Protein 3UQZ (pdb70)

Nearest PDB structures (foldseek):
  3uqz-assembly1_A  TM=9.989E-01  e=1.304E-50  Streptococcus pneumoniae
  3maj-assembly1_A-2  TM=8.306E-01  e=6.998E-19  Rhodopseudomonas palustris
  4ljk-assembly1_H  TM=8.818E-01  e=5.820E-15  Helicobacter pylori 26695
  3fa4-assembly2_H  TM=3.512E-01  e=3.409E+00  Aspergillus niger
  3fa4-assembly2_F  TM=3.415E-01  e=4.042E+00  Aspergillus niger

Organism: Streptococcus pneumoniae serotype 4 (strain ATCC BAA-334 / TIGR4) (NCBI:txid170187)

Secondary structure (DSSP, 8-state):
---HHHHHHHHHTT--HHHHHHHHHHHGGGTT---HHHHHHHTT-S-TTT--HHHH--HHHHHHHHHSS-EEETTSTTS-HHHHTSTT--SEEEEEE-GGGGGS-EEEEEE-TT--HHHHHHHHHHHHTTTT-SEEEE---TTHHHHH--HHHHT--EEEE-SS-TT--SSGGGHHHHHHHHHHSEEEESS-TT----TTHHHHHHHHHHHH-SEEEEES----HHHHHHHH---S-EEEEPP--SSSSTTHHHHHHHHTTPEE-SSHHHHHHH----/---HHHHHHHHHTT--HHHHHHHHHHHGGGTT---HHHHHHHTT-S-TTT--HHHH--HHHHHHHHHSS-EEETTSTTS-HHHHTSTT--SEEEEEE-GGGGGS-EEEEEE-TT--HHHHHHHHHHHHHTTT-SEEEE---TTHHHHH--TTTTT--EEEE-SS-TTS-SSGGGHHHHHHHHHHSEEEESS-TT----TTHHHHHHHHHHHH-SEEEEES----HHHHHHHH---S-EEEEPP--SSSSTTHHHHHHHHTTPEE-SSHHHHHHH-/---HHHHHHHHHTT--HHHHHHHHHHHGGGTT---HHHHHHHTT-S-TTT--HHHHS-HHHHHHHHHSS-EEETTSTTS-HHHHTSTT--SEEEEEE-GGGGGS-EEEEEE-TT--HHHHHHHHHHHHHTTT-SEEEE---TTHHHHH--TTTTT--EEEE-SS-TTS-SSGGGHHHHHHHHTTSEEEESS-TT----TTHHHHHHHHHHHH-SEEEEES----HHHHHHHH---S-EEEEPP--SSSSTTHHHHHHHHHTPEE-SSHHHHHHH---

Radius of gyration: 29.89 Å; Cα contacts (8 Å, |Δi|>4): 1658; chains: 3; bounding box: 74×77×74 Å

InterPro domains:
  IPR003488 DNA recombination-mediator protein A [PTHR43022] (54-285)
  IPR041104 DNA processing protein A, sterile alpha motif domain [PF18255] (7-68)
  IPR057666 Smf/DprA, SLOG domain [PF02481] (80-284)
  IPR057666 Smf/DprA, SLOG domain [TIGR00732] (81-283)

Sequence (830 aa):
KITNYEIYKLKKSGLTNQQILKVLEYGENVDQELLLGDIADISGCRNPAVFERYFQIDDAHLSKEFQKFPSFSILDDCYPWDLSEIYDAPVLLFYKGNLDLLKFPKVAVVGSRACSKQGAKSVEKVIQGLENELVIVSGLAKGIDTAAHAALQNGGKTIAVIGTGLDVFYPKANKRLQDYIGNDHLVLSEYGPGEQPLKFHFPARNRIIAGLCRGVIVAEAKRSGSLITCERAEEGRDVFAIPGSILDGLSDGCHHLIQEGAKLVTSGQDVLAEFEFHKITNYEIYKLKKSGLTNQQILKVLEYGENVDQELLLGDIADISGCRNPAVFERYFQIDDAHLSKEFQKFPSFSILDDCYPWDLSEIYDAPVLLFYKGNLDLLKFPKVAVVGSRACSKQGAKSVEKVIQGLENELVIVSGLAKGIDTAAHAALQNGGKTIAVIGTGLDVFYPKANKRLQDYIGNDHLVLSEYGPGEQPLKFHFPARNRIIAGLCRGVIVAEAKRSGSLITCERAEEGRDVFAIPGSILDGLSDGCHHLIQEGAKLVTSGQDVLAEFKITNYEIYKLKKSGLTNQQILKVLEYGENVDQELLLGDIADISGCRNPAVFERYFQIDDAHLSKEFQKFPSFSILDDCYPWDLSEIYDAPVLLFYKGNLDLLKFPKVAVVGSRACSKQGAKSVEKVIQGLENELVIVSGLAKGIDTAAHAALQNGGKTIAVIGTGLDVFYPKANKRLQDYIGNDHLVLSEYGPGEQPLKFHFPARNRIIAGLCRGVIVAEAKRSGSLITCERAEEGRDVFAIPGSILDGLSDGCHHLIQEGAKLVTSGQDVLAEFEF

Foldseek 3Di:
DCDLLNLVLLVQLPQALLLVVQLVVVCPVVVVDDDLLVSLVSSPDPDSVSSCSSVVDDSVVSVVQQPPFDKDAPVDPLPAPLLVLADSRQGMKTKFEDSCLLVAAAEEEDFDLPDDPVLLVQLLQQLLQLQQRHEYEAALRHDRRVSNLVCVVSVHAYEHQYLFALVDDPPPVCPVVSVVCSYHHMYMYSYTPPGDNDPVSVLVSLSSSLSSHLEYEYTQHQVHSRLVSVVSVCSNHAYEAEDDDPPPSRRPSSVVVVVVPHHYDRHNVSCVVPGDGD/DCDLLNLVLLVQLPQALQLVVQLVVVCPVVVVDDDLLVSLVSSPDPDSVSSVSSVVDDCVVSVCQQVPFDKDAPVDPLPDPLQNLADSRQGMKTKFEDSVLLVAAAEEEDFDLDEDPVQLVQLLQQLLQLLQNHAYEAAQHHYNSVSNLVCVVSVHAYEHEYLFALVDDPPPVCPVVSVVCSYHNMYMYSDTPPGDNDPVSVLVSLSNSLSSHQEYEYTQHAVHSRLVSQVSVCSNHAYEAEDDDPPPRRRNSSVVVVVVPHHYDRHNVSVVVVD/DCDLLNLVLLVQLPQDLQLSVQLVVVCPVVVVDDDLLVSLVSSPDPDSVSSCSSVVDPCVVSVCQQPPFDKDAPPDPLPQPLLVLFDSRQGMKTKFEDSCLLVAAAEEEDFDLPDDPVLLVQLLQQLLQLLQNHEYEAALGHDRRVSNLVCVVSVHAYEHEYLFALVDDPPPVCPVVSVVCRYHHMYMYSDTPPGDNDPVSVLVSLSSSLSSHLEYEYTQHAVHSRLVSRVSVCSNHAYEAEADDPPPRRRVSSVVSVVVPHHYDRHNVSVVVPGPD

Structure (mmCIF, N/CA/C/O backbone):
data_3UQZ
#
_entry.id   3UQZ
#
_cell.length_a   300.240
_cell.length_b   300.240
_cell.length_c   78.340
_cell.angle_alpha   90.00
_cell.angle_beta   90.00
_cell.angle_gamma   90.00
#
_symmetry.space_group_name_H-M   'I 41 2 2'
#
loop_
_entity.id
_entity.type
_entity.pdbx_description
1 polymer 'DNA processing protein DprA'
2 non-polymer 'SULFATE ION'
3 water water
#
loop_
_atom_site.group_PDB
_atom_site.id
_atom_site.type_symbol
_atom_site.label_atom_id
_atom_site.label_alt_id
_atom_site.label_comp_id
_atom_site.label_asym_id
_atom_site.label_entity_id
_atom_site.label_seq_id
_atom_site.pdbx_PDB_ins_code
_atom_site.Cartn_x
_atom_site.Cartn_y
_atom_site.Cartn_z
_atom_site.occupancy
_atom_site.B_iso_or_equiv
_atom_site.auth_seq_id
_atom_site.auth_comp_id
_atom_site.auth_asym_id
_atom_site.auth_atom_id
_atom_site.pdbx_PDB_model_num
ATOM 9 N N . LYS A 1 2 ? 22.288 -8.335 -40.050 1.00 46.63 2 LYS A N 1
ATOM 10 C CA . LYS A 1 2 ? 23.068 -7.283 -40.703 1.00 45.92 2 LYS A CA 1
ATOM 11 C C . LYS A 1 2 ? 23.738 -6.453 -39.610 1.00 48.19 2 LYS A C 1
ATOM 12 O O . LYS A 1 2 ? 23.043 -5.907 -38.749 1.00 47.63 2 LYS A O 1
ATOM 18 N N . ILE A 1 3 ? 25.085 -6.388 -39.620 1.00 42.84 3 ILE A N 1
ATOM 19 C CA . ILE A 1 3 ? 25.828 -5.597 -38.633 1.00 41.35 3 ILE A CA 1
ATOM 20 C C . ILE A 1 3 ? 25.838 -4.130 -39.068 1.00 42.63 3 ILE A C 1
ATOM 21 O O . ILE A 1 3 ? 26.557 -3.757 -39.999 1.00 42.37 3 ILE A O 1
ATOM 26 N N . THR A 1 4 ? 24.998 -3.318 -38.410 1.00 36.87 4 THR A N 1
ATOM 27 C CA . THR A 1 4 ? 24.871 -1.869 -38.633 1.00 35.56 4 THR A CA 1
ATOM 28 C C . THR A 1 4 ? 25.707 -1.155 -37.556 1.00 37.73 4 THR A C 1
ATOM 29 O O . THR A 1 4 ? 26.288 -1.840 -36.702 1.00 36.83 4 THR A O 1
ATOM 33 N N . ASN A 1 5 ? 25.757 0.204 -37.567 1.00 33.11 5 ASN A N 1
ATOM 34 C CA . ASN A 1 5 ? 26.497 0.953 -36.541 1.00 32.68 5 ASN A CA 1
ATOM 35 C C . ASN A 1 5 ? 25.903 0.715 -35.154 1.00 37.74 5 ASN A C 1
ATOM 36 O O . ASN A 1 5 ? 26.660 0.579 -34.185 1.00 38.71 5 ASN A O 1
ATOM 41 N N . TYR A 1 6 ? 24.553 0.604 -35.068 1.00 33.25 6 TYR A N 1
ATOM 42 C CA . TYR A 1 6 ? 23.856 0.297 -33.809 1.00 32.44 6 TYR A CA 1
ATOM 43 C C . TYR A 1 6 ? 24.274 -1.085 -33.288 1.00 34.84 6 TYR A C 1
ATOM 44 O O . TYR A 1 6 ? 24.440 -1.258 -32.076 1.00 33.90 6 TYR A O 1
ATOM 53 N N . GLU A 1 7 ? 24.427 -2.063 -34.205 1.00 30.95 7 GLU A N 1
ATOM 54 C CA . GLU A 1 7 ? 24.822 -3.421 -33.843 1.00 30.60 7 GLU A CA 1
ATOM 55 C C . GLU A 1 7 ? 26.248 -3.463 -33.342 1.00 35.81 7 GLU A C 1
ATOM 56 O O . GLU A 1 7 ? 26.512 -4.161 -32.358 1.00 37.04 7 GLU A O 1
ATOM 62 N N . ILE A 1 8 ? 27.146 -2.649 -33.951 1.00 31.57 8 ILE A N 1
ATOM 63 C CA . ILE A 1 8 ? 28.540 -2.510 -33.515 1.00 31.42 8 ILE A CA 1
ATOM 64 C C . ILE A 1 8 ? 28.542 -2.059 -32.039 1.00 35.00 8 ILE A C 1
ATOM 65 O O . ILE A 1 8 ? 29.186 -2.703 -31.207 1.00 34.52 8 ILE A O 1
ATOM 70 N N . TYR A 1 9 ? 27.750 -1.014 -31.714 1.00 31.52 9 TYR A N 1
ATOM 71 C CA . TYR A 1 9 ? 27.581 -0.511 -30.348 1.00 31.89 9 TYR A CA 1
ATOM 72 C C . TYR A 1 9 ? 27.017 -1.599 -29.440 1.00 37.53 9 TYR A C 1
ATOM 73 O O . TYR A 1 9 ? 27.542 -1.794 -28.339 1.00 37.11 9 TYR A O 1
ATOM 82 N N . LYS A 1 10 ? 25.976 -2.336 -29.920 1.00 35.22 10 LYS A N 1
ATOM 83 C CA . LYS A 1 10 ? 25.352 -3.443 -29.187 1.00 35.57 10 LYS A CA 1
ATOM 84 C C . LYS A 1 10 ? 26.362 -4.574 -28.877 1.00 39.99 10 LYS A C 1
ATOM 85 O O . LYS A 1 10 ? 26.289 -5.158 -27.793 1.00 39.20 10 LYS A O 1
ATOM 91 N N . LEU A 1 11 ? 27.327 -4.840 -29.796 1.00 36.95 11 LEU A N 1
ATOM 92 C CA . LEU A 1 11 ? 28.388 -5.846 -29.598 1.00 36.40 11 LEU A CA 1
ATOM 93 C C . LEU A 1 11 ? 29.376 -5.408 -28.510 1.00 40.21 11 LEU A C 1
ATOM 94 O O . LEU A 1 11 ? 29.808 -6.233 -27.711 1.00 40.11 11 LEU A O 1
ATOM 99 N N . LYS A 1 12 ? 29.708 -4.103 -28.463 1.00 37.16 12 LYS A N 1
ATOM 100 C CA . LYS A 1 12 ? 30.577 -3.506 -27.441 1.00 36.84 12 LYS A CA 1
ATOM 101 C C . LYS A 1 12 ? 29.890 -3.637 -26.071 1.00 42.69 12 LYS A C 1
ATOM 102 O O . LYS A 1 12 ? 30.535 -4.014 -25.095 1.00 42.90 12 LYS A O 1
ATOM 108 N N . LYS A 1 13 ? 28.565 -3.393 -26.025 1.00 39.76 13 LYS A N 1
ATOM 109 C CA . LYS A 1 13 ? 27.727 -3.505 -24.828 1.00 39.68 13 LYS A CA 1
ATOM 110 C C . LYS A 1 13 ? 27.518 -4.953 -24.359 1.00 44.24 13 LYS A C 1
ATOM 111 O O . LYS A 1 13 ? 27.170 -5.171 -23.198 1.00 44.53 13 LYS A O 1
ATOM 117 N N . SER A 1 14 ? 27.732 -5.934 -25.253 1.00 40.37 14 SER A N 1
ATOM 118 C CA . SER A 1 14 ? 27.579 -7.354 -24.946 1.00 39.87 14 SER A CA 1
ATOM 119 C C . SER A 1 14 ? 28.883 -7.940 -24.407 1.00 45.27 14 SER A C 1
ATOM 120 O O . SER A 1 14 ? 28.904 -9.094 -23.978 1.00 45.49 14 SER A O 1
ATOM 123 N N . GLY A 1 15 ? 29.955 -7.144 -24.438 1.00 41.77 15 GLY A N 1
ATOM 124 C CA . GLY A 1 15 ? 31.257 -7.522 -23.907 1.00 41.35 15 GLY A CA 1
ATOM 125 C C . GLY A 1 15 ? 32.372 -7.737 -24.907 1.00 46.93 15 GLY A C 1
ATOM 126 O O . GLY A 1 15 ? 33.458 -8.172 -24.516 1.00 48.74 15 GLY A O 1
ATOM 127 N N . LEU A 1 16 ? 32.137 -7.434 -26.192 1.00 42.15 16 LEU A N 1
ATOM 128 C CA . LEU A 1 16 ? 33.164 -7.610 -27.218 1.00 41.29 16 LEU A CA 1
ATOM 129 C C . LEU A 1 16 ? 34.123 -6.422 -27.238 1.00 45.63 16 LEU A C 1
ATOM 130 O O . LEU A 1 16 ? 33.680 -5.269 -27.179 1.00 45.20 16 LEU A O 1
ATOM 135 N N . THR A 1 17 ? 35.441 -6.704 -27.282 1.00 41.75 17 THR A N 1
ATOM 136 C CA . THR A 1 17 ? 36.475 -5.664 -27.342 1.00 40.55 17 THR A CA 1
ATOM 137 C C . THR A 1 17 ? 36.549 -5.130 -28.766 1.00 44.76 17 THR A C 1
ATOM 138 O O . THR A 1 17 ? 36.107 -5.800 -29.703 1.00 44.35 17 THR A O 1
ATOM 142 N N . ASN A 1 18 ? 37.143 -3.940 -28.928 1.00 41.40 18 ASN A N 1
ATOM 143 C CA . ASN A 1 18 ? 37.346 -3.305 -30.227 1.00 40.61 18 ASN A CA 1
ATOM 144 C C . ASN A 1 18 ? 38.093 -4.231 -31.189 1.00 44.21 18 ASN A C 1
ATOM 145 O O . ASN A 1 18 ? 37.693 -4.340 -32.348 1.00 43.77 18 ASN A O 1
ATOM 150 N N . GLN A 1 19 ? 39.167 -4.906 -30.708 1.00 41.38 19 GLN A N 1
ATOM 151 C CA . GLN A 1 19 ? 39.915 -5.858 -31.535 1.00 41.33 19 GLN A CA 1
ATOM 152 C C . GLN A 1 19 ? 39.018 -7.021 -31.965 1.00 45.73 19 GLN A C 1
ATOM 153 O O . GLN A 1 19 ? 39.075 -7.423 -33.130 1.00 46.17 19 GLN A O 1
ATOM 159 N N . GLN A 1 20 ? 38.167 -7.534 -31.037 1.00 40.99 20 GLN A N 1
ATOM 160 C CA . GLN A 1 20 ? 37.240 -8.629 -31.335 1.00 40.28 20 GLN A CA 1
ATOM 161 C C . GLN A 1 20 ? 36.230 -8.241 -32.421 1.00 42.17 20 GLN A C 1
ATOM 162 O O . GLN A 1 20 ? 36.005 -9.040 -33.335 1.00 41.90 20 GLN A O 1
ATOM 168 N N . ILE A 1 21 ? 35.670 -7.001 -32.360 1.00 36.68 21 ILE A N 1
ATOM 169 C CA . ILE A 1 21 ? 34.722 -6.489 -33.368 1.00 35.93 21 ILE A CA 1
ATOM 170 C C . ILE A 1 21 ? 35.431 -6.280 -34.718 1.00 42.96 21 ILE A C 1
ATOM 171 O O . ILE A 1 21 ? 34.851 -6.568 -35.767 1.00 43.31 21 ILE A O 1
ATOM 176 N N . LEU A 1 22 ? 36.705 -5.837 -34.680 1.00 41.02 22 LEU A N 1
ATOM 177 C CA . LEU A 1 22 ? 37.536 -5.672 -35.867 1.00 41.32 22 LEU A CA 1
ATOM 178 C C . LEU A 1 22 ? 37.691 -6.991 -36.628 1.00 45.84 22 LEU A C 1
ATOM 179 O O . LEU A 1 22 ? 37.547 -6.977 -37.845 1.00 46.42 22 LEU A O 1
ATOM 184 N N . LYS A 1 23 ? 37.927 -8.129 -35.918 1.00 42.65 23 LYS A N 1
ATOM 185 C CA . LYS A 1 23 ? 38.019 -9.474 -36.519 1.00 42.69 23 LYS A CA 1
ATOM 186 C C . LYS A 1 23 ? 36.695 -9.837 -37.200 1.00 46.20 23 LYS A C 1
ATOM 187 O O . LYS A 1 23 ? 36.713 -10.311 -38.337 1.00 45.74 23 LYS A O 1
ATOM 193 N N . VAL A 1 24 ? 35.549 -9.579 -36.507 1.00 41.69 24 VAL A N 1
ATOM 194 C CA . VAL A 1 24 ? 34.202 -9.866 -37.003 1.00 41.01 24 VAL A CA 1
ATOM 195 C C . VAL A 1 24 ? 33.949 -9.095 -38.295 1.00 45.70 24 VAL A C 1
ATOM 196 O O . VAL A 1 24 ? 33.532 -9.695 -39.287 1.00 45.15 24 VAL A O 1
ATOM 200 N N . LEU A 1 25 ? 34.235 -7.777 -38.294 1.00 43.49 25 LEU A N 1
ATOM 201 C CA . LEU A 1 25 ? 34.016 -6.919 -39.463 1.00 43.74 25 LEU A CA 1
ATOM 202 C C . LEU A 1 25 ? 34.891 -7.257 -40.655 1.00 50.03 25 LEU A C 1
ATOM 203 O O . LEU A 1 25 ? 34.449 -7.102 -41.795 1.00 48.92 25 LEU A O 1
ATOM 208 N N . GLU A 1 26 ? 36.114 -7.742 -40.390 1.00 49.49 26 GLU A N 1
ATOM 209 C CA . GLU A 1 26 ? 37.066 -8.160 -41.419 1.00 50.67 26 GLU A CA 1
ATOM 210 C C . GLU A 1 26 ? 36.529 -9.381 -42.176 1.00 55.73 26 GLU A C 1
ATOM 211 O O . GLU A 1 26 ? 36.572 -9.401 -43.406 1.00 55.71 26 GLU A O 1
ATOM 217 N N . TYR A 1 27 ? 35.987 -10.370 -41.439 1.00 53.27 27 TYR A N 1
ATOM 218 C CA . TYR A 1 27 ? 35.384 -11.580 -41.990 1.00 54.30 27 TYR A CA 1
ATOM 219 C C . TYR A 1 27 ? 34.061 -11.237 -42.696 1.00 57.10 27 TYR A C 1
ATOM 220 O O . TYR A 1 27 ? 33.798 -11.751 -43.784 1.00 57.89 27 TYR A O 1
ATOM 229 N N . GLY A 1 28 ? 33.255 -10.379 -42.067 1.00 51.25 28 GLY A N 1
ATOM 230 C CA . GLY A 1 28 ? 31.959 -9.953 -42.579 1.00 50.29 28 GLY A CA 1
ATOM 231 C C . GLY A 1 28 ? 31.965 -9.207 -43.896 1.00 53.72 28 GLY A C 1
ATOM 232 O O . GLY A 1 28 ? 30.916 -9.081 -44.523 1.00 52.66 28 GLY A O 1
ATOM 233 N N . GLU A 1 29 ? 33.137 -8.713 -44.326 1.00 52.02 29 GLU A N 1
ATOM 234 C CA . GLU A 1 29 ? 33.320 -7.929 -45.549 1.00 53.03 29 GLU A CA 1
ATOM 235 C C . GLU A 1 29 ? 32.849 -8.624 -46.848 1.00 60.20 29 GLU A C 1
ATOM 236 O O . GLU A 1 29 ? 32.006 -8.066 -47.563 1.00 59.69 29 GLU A O 1
ATOM 242 N N . ASN A 1 30 ? 33.375 -9.836 -47.143 1.00 58.42 30 ASN A N 1
ATOM 243 C CA . ASN A 1 30 ? 33.003 -10.581 -48.353 1.00 58.61 30 ASN A CA 1
ATOM 244 C C . ASN A 1 30 ? 31.608 -11.238 -48.297 1.00 61.51 30 ASN A C 1
ATOM 245 O O . ASN A 1 30 ? 31.256 -12.001 -49.194 1.00 61.58 30 ASN A O 1
ATOM 250 N N . VAL A 1 31 ? 30.799 -10.888 -47.277 1.00 56.66 31 VAL A N 1
ATOM 251 C CA . VAL A 1 31 ? 29.444 -11.400 -47.064 1.00 55.35 31 VAL A CA 1
ATOM 252 C C . VAL A 1 31 ? 28.443 -10.245 -46.777 1.00 57.65 31 VAL A C 1
ATOM 253 O O . VAL A 1 31 ? 27.290 -10.479 -46.390 1.00 56.61 31 VAL A O 1
ATOM 257 N N . ASP A 1 32 ? 28.910 -8.993 -47.013 1.00 53.25 32 ASP A N 1
ATOM 258 C CA . ASP A 1 32 ? 28.183 -7.730 -46.852 1.00 52.29 32 ASP A CA 1
ATOM 259 C C . ASP A 1 32 ? 27.643 -7.474 -45.445 1.00 52.83 32 ASP A C 1
ATOM 260 O O . ASP A 1 32 ? 26.560 -6.905 -45.264 1.00 52.23 32 ASP A O 1
ATOM 265 N N . GLN A 1 33 ? 28.442 -7.877 -44.441 1.00 47.43 33 GLN A N 1
ATOM 266 C CA . GLN A 1 33 ? 28.177 -7.744 -43.000 1.00 46.68 33 GLN A CA 1
ATOM 267 C C . GLN A 1 33 ? 26.905 -8.469 -42.526 1.00 51.68 33 GLN A C 1
ATOM 268 O O . GLN A 1 33 ? 26.286 -8.083 -41.536 1.00 51.03 33 GLN A O 1
ATOM 274 N N . GLU A 1 34 ? 26.548 -9.547 -43.237 1.00 49.94 34 GLU A N 1
ATOM 275 C CA . GLU A 1 34 ? 25.390 -10.404 -42.988 1.00 49.95 34 GLU A CA 1
ATOM 276 C C . GLU A 1 34 ? 25.934 -11.697 -42.387 1.00 54.72 34 GLU A C 1
ATOM 277 O O . GLU A 1 34 ? 26.432 -12.561 -43.113 1.00 54.81 34 GLU A O 1
ATOM 283 N N . LEU A 1 35 ? 25.928 -11.776 -41.048 1.00 51.54 35 LEU A N 1
ATOM 284 C CA . LEU A 1 35 ? 26.465 -12.900 -40.267 1.00 51.42 35 LEU A CA 1
ATOM 285 C C . LEU A 1 35 ? 25.480 -13.308 -39.191 1.00 55.75 35 LEU A C 1
ATOM 286 O O . LEU A 1 35 ? 24.790 -12.442 -38.665 1.00 55.96 35 LEU A O 1
ATOM 291 N N . LEU A 1 36 ? 25.383 -14.600 -38.854 1.00 52.53 36 LEU A N 1
ATOM 292 C CA . LEU A 1 36 ? 24.506 -14.914 -37.735 1.00 52.69 36 LEU A CA 1
ATOM 293 C C . LEU A 1 36 ? 25.250 -14.912 -36.406 1.00 55.27 36 LEU A C 1
ATOM 294 O O . LEU A 1 36 ? 26.458 -15.132 -36.386 1.00 55.31 36 LEU A O 1
ATOM 299 N N . LEU A 1 37 ? 24.542 -14.605 -35.315 1.00 50.33 37 LEU A N 1
ATOM 300 C CA . LEU A 1 37 ? 25.087 -14.424 -33.969 1.00 49.81 37 LEU A CA 1
ATOM 301 C C . LEU A 1 37 ? 26.073 -15.466 -33.476 1.00 55.21 37 LEU A C 1
ATOM 302 O O . LEU A 1 37 ? 27.059 -15.101 -32.832 1.00 55.07 37 LEU A O 1
ATOM 307 N N . GLY A 1 38 ? 25.823 -16.733 -33.808 1.00 52.41 38 GLY A N 1
ATOM 308 C CA . GLY A 1 38 ? 26.697 -17.847 -33.463 1.00 52.04 38 GLY A CA 1
ATOM 309 C C . GLY A 1 38 ? 28.043 -17.742 -34.145 1.00 56.71 38 GLY A C 1
ATOM 310 O O . GLY A 1 38 ? 29.061 -18.114 -33.559 1.00 57.04 38 GLY A O 1
ATOM 311 N N . ASP A 1 39 ? 28.058 -17.208 -35.379 1.00 54.00 39 ASP A N 1
ATOM 312 C CA . ASP A 1 39 ? 29.282 -16.982 -36.148 1.00 54.17 39 ASP A CA 1
ATOM 313 C C . ASP A 1 39 ? 30.039 -15.774 -35.598 1.00 55.75 39 ASP A C 1
ATOM 314 O O . ASP A 1 39 ? 31.253 -15.857 -35.425 1.00 55.27 39 ASP A O 1
ATOM 319 N N . ILE A 1 40 ? 29.319 -14.676 -35.267 1.00 50.46 40 ILE A N 1
ATOM 320 C CA . ILE A 1 40 ? 29.911 -13.477 -34.666 1.00 49.48 40 ILE A CA 1
ATOM 321 C C . ILE A 1 40 ? 30.663 -13.886 -33.392 1.00 55.11 40 ILE A C 1
ATOM 322 O O . ILE A 1 40 ? 31.832 -13.527 -33.246 1.00 55.55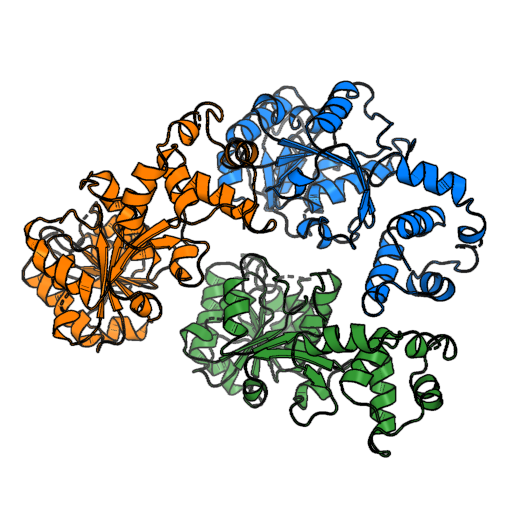 40 ILE A O 1
ATOM 327 N N . ALA A 1 41 ? 30.022 -14.707 -32.527 1.00 51.92 41 ALA A N 1
ATOM 328 C CA . ALA A 1 41 ? 30.595 -15.216 -31.273 1.00 51.63 41 ALA A CA 1
ATOM 329 C C . ALA A 1 41 ? 31.867 -16.021 -31.517 1.00 56.76 41 ALA A C 1
ATOM 330 O O . ALA A 1 41 ? 32.827 -15.923 -30.747 1.00 56.61 41 ALA A O 1
ATOM 332 N N . ASP A 1 42 ? 31.865 -16.804 -32.603 1.00 54.08 42 ASP A N 1
ATOM 333 C CA . ASP A 1 42 ? 32.957 -17.675 -33.013 1.00 54.32 42 ASP A CA 1
ATOM 334 C C . ASP A 1 42 ? 34.146 -16.859 -33.558 1.00 57.79 42 ASP A C 1
ATOM 335 O O . ASP A 1 42 ? 35.224 -16.894 -32.957 1.00 57.14 42 ASP A O 1
ATOM 340 N N . ILE A 1 43 ? 33.923 -16.086 -34.655 1.00 54.13 43 ILE A N 1
ATOM 341 C CA . ILE A 1 43 ? 34.909 -15.232 -35.348 1.00 53.72 43 ILE A CA 1
ATOM 342 C C . ILE A 1 43 ? 35.646 -14.267 -34.391 1.00 57.67 43 ILE A C 1
ATOM 343 O O . ILE A 1 43 ? 36.871 -14.128 -34.485 1.00 57.22 43 ILE A O 1
ATOM 348 N N . SER A 1 44 ? 34.901 -13.646 -33.451 1.00 54.25 44 SER A N 1
ATOM 349 C CA . SER A 1 44 ? 35.431 -12.714 -32.451 1.00 54.39 44 SER A CA 1
ATOM 350 C C . SER A 1 44 ? 36.601 -13.276 -31.637 1.00 60.49 44 SER A C 1
ATOM 351 O O . SER A 1 44 ? 37.494 -12.519 -31.255 1.00 60.70 44 SER A O 1
ATOM 354 N N . GLY A 1 45 ? 36.568 -14.580 -31.367 1.00 57.53 45 GLY A N 1
ATOM 355 C CA . GLY A 1 45 ? 37.589 -15.263 -30.585 1.00 57.45 45 GLY A CA 1
ATOM 356 C C . GLY A 1 45 ? 37.504 -14.971 -29.100 1.00 62.15 45 GLY A C 1
ATOM 357 O O . GLY A 1 45 ? 38.517 -15.060 -28.398 1.00 61.62 45 GLY A O 1
ATOM 358 N N . CYS A 1 46 ? 36.296 -14.621 -28.606 1.00 59.51 46 CYS A N 1
ATOM 359 C CA . CYS A 1 46 ? 36.086 -14.343 -27.187 1.00 60.15 46 CYS A CA 1
ATOM 360 C C . CYS A 1 46 ? 36.140 -15.641 -26.382 1.00 66.56 46 CYS A C 1
ATOM 361 O O . CYS A 1 46 ? 35.798 -16.707 -26.910 1.00 65.82 46 CYS A O 1
ATOM 364 N N . ARG A 1 47 ? 36.596 -15.543 -25.117 1.00 65.30 47 ARG A N 1
ATOM 365 C CA . ARG A 1 47 ? 36.755 -16.674 -24.200 1.00 66.14 47 ARG A CA 1
ATOM 366 C C . ARG A 1 47 ? 35.458 -17.475 -24.012 1.00 70.24 47 ARG A C 1
ATOM 367 O O . ARG A 1 47 ? 35.462 -18.689 -24.225 1.00 69.91 47 ARG A O 1
ATOM 375 N N . ASN A 1 48 ? 34.347 -16.790 -23.671 1.00 66.39 48 ASN A N 1
ATOM 376 C CA . ASN A 1 48 ? 33.056 -17.436 -23.439 1.00 65.97 48 ASN A CA 1
ATOM 377 C C . ASN A 1 48 ? 31.974 -16.972 -24.434 1.00 66.57 48 ASN A C 1
ATOM 378 O O . ASN A 1 48 ? 31.269 -15.986 -24.167 1.00 65.84 48 ASN A O 1
ATOM 383 N N . PRO A 1 49 ? 31.816 -17.694 -25.578 1.00 61.34 49 PRO A N 1
ATOM 384 C CA . PRO A 1 49 ? 30.794 -17.305 -26.568 1.00 60.29 49 PRO A CA 1
ATOM 385 C C . PRO A 1 49 ? 29.364 -17.334 -26.037 1.00 61.78 49 PRO A C 1
ATOM 386 O O . PRO A 1 49 ? 28.570 -16.474 -26.415 1.00 61.35 49 PRO A O 1
ATOM 390 N N . ALA A 1 50 ? 29.047 -18.301 -25.146 1.00 56.66 50 ALA A N 1
ATOM 391 C CA . ALA A 1 50 ? 27.731 -18.458 -24.524 1.00 55.78 50 ALA A CA 1
ATOM 392 C C . ALA A 1 50 ? 27.386 -17.254 -23.651 1.00 59.55 50 ALA A C 1
ATOM 393 O O . ALA A 1 50 ? 26.222 -16.839 -23.628 1.00 59.01 50 ALA A O 1
ATOM 395 N N . VAL A 1 51 ? 28.405 -16.679 -22.952 1.00 55.55 51 VAL A N 1
ATOM 396 C CA . VAL A 1 51 ? 28.217 -15.513 -22.085 1.00 55.08 51 VAL A CA 1
ATOM 397 C C . VAL A 1 51 ? 27.992 -14.246 -22.897 1.00 55.30 51 VAL A C 1
ATOM 398 O O . VAL A 1 51 ? 27.188 -13.396 -22.493 1.00 55.22 51 VAL A O 1
ATOM 402 N N . PHE A 1 52 ? 28.672 -14.140 -24.061 1.00 47.84 52 PHE A N 1
ATOM 403 C CA . PHE A 1 52 ? 28.488 -13.004 -24.960 1.00 46.01 52 PHE A CA 1
ATOM 404 C C . PHE A 1 52 ? 27.052 -13.007 -25.518 1.00 48.63 52 PHE A C 1
ATOM 405 O O . PHE A 1 52 ? 26.363 -11.982 -25.453 1.00 47.39 52 PHE A O 1
ATOM 421 N N . GLU A 1 54 ? 24.377 -14.585 -24.381 1.00 47.03 54 GLU A N 1
ATOM 422 C CA . GLU A 1 54 ? 23.460 -14.379 -23.258 1.00 47.42 54 GLU A CA 1
ATOM 423 C C . GLU A 1 54 ? 23.279 -12.885 -23.076 1.00 51.79 54 GLU A C 1
ATOM 424 O O . GLU A 1 54 ? 22.162 -12.402 -23.229 1.00 52.62 54 GLU A O 1
ATOM 430 N N . ARG A 1 55 ? 24.390 -12.152 -22.841 1.00 48.13 55 ARG A N 1
ATOM 431 C CA . ARG A 1 55 ? 24.433 -10.692 -22.659 1.00 47.26 55 ARG A CA 1
ATOM 432 C C . ARG A 1 55 ? 23.776 -9.935 -23.810 1.00 50.12 55 ARG A C 1
ATOM 433 O O . ARG A 1 55 ? 23.011 -9.002 -23.553 1.00 50.01 55 ARG A O 1
ATOM 441 N N . TYR A 1 56 ? 24.020 -10.376 -25.066 1.00 45.99 56 TYR A N 1
ATOM 442 C CA . TYR A 1 56 ? 23.417 -9.779 -26.260 1.00 46.07 56 TYR A CA 1
ATOM 443 C C . TYR A 1 56 ? 21.878 -9.854 -26.190 1.00 53.17 56 TYR A C 1
ATOM 444 O O . TYR A 1 56 ? 21.198 -8.853 -26.429 1.00 53.63 56 TYR A O 1
ATOM 453 N N . PHE A 1 57 ? 21.342 -11.041 -25.846 1.00 51.22 57 PHE A N 1
ATOM 454 C CA . PHE A 1 57 ? 19.902 -11.279 -25.726 1.00 51.29 57 PHE A CA 1
ATOM 455 C C . PHE A 1 57 ? 19.237 -10.517 -24.588 1.00 56.64 57 PHE A C 1
ATOM 456 O O . PHE A 1 57 ? 18.072 -10.131 -24.733 1.00 56.89 57 PHE A O 1
ATOM 464 N N . GLN A 1 58 ? 19.975 -10.268 -23.481 1.00 52.88 58 GLN A N 1
ATOM 465 C CA . GLN A 1 58 ? 19.454 -9.534 -22.323 1.00 52.82 58 GLN A CA 1
ATOM 466 C C . GLN A 1 58 ? 19.324 -8.027 -22.561 1.00 56.89 58 GLN A C 1
ATOM 467 O O . GLN A 1 58 ? 18.646 -7.345 -21.789 1.00 56.96 58 GLN A O 1
ATOM 473 N N . ILE A 1 59 ? 19.950 -7.510 -23.635 1.00 53.29 59 ILE A N 1
ATOM 474 C CA . ILE A 1 59 ? 19.922 -6.085 -23.977 1.00 52.56 59 ILE A CA 1
ATOM 475 C C . ILE A 1 59 ? 18.529 -5.601 -24.378 1.00 56.01 59 ILE A C 1
ATOM 476 O O . ILE A 1 59 ? 17.916 -6.164 -25.286 1.00 55.09 59 ILE A O 1
ATOM 481 N N . ASP A 1 60 ? 18.044 -4.554 -23.691 1.00 53.69 60 ASP A N 1
ATOM 482 C CA . ASP A 1 60 ? 16.773 -3.900 -23.991 1.00 54.12 60 ASP A CA 1
ATOM 483 C C . ASP A 1 60 ? 17.049 -2.936 -25.154 1.00 58.61 60 ASP A C 1
ATOM 484 O O . ASP A 1 60 ? 17.579 -1.841 -24.944 1.00 58.58 60 ASP A O 1
ATOM 489 N N . ASP A 1 61 ? 16.725 -3.373 -26.382 1.00 55.34 61 ASP A N 1
ATOM 490 C CA . ASP A 1 61 ? 16.922 -2.625 -27.626 1.00 55.58 61 ASP A CA 1
ATOM 491 C C . ASP A 1 61 ? 16.324 -1.219 -27.631 1.00 61.07 61 ASP A C 1
ATOM 492 O O . ASP A 1 61 ? 16.914 -0.319 -28.225 1.00 61.40 61 ASP A O 1
ATOM 497 N N . ALA A 1 62 ? 15.175 -1.029 -26.974 1.00 58.33 62 ALA A N 1
ATOM 498 C CA . ALA A 1 62 ? 14.501 0.264 -26.892 1.00 58.72 62 ALA A CA 1
ATOM 499 C C . ALA A 1 62 ? 15.324 1.271 -26.071 1.00 63.43 62 ALA A C 1
ATOM 500 O O . ALA A 1 62 ? 15.500 2.412 -26.509 1.00 63.00 62 ALA A O 1
ATOM 502 N N . HIS A 1 63 ? 15.843 0.836 -24.900 1.00 60.62 63 HIS A N 1
ATOM 503 C CA . HIS A 1 63 ? 16.675 1.645 -24.009 1.00 60.78 63 HIS A CA 1
ATOM 504 C C . HIS A 1 63 ? 18.032 1.972 -24.659 1.00 61.29 63 HIS A C 1
ATOM 505 O O . HIS A 1 63 ? 18.484 3.117 -24.570 1.00 60.45 63 HIS A O 1
ATOM 512 N N . LEU A 1 64 ? 18.669 0.964 -25.311 1.00 55.38 64 LEU A N 1
ATOM 513 C CA . LEU A 1 64 ? 19.963 1.102 -25.976 1.00 53.71 64 LEU A CA 1
ATOM 514 C C . LEU A 1 64 ? 19.896 1.972 -27.221 1.00 56.10 64 LEU A C 1
ATOM 515 O O . LEU A 1 64 ? 20.850 2.706 -27.486 1.00 55.90 64 LEU A O 1
ATOM 520 N N . SER A 1 65 ? 18.787 1.901 -27.982 1.00 51.25 65 SER A N 1
ATOM 521 C CA . SER A 1 65 ? 18.615 2.712 -29.189 1.00 50.50 65 SER A CA 1
ATOM 522 C C . SER A 1 65 ? 18.523 4.203 -28.851 1.00 53.46 65 SER A C 1
ATOM 523 O O . SER A 1 65 ? 19.013 5.038 -29.612 1.00 53.75 65 SER A O 1
ATOM 526 N N . LYS A 1 66 ? 17.936 4.530 -27.690 1.00 49.05 66 LYS A N 1
ATOM 527 C CA . LYS A 1 66 ? 17.817 5.901 -27.201 1.00 48.55 66 LYS A CA 1
ATOM 528 C C . LYS A 1 66 ? 19.226 6.427 -26.843 1.00 50.87 66 LYS A C 1
ATOM 529 O O . LYS A 1 66 ? 19.577 7.541 -27.229 1.00 50.93 66 LYS A O 1
ATOM 535 N N . GLU A 1 67 ? 20.021 5.598 -26.131 1.00 45.30 67 GLU A N 1
ATOM 536 C CA . GLU A 1 67 ? 21.393 5.852 -25.690 1.00 44.29 67 GLU A CA 1
ATOM 537 C C . GLU A 1 67 ? 22.328 6.077 -26.908 1.00 47.87 67 GLU A C 1
ATOM 538 O O . GLU A 1 67 ? 23.020 7.103 -26.973 1.00 47.93 67 GLU A O 1
ATOM 544 N N . PHE A 1 68 ? 22.311 5.128 -27.884 1.00 41.39 68 PHE A N 1
ATOM 545 C CA . PHE A 1 68 ? 23.098 5.174 -29.115 1.00 39.05 68 PHE A CA 1
ATOM 546 C C . PHE A 1 68 ? 22.812 6.424 -29.966 1.00 42.77 68 PHE A C 1
ATOM 547 O O . PHE A 1 68 ? 23.731 6.957 -30.598 1.00 42.99 68 PHE A O 1
ATOM 555 N N . GLN A 1 69 ? 21.545 6.868 -30.001 1.00 37.89 69 GLN A N 1
ATOM 556 C CA . GLN A 1 69 ? 21.122 8.006 -30.818 1.00 37.08 69 GLN A CA 1
ATOM 557 C C . GLN A 1 69 ? 21.305 9.398 -30.194 1.00 39.22 69 GLN A C 1
ATOM 558 O O . GLN A 1 69 ? 21.202 10.394 -30.919 1.00 38.78 69 GLN A O 1
ATOM 564 N N . LYS A 1 70 ? 21.637 9.468 -28.876 1.00 33.85 70 LYS A N 1
ATOM 565 C CA . LYS A 1 70 ? 21.864 10.731 -28.150 1.00 33.04 70 LYS A CA 1
ATOM 566 C C . LYS A 1 70 ? 22.891 11.630 -28.852 1.00 37.35 70 LYS A C 1
ATOM 567 O O . LYS A 1 70 ? 22.666 12.828 -28.962 1.00 38.24 70 LYS A O 1
ATOM 573 N N . PHE A 1 71 ? 23.995 11.046 -29.343 1.00 33.15 71 PHE A N 1
ATOM 574 C CA . PHE A 1 71 ? 25.029 11.752 -30.101 1.00 32.73 71 PHE A CA 1
ATOM 575 C C . PHE A 1 71 ? 25.248 11.006 -31.418 1.00 35.79 71 PHE A C 1
ATOM 576 O O . PHE A 1 71 ? 25.232 9.763 -31.406 1.00 35.17 71 PHE A O 1
ATOM 584 N N . PRO A 1 72 ? 25.478 11.726 -32.554 1.00 30.99 72 PRO A N 1
ATOM 585 C CA . PRO A 1 72 ? 25.718 11.026 -33.831 1.00 30.81 72 PRO A CA 1
ATOM 586 C C . PRO A 1 72 ? 27.008 10.203 -33.811 1.00 35.44 72 PRO A C 1
ATOM 587 O O . PRO A 1 72 ? 27.810 10.330 -32.881 1.00 35.43 72 PRO A O 1
ATOM 591 N N . SER A 1 73 ? 27.197 9.345 -34.828 1.00 30.93 73 SER A N 1
ATOM 592 C CA . SER A 1 73 ? 28.361 8.472 -34.901 1.00 29.89 73 SER A CA 1
ATOM 593 C C . SER A 1 73 ? 28.700 8.077 -36.327 1.00 34.59 73 SER A C 1
ATOM 594 O O . SER A 1 73 ? 27.959 8.391 -37.260 1.00 35.76 73 SER A O 1
ATOM 597 N N . PHE A 1 74 ? 29.852 7.415 -36.487 1.00 30.42 74 PHE A N 1
ATOM 598 C CA . PHE A 1 74 ? 30.366 6.835 -37.725 1.00 29.94 74 PHE A CA 1
ATOM 599 C C . PHE A 1 74 ? 31.280 5.675 -37.353 1.00 33.64 74 PHE A C 1
ATOM 600 O O . PHE A 1 74 ? 31.875 5.686 -36.270 1.00 32.24 74 PHE A O 1
ATOM 608 N N . SER A 1 75 ? 31.346 4.649 -38.215 1.00 31.20 75 SER A N 1
ATOM 609 C CA . SER A 1 75 ? 32.148 3.451 -37.962 1.00 31.23 75 SER A CA 1
ATOM 610 C C . SER A 1 75 ? 33.194 3.242 -39.045 1.00 35.41 75 SER A C 1
ATOM 611 O O . SER A 1 75 ? 33.161 3.919 -40.073 1.00 35.15 75 SER A O 1
ATOM 614 N N . ILE A 1 76 ? 34.073 2.247 -38.841 1.00 32.03 76 ILE A N 1
ATOM 615 C CA . ILE A 1 76 ? 35.104 1.834 -39.790 1.00 32.21 76 ILE A CA 1
ATOM 616 C C . ILE A 1 76 ? 34.485 1.334 -41.131 1.00 39.87 76 ILE A C 1
ATOM 617 O O . ILE A 1 76 ? 35.204 1.200 -42.116 1.00 41.35 76 ILE A O 1
ATOM 622 N N . LEU A 1 77 ? 33.154 1.091 -41.165 1.00 37.23 77 LEU A N 1
ATOM 623 C CA . LEU A 1 77 ? 32.406 0.650 -42.354 1.00 37.20 77 LEU A CA 1
ATOM 624 C C . LEU A 1 77 ? 31.979 1.835 -43.231 1.00 42.64 77 LEU A C 1
ATOM 625 O O . LEU A 1 77 ? 31.776 1.664 -44.434 1.00 42.55 77 LEU A O 1
ATOM 630 N N . ASP A 1 78 ? 31.861 3.032 -42.629 1.00 40.26 78 ASP A N 1
ATOM 631 C CA . ASP A 1 78 ? 31.467 4.272 -43.294 1.00 40.61 78 ASP A CA 1
ATOM 632 C C . ASP A 1 78 ? 32.575 4.919 -44.113 1.00 47.41 78 ASP A C 1
ATOM 633 O O . ASP A 1 78 ? 33.751 4.806 -43.775 1.00 47.93 78 ASP A O 1
ATOM 638 N N . ASP A 1 79 ? 32.174 5.600 -45.198 1.00 45.74 79 ASP A N 1
ATOM 639 C CA . ASP A 1 79 ? 33.030 6.293 -46.169 1.00 46.48 79 ASP A CA 1
ATOM 640 C C . ASP A 1 79 ? 33.835 7.432 -45.547 1.00 48.90 79 ASP A C 1
ATOM 641 O O . ASP A 1 79 ? 34.955 7.698 -45.985 1.00 49.74 79 ASP A O 1
ATOM 646 N N . CYS A 1 80 ? 33.250 8.122 -44.558 1.00 43.53 80 CYS A N 1
ATOM 647 C CA . CYS A 1 80 ? 33.863 9.268 -43.900 1.00 43.03 80 CYS A CA 1
ATOM 648 C C . CYS A 1 80 ? 35.011 8.903 -42.955 1.00 45.35 80 CYS A C 1
ATOM 649 O O . CYS A 1 80 ? 35.790 9.787 -42.572 1.00 46.74 80 CYS A O 1
ATOM 652 N N . TYR A 1 81 ? 35.109 7.626 -42.561 1.00 38.15 81 TYR A N 1
ATOM 653 C CA . TYR A 1 81 ? 36.170 7.180 -41.671 1.00 37.07 81 TYR A CA 1
ATOM 654 C C . TYR A 1 81 ? 37.544 7.471 -42.328 1.00 42.16 81 TYR A C 1
ATOM 655 O O . TYR A 1 81 ? 37.779 7.014 -43.457 1.00 41.08 81 TYR A O 1
ATOM 664 N N . PRO A 1 82 ? 38.415 8.294 -41.662 1.00 39.08 82 PRO A N 1
ATOM 665 C CA . PRO A 1 82 ? 39.714 8.639 -42.278 1.00 38.86 82 PRO A CA 1
ATOM 666 C C . PRO A 1 82 ? 40.680 7.467 -42.431 1.00 43.78 82 PRO A C 1
ATOM 667 O O . PRO A 1 82 ? 40.884 6.688 -41.498 1.00 43.24 82 PRO A O 1
ATOM 671 N N . TRP A 1 83 ? 41.261 7.355 -43.635 1.00 40.74 83 TRP A N 1
ATOM 672 C CA . TRP A 1 83 ? 42.158 6.282 -44.043 1.00 40.59 83 TRP A CA 1
ATOM 673 C C . TRP A 1 83 ? 43.413 6.134 -43.214 1.00 43.20 83 TRP A C 1
ATOM 674 O O . TRP A 1 83 ? 43.867 5.010 -43.042 1.00 43.55 83 TRP A O 1
ATOM 685 N N . ASP A 1 84 ? 43.980 7.237 -42.698 1.00 38.27 84 ASP A N 1
ATOM 686 C CA . ASP A 1 84 ? 45.176 7.165 -41.859 1.00 37.79 84 ASP A CA 1
ATOM 687 C C . ASP A 1 84 ? 44.877 6.454 -40.542 1.00 41.11 84 ASP A C 1
ATOM 688 O O . ASP A 1 84 ? 45.695 5.652 -40.094 1.00 42.11 84 ASP A O 1
ATOM 693 N N . LEU A 1 85 ? 43.707 6.733 -39.933 1.00 35.80 85 LEU A N 1
ATOM 694 C CA . LEU A 1 85 ? 43.272 6.101 -38.690 1.00 35.28 85 LEU A CA 1
ATOM 695 C C . LEU A 1 85 ? 43.003 4.592 -38.868 1.00 40.87 85 LEU A C 1
ATOM 696 O O . LEU A 1 85 ? 43.265 3.824 -37.952 1.00 40.95 85 LEU A O 1
ATOM 701 N N . SER A 1 86 ? 42.522 4.167 -40.046 1.00 38.66 86 SER A N 1
ATOM 702 C CA . SER A 1 86 ? 42.236 2.762 -40.349 1.00 38.82 86 SER A CA 1
ATOM 703 C C . SER A 1 86 ? 43.498 1.897 -40.375 1.00 46.33 86 SER A C 1
ATOM 704 O O . SER A 1 86 ? 43.399 0.688 -40.169 1.00 48.33 86 SER A O 1
ATOM 707 N N . GLU A 1 87 ? 44.674 2.508 -40.640 1.00 43.00 87 GLU A N 1
ATOM 708 C CA . GLU A 1 87 ? 45.968 1.830 -40.752 1.00 42.59 87 GLU A CA 1
ATOM 709 C C . GLU A 1 87 ? 46.617 1.444 -39.425 1.00 46.71 87 GLU A C 1
ATOM 710 O O . GLU A 1 87 ? 47.578 0.672 -39.428 1.00 48.05 87 GLU A O 1
ATOM 716 N N . ILE A 1 88 ? 46.142 1.991 -38.303 1.00 41.74 88 ILE A N 1
ATOM 717 C CA . ILE A 1 88 ? 46.734 1.691 -36.999 1.00 40.89 88 ILE A CA 1
ATOM 718 C C . ILE A 1 88 ? 46.291 0.346 -36.463 1.00 47.89 88 ILE A C 1
ATOM 719 O O . ILE A 1 88 ? 45.254 -0.187 -36.868 1.00 47.98 88 ILE A O 1
ATOM 724 N N . TYR A 1 89 ? 47.074 -0.202 -35.538 1.00 46.88 89 TYR A N 1
ATOM 725 C CA . TYR A 1 89 ? 46.705 -1.437 -34.872 1.00 47.80 89 TYR A CA 1
ATOM 726 C C . TYR A 1 89 ? 45.586 -1.057 -33.880 1.00 52.41 89 TYR A C 1
ATOM 727 O O . TYR A 1 89 ? 45.703 -0.040 -33.180 1.00 53.42 89 TYR A O 1
ATOM 736 N N . ASP A 1 90 ? 44.499 -1.847 -33.852 1.00 46.94 90 ASP A N 1
ATOM 737 C CA . ASP A 1 90 ? 43.337 -1.627 -32.977 1.00 45.61 90 ASP A CA 1
ATOM 738 C C . ASP A 1 90 ? 42.612 -0.302 -33.285 1.00 46.02 90 ASP A C 1
ATOM 739 O O . ASP A 1 90 ? 42.220 0.428 -32.376 1.00 44.83 90 ASP A O 1
ATOM 744 N N . ALA A 1 91 ? 42.425 -0.004 -34.585 1.00 41.33 91 ALA A N 1
ATOM 745 C CA . ALA A 1 91 ? 41.729 1.196 -35.045 1.00 40.30 91 ALA A CA 1
ATOM 746 C C . ALA A 1 91 ? 40.318 1.268 -34.421 1.00 43.30 91 ALA A C 1
ATOM 747 O O . ALA A 1 91 ? 39.652 0.235 -34.345 1.00 42.52 91 ALA A O 1
ATOM 749 N N . PRO A 1 92 ? 39.867 2.435 -33.895 1.00 38.71 92 PRO A N 1
ATOM 750 C CA . PRO A 1 92 ? 38.515 2.499 -33.297 1.00 37.39 92 PRO A CA 1
ATOM 751 C C . PRO A 1 92 ? 37.463 2.027 -34.280 1.00 40.00 92 PRO A C 1
ATOM 752 O O . PRO A 1 92 ? 37.440 2.435 -35.437 1.00 39.23 92 PRO A O 1
ATOM 756 N N . VAL A 1 93 ? 36.659 1.081 -33.838 1.00 36.22 93 VAL A N 1
ATOM 757 C CA . VAL A 1 93 ? 35.622 0.469 -34.658 1.00 34.67 93 VAL A CA 1
ATOM 758 C C . VAL A 1 93 ? 34.371 1.370 -34.817 1.00 36.95 93 VAL A C 1
ATOM 759 O O . VAL A 1 93 ? 33.739 1.365 -35.875 1.00 36.76 93 VAL A O 1
ATOM 763 N N . LEU A 1 94 ? 34.070 2.187 -33.790 1.00 31.22 94 LEU A N 1
ATOM 764 C CA . LEU A 1 94 ? 32.941 3.114 -33.764 1.00 30.05 94 LEU A CA 1
ATOM 765 C C . LEU A 1 94 ? 33.339 4.370 -32.974 1.00 33.46 94 LEU A C 1
ATOM 766 O O . LEU A 1 94 ? 33.919 4.252 -31.896 1.00 32.88 94 LEU A O 1
ATOM 771 N N . LEU A 1 95 ? 33.036 5.559 -33.525 1.00 29.57 95 LEU A N 1
ATOM 772 C CA . LEU A 1 95 ? 33.317 6.860 -32.904 1.00 29.08 95 LEU A CA 1
ATOM 773 C C . LEU A 1 95 ? 32.087 7.747 -32.884 1.00 33.75 95 LEU A C 1
ATOM 774 O O . LEU A 1 95 ? 31.467 7.974 -33.925 1.00 32.86 95 LEU A O 1
ATOM 779 N N . PHE A 1 96 ? 31.751 8.263 -31.696 1.00 31.67 96 PHE A N 1
ATOM 780 C CA . PHE A 1 96 ? 30.670 9.216 -31.490 1.00 32.13 96 PHE A CA 1
ATOM 781 C C . PHE A 1 96 ? 31.288 10.590 -31.617 1.00 35.77 96 PHE A C 1
ATOM 782 O O . PHE A 1 96 ? 32.457 10.762 -31.267 1.00 36.52 96 PHE A O 1
ATOM 790 N N . TYR A 1 97 ? 30.529 11.559 -32.140 1.00 31.22 97 TYR A N 1
ATOM 791 C CA . TYR A 1 97 ? 31.038 12.903 -32.357 1.00 29.91 97 TYR A CA 1
ATOM 792 C C . TYR A 1 97 ? 30.034 13.995 -32.039 1.00 34.02 97 TYR A C 1
ATOM 793 O O . TYR A 1 97 ? 28.827 13.763 -31.959 1.00 34.00 97 TYR A O 1
ATOM 802 N N . LYS A 1 98 ? 30.573 15.195 -31.885 1.00 30.36 98 LYS A N 1
ATOM 803 C CA . LYS A 1 98 ? 29.880 16.435 -31.620 1.00 29.63 98 LYS A CA 1
ATOM 804 C C . LYS A 1 98 ? 30.624 17.488 -32.442 1.00 32.82 98 LYS A C 1
ATOM 805 O O . LYS A 1 98 ? 31.783 17.773 -32.173 1.00 32.87 98 LYS A O 1
ATOM 811 N N . GLY A 1 99 ? 29.980 17.979 -33.485 1.00 29.52 99 GLY A N 1
ATOM 812 C CA . GLY A 1 99 ? 30.553 18.995 -34.348 1.00 29.53 99 GLY A CA 1
ATOM 813 C C . GLY A 1 99 ? 30.557 18.673 -35.829 1.00 35.51 99 GLY A C 1
ATOM 814 O O . GLY A 1 99 ? 29.728 17.903 -36.326 1.00 34.31 99 GLY A O 1
ATOM 815 N N . ASN A 1 100 ? 31.511 19.293 -36.537 1.00 33.85 100 ASN A N 1
ATOM 816 C CA . ASN A 1 100 ? 31.673 19.220 -37.976 1.00 33.67 100 ASN A CA 1
ATOM 817 C C . ASN A 1 100 ? 32.662 18.147 -38.409 1.00 38.01 100 ASN A C 1
ATOM 818 O O . ASN A 1 100 ? 33.870 18.281 -38.174 1.00 37.31 100 ASN A O 1
ATOM 823 N N . LEU A 1 101 ? 32.146 17.106 -39.105 1.00 34.28 101 LEU A N 1
ATOM 824 C CA . LEU A 1 101 ? 32.949 16.003 -39.634 1.00 33.31 101 LEU A CA 1
ATOM 825 C C . LEU A 1 101 ? 33.863 16.428 -40.776 1.00 37.71 101 LEU A C 1
ATOM 826 O O . LEU A 1 101 ? 34.748 15.655 -41.135 1.00 38.06 101 LEU A O 1
ATOM 831 N N . ASP A 1 102 ? 33.652 17.627 -41.361 1.00 34.58 102 ASP A N 1
ATOM 832 C CA . ASP A 1 102 ? 34.469 18.116 -42.477 1.00 35.62 102 ASP A CA 1
ATOM 833 C C . ASP A 1 102 ? 35.937 18.312 -42.103 1.00 38.60 102 ASP A C 1
ATOM 834 O O . ASP A 1 102 ? 36.809 18.190 -42.965 1.00 38.34 102 ASP A O 1
ATOM 839 N N . LEU A 1 103 ? 36.207 18.552 -40.806 1.00 33.28 103 LEU A N 1
ATOM 840 C CA . LEU A 1 103 ? 37.547 18.728 -40.259 1.00 31.95 103 LEU A CA 1
ATOM 841 C C . LEU A 1 103 ? 38.414 17.484 -40.464 1.00 35.03 103 LEU A C 1
ATOM 842 O O . LEU A 1 103 ? 39.638 17.611 -40.541 1.00 34.43 103 LEU A O 1
ATOM 847 N N . LEU A 1 104 ? 37.782 16.299 -40.635 1.00 31.15 104 LEU A N 1
ATOM 848 C CA . LEU A 1 104 ? 38.487 15.036 -40.890 1.00 30.61 104 LEU A CA 1
ATOM 849 C C . LEU A 1 104 ? 39.027 14.972 -42.322 1.00 36.45 104 LEU A C 1
ATOM 850 O O . LEU A 1 104 ? 39.801 14.071 -42.632 1.00 35.98 104 LEU A O 1
ATOM 855 N N . LYS A 1 105 ? 38.598 15.905 -43.206 1.00 34.84 105 LYS A N 1
ATOM 856 C CA . LYS A 1 105 ? 39.016 15.938 -44.620 1.00 34.62 105 LYS A CA 1
ATOM 857 C C . LYS A 1 105 ? 40.308 16.744 -44.828 1.00 39.07 105 LYS A C 1
ATOM 858 O O . LYS A 1 105 ? 40.916 16.675 -45.896 1.00 38.51 105 LYS A O 1
ATOM 864 N N . PHE A 1 106 ? 40.726 17.490 -43.800 1.00 35.74 106 PHE A N 1
ATOM 865 C CA . PHE A 1 106 ? 41.892 18.359 -43.848 1.00 35.09 106 PHE A CA 1
ATOM 866 C C . PHE A 1 106 ? 43.186 17.730 -43.323 1.00 37.55 106 PHE A C 1
ATOM 867 O O . PHE A 1 106 ? 43.114 16.793 -42.510 1.00 35.48 106 PHE A O 1
ATOM 875 N N . PRO A 1 107 ? 44.386 18.276 -43.702 1.00 34.16 107 PRO A N 1
ATOM 876 C CA . PRO A 1 107 ? 45.635 17.750 -43.123 1.00 33.46 107 PRO A CA 1
ATOM 877 C C . PRO A 1 107 ? 45.677 18.059 -41.625 1.00 35.29 107 PRO A C 1
ATOM 878 O O . PRO A 1 107 ? 45.312 19.163 -41.213 1.00 33.38 107 PRO A O 1
ATOM 882 N N . LYS A 1 108 ? 46.050 17.047 -40.814 1.00 31.82 108 LYS A N 1
ATOM 883 C CA . LYS A 1 108 ? 46.053 17.114 -39.352 1.00 31.07 108 LYS A CA 1
ATOM 884 C C . LYS A 1 108 ? 47.425 16.859 -38.722 1.00 35.94 108 LYS A C 1
ATOM 885 O O . LYS A 1 108 ? 48.206 16.051 -39.231 1.00 36.61 108 LYS A O 1
ATOM 891 N N . VAL A 1 109 ? 47.693 17.534 -37.589 1.00 31.15 109 VAL A N 1
ATOM 892 C CA . VAL A 1 109 ? 48.906 17.368 -36.794 1.00 30.00 109 VAL A CA 1
ATOM 893 C C . VAL A 1 109 ? 48.507 17.201 -35.330 1.00 32.84 109 VAL A C 1
ATOM 894 O O . VAL A 1 109 ? 47.638 17.923 -34.833 1.00 31.94 109 VAL A O 1
ATOM 898 N N . ALA A 1 110 ? 49.095 16.202 -34.664 1.00 29.44 110 ALA A N 1
ATOM 899 C CA . ALA A 1 110 ? 48.840 15.962 -33.252 1.00 29.14 110 ALA A CA 1
ATOM 900 C C . ALA A 1 110 ? 49.785 16.835 -32.389 1.00 32.80 110 ALA A C 1
ATOM 901 O O . ALA A 1 110 ? 50.874 17.194 -32.832 1.00 30.20 110 ALA A O 1
ATOM 903 N N . VAL A 1 111 ? 49.323 17.234 -31.197 1.00 31.16 111 VAL A N 1
ATOM 904 C CA . VAL A 1 111 ? 50.088 18.032 -30.235 1.00 31.90 111 VAL A CA 1
ATOM 905 C C . VAL A 1 111 ? 49.885 17.397 -28.861 1.00 37.12 111 VAL A C 1
ATOM 906 O O . VAL A 1 111 ? 48.753 17.301 -28.377 1.00 36.21 111 VAL A O 1
ATOM 910 N N . VAL A 1 112 ? 50.977 16.895 -28.273 1.00 35.08 112 VAL A N 1
ATOM 911 C CA . VAL A 1 112 ? 50.942 16.208 -26.972 1.00 35.04 112 VAL A CA 1
ATOM 912 C C . VAL A 1 112 ? 51.967 16.801 -26.009 1.00 39.85 112 VAL A C 1
ATOM 913 O O . VAL A 1 112 ? 52.945 17.407 -26.448 1.00 38.62 112 VAL A O 1
ATOM 917 N N . GLY A 1 113 ? 51.734 16.613 -24.717 1.00 38.16 113 GLY A N 1
ATOM 918 C CA . GLY A 1 113 ? 52.637 17.097 -23.683 1.00 38.35 113 GLY A CA 1
ATOM 919 C C . GLY A 1 113 ? 52.097 17.087 -22.273 1.00 43.11 113 GLY A C 1
ATOM 920 O O . GLY A 1 113 ? 50.958 16.693 -22.028 1.00 42.93 113 GLY A O 1
ATOM 921 N N . SER A 1 114 ? 52.928 17.559 -21.344 1.00 41.05 114 SER A N 1
ATOM 922 C CA . SER A 1 114 ? 52.700 17.617 -19.898 1.00 41.20 114 SER A CA 1
ATOM 923 C C . SER A 1 114 ? 51.357 18.189 -19.488 1.00 42.64 114 SER A C 1
ATOM 924 O O . SER A 1 114 ? 50.960 19.246 -19.979 1.00 42.35 114 SER A O 1
ATOM 927 N N . ARG A 1 115 ? 50.673 17.485 -18.571 1.00 38.05 115 ARG A N 1
ATOM 928 C CA . ARG A 1 115 ? 49.396 17.883 -17.967 1.00 37.95 115 ARG A CA 1
ATOM 929 C C . ARG A 1 115 ? 49.693 19.080 -17.033 1.00 44.74 115 ARG A C 1
ATOM 930 O O . ARG A 1 115 ? 48.904 20.016 -16.960 1.00 45.00 115 ARG A O 1
ATOM 938 N N . ALA A 1 116 ? 50.866 19.061 -16.367 1.00 43.21 116 ALA A N 1
ATOM 939 C CA . ALA A 1 116 ? 51.360 20.102 -15.462 1.00 44.00 116 ALA A CA 1
ATOM 940 C C . ALA A 1 116 ? 52.588 20.770 -16.099 1.00 51.06 116 ALA A C 1
ATOM 941 O O . ALA A 1 116 ? 53.714 20.660 -15.604 1.00 52.21 116 ALA A O 1
ATOM 943 N N . CYS A 1 117 ? 52.374 21.427 -17.231 1.00 47.90 117 CYS A N 1
ATOM 944 C CA . CYS A 1 117 ? 53.453 22.088 -17.947 1.00 47.88 117 CYS A CA 1
ATOM 945 C C . CYS A 1 117 ? 53.793 23.441 -17.307 1.00 52.84 117 CYS A C 1
ATOM 946 O O . CYS A 1 117 ? 53.063 23.928 -16.442 1.00 53.38 117 CYS A O 1
ATOM 949 N N . SER A 1 118 ? 54.879 24.060 -17.781 1.00 48.67 118 SER A N 1
ATOM 950 C CA . SER A 1 118 ? 55.348 25.378 -17.365 1.00 47.84 118 SER A CA 1
ATOM 951 C C . SER A 1 118 ? 54.783 26.441 -18.315 1.00 51.54 118 SER A C 1
ATOM 952 O O . SER A 1 118 ? 54.328 26.108 -19.417 1.00 51.47 118 SER A O 1
ATOM 955 N N . LYS A 1 119 ? 54.854 27.720 -17.913 1.00 47.67 119 LYS A N 1
ATOM 956 C CA . LYS A 1 119 ? 54.380 28.828 -18.741 1.00 47.56 119 LYS A CA 1
ATOM 957 C C . LYS A 1 119 ? 55.196 28.938 -20.028 1.00 51.67 119 LYS A C 1
ATOM 958 O O . LYS A 1 119 ? 54.639 29.282 -21.075 1.00 51.57 119 LYS A O 1
ATOM 964 N N . GLN A 1 120 ? 56.497 28.563 -19.956 1.00 47.49 120 GLN A N 1
ATOM 965 C CA . GLN A 1 120 ? 57.435 28.545 -21.085 1.00 46.68 120 GLN A CA 1
ATOM 966 C C . GLN A 1 120 ? 57.056 27.456 -22.075 1.00 47.08 120 GLN A C 1
ATOM 967 O O . GLN A 1 120 ? 57.081 27.700 -23.280 1.00 45.37 120 GLN A O 1
ATOM 973 N N . GLY A 1 121 ? 56.659 26.293 -21.555 1.00 42.91 121 GLY A N 1
ATOM 974 C CA . GLY A 1 121 ? 56.175 25.170 -22.351 1.00 42.89 121 GLY A CA 1
ATOM 975 C C . GLY A 1 121 ? 54.962 25.536 -23.188 1.00 47.86 121 GLY A C 1
ATOM 976 O O . GLY A 1 121 ? 54.944 25.276 -24.397 1.00 48.69 121 GLY A O 1
ATOM 977 N N . ALA A 1 122 ? 53.968 26.206 -22.562 1.00 42.79 122 ALA A N 1
ATOM 978 C CA . ALA A 1 122 ? 52.756 26.675 -23.241 1.00 41.74 122 ALA A CA 1
ATOM 979 C C . ALA A 1 122 ? 53.066 27.724 -24.312 1.00 45.51 122 ALA A C 1
ATOM 980 O O . ALA A 1 122 ? 52.448 27.697 -25.375 1.00 45.64 122 ALA A O 1
ATOM 982 N N . LYS A 1 123 ? 54.033 28.633 -24.048 1.00 41.97 123 LYS A N 1
ATOM 983 C CA . LYS A 1 123 ? 54.415 29.680 -25.010 1.00 41.64 123 LYS A CA 1
ATOM 984 C C . LYS A 1 123 ? 55.162 29.079 -26.216 1.00 44.62 123 LYS A C 1
ATOM 985 O O . LYS A 1 123 ? 55.043 29.599 -27.329 1.00 43.71 123 LYS A O 1
ATOM 991 N N . SER A 1 124 ? 55.901 27.966 -25.989 1.00 40.93 124 SER A N 1
ATOM 992 C CA . SER A 1 124 ? 56.646 27.235 -27.021 1.00 40.58 124 SER A CA 1
ATOM 993 C C . SER A 1 124 ? 55.670 26.631 -28.025 1.00 42.55 124 SER A C 1
ATOM 994 O O . SER A 1 124 ? 55.873 26.768 -29.229 1.00 42.30 124 SER A O 1
ATOM 997 N N . VAL A 1 125 ? 54.600 25.987 -27.520 1.00 37.71 125 VAL A N 1
ATOM 998 C CA . VAL A 1 125 ? 53.540 25.354 -28.316 1.00 36.87 125 VAL A CA 1
ATOM 999 C C . VAL A 1 125 ? 52.817 26.420 -29.138 1.00 40.64 125 VAL A C 1
ATOM 1000 O O . VAL A 1 125 ? 52.637 26.243 -30.345 1.00 40.75 125 VAL A O 1
ATOM 1004 N N . GLU A 1 126 ? 52.455 27.545 -28.488 1.00 37.13 126 GLU A N 1
ATOM 1005 C CA . GLU A 1 126 ? 51.785 28.688 -29.112 1.00 36.38 126 GLU A CA 1
ATOM 1006 C C . GLU A 1 126 ? 52.606 29.259 -30.275 1.00 40.27 126 GLU A C 1
ATOM 1007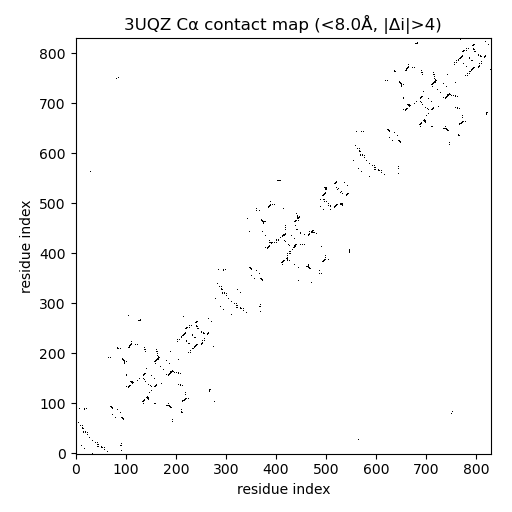 O O . GLU A 1 126 ? 52.040 29.529 -31.334 1.00 40.26 126 GLU A O 1
ATOM 1013 N N . LYS A 1 127 ? 53.934 29.404 -30.083 1.00 36.72 127 LYS A N 1
ATOM 1014 C CA . LYS A 1 127 ? 54.868 29.925 -31.081 1.00 36.80 127 LYS A CA 1
ATOM 1015 C C . LYS A 1 127 ? 54.944 28.983 -32.295 1.00 40.34 127 LYS A C 1
ATOM 1016 O O . LYS A 1 127 ? 54.811 29.456 -33.427 1.00 41.28 127 LYS A O 1
ATOM 1022 N N . VAL A 1 128 ? 55.137 27.664 -32.058 1.00 34.07 128 VAL A N 1
ATOM 1023 C CA . VAL A 1 128 ? 55.185 26.642 -33.110 1.00 33.71 128 VAL A CA 1
ATOM 1024 C C . VAL A 1 128 ? 53.855 26.609 -33.907 1.00 39.36 128 VAL A C 1
ATOM 1025 O O . VAL A 1 128 ? 53.896 26.611 -35.137 1.00 39.30 128 VAL A O 1
ATOM 1029 N N . ILE A 1 129 ? 52.695 26.634 -33.215 1.00 36.13 129 ILE A N 1
ATOM 1030 C CA . ILE A 1 129 ? 51.381 26.623 -33.867 1.00 36.04 129 ILE A CA 1
ATOM 1031 C C . ILE A 1 129 ? 51.159 27.868 -34.727 1.00 42.86 129 ILE A C 1
ATOM 1032 O O . ILE A 1 129 ? 50.690 27.740 -35.858 1.00 43.94 129 ILE A O 1
ATOM 1037 N N . GLN A 1 130 ? 51.532 29.061 -34.215 1.00 40.41 130 GLN A N 1
ATOM 1038 C CA . GLN A 1 130 ? 51.407 30.322 -34.950 1.00 40.01 130 GLN A CA 1
ATOM 1039 C C . GLN A 1 130 ? 52.172 30.253 -36.277 1.00 43.16 130 GLN A C 1
ATOM 1040 O O . GLN A 1 130 ? 51.623 30.628 -37.306 1.00 43.54 130 GLN A O 1
ATOM 1046 N N . GLY A 1 131 ? 53.378 29.682 -36.244 1.00 39.24 131 GLY A N 1
ATOM 1047 C CA . GLY A 1 131 ? 54.241 29.478 -37.405 1.00 38.79 131 GLY A CA 1
ATOM 1048 C C . GLY A 1 131 ? 53.720 28.487 -38.430 1.00 44.09 131 GLY A C 1
ATOM 1049 O O . GLY A 1 131 ? 54.225 28.456 -39.554 1.00 44.92 131 GLY A O 1
ATOM 1050 N N . LEU A 1 132 ? 52.712 27.658 -38.059 1.00 40.30 132 LEU A N 1
ATOM 1051 C CA . LEU A 1 132 ? 52.076 26.684 -38.951 1.0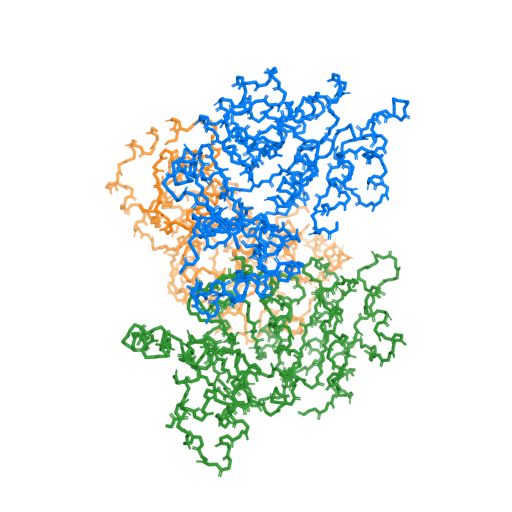0 39.32 132 LEU A CA 1
ATOM 1052 C C . LEU A 1 132 ? 51.152 27.382 -39.962 1.00 46.41 132 LEU A C 1
ATOM 1053 O O . LEU A 1 132 ? 50.847 26.807 -41.004 1.00 46.84 132 LEU A O 1
ATOM 1058 N N . GLU A 1 133 ? 50.754 28.642 -39.666 1.00 44.43 133 GLU A N 1
ATOM 1059 C CA . GLU A 1 133 ? 49.938 29.537 -40.504 1.00 45.00 133 GLU A CA 1
ATOM 1060 C C . GLU A 1 133 ? 48.620 28.905 -40.942 1.00 47.67 133 GLU A C 1
ATOM 1061 O O . GLU A 1 133 ? 48.256 28.982 -42.117 1.00 48.40 133 GLU A O 1
ATOM 1067 N N . ASN A 1 134 ? 47.922 28.249 -39.995 1.00 42.28 134 ASN A N 1
ATOM 1068 C CA . ASN A 1 134 ? 46.637 27.566 -40.199 1.00 40.29 134 ASN A CA 1
ATOM 1069 C C . ASN A 1 134 ? 46.603 26.534 -41.338 1.00 42.32 134 ASN A C 1
ATOM 1070 O O . ASN A 1 134 ? 45.532 26.225 -41.851 1.00 42.31 134 ASN A O 1
ATOM 1075 N N . GLU A 1 135 ? 47.764 25.990 -41.712 1.00 37.87 135 GLU A N 1
ATOM 1076 C CA . GLU A 1 135 ? 47.881 24.976 -42.763 1.00 37.67 135 GLU A CA 1
ATOM 1077 C C . GLU A 1 135 ? 47.414 23.591 -42.278 1.00 40.64 135 GLU A C 1
ATOM 1078 O O . GLU A 1 135 ? 47.080 22.736 -43.099 1.00 41.09 135 GLU A O 1
ATOM 1084 N N . LEU A 1 136 ? 47.438 23.354 -40.950 1.00 35.66 136 LEU A N 1
ATOM 1085 C CA . LEU A 1 136 ? 47.088 22.061 -40.353 1.00 34.04 136 LEU A CA 1
ATOM 1086 C C . LEU A 1 136 ? 46.037 22.170 -39.274 1.00 37.62 136 LEU A C 1
ATOM 1087 O O . LEU A 1 136 ? 46.011 23.143 -38.526 1.00 38.45 136 LEU A O 1
ATOM 1092 N N . VAL A 1 137 ? 45.204 21.137 -39.159 1.00 33.96 137 VAL A N 1
ATOM 1093 C CA . VAL A 1 137 ? 44.189 21.015 -38.109 1.00 33.88 137 VAL A CA 1
ATOM 1094 C C . VAL A 1 137 ? 44.937 20.494 -36.870 1.00 36.37 137 VAL A C 1
ATOM 1095 O O . VAL A 1 137 ? 45.677 19.499 -36.958 1.00 35.47 137 VAL A O 1
ATOM 1099 N N . ILE A 1 138 ? 44.764 21.186 -35.737 1.00 31.36 138 ILE A N 1
ATOM 1100 C CA . ILE A 1 138 ? 45.424 20.816 -34.486 1.00 30.59 138 ILE A CA 1
ATOM 1101 C C . ILE A 1 138 ? 44.605 19.750 -33.765 1.00 32.77 138 ILE A C 1
ATOM 1102 O O . ILE A 1 138 ? 43.485 20.026 -33.294 1.00 32.71 138 ILE A O 1
ATOM 1107 N N . VAL A 1 139 ? 45.159 18.524 -33.698 1.00 26.51 139 VAL A N 1
ATOM 1108 C CA . VAL A 1 139 ? 44.494 17.417 -33.020 1.00 25.72 139 VAL A CA 1
ATOM 1109 C C . VAL A 1 139 ? 45.116 17.224 -31.641 1.00 30.78 139 VAL A C 1
ATOM 1110 O O . VAL A 1 139 ? 46.331 17.051 -31.542 1.00 31.96 139 VAL A O 1
ATOM 1114 N N . SER A 1 140 ? 44.296 17.293 -30.581 1.00 26.37 140 SER A N 1
ATOM 1115 C CA . SER A 1 140 ? 44.747 17.100 -29.203 1.00 26.67 140 SER A CA 1
ATOM 1116 C C . SER A 1 140 ? 43.629 16.522 -28.329 1.00 30.59 140 SER A C 1
ATOM 1117 O O . SER A 1 140 ? 42.524 16.333 -28.820 1.00 29.25 140 SER A O 1
ATOM 1120 N N . GLY A 1 141 ? 43.923 16.226 -27.064 1.00 29.05 141 GLY A N 1
ATOM 1121 C CA . GLY A 1 141 ? 42.988 15.556 -26.167 1.00 28.95 141 GLY A CA 1
ATOM 1122 C C . GLY A 1 141 ? 42.293 16.315 -25.065 1.00 33.07 141 GLY A C 1
ATOM 1123 O O . GLY A 1 141 ? 41.749 15.697 -24.145 1.00 32.36 141 GLY A O 1
ATOM 1124 N N . LEU A 1 142 ? 42.284 17.644 -25.139 1.00 31.01 142 LEU A N 1
ATOM 1125 C CA . LEU A 1 142 ? 41.580 18.510 -24.173 1.00 30.58 142 LEU A CA 1
ATOM 1126 C C . LEU A 1 142 ? 42.066 18.435 -22.708 1.00 35.71 142 LEU A C 1
ATOM 1127 O O . LEU A 1 142 ? 41.407 18.976 -21.821 1.00 36.46 142 LEU A O 1
ATOM 1132 N N . ALA A 1 143 ? 43.223 17.796 -22.458 1.00 31.89 143 ALA A N 1
ATOM 1133 C CA . ALA A 1 143 ? 43.824 17.690 -21.126 1.00 31.13 143 ALA A CA 1
ATOM 1134 C C . ALA A 1 143 ? 44.354 19.061 -20.698 1.00 36.15 143 ALA A C 1
ATOM 1135 O O . ALA A 1 143 ? 44.594 19.934 -21.549 1.00 34.56 143 ALA A O 1
ATOM 1137 N N . LYS A 1 144 ? 44.555 19.251 -19.383 1.00 34.28 144 LYS A N 1
ATOM 1138 C CA . LYS A 1 144 ? 45.119 20.509 -18.916 1.00 35.03 144 LYS A CA 1
ATOM 1139 C C . LYS A 1 144 ? 46.595 20.574 -19.309 1.00 37.45 144 LYS A C 1
ATOM 1140 O O . LYS A 1 144 ? 47.208 19.537 -19.561 1.00 36.16 144 LYS A O 1
ATOM 1146 N N . GLY A 1 145 ? 47.115 21.779 -19.463 1.00 34.02 145 GLY A N 1
ATOM 1147 C CA . GLY A 1 145 ? 48.510 21.959 -19.829 1.00 34.18 145 GLY A CA 1
ATOM 1148 C C . GLY A 1 145 ? 48.724 22.162 -21.306 1.00 39.09 145 GLY A C 1
ATOM 1149 O O . GLY A 1 145 ? 48.086 23.031 -21.901 1.00 38.17 145 GLY A O 1
ATOM 1150 N N . ILE A 1 146 ? 49.634 21.360 -21.899 1.00 37.31 146 ILE A N 1
ATOM 1151 C CA . ILE A 1 146 ? 50.009 21.421 -23.321 1.00 38.11 146 ILE A CA 1
ATOM 1152 C C . ILE A 1 146 ? 48.817 21.274 -24.274 1.00 43.53 146 ILE A C 1
ATOM 1153 O O . ILE A 1 146 ? 48.706 22.060 -25.218 1.00 44.53 146 ILE A O 1
ATOM 1158 N N . ASP A 1 147 ? 47.930 20.293 -24.016 1.00 38.87 147 ASP A N 1
ATOM 1159 C CA . ASP A 1 147 ? 46.748 20.043 -24.833 1.00 38.70 147 ASP A CA 1
ATOM 1160 C C . ASP A 1 147 ? 45.865 21.291 -24.908 1.00 41.91 147 ASP A C 1
ATOM 1161 O O . ASP A 1 147 ? 45.522 21.716 -26.012 1.00 42.90 147 ASP A O 1
ATOM 1166 N N . THR A 1 148 ? 45.568 21.918 -23.755 1.00 36.35 148 THR A N 1
ATOM 1167 C CA . THR A 1 148 ? 44.751 23.140 -23.689 1.00 35.56 148 THR A CA 1
ATOM 1168 C C . THR A 1 148 ? 45.397 24.300 -24.454 1.00 38.73 148 THR A C 1
ATOM 1169 O O . THR A 1 148 ? 44.705 25.010 -25.191 1.00 39.78 148 THR A O 1
ATOM 1173 N N . ALA A 1 149 ? 46.717 24.465 -24.302 1.00 32.98 149 ALA A N 1
ATOM 1174 C CA . ALA A 1 149 ? 47.483 25.513 -24.973 1.00 32.01 149 ALA A CA 1
ATOM 1175 C C . ALA A 1 149 ? 47.499 25.298 -26.484 1.00 36.76 149 ALA A C 1
ATOM 1176 O O . ALA A 1 149 ? 47.495 26.267 -27.238 1.00 36.71 149 ALA A O 1
ATOM 1178 N N . ALA A 1 150 ? 47.482 24.021 -26.919 1.00 33.38 150 ALA A N 1
ATOM 1179 C CA . ALA A 1 150 ? 47.440 23.631 -28.326 1.00 32.55 150 ALA A CA 1
ATOM 1180 C C . ALA A 1 150 ? 46.105 24.056 -28.974 1.00 35.50 150 ALA A C 1
ATOM 1181 O O . ALA A 1 150 ? 46.108 24.678 -30.040 1.00 35.31 150 ALA A O 1
ATOM 1183 N N . HIS A 1 151 ? 44.977 23.754 -28.295 1.00 30.76 151 HIS A N 1
ATOM 1184 C CA . HIS A 1 151 ? 43.622 24.068 -28.733 1.00 30.35 151 HIS A CA 1
ATOM 1185 C C . HIS A 1 151 ? 43.408 25.575 -28.794 1.00 37.78 151 HIS A C 1
ATOM 1186 O O . HIS A 1 151 ? 42.983 26.078 -29.824 1.00 38.01 151 HIS A O 1
ATOM 1201 N N . ALA A 1 153 ? 45.652 28.013 -29.003 1.00 35.75 153 ALA A N 1
ATOM 1202 C CA . ALA A 1 153 ? 46.522 28.603 -30.016 1.00 36.16 153 ALA A CA 1
ATOM 1203 C C . ALA A 1 153 ? 45.931 28.461 -31.429 1.00 40.87 153 ALA A C 1
ATOM 1204 O O . ALA A 1 153 ? 46.052 29.384 -32.238 1.00 41.90 153 ALA A O 1
ATOM 1206 N N . ALA A 1 154 ? 45.275 27.322 -31.709 1.00 36.41 154 ALA A N 1
ATOM 1207 C CA . ALA A 1 154 ? 44.604 27.051 -32.978 1.00 35.52 154 ALA A CA 1
ATOM 1208 C C . ALA A 1 154 ? 43.442 28.026 -33.129 1.00 39.02 154 ALA A C 1
ATOM 1209 O O . ALA A 1 154 ? 43.329 28.687 -34.161 1.00 39.80 154 ALA A O 1
ATOM 1211 N N . LEU A 1 155 ? 42.640 28.175 -32.067 1.00 35.09 155 LEU A N 1
ATOM 1212 C CA . LEU A 1 155 ? 41.460 29.045 -32.010 1.00 35.14 155 LEU A CA 1
ATOM 1213 C C . LEU A 1 155 ? 41.796 30.515 -32.201 1.00 41.03 155 LEU A C 1
ATOM 1214 O O . LEU A 1 155 ? 41.174 31.179 -33.033 1.00 40.00 155 LEU A O 1
ATOM 1219 N N . GLN A 1 156 ? 42.821 30.994 -31.486 1.00 40.28 156 GLN A N 1
ATOM 1220 C CA . GLN A 1 156 ? 43.285 32.365 -31.588 1.00 41.46 156 GLN A CA 1
ATOM 1221 C C . GLN A 1 156 ? 43.815 32.736 -32.966 1.00 47.57 156 GLN A C 1
ATOM 1222 O O . GLN A 1 156 ? 43.572 33.853 -33.424 1.00 48.78 156 GLN A O 1
ATOM 1228 N N . ASN A 1 157 ? 44.501 31.814 -33.635 1.00 44.29 157 ASN A N 1
ATOM 1229 C CA . ASN A 1 157 ? 45.051 32.087 -34.956 1.00 44.78 157 ASN A CA 1
ATOM 1230 C C . ASN A 1 157 ? 43.979 32.141 -36.055 1.00 47.98 157 ASN A C 1
ATOM 1231 O O . ASN A 1 157 ? 44.240 32.644 -37.148 1.00 48.00 157 ASN A O 1
ATOM 1236 N N . GLY A 1 158 ? 42.786 31.658 -35.737 1.00 43.66 158 GLY A N 1
ATOM 1237 C CA . GLY A 1 158 ? 41.672 31.564 -36.671 1.00 42.85 158 GLY A CA 1
ATOM 1238 C C . GLY A 1 158 ? 41.695 30.236 -37.410 1.00 46.43 158 GLY A C 1
ATOM 1239 O O . GLY A 1 158 ? 41.188 30.129 -38.534 1.00 46.93 158 GLY A O 1
ATOM 1240 N N . GLY A 1 159 ? 42.298 29.228 -36.774 1.00 41.03 159 GLY A N 1
ATOM 1241 C CA . GLY A 1 159 ? 42.441 27.882 -37.315 1.00 39.42 159 GLY A CA 1
ATOM 1242 C C . GLY A 1 159 ? 41.435 26.884 -36.782 1.00 40.34 159 GLY A C 1
ATOM 1243 O O . GLY A 1 159 ? 40.504 27.242 -36.057 1.00 38.66 159 GLY A O 1
ATOM 1244 N N . LYS A 1 160 ? 41.624 25.613 -37.138 1.00 36.51 160 LYS A N 1
ATOM 1245 C CA . LYS A 1 160 ? 40.704 24.546 -36.750 1.00 35.77 160 LYS A CA 1
ATOM 1246 C C . LYS A 1 160 ? 41.320 23.556 -35.786 1.00 37.80 160 LYS A C 1
ATOM 1247 O O . LYS A 1 160 ? 42.514 23.289 -35.877 1.00 38.61 160 LYS A O 1
ATOM 1253 N N . THR A 1 161 ? 40.505 23.007 -34.866 1.00 32.82 161 THR A N 1
ATOM 1254 C CA . THR A 1 161 ? 40.942 22.007 -33.887 1.00 31.87 161 THR A CA 1
ATOM 1255 C C . THR A 1 161 ? 40.005 20.785 -33.733 1.00 34.07 161 THR A C 1
ATOM 1256 O O . THR A 1 161 ? 38.781 20.924 -33.811 1.00 33.16 161 THR A O 1
ATOM 1260 N N . ILE A 1 162 ? 40.597 19.595 -33.489 1.00 28.80 162 ILE A N 1
ATOM 1261 C CA . ILE A 1 162 ? 39.860 18.359 -33.192 1.00 27.09 162 ILE A CA 1
ATOM 1262 C C . ILE A 1 162 ? 40.272 17.910 -31.793 1.00 32.03 162 ILE A C 1
ATOM 1263 O O . ILE A 1 162 ? 41.467 17.813 -31.516 1.00 33.19 162 ILE A O 1
ATOM 1268 N N . ALA A 1 163 ? 39.292 17.633 -30.916 1.00 27.92 163 ALA A N 1
ATOM 1269 C CA . ALA A 1 163 ? 39.530 17.097 -29.571 1.00 27.16 163 ALA A CA 1
ATOM 1270 C C . ALA A 1 163 ? 39.095 15.627 -29.506 1.00 33.50 163 ALA A C 1
ATOM 1271 O O . ALA A 1 163 ? 38.014 15.277 -29.992 1.00 35.22 163 ALA A O 1
ATOM 1273 N N . VAL A 1 164 ? 39.952 14.764 -28.943 1.00 28.34 164 VAL A N 1
ATOM 1274 C CA . VAL A 1 164 ? 39.663 13.332 -28.746 1.00 26.98 164 VAL A CA 1
ATOM 1275 C C . VAL A 1 164 ? 39.582 13.155 -27.214 1.00 31.89 164 VAL A C 1
ATOM 1276 O O . VAL A 1 164 ? 40.570 13.378 -26.518 1.00 32.30 164 VAL A O 1
ATOM 1280 N N . ILE A 1 165 ? 38.388 12.888 -26.687 1.00 27.51 165 ILE A N 1
ATOM 1281 C CA . ILE A 1 165 ? 38.192 12.788 -25.237 1.00 26.64 165 ILE A CA 1
ATOM 1282 C C . ILE A 1 165 ? 38.222 11.360 -24.674 1.00 30.29 165 ILE A C 1
ATOM 1283 O O . ILE A 1 165 ? 38.162 10.382 -25.430 1.00 29.03 165 ILE A O 1
ATOM 1288 N N . GLY A 1 166 ? 38.354 11.267 -23.350 1.00 27.56 166 GLY A N 1
ATOM 1289 C CA . GLY A 1 166 ? 38.363 10.007 -22.607 1.00 27.63 166 GLY A CA 1
ATOM 1290 C C . GLY A 1 166 ? 37.128 9.790 -21.750 1.00 33.42 166 GLY A C 1
ATOM 1291 O O . GLY A 1 166 ? 37.163 9.041 -20.774 1.00 33.71 166 GLY A O 1
ATOM 1292 N N . THR A 1 167 ? 36.025 10.480 -22.091 1.00 31.15 167 THR A N 1
ATOM 1293 C CA . THR A 1 167 ? 34.725 10.420 -21.406 1.00 30.01 167 THR A CA 1
ATOM 1294 C C . THR A 1 167 ? 33.601 10.438 -22.468 1.00 34.12 167 THR A C 1
ATOM 1295 O O . THR A 1 167 ? 33.892 10.506 -23.675 1.00 33.12 167 THR A O 1
ATOM 1299 N N . GLY A 1 168 ? 32.338 10.429 -22.004 1.00 29.79 168 GLY A N 1
ATOM 1300 C CA . GLY A 1 168 ? 31.172 10.564 -22.864 1.00 28.78 168 GLY A CA 1
ATOM 1301 C C . GLY A 1 168 ? 31.090 12.015 -23.303 1.00 34.78 168 GLY A C 1
ATOM 1302 O O . GLY A 1 168 ? 31.666 12.895 -22.633 1.00 34.90 168 GLY A O 1
ATOM 1303 N N . LEU A 1 169 ? 30.387 12.289 -24.427 1.00 30.46 169 LEU A N 1
ATOM 1304 C CA . LEU A 1 169 ? 30.254 13.643 -24.983 1.00 29.91 169 LEU A CA 1
ATOM 1305 C C . LEU A 1 169 ? 29.446 14.637 -24.108 1.00 36.82 169 LEU A C 1
ATOM 1306 O O . LEU A 1 169 ? 29.425 15.836 -24.402 1.00 37.20 169 LEU A O 1
ATOM 1311 N N . ASP A 1 170 ? 28.823 14.137 -23.020 1.00 33.80 170 ASP A N 1
ATOM 1312 C CA . ASP A 1 170 ? 28.030 14.907 -22.048 1.00 33.58 170 ASP A CA 1
ATOM 1313 C C . ASP A 1 170 ? 28.759 14.990 -20.698 1.00 38.13 170 ASP A C 1
ATOM 1314 O O . ASP A 1 170 ? 28.185 15.448 -19.696 1.00 38.85 170 ASP A O 1
ATOM 1319 N N . VAL A 1 171 ? 30.026 14.519 -20.683 1.00 32.89 171 VAL A N 1
ATOM 1320 C CA . VAL A 1 171 ? 30.917 14.491 -19.520 1.00 31.54 171 VAL A CA 1
ATOM 1321 C C . VAL A 1 171 ? 32.140 15.377 -19.821 1.00 35.62 171 VAL A C 1
ATOM 1322 O O . VAL A 1 171 ? 32.621 15.415 -20.956 1.00 35.11 171 VAL A O 1
ATOM 1326 N N . PHE A 1 172 ? 32.627 16.104 -18.809 1.00 32.39 172 PHE A N 1
ATOM 1327 C CA . PHE A 1 172 ? 33.715 17.037 -19.016 1.00 31.92 172 PHE A CA 1
ATOM 1328 C C . PHE A 1 172 ? 34.934 16.747 -18.160 1.00 37.22 172 PHE A C 1
ATOM 1329 O O . PHE A 1 172 ? 34.837 16.783 -16.935 1.00 37.79 172 PHE A O 1
ATOM 1337 N N . TYR A 1 173 ? 36.075 16.412 -18.795 1.00 33.62 173 TYR A N 1
ATOM 1338 C CA . TYR A 1 173 ? 37.320 16.166 -18.067 1.00 34.11 173 TYR A CA 1
ATOM 1339 C C . TYR A 1 173 ? 38.535 16.801 -18.749 1.00 38.70 173 TYR A C 1
ATOM 1340 O O . TYR A 1 173 ? 38.823 16.463 -19.894 1.00 39.46 173 TYR A O 1
ATOM 1349 N N . PRO A 1 174 ? 39.304 17.678 -18.065 1.00 34.88 174 PRO A N 1
ATOM 1350 C CA . PRO A 1 174 ? 39.090 18.195 -16.697 1.00 34.67 174 PRO A CA 1
ATOM 1351 C C . PRO A 1 174 ? 37.850 19.094 -16.594 1.00 40.61 174 PRO A C 1
ATOM 1352 O O . PRO A 1 174 ? 37.408 19.641 -17.612 1.00 40.68 174 PRO A O 1
ATOM 1356 N N . LYS A 1 175 ? 37.272 19.228 -15.377 1.00 37.81 175 LYS A N 1
ATOM 1357 C CA . LYS A 1 175 ? 36.074 20.053 -15.144 1.00 37.49 175 LYS A CA 1
ATOM 1358 C C . LYS A 1 175 ? 36.242 21.506 -15.575 1.00 41.74 175 LYS A C 1
ATOM 1359 O O . LYS A 1 175 ? 35.297 22.080 -16.109 1.00 42.96 175 LYS A O 1
ATOM 1365 N N . ALA A 1 176 ? 37.450 22.073 -15.418 1.00 37.30 176 ALA A N 1
ATOM 1366 C CA . ALA A 1 176 ? 37.768 23.463 -15.778 1.00 36.45 176 ALA A CA 1
ATOM 1367 C C . ALA A 1 176 ? 37.677 23.747 -17.275 1.00 42.03 176 ALA A C 1
ATOM 1368 O O . ALA A 1 176 ? 37.495 24.906 -17.664 1.00 43.23 176 ALA A O 1
ATOM 1370 N N . ASN A 1 177 ? 37.790 22.696 -18.112 1.00 37.20 177 ASN A N 1
ATOM 1371 C CA . ASN A 1 177 ? 37.745 22.825 -19.569 1.00 35.61 177 ASN A CA 1
ATOM 1372 C C . ASN A 1 177 ? 36.358 22.686 -20.184 1.00 36.13 177 ASN A C 1
ATOM 1373 O O . ASN A 1 177 ? 36.266 22.619 -21.410 1.00 35.16 177 ASN A O 1
ATOM 1378 N N . LYS A 1 178 ? 35.281 22.674 -19.357 1.00 30.99 178 LYS A N 1
ATOM 1379 C CA . LYS A 1 178 ? 33.910 22.529 -19.854 1.00 30.27 178 LYS A CA 1
ATOM 1380 C C . LYS A 1 178 ? 33.585 23.478 -21.002 1.00 35.78 178 LYS A C 1
ATOM 1381 O O . LYS A 1 178 ? 33.200 23.004 -22.068 1.00 36.95 178 LYS A O 1
ATOM 1387 N N . ARG A 1 179 ? 33.786 24.794 -20.802 1.00 32.21 179 ARG A N 1
ATOM 1388 C CA . ARG A 1 179 ? 33.507 25.833 -21.802 1.00 32.18 179 ARG A CA 1
ATOM 1389 C C . ARG A 1 179 ? 34.240 25.618 -23.108 1.00 35.33 179 ARG A C 1
ATOM 1390 O O . ARG A 1 179 ? 33.642 25.820 -24.171 1.00 35.56 179 ARG A O 1
ATOM 1398 N N . LEU A 1 180 ? 35.521 25.196 -23.034 1.00 31.25 180 LEU A N 1
ATOM 1399 C CA . LEU A 1 180 ? 36.361 24.897 -24.201 1.00 30.73 180 LEU A CA 1
ATOM 1400 C C . LEU A 1 180 ? 35.852 23.647 -24.933 1.00 35.25 180 LEU A C 1
ATOM 1401 O O . LEU A 1 180 ? 35.799 23.666 -26.159 1.00 35.59 180 LEU A O 1
ATOM 1406 N N . GLN A 1 181 ? 35.434 22.594 -24.192 1.00 31.74 181 GLN A N 1
ATOM 1407 C CA . GLN A 1 181 ? 34.888 21.365 -24.785 1.00 31.75 181 GLN A CA 1
ATOM 1408 C C . GLN A 1 181 ? 33.559 21.669 -25.486 1.00 35.52 181 GLN A C 1
ATOM 1409 O O . GLN A 1 181 ? 33.333 21.198 -26.608 1.00 35.28 181 GLN A O 1
ATOM 1415 N N . ASP A 1 182 ? 32.695 22.460 -24.820 1.00 31.29 182 ASP A N 1
ATOM 1416 C CA . ASP A 1 182 ? 31.396 22.876 -25.346 1.00 31.59 182 ASP A CA 1
ATOM 1417 C C . ASP A 1 182 ? 31.561 23.676 -26.628 1.00 37.29 182 ASP A C 1
ATOM 1418 O O . ASP A 1 182 ? 30.837 23.409 -27.591 1.00 39.14 182 ASP A O 1
ATOM 1423 N N . TYR A 1 183 ? 32.530 24.620 -26.652 1.00 32.25 183 TYR A N 1
ATOM 1424 C CA . TYR A 1 183 ? 32.805 25.456 -27.818 1.00 31.67 183 TYR A CA 1
ATOM 1425 C C . TYR A 1 183 ? 33.366 24.650 -28.977 1.00 34.22 183 TYR A C 1
ATOM 1426 O O . TYR A 1 183 ? 32.924 24.849 -30.110 1.00 33.88 183 TYR A O 1
ATOM 1435 N N . ILE A 1 184 ? 34.353 23.763 -28.700 1.00 30.05 184 ILE A N 1
ATOM 1436 C CA . ILE A 1 184 ? 34.951 22.895 -29.711 1.00 29.36 184 ILE A CA 1
ATOM 1437 C C . ILE A 1 184 ? 33.848 22.010 -30.306 1.00 34.84 184 ILE A C 1
ATOM 1438 O O . ILE A 1 184 ? 33.815 21.830 -31.515 1.00 36.59 184 ILE A O 1
ATOM 1443 N N . GLY A 1 185 ? 32.899 21.581 -29.482 1.00 30.55 185 GLY A N 1
ATOM 1444 C CA . GLY A 1 185 ? 31.748 20.807 -29.936 1.00 30.81 185 GLY A CA 1
ATOM 1445 C C . GLY A 1 185 ? 30.794 21.598 -30.806 1.00 36.51 185 GLY A C 1
ATOM 1446 O O . GLY A 1 185 ? 30.142 21.026 -31.674 1.00 37.15 185 GLY A O 1
ATOM 1447 N N . ASN A 1 186 ? 30.720 22.922 -30.596 1.00 34.53 186 ASN A N 1
ATOM 1448 C CA . ASN A 1 186 ? 29.868 23.831 -31.369 1.00 34.83 186 ASN A CA 1
ATOM 1449 C C . ASN A 1 186 ? 30.447 24.146 -32.755 1.00 40.16 186 ASN A C 1
ATOM 1450 O O . ASN A 1 186 ? 29.830 23.816 -33.772 1.00 40.96 186 ASN A O 1
ATOM 1455 N N . ASP A 1 187 ? 31.599 24.827 -32.783 1.00 35.83 187 ASP A N 1
ATOM 1456 C CA . ASP A 1 187 ? 32.235 25.309 -34.000 1.00 36.30 187 ASP A CA 1
ATOM 1457 C C . ASP A 1 187 ? 33.230 24.392 -34.693 1.00 39.10 187 ASP A C 1
ATOM 1458 O O . ASP A 1 187 ? 33.482 24.594 -35.883 1.00 39.07 187 ASP A O 1
ATOM 1463 N N . HIS A 1 188 ? 33.809 23.410 -33.960 1.00 34.43 188 HIS A N 1
ATOM 1464 C CA . HIS A 1 188 ? 34.846 22.487 -34.441 1.00 32.59 188 HIS A CA 1
ATOM 1465 C C . HIS A 1 188 ? 34.363 21.028 -34.380 1.00 33.64 188 HIS A C 1
ATOM 1466 O O . HIS A 1 188 ? 33.225 20.778 -34.755 1.00 34.26 188 HIS A O 1
ATOM 1473 N N . LEU A 1 189 ? 35.198 20.071 -33.907 1.00 27.04 189 LEU A N 1
ATOM 1474 C CA . LEU A 1 189 ? 34.851 18.650 -33.804 1.00 24.55 189 LEU A CA 1
ATOM 1475 C C . LEU A 1 189 ? 35.425 17.978 -32.536 1.00 28.70 189 LEU A C 1
ATOM 1476 O O . LEU A 1 189 ? 36.617 18.108 -32.244 1.00 28.44 189 LEU A O 1
ATOM 1481 N N . VAL A 1 190 ? 34.566 17.259 -31.793 1.00 24.67 190 VAL A N 1
ATOM 1482 C CA . VAL A 1 190 ? 34.947 16.493 -30.602 1.00 24.40 190 VAL A CA 1
ATOM 1483 C C . VAL A 1 190 ? 34.641 15.039 -30.927 1.00 29.07 190 VAL A C 1
ATOM 1484 O O . VAL A 1 190 ? 33.521 14.732 -31.346 1.00 28.22 190 VAL A O 1
ATOM 1488 N N . LEU A 1 191 ? 35.630 14.156 -30.758 1.00 26.19 191 LEU A N 1
ATOM 1489 C CA . LEU A 1 191 ? 35.470 12.721 -31.005 1.00 25.79 191 LEU A CA 1
ATOM 1490 C C . LEU A 1 191 ? 35.587 11.925 -29.696 1.00 31.27 191 LEU A C 1
ATOM 1491 O O . LEU A 1 191 ? 36.330 12.319 -28.779 1.00 31.05 191 LEU A O 1
ATOM 1496 N N . SER A 1 192 ? 34.862 10.791 -29.622 1.00 27.62 192 SER A N 1
ATOM 1497 C CA . SER A 1 192 ? 34.872 9.890 -28.459 1.00 27.35 192 SER A CA 1
ATOM 1498 C C . SER A 1 192 ? 34.460 8.465 -28.825 1.00 31.68 192 SER A C 1
ATOM 1499 O O . SER A 1 192 ? 33.594 8.269 -29.673 1.00 32.64 192 SER A O 1
ATOM 1502 N N . GLU A 1 193 ? 35.067 7.476 -28.171 1.00 27.45 193 GLU A N 1
ATOM 1503 C CA . GLU A 1 193 ? 34.741 6.058 -28.351 1.00 26.54 193 GLU A CA 1
ATOM 1504 C C . GLU A 1 193 ? 33.705 5.660 -27.297 1.00 33.14 193 GLU A C 1
ATOM 1505 O O . GLU A 1 193 ? 33.116 4.595 -27.399 1.00 34.56 193 GLU A O 1
ATOM 1511 N N . TYR A 1 194 ? 33.516 6.515 -26.276 1.00 29.68 194 TYR A N 1
ATOM 1512 C CA . TYR A 1 194 ? 32.661 6.308 -25.118 1.00 30.20 194 TYR A CA 1
ATOM 1513 C C . TYR A 1 194 ? 31.263 6.883 -25.261 1.00 36.75 194 TYR A C 1
ATOM 1514 O O . TYR A 1 194 ? 31.074 7.979 -25.778 1.00 35.98 194 TYR A O 1
ATOM 1523 N N . GLY A 1 195 ? 30.289 6.105 -24.819 1.00 35.36 195 GLY A N 1
ATOM 1524 C CA . GLY A 1 195 ? 28.879 6.454 -24.896 1.00 35.34 195 GLY A CA 1
ATOM 1525 C C . GLY A 1 195 ? 28.431 7.424 -23.824 1.00 39.47 195 GLY A C 1
ATOM 1526 O O . GLY A 1 195 ? 29.229 7.799 -22.962 1.00 39.62 195 GLY A O 1
ATOM 1527 N N . PRO A 1 196 ? 27.142 7.834 -23.843 1.00 35.52 196 PRO A N 1
ATOM 1528 C CA . PRO A 1 196 ? 26.657 8.816 -22.855 1.00 35.21 196 PRO A CA 1
ATOM 1529 C C . PRO A 1 196 ? 26.910 8.495 -21.383 1.00 41.12 196 PRO A C 1
ATOM 1530 O O . PRO A 1 196 ? 26.735 7.355 -20.948 1.00 43.72 196 PRO A O 1
ATOM 1534 N N . GLY A 1 197 ? 27.355 9.496 -20.637 1.00 35.78 197 GLY A N 1
ATOM 1535 C CA . GLY A 1 197 ? 27.595 9.377 -19.205 1.00 35.30 197 GLY A CA 1
ATOM 1536 C C . GLY A 1 197 ? 28.840 8.647 -18.745 1.00 41.08 197 GLY A C 1
ATOM 1537 O O . GLY A 1 197 ? 29.037 8.509 -17.536 1.00 42.14 197 GLY A O 1
ATOM 1538 N N . GLU A 1 198 ? 29.704 8.182 -19.680 1.00 37.67 198 GLU A N 1
ATOM 1539 C CA . GLU A 1 198 ? 30.942 7.471 -19.340 1.00 37.05 198 GLU A CA 1
ATOM 1540 C C . GLU A 1 198 ? 31.961 8.396 -18.677 1.00 41.14 198 GLU A C 1
ATOM 1541 O O . GLU A 1 198 ? 32.213 9.503 -19.159 1.00 41.31 198 GLU A O 1
ATOM 1547 N N . GLN A 1 199 ? 32.523 7.930 -17.558 1.00 37.11 199 GLN A N 1
ATOM 1548 C CA . GLN A 1 199 ? 33.436 8.656 -16.678 1.00 36.41 199 GLN A CA 1
ATOM 1549 C C . GLN A 1 199 ? 34.925 8.638 -17.067 1.00 41.31 199 GLN A C 1
ATOM 1550 O O . GLN A 1 199 ? 35.371 7.689 -17.720 1.00 40.79 199 GLN A O 1
ATOM 1556 N N . PRO A 1 200 ? 35.726 9.644 -16.613 1.00 38.63 200 PRO A N 1
ATOM 1557 C CA . PRO A 1 200 ? 37.169 9.646 -16.929 1.00 38.42 200 PRO A CA 1
ATOM 1558 C C . PRO A 1 200 ? 38.002 8.557 -16.213 1.00 43.11 200 PRO A C 1
ATOM 1559 O O . PRO A 1 200 ? 38.854 8.852 -15.360 1.00 43.91 200 PRO A O 1
ATOM 1563 N N . LEU A 1 201 ? 37.770 7.293 -16.590 1.00 38.45 201 LEU A N 1
ATOM 1564 C CA . LEU A 1 201 ? 38.481 6.118 -16.079 1.00 37.85 201 LEU A CA 1
ATOM 1565 C C . LEU A 1 201 ? 39.915 6.158 -16.597 1.00 42.21 201 LEU A C 1
ATOM 1566 O O . LEU A 1 201 ? 40.141 6.532 -17.753 1.00 41.70 201 LEU A O 1
ATOM 1571 N N . LYS A 1 202 ? 40.889 5.814 -15.739 1.00 39.52 202 LYS A N 1
ATOM 1572 C CA . LYS A 1 202 ? 42.322 5.865 -16.070 1.00 38.98 202 LYS A CA 1
ATOM 1573 C C . LYS A 1 202 ? 42.703 5.323 -17.437 1.00 42.31 202 LYS A C 1
ATOM 1574 O O . LYS A 1 202 ? 43.352 6.038 -18.195 1.00 42.44 202 LYS A O 1
ATOM 1580 N N . PHE A 1 203 ? 42.252 4.094 -17.770 1.00 37.39 203 PHE A N 1
ATOM 1581 C CA . PHE A 1 203 ? 42.564 3.405 -19.028 1.00 35.97 203 PHE A CA 1
ATOM 1582 C C . PHE A 1 203 ? 42.030 4.069 -20.305 1.00 38.00 203 PHE A C 1
ATOM 1583 O O . PHE A 1 203 ? 42.504 3.747 -21.398 1.00 37.42 203 PHE A O 1
ATOM 1591 N N . HIS A 1 204 ? 41.045 4.983 -20.170 1.00 33.12 204 HIS A N 1
ATOM 1592 C CA . HIS A 1 204 ? 40.440 5.723 -21.287 1.00 31.75 204 HIS A CA 1
ATOM 1593 C C . HIS A 1 204 ? 41.426 6.662 -21.969 1.00 35.36 204 HIS A C 1
ATOM 1594 O O . HIS A 1 204 ? 41.296 6.906 -23.158 1.00 35.33 204 HIS A O 1
ATOM 1601 N N . PHE A 1 205 ? 42.394 7.193 -21.214 1.00 32.01 205 PHE A N 1
ATOM 1602 C CA . PHE A 1 205 ? 43.390 8.150 -21.685 1.00 31.87 205 PHE A CA 1
ATOM 1603 C C . PHE A 1 205 ? 44.487 7.586 -22.580 1.00 36.53 205 PHE A C 1
ATOM 1604 O O . PHE A 1 205 ? 44.583 8.075 -23.709 1.00 37.37 205 PHE A O 1
ATOM 1612 N N . PRO A 1 206 ? 45.233 6.507 -22.201 1.00 31.98 206 PRO A N 1
ATOM 1613 C CA . PRO A 1 206 ? 46.182 5.901 -23.158 1.00 31.18 206 PRO A CA 1
ATOM 1614 C C . PRO A 1 206 ? 45.474 5.409 -24.424 1.00 36.46 206 PRO A C 1
ATOM 1615 O O . PRO A 1 206 ? 46.045 5.508 -25.509 1.00 38.42 206 PRO A O 1
ATOM 1619 N N . ALA A 1 207 ? 44.221 4.916 -24.284 1.00 32.50 207 ALA A N 1
ATOM 1620 C CA . ALA A 1 207 ? 43.380 4.421 -25.382 1.00 32.70 207 ALA A CA 1
ATOM 1621 C C . ALA A 1 207 ? 43.035 5.546 -26.389 1.00 35.99 207 ALA A C 1
ATOM 1622 O O . ALA A 1 207 ? 43.180 5.371 -27.595 1.00 35.07 207 ALA A O 1
ATOM 1624 N N . ARG A 1 208 ? 42.598 6.687 -25.865 1.00 33.46 208 ARG A N 1
ATOM 1625 C CA . ARG A 1 208 ? 42.248 7.938 -26.545 1.00 33.63 208 ARG A CA 1
ATOM 1626 C C . ARG A 1 208 ? 43.487 8.451 -27.324 1.00 38.89 208 ARG A C 1
ATOM 1627 O O . ARG A 1 208 ? 43.342 8.912 -28.459 1.00 39.59 208 ARG A O 1
ATOM 1635 N N . ASN A 1 209 ? 44.698 8.340 -26.721 1.00 33.97 209 ASN A N 1
ATOM 1636 C CA . ASN A 1 209 ? 45.964 8.782 -27.319 1.00 33.04 209 ASN A CA 1
ATOM 1637 C C . ASN A 1 209 ? 46.316 8.092 -28.633 1.00 35.77 209 ASN A C 1
ATOM 1638 O O . ASN A 1 209 ? 46.911 8.721 -29.516 1.00 36.75 209 ASN A O 1
ATOM 1643 N N . ARG A 1 210 ? 45.951 6.808 -28.754 1.00 29.54 210 ARG A N 1
ATOM 1644 C CA . ARG A 1 210 ? 46.139 5.970 -29.942 1.00 27.87 210 ARG A CA 1
ATOM 1645 C C . ARG A 1 210 ? 45.408 6.607 -31.152 1.00 32.05 210 ARG A C 1
ATOM 1646 O O . ARG A 1 210 ? 45.964 6.631 -32.253 1.00 31.62 210 ARG A O 1
ATOM 1654 N N . ILE A 1 211 ? 44.192 7.178 -30.915 1.00 28.33 211 ILE A N 1
ATOM 1655 C CA . ILE A 1 211 ? 43.355 7.862 -31.914 1.00 27.32 211 ILE A CA 1
ATOM 1656 C C . ILE A 1 211 ? 43.986 9.211 -32.296 1.00 33.78 211 ILE A C 1
ATOM 1657 O O . ILE A 1 211 ? 44.066 9.509 -33.488 1.00 34.46 211 ILE A O 1
ATOM 1662 N N . ILE A 1 212 ? 44.434 10.021 -31.290 1.00 30.33 212 ILE A N 1
ATOM 1663 C CA . ILE A 1 212 ? 45.104 11.312 -31.511 1.00 29.73 212 ILE A CA 1
ATOM 1664 C C . ILE A 1 212 ? 46.270 11.118 -32.490 1.00 34.85 212 ILE A C 1
ATOM 1665 O O . ILE A 1 212 ? 46.328 11.811 -33.507 1.00 35.01 212 ILE A O 1
ATOM 1670 N N . ALA A 1 213 ? 47.162 10.152 -32.200 1.00 31.47 213 ALA A N 1
ATOM 1671 C CA . ALA A 1 213 ? 48.314 9.838 -33.040 1.00 31.30 213 ALA A CA 1
ATOM 1672 C C . ALA A 1 213 ? 47.885 9.263 -34.392 1.00 35.57 213 ALA A C 1
ATOM 1673 O O . ALA A 1 213 ? 48.337 9.760 -35.418 1.00 36.35 213 ALA A O 1
ATOM 1675 N N . GLY A 1 214 ? 46.983 8.276 -34.376 1.00 31.24 214 GLY A N 1
ATOM 1676 C CA . GLY A 1 214 ? 46.467 7.589 -35.561 1.00 30.41 214 GLY A CA 1
ATOM 1677 C C . GLY A 1 214 ? 45.818 8.464 -36.616 1.00 34.05 214 GLY A C 1
ATOM 1678 O O . GLY A 1 214 ? 45.946 8.200 -37.814 1.00 34.01 214 GLY A O 1
ATOM 1679 N N . LEU A 1 215 ? 45.121 9.516 -36.174 1.00 29.81 215 LEU A N 1
ATOM 1680 C CA . LEU A 1 215 ? 44.446 10.495 -37.021 1.00 29.44 215 LEU A CA 1
ATOM 1681 C C . LEU A 1 215 ? 45.432 11.323 -37.870 1.00 35.90 215 LEU A C 1
ATOM 1682 O O . LEU A 1 215 ? 45.062 11.784 -38.943 1.00 35.75 215 LEU A O 1
ATOM 1687 N N . CYS A 1 216 ? 46.670 11.527 -37.381 1.00 35.01 216 CYS A N 1
ATOM 1688 C CA . CYS A 1 216 ? 47.669 12.420 -37.982 1.00 35.51 216 CYS A CA 1
ATOM 1689 C C . CYS A 1 216 ? 48.919 11.784 -38.588 1.00 40.83 216 CYS A C 1
ATOM 1690 O O . CYS A 1 216 ? 49.318 10.684 -38.208 1.00 39.75 216 CYS A O 1
ATOM 1693 N N . ARG A 1 217 ? 49.566 12.529 -39.507 1.00 39.50 217 ARG A N 1
ATOM 1694 C CA . ARG A 1 217 ? 50.808 12.127 -40.186 1.00 39.80 217 ARG A CA 1
ATOM 1695 C C . ARG A 1 217 ? 52.058 12.524 -39.369 1.00 42.96 217 ARG A C 1
ATOM 1696 O O . ARG A 1 217 ? 53.155 12.029 -39.646 1.00 42.43 217 ARG A O 1
ATOM 1704 N N . GLY A 1 218 ? 51.860 13.394 -38.373 1.00 38.62 218 GLY A N 1
ATOM 1705 C CA . GLY A 1 218 ? 52.902 13.860 -37.467 1.00 37.73 218 GLY A CA 1
ATOM 1706 C C . GLY A 1 218 ? 52.391 14.217 -36.087 1.00 39.93 218 GLY A C 1
ATOM 1707 O O . GLY A 1 218 ? 51.230 14.611 -35.929 1.00 38.09 218 GLY A O 1
ATOM 1708 N N . VAL A 1 219 ? 53.270 14.091 -35.075 1.00 37.15 219 VAL A N 1
ATOM 1709 C CA . VAL A 1 219 ? 52.972 14.415 -33.672 1.00 36.50 219 VAL A CA 1
ATOM 1710 C C . VAL A 1 219 ? 53.985 15.444 -33.170 1.00 40.24 219 VAL A C 1
ATOM 1711 O O . VAL A 1 219 ? 55.181 15.226 -33.291 1.00 40.86 219 VAL A O 1
ATOM 1715 N N . ILE A 1 220 ? 53.503 16.551 -32.588 1.00 36.38 220 ILE A N 1
ATOM 1716 C CA . ILE A 1 220 ? 54.323 17.602 -31.989 1.00 35.11 220 ILE A CA 1
ATOM 1717 C C . ILE A 1 220 ? 54.354 17.380 -30.474 1.00 38.21 220 ILE A C 1
ATOM 1718 O O . ILE A 1 220 ? 53.296 17.321 -29.842 1.00 35.95 220 ILE A O 1
ATOM 1723 N N . VAL A 1 221 ? 55.575 17.229 -29.904 1.00 37.03 221 VAL A N 1
ATOM 1724 C CA . VAL A 1 221 ? 55.803 17.057 -28.460 1.00 36.64 221 VAL A CA 1
ATOM 1725 C C . VAL A 1 221 ? 56.392 18.307 -27.852 1.00 38.48 221 VAL A C 1
ATOM 1726 O O . VAL A 1 221 ? 57.253 18.949 -28.451 1.00 37.31 221 VAL A O 1
ATOM 1730 N N . ALA A 1 222 ? 55.976 18.597 -26.626 1.00 35.08 222 ALA A N 1
ATOM 1731 C CA . ALA A 1 222 ? 56.458 19.710 -25.833 1.00 35.46 222 ALA A CA 1
ATOM 1732 C C . ALA A 1 222 ? 56.305 19.345 -24.384 1.00 41.39 222 ALA A C 1
ATOM 1733 O O . ALA A 1 222 ? 55.229 18.923 -23.952 1.00 40.21 222 ALA A O 1
ATOM 1735 N N . GLU A 1 223 ? 57.398 19.485 -23.637 1.00 39.87 223 GLU A N 1
ATOM 1736 C CA . GLU A 1 223 ? 57.468 19.199 -22.211 1.00 39.63 223 GLU A CA 1
ATOM 1737 C C . GLU A 1 223 ? 57.003 17.793 -21.855 1.00 42.39 223 GLU A C 1
ATOM 1738 O O . GLU A 1 223 ? 56.126 17.622 -21.019 1.00 42.65 223 GLU A O 1
ATOM 1744 N N . ALA A 1 224 ? 57.602 16.789 -22.489 1.00 38.04 224 ALA A N 1
ATOM 1745 C CA . ALA A 1 224 ? 57.321 15.394 -22.189 1.00 37.73 224 ALA A CA 1
ATOM 1746 C C . ALA A 1 224 ? 58.385 14.943 -21.193 1.00 43.15 224 ALA A C 1
ATOM 1747 O O . ALA A 1 224 ? 59.577 15.153 -21.422 1.00 43.36 224 ALA A O 1
ATOM 1749 N N . LYS A 1 225 ? 57.943 14.460 -20.030 1.00 40.41 225 LYS A N 1
ATOM 1750 C CA . LYS A 1 225 ? 58.826 13.971 -18.974 1.00 40.51 225 LYS A CA 1
ATOM 1751 C C . LYS A 1 225 ? 59.209 12.539 -19.305 1.00 48.75 225 LYS A C 1
ATOM 1752 O O . LYS A 1 225 ? 58.621 11.939 -20.206 1.00 49.71 225 LYS A O 1
ATOM 1766 N N . ARG A 1 227 ? 59.149 8.595 -18.806 1.00 51.23 227 ARG A N 1
ATOM 1767 C CA . ARG A 1 227 ? 58.083 7.665 -18.414 1.00 52.01 227 ARG A CA 1
ATOM 1768 C C . ARG A 1 227 ? 56.680 8.317 -18.285 1.00 56.15 227 ARG A C 1
ATOM 1769 O O . ARG A 1 227 ? 55.864 7.899 -17.466 1.00 56.91 227 ARG A O 1
ATOM 1777 N N . SER A 1 228 ? 56.417 9.341 -19.126 1.00 51.27 228 SER A N 1
ATOM 1778 C CA . SER A 1 228 ? 55.167 10.102 -19.184 1.00 49.84 228 SER A CA 1
ATOM 1779 C C . SER A 1 228 ? 54.232 9.530 -20.245 1.00 53.56 228 SER A C 1
ATOM 1780 O O . SER A 1 228 ? 54.660 8.710 -21.071 1.00 54.04 228 SER A O 1
ATOM 1783 N N . GLY A 1 229 ? 52.977 9.989 -20.225 1.00 48.10 229 GLY A N 1
ATOM 1784 C CA . GLY A 1 229 ? 51.960 9.593 -21.191 1.00 46.61 229 GLY A CA 1
ATOM 1785 C C . GLY A 1 229 ? 52.263 10.083 -22.595 1.00 48.96 229 GLY A C 1
ATOM 1786 O O . GLY A 1 229 ? 52.062 9.343 -23.560 1.00 48.78 229 GLY A O 1
ATOM 1787 N N . SER A 1 230 ? 52.780 11.330 -22.711 1.00 44.79 230 SER A N 1
ATOM 1788 C CA . SER A 1 230 ? 53.141 11.988 -23.973 1.00 44.48 230 SER A CA 1
ATOM 1789 C C . SER A 1 230 ? 54.252 11.221 -24.697 1.00 49.13 230 SER A C 1
ATOM 1790 O O . SER A 1 230 ? 54.193 11.065 -25.919 1.00 48.38 230 SER A O 1
ATOM 1793 N N . LEU A 1 231 ? 55.244 10.719 -23.933 1.00 46.22 231 LEU A N 1
ATOM 1794 C CA . LEU A 1 231 ? 56.370 9.939 -24.445 1.00 45.84 231 LEU A CA 1
ATOM 1795 C C . LEU A 1 231 ? 55.883 8.622 -25.027 1.00 49.10 231 LEU A C 1
ATOM 1796 O O . LEU A 1 231 ? 56.305 8.253 -26.124 1.00 48.63 231 LEU A O 1
ATOM 1801 N N . ILE A 1 232 ? 54.966 7.935 -24.303 1.00 45.93 232 ILE A N 1
ATOM 1802 C CA . ILE A 1 232 ? 54.348 6.662 -24.706 1.00 45.24 232 ILE A CA 1
ATOM 1803 C C . ILE A 1 232 ? 53.603 6.826 -26.046 1.00 47.68 232 ILE A C 1
ATOM 1804 O O . ILE A 1 232 ? 53.776 5.992 -26.937 1.00 48.16 232 ILE A O 1
ATOM 1809 N N . THR A 1 233 ? 52.847 7.936 -26.204 1.00 41.94 233 THR A N 1
ATOM 1810 C CA . THR A 1 233 ? 52.105 8.303 -27.419 1.00 40.60 233 THR A CA 1
ATOM 1811 C C . THR A 1 233 ? 53.082 8.447 -28.604 1.00 44.27 233 THR A C 1
ATOM 1812 O O . THR A 1 233 ? 52.801 7.935 -29.685 1.00 43.73 233 THR A O 1
ATOM 1816 N N . CYS A 1 234 ? 54.232 9.117 -28.388 1.00 40.91 234 CYS A N 1
ATOM 1817 C CA . CYS A 1 234 ? 55.264 9.366 -29.403 1.00 40.26 234 CYS A CA 1
ATOM 1818 C C . CYS A 1 234 ? 56.031 8.116 -29.785 1.00 47.73 234 CYS A C 1
ATOM 1819 O O . CYS A 1 234 ? 56.313 7.898 -30.968 1.00 48.03 234 CYS A O 1
ATOM 1822 N N . GLU A 1 235 ? 56.370 7.292 -28.792 1.00 46.39 235 GLU A N 1
ATOM 1823 C CA . GLU A 1 235 ? 57.057 6.031 -29.035 1.00 47.72 235 GLU A CA 1
ATOM 1824 C C . GLU A 1 235 ? 56.161 5.105 -29.873 1.00 53.06 235 GLU A C 1
ATOM 1825 O O . GLU A 1 235 ? 56.644 4.521 -30.841 1.00 52.03 235 GLU A O 1
ATOM 1831 N N . ARG A 1 236 ? 54.847 5.050 -29.565 1.00 51.80 236 ARG A N 1
ATOM 1832 C CA . ARG A 1 236 ? 53.892 4.257 -30.343 1.00 52.82 236 ARG A CA 1
ATOM 1833 C C . ARG A 1 236 ? 53.626 4.898 -31.733 1.00 57.38 236 ARG A C 1
ATOM 1834 O O . ARG A 1 236 ? 53.436 4.167 -32.706 1.00 56.83 236 ARG A O 1
ATOM 1842 N N . ALA A 1 237 ? 53.661 6.254 -31.831 1.00 53.96 237 ALA A N 1
ATOM 1843 C CA . ALA A 1 237 ? 53.490 6.965 -33.111 1.00 52.87 237 ALA A CA 1
ATOM 1844 C C . ALA A 1 237 ? 54.668 6.658 -34.047 1.00 57.02 237 ALA A C 1
ATOM 1845 O O . ALA A 1 237 ? 54.464 6.514 -35.256 1.00 56.78 237 ALA A O 1
ATOM 1855 N N . GLU A 1 239 ? 56.404 3.854 -33.944 1.00 57.46 239 GLU A N 1
ATOM 1856 C CA . GLU A 1 239 ? 56.165 2.451 -34.306 1.00 57.49 239 GLU A CA 1
ATOM 1857 C C . GLU A 1 239 ? 55.136 2.351 -35.447 1.00 60.61 239 GLU A C 1
ATOM 1858 O O . GLU A 1 239 ? 55.200 1.413 -36.238 1.00 61.76 239 GLU A O 1
ATOM 1864 N N . GLU A 1 240 ? 54.202 3.320 -35.538 1.00 54.91 240 GLU A N 1
ATOM 1865 C CA . GLU A 1 240 ? 53.180 3.385 -36.589 1.00 53.44 240 GLU A CA 1
ATOM 1866 C C . GLU A 1 240 ? 53.706 4.092 -37.865 1.00 55.83 240 GLU A C 1
ATOM 1867 O O . GLU A 1 240 ? 52.951 4.273 -38.826 1.00 56.04 240 GLU A O 1
ATOM 1873 N N . GLY A 1 241 ? 54.989 4.467 -37.856 1.00 50.14 241 GLY A N 1
ATOM 1874 C CA . GLY A 1 241 ? 55.658 5.142 -38.966 1.00 48.51 241 GLY A CA 1
ATOM 1875 C C . GLY A 1 241 ? 55.344 6.619 -39.107 1.00 49.22 241 GLY A C 1
ATOM 1876 O O . GLY A 1 241 ? 55.572 7.196 -40.175 1.00 48.63 241 GLY A O 1
ATOM 1877 N N . ARG A 1 242 ? 54.842 7.252 -38.025 1.00 43.32 242 ARG A N 1
ATOM 1878 C CA . ARG A 1 242 ? 54.496 8.677 -38.013 1.00 41.95 242 ARG A CA 1
ATOM 1879 C C . ARG A 1 242 ? 55.684 9.530 -37.553 1.00 43.32 242 ARG A C 1
ATOM 1880 O O . ARG A 1 242 ? 56.495 9.082 -36.737 1.00 41.82 242 ARG A O 1
ATOM 1888 N N . ASP A 1 243 ? 55.792 10.758 -38.097 1.00 39.07 243 ASP A N 1
ATOM 1889 C CA . ASP A 1 243 ? 56.854 11.695 -37.756 1.00 38.07 243 ASP A CA 1
ATOM 1890 C C . ASP A 1 243 ? 56.590 12.299 -36.397 1.00 41.28 243 ASP A C 1
ATOM 1891 O O . ASP A 1 243 ? 55.443 12.639 -36.079 1.00 40.34 243 ASP A O 1
ATOM 1896 N N . VAL A 1 244 ? 57.655 12.440 -35.590 1.00 36.93 244 VAL A N 1
ATOM 1897 C CA . VAL A 1 244 ? 57.573 13.092 -34.293 1.00 35.02 244 VAL A CA 1
ATOM 1898 C C . VAL A 1 244 ? 58.464 14.322 -34.269 1.00 38.50 244 VAL A C 1
ATOM 1899 O O . VAL A 1 244 ? 59.637 14.244 -34.636 1.00 39.25 244 VAL A O 1
ATOM 1903 N N . PHE A 1 245 ? 57.854 15.479 -33.974 1.00 34.18 245 PHE A N 1
ATOM 1904 C CA . PHE A 1 245 ? 58.497 16.784 -33.945 1.00 33.73 245 PHE A CA 1
ATOM 1905 C C . PHE A 1 245 ? 58.609 17.222 -32.505 1.00 38.81 245 PHE A C 1
ATOM 1906 O O . PHE A 1 245 ? 57.597 17.558 -31.888 1.00 39.07 245 PHE A O 1
ATOM 1914 N N . ALA A 1 246 ? 59.829 17.177 -31.945 1.00 35.50 246 ALA A N 1
ATOM 1915 C CA . ALA A 1 246 ? 60.037 17.525 -30.545 1.00 34.70 246 ALA A CA 1
ATOM 1916 C C . ALA A 1 246 ? 60.572 18.931 -30.332 1.00 40.67 246 ALA A C 1
ATOM 1917 O O . ALA A 1 246 ? 61.518 19.346 -31.005 1.00 41.85 246 ALA A O 1
ATOM 1919 N N . ILE A 1 247 ? 59.937 19.675 -29.407 1.00 37.36 247 ILE A N 1
ATOM 1920 C CA . ILE A 1 247 ? 60.341 21.027 -29.022 1.00 37.44 247 ILE A CA 1
ATOM 1921 C C . ILE A 1 247 ? 61.339 20.891 -27.857 1.00 44.34 247 ILE A C 1
ATOM 1922 O O . ILE A 1 247 ? 60.977 20.305 -26.827 1.00 44.53 247 ILE A O 1
ATOM 1927 N N . PRO A 1 248 ? 62.593 21.394 -27.999 1.00 42.31 248 PRO A N 1
ATOM 1928 C CA . PRO A 1 248 ? 63.559 21.262 -26.893 1.00 42.78 248 PRO A CA 1
ATOM 1929 C C . PRO A 1 248 ? 63.319 22.261 -25.764 1.00 47.91 248 PRO A C 1
ATOM 1930 O O . PRO A 1 248 ? 62.534 23.199 -25.903 1.00 45.70 248 PRO A O 1
ATOM 1934 N N . GLY A 1 249 ? 63.999 22.027 -24.653 1.00 48.04 249 GLY A N 1
ATOM 1935 C CA . GLY A 1 249 ? 63.939 22.881 -23.476 1.00 49.35 249 GLY A CA 1
ATOM 1936 C C . GLY A 1 249 ? 65.198 22.789 -22.643 1.00 55.75 249 GLY A C 1
ATOM 1937 O O . GLY A 1 249 ? 66.208 22.242 -23.098 1.00 55.77 249 GLY A O 1
ATOM 1938 N N . SER A 1 250 ? 65.129 23.308 -21.404 1.00 53.02 250 SER A N 1
ATOM 1939 C CA . SER A 1 250 ? 66.211 23.287 -20.425 1.00 52.92 250 SER A CA 1
ATOM 1940 C C . SER A 1 250 ? 66.534 21.849 -20.057 1.00 56.88 250 SER A C 1
ATOM 1941 O O . SER A 1 250 ? 65.628 21.023 -20.011 1.00 55.93 250 SER A O 1
ATOM 1944 N N . ILE A 1 251 ? 67.808 21.551 -19.776 1.00 54.49 251 ILE A N 1
ATOM 1945 C CA . ILE A 1 251 ? 68.219 20.201 -19.357 1.00 54.50 251 ILE A CA 1
ATOM 1946 C C . ILE A 1 251 ? 68.171 20.075 -17.828 1.00 58.76 251 ILE A C 1
ATOM 1947 O O . ILE A 1 251 ? 68.406 18.989 -17.279 1.00 57.24 251 ILE A O 1
ATOM 1952 N N . LEU A 1 252 ? 67.847 21.205 -17.157 1.00 56.58 252 LEU A N 1
ATOM 1953 C CA . LEU A 1 252 ? 67.787 21.340 -15.701 1.00 56.89 252 LEU A CA 1
ATOM 1954 C C . LEU A 1 252 ? 66.461 20.900 -15.085 1.00 61.15 252 LEU A C 1
ATOM 1955 O O . LEU A 1 252 ? 66.502 20.129 -14.130 1.00 60.99 252 LEU A O 1
ATOM 1960 N N . ASP A 1 253 ? 65.299 21.375 -15.632 1.00 57.91 253 ASP A N 1
ATOM 1961 C CA . ASP A 1 253 ? 63.911 21.116 -15.168 1.00 57.20 253 ASP A CA 1
ATOM 1962 C C . ASP A 1 253 ? 63.460 19.681 -15.037 1.00 59.25 253 ASP A C 1
ATOM 1963 O O . ASP A 1 253 ? 62.624 19.399 -14.176 1.00 59.08 253 ASP A O 1
ATOM 1968 N N . GLY A 1 254 ? 63.831 18.837 -15.994 1.00 54.01 254 GLY A N 1
ATOM 1969 C CA . GLY A 1 254 ? 63.335 17.465 -16.051 1.00 53.11 254 GLY A CA 1
ATOM 1970 C C . GLY A 1 254 ? 62.078 17.375 -16.906 1.00 55.13 254 GLY A C 1
ATOM 1971 O O . GLY A 1 254 ? 61.666 16.283 -17.318 1.00 54.79 254 GLY A O 1
ATOM 1972 N N . LEU A 1 255 ? 61.477 18.546 -17.196 1.00 49.48 255 LEU A N 1
ATOM 1973 C CA . LEU A 1 255 ? 60.275 18.722 -17.997 1.00 48.56 255 LEU A CA 1
ATOM 1974 C C . LEU A 1 255 ? 60.414 18.297 -19.453 1.00 52.04 255 LEU A C 1
ATOM 1975 O O . LEU A 1 255 ? 59.461 17.745 -19.990 1.00 52.08 255 LEU A O 1
ATOM 1980 N N . SER A 1 256 ? 61.562 18.572 -20.106 1.00 47.41 256 SER A N 1
ATOM 1981 C CA . SER A 1 256 ? 61.752 18.232 -21.522 1.00 45.76 256 SER A CA 1
ATOM 1982 C C . SER A 1 256 ? 62.632 17.003 -21.779 1.00 48.07 256 SER A C 1
ATOM 1983 O O . SER A 1 256 ? 63.079 16.804 -22.909 1.00 47.56 256 SER A O 1
ATOM 1986 N N . ASP A 1 257 ? 62.840 16.161 -20.748 1.00 43.56 257 ASP A N 1
ATOM 1987 C CA . ASP A 1 257 ? 63.681 14.965 -20.817 1.00 43.28 257 ASP A CA 1
ATOM 1988 C C . ASP A 1 257 ? 63.225 13.963 -21.862 1.00 47.02 257 ASP A C 1
ATOM 1989 O O . ASP A 1 257 ? 64.060 13.353 -22.525 1.00 48.39 257 ASP A O 1
ATOM 1994 N N . GLY A 1 258 ? 61.913 13.799 -21.990 1.00 41.76 258 GLY A N 1
ATOM 1995 C CA . GLY A 1 258 ? 61.296 12.884 -22.944 1.00 40.80 258 GLY A CA 1
ATOM 1996 C C . GLY A 1 258 ? 61.467 13.344 -24.375 1.00 44.39 258 GLY A C 1
ATOM 1997 O O . GLY A 1 258 ? 61.726 12.524 -25.255 1.00 42.18 258 GLY A O 1
ATOM 1998 N N . CYS A 1 259 ? 61.344 14.674 -24.606 1.00 43.75 259 CYS A N 1
ATOM 1999 C CA . CYS A 1 259 ? 61.547 15.338 -25.898 1.00 45.34 259 CYS A CA 1
ATOM 2000 C C . CYS A 1 259 ? 62.978 15.116 -26.343 1.00 48.93 259 CYS A C 1
ATOM 2001 O O . CYS A 1 259 ? 63.216 14.787 -27.502 1.00 50.16 259 CYS A O 1
ATOM 2004 N N . HIS A 1 260 ? 63.930 15.316 -25.412 1.00 43.19 260 HIS A N 1
ATOM 2005 C CA . HIS A 1 260 ? 65.364 15.172 -25.633 1.00 41.39 260 HIS A CA 1
ATOM 2006 C C . HIS A 1 260 ? 65.725 13.739 -25.965 1.00 45.32 260 HIS A C 1
ATOM 2007 O O . HIS A 1 260 ? 66.497 13.518 -26.897 1.00 45.51 260 HIS A O 1
ATOM 2014 N N . HIS A 1 261 ? 65.127 12.768 -25.247 1.00 41.40 261 HIS A N 1
ATOM 2015 C CA . HIS A 1 261 ? 65.326 11.336 -25.477 1.00 41.34 261 HIS A CA 1
ATOM 2016 C C . HIS A 1 261 ? 64.826 10.970 -26.886 1.00 44.08 261 HIS A C 1
ATOM 2017 O O . HIS A 1 261 ? 65.522 10.250 -27.602 1.00 43.91 261 HIS A O 1
ATOM 2024 N N . LEU A 1 262 ? 63.644 11.505 -27.287 1.00 38.93 262 LEU A N 1
ATOM 2025 C CA . LEU A 1 262 ? 63.035 11.269 -28.597 1.00 38.11 262 LEU A CA 1
ATOM 2026 C C . LEU A 1 262 ? 63.922 11.775 -29.736 1.00 43.47 262 LEU A C 1
ATOM 2027 O O . LEU A 1 262 ? 64.098 11.058 -30.724 1.00 43.35 262 LEU A O 1
ATOM 2032 N N . ILE A 1 263 ? 64.492 13.000 -29.591 1.00 40.48 263 ILE A N 1
ATOM 2033 C CA . ILE A 1 263 ? 65.400 13.616 -30.572 1.00 39.91 263 ILE A CA 1
ATOM 2034 C C . ILE A 1 263 ? 66.645 12.732 -30.743 1.00 46.35 263 ILE A C 1
ATOM 2035 O O . ILE A 1 263 ? 67.058 12.474 -31.875 1.00 47.12 263 ILE A O 1
ATOM 2040 N N . GLN A 1 264 ? 67.198 12.231 -29.622 1.00 43.90 264 GLN A N 1
ATOM 2041 C CA . GLN A 1 264 ? 68.365 11.344 -29.616 1.00 44.18 264 GLN A CA 1
ATOM 2042 C C . GLN A 1 264 ? 68.049 10.062 -30.380 1.00 49.93 264 GLN A C 1
ATOM 2043 O O . GLN A 1 264 ? 68.890 9.584 -31.138 1.00 50.32 264 GLN A O 1
ATOM 2049 N N . GLU A 1 265 ? 66.814 9.547 -30.212 1.00 46.85 265 GLU A N 1
ATOM 2050 C CA . GLU A 1 265 ? 66.308 8.329 -30.846 1.00 46.57 265 GLU A CA 1
ATOM 2051 C C . GLU A 1 265 ? 65.881 8.487 -32.321 1.00 51.04 265 GLU A C 1
ATOM 2052 O O . GLU A 1 265 ? 65.485 7.502 -32.948 1.00 53.07 265 GLU A O 1
ATOM 2058 N N . GLY A 1 266 ? 65.986 9.696 -32.870 1.00 44.23 266 GLY A N 1
ATOM 2059 C CA . GLY A 1 266 ? 65.679 9.931 -34.272 1.00 42.50 266 GLY A CA 1
ATOM 2060 C C . GLY A 1 266 ? 64.613 10.954 -34.597 1.00 44.55 266 GLY A C 1
ATOM 2061 O O . GLY A 1 266 ? 64.427 11.262 -35.778 1.00 44.77 266 GLY A O 1
ATOM 2062 N N . ALA A 1 267 ? 63.894 11.490 -33.584 1.00 38.70 267 ALA A N 1
ATOM 2063 C CA . ALA A 1 267 ? 62.842 12.488 -33.829 1.00 37.18 267 ALA A CA 1
ATOM 2064 C C . ALA A 1 267 ? 63.427 13.813 -34.284 1.00 41.44 267 ALA A C 1
ATOM 2065 O O . ALA A 1 267 ? 64.605 14.100 -34.032 1.00 40.89 267 ALA A O 1
ATOM 2067 N N . LYS A 1 268 ? 62.605 14.611 -34.972 1.00 38.02 268 LYS A N 1
ATOM 2068 C CA . LYS A 1 268 ? 63.026 15.897 -35.506 1.00 37.80 268 LYS A CA 1
ATOM 2069 C C . LYS A 1 268 ? 62.906 16.981 -34.454 1.00 40.60 268 LYS A C 1
ATOM 2070 O O . LYS A 1 268 ? 61.843 17.129 -33.864 1.00 40.52 268 LYS A O 1
ATOM 2076 N N . LEU A 1 269 ? 64.009 17.718 -34.197 1.00 36.04 269 LEU A N 1
ATOM 2077 C CA . LEU A 1 269 ? 64.028 18.842 -33.264 1.00 35.22 269 LEU A CA 1
ATOM 2078 C C . LEU A 1 269 ? 63.386 20.007 -34.004 1.00 38.32 269 LEU A C 1
ATOM 2079 O O . LEU A 1 269 ? 63.799 20.308 -35.128 1.00 38.27 269 LEU A O 1
ATOM 2084 N N . VAL A 1 270 ? 62.383 20.655 -33.391 1.00 34.10 270 VAL A N 1
ATOM 2085 C CA . VAL A 1 270 ? 61.687 21.788 -34.020 1.00 33.87 270 VAL A CA 1
ATOM 2086 C C . VAL A 1 270 ? 61.751 23.055 -33.163 1.00 40.87 270 VAL A C 1
ATOM 2087 O O . VAL A 1 270 ? 61.649 22.977 -31.941 1.00 41.28 270 VAL A O 1
ATOM 2091 N N . THR A 1 271 ? 61.942 24.217 -33.806 1.00 39.31 271 THR A N 1
ATOM 2092 C CA . THR A 1 271 ? 62.047 25.531 -33.142 1.00 39.52 271 THR A CA 1
ATOM 2093 C C . THR A 1 271 ? 60.938 26.484 -33.595 1.00 44.67 271 THR A C 1
ATOM 2094 O O . THR A 1 271 ? 60.699 27.505 -32.947 1.00 45.13 271 THR A O 1
ATOM 2098 N N . SER A 1 272 ? 60.282 26.164 -34.722 1.00 41.31 272 SER A N 1
ATOM 2099 C CA . SER A 1 272 ? 59.193 26.965 -35.288 1.00 40.87 272 SER A CA 1
ATOM 2100 C C . SER A 1 272 ? 58.199 26.075 -36.054 1.00 45.63 272 SER A C 1
ATOM 2101 O O . SER A 1 272 ? 58.467 24.885 -36.259 1.00 44.44 272 SER A O 1
ATOM 2104 N N . GLY A 1 273 ? 57.090 26.677 -36.498 1.00 42.89 273 GLY A N 1
ATOM 2105 C CA . GLY A 1 273 ? 56.085 26.026 -37.328 1.00 42.61 273 GLY A CA 1
ATOM 2106 C C . GLY A 1 273 ? 56.652 25.717 -38.696 1.00 47.11 273 GLY A C 1
ATOM 2107 O O . GLY A 1 273 ? 56.293 24.707 -39.306 1.00 48.20 273 GLY A O 1
ATOM 2108 N N . GLN A 1 274 ? 57.584 26.570 -39.161 1.00 42.82 274 GLN A N 1
ATOM 2109 C CA . GLN A 1 274 ? 58.297 26.418 -40.427 1.00 42.39 274 GLN A CA 1
ATOM 2110 C C . GLN A 1 274 ? 59.143 25.149 -40.428 1.00 44.30 274 GLN A C 1
ATOM 2111 O O . GLN A 1 274 ? 59.238 24.489 -41.461 1.00 44.33 274 GLN A O 1
ATOM 2117 N N . ASP A 1 275 ? 59.727 24.790 -39.266 1.00 39.66 275 ASP A N 1
ATOM 2118 C CA . ASP A 1 275 ? 60.516 23.569 -39.088 1.00 38.97 275 ASP A CA 1
ATOM 2119 C C . ASP A 1 275 ? 59.627 22.341 -39.263 1.00 42.54 275 ASP A C 1
ATOM 2120 O O . ASP A 1 275 ? 60.074 21.355 -39.828 1.00 42.33 275 ASP A O 1
ATOM 2125 N N . VAL A 1 276 ? 58.366 22.413 -38.784 1.00 39.99 276 VAL A N 1
ATOM 2126 C CA . VAL A 1 276 ? 57.358 21.346 -38.887 1.00 40.16 276 VAL A CA 1
ATOM 2127 C C . VAL A 1 276 ? 56.925 21.214 -40.348 1.00 44.46 276 VAL A C 1
ATOM 2128 O O . VAL A 1 276 ? 57.001 20.123 -40.913 1.00 44.99 276 VAL A O 1
ATOM 2132 N N . LEU A 1 277 ? 56.511 22.334 -40.957 1.00 40.32 277 LEU A N 1
ATOM 2133 C CA . LEU A 1 277 ? 56.057 22.401 -42.344 1.00 39.84 277 LEU A CA 1
ATOM 2134 C C . LEU A 1 277 ? 57.103 21.900 -43.322 1.00 48.22 277 LEU A C 1
ATOM 2135 O O . LEU A 1 277 ? 56.749 21.220 -44.289 1.00 49.56 277 LEU A O 1
ATOM 2140 N N . ALA A 1 278 ? 58.389 22.167 -43.040 1.00 46.36 278 ALA A N 1
ATOM 2141 C CA . ALA A 1 278 ? 59.504 21.732 -43.878 1.00 47.12 278 ALA A CA 1
ATOM 2142 C C . ALA A 1 278 ? 59.596 20.209 -44.022 1.00 54.22 278 ALA A C 1
ATOM 2143 O O . ALA A 1 278 ? 60.009 19.743 -45.083 1.00 54.49 278 ALA A O 1
ATOM 2145 N N . GLU A 1 279 ? 59.230 19.438 -42.960 1.00 52.41 279 GLU A N 1
ATOM 2146 C CA . GLU A 1 279 ? 59.339 17.970 -42.939 1.00 52.78 279 GLU A CA 1
ATOM 2147 C C . GLU A 1 279 ? 58.020 17.194 -42.926 1.00 57.12 279 GLU A C 1
ATOM 2148 O O . GLU A 1 279 ? 58.056 15.957 -42.994 1.00 57.62 279 GLU A O 1
ATOM 2154 N N . PHE A 1 280 ? 56.871 17.899 -42.835 1.00 52.77 280 PHE A N 1
ATOM 2155 C CA . PHE A 1 280 ? 55.531 17.302 -42.762 1.00 51.84 280 PHE A CA 1
ATOM 2156 C C . PHE A 1 280 ? 55.093 16.540 -44.028 1.00 57.32 280 PHE A C 1
ATOM 2157 O O . PHE A 1 280 ? 55.252 17.045 -45.140 1.00 56.37 280 PHE A O 1
ATOM 2165 N N . GLU A 1 281 ? 54.523 15.323 -43.840 1.00 55.60 281 GLU A N 1
ATOM 2166 C CA . GLU A 1 281 ? 54.001 14.476 -44.921 1.00 55.86 281 GLU A CA 1
ATOM 2167 C C . GLU A 1 281 ? 52.539 14.872 -45.224 1.00 58.70 281 GLU A C 1
ATOM 2168 O O . GLU A 1 281 ? 51.633 14.596 -44.432 1.00 58.10 281 GLU A O 1
ATOM 2174 N N . PHE A 1 282 ? 52.327 15.539 -46.365 1.00 54.68 282 PHE A N 1
ATOM 2175 C CA . PHE A 1 282 ? 51.013 16.027 -46.777 1.00 54.10 282 PHE A CA 1
ATOM 2176 C C . PHE A 1 282 ? 50.195 15.034 -47.640 1.00 61.34 282 PHE A C 1
ATOM 2177 O O . PHE A 1 282 ? 49.408 14.282 -47.066 1.00 61.75 282 PHE A O 1
ATOM 2185 N N . HIS A 1 283 ? 50.369 15.056 -49.002 1.00 58.84 283 HIS A N 1
ATOM 2186 C CA . HIS A 1 283 ? 49.746 14.245 -50.083 1.00 69.06 283 HIS A CA 1
ATOM 2187 C C . HIS A 1 283 ? 49.451 15.156 -51.282 1.00 102.19 283 HIS A C 1
ATOM 2188 O O . HIS A 1 283 ? 49.268 14.680 -52.402 1.00 69.48 283 HIS A O 1
ATOM 2203 N N . LYS B 1 2 ? 29.679 24.191 -58.723 1.00 40.87 2 LYS B N 1
ATOM 2204 C CA . LYS B 1 2 ? 30.573 23.267 -59.409 1.00 40.50 2 LYS B CA 1
ATOM 2205 C C . LYS B 1 2 ? 31.760 24.082 -59.933 1.00 44.29 2 LYS B C 1
ATOM 2206 O O . LYS B 1 2 ? 31.563 25.041 -60.685 1.00 43.20 2 LYS B O 1
ATOM 2212 N N . ILE B 1 3 ? 32.982 23.733 -59.491 1.00 41.58 3 ILE B N 1
ATOM 2213 C CA . ILE B 1 3 ? 34.192 24.428 -59.933 1.00 41.66 3 ILE B CA 1
ATOM 2214 C C . ILE B 1 3 ? 34.608 23.869 -61.298 1.00 46.52 3 ILE B C 1
ATOM 2215 O O . ILE B 1 3 ? 35.144 22.755 -61.391 1.00 46.83 3 ILE B O 1
ATOM 2220 N N . THR B 1 4 ? 34.311 24.646 -62.354 1.00 41.65 4 THR B N 1
ATOM 2221 C CA . THR B 1 4 ? 34.650 24.344 -63.743 1.00 40.44 4 THR B CA 1
ATOM 2222 C C . THR B 1 4 ? 35.959 25.087 -64.072 1.00 44.38 4 THR B C 1
ATOM 2223 O O . THR B 1 4 ? 36.466 25.824 -63.212 1.00 44.60 4 THR B O 1
ATOM 2227 N N . ASN B 1 5 ? 36.498 24.919 -65.309 1.00 39.59 5 ASN B N 1
ATOM 2228 C CA . ASN B 1 5 ? 37.723 25.621 -65.709 1.00 38.67 5 ASN B CA 1
ATOM 2229 C C . ASN B 1 5 ? 37.499 27.133 -65.713 1.00 41.71 5 ASN B C 1
ATOM 2230 O O . ASN B 1 5 ? 38.404 27.876 -65.309 1.00 42.45 5 ASN B O 1
ATOM 2235 N N . TYR B 1 6 ? 36.276 27.585 -66.102 1.00 36.10 6 TYR B N 1
ATOM 2236 C CA . TYR B 1 6 ? 35.895 29.007 -66.082 1.00 34.85 6 TYR B CA 1
ATOM 2237 C C . TYR B 1 6 ? 35.923 29.543 -64.643 1.00 38.19 6 TYR B C 1
ATOM 2238 O O . TYR B 1 6 ? 36.348 30.679 -64.413 1.00 37.77 6 TYR B O 1
ATOM 2247 N N . GLU B 1 7 ? 35.455 28.725 -63.687 1.00 33.99 7 GLU B N 1
ATOM 2248 C CA . GLU B 1 7 ? 35.421 29.105 -62.278 1.00 33.30 7 GLU B CA 1
ATOM 2249 C C . GLU B 1 7 ? 36.813 29.220 -61.707 1.00 36.79 7 GLU B C 1
ATOM 2250 O O . GLU B 1 7 ? 37.078 30.177 -60.970 1.00 36.33 7 GLU B O 1
ATOM 2256 N N . ILE B 1 8 ? 37.729 28.300 -62.108 1.00 33.32 8 ILE B N 1
ATOM 2257 C CA . ILE B 1 8 ? 39.151 28.347 -61.725 1.00 33.09 8 ILE B CA 1
ATOM 2258 C C . ILE B 1 8 ? 39.729 29.723 -62.156 1.00 39.98 8 ILE B C 1
ATOM 2259 O O . ILE B 1 8 ? 40.306 30.429 -61.324 1.00 39.59 8 ILE B O 1
ATOM 2264 N N . TYR B 1 9 ? 39.491 30.128 -63.428 1.00 38.61 9 TYR B N 1
ATOM 2265 C CA . TYR B 1 9 ? 39.907 31.428 -63.956 1.00 39.77 9 TYR B CA 1
ATOM 2266 C C . TYR B 1 9 ? 39.276 32.558 -63.158 1.00 43.05 9 TYR B C 1
ATOM 2267 O O . TYR B 1 9 ? 39.986 33.483 -62.769 1.00 42.89 9 TYR B O 1
ATOM 2276 N N . LYS B 1 10 ? 37.952 32.460 -62.869 1.00 39.98 10 LYS B N 1
ATOM 2277 C CA . LYS B 1 10 ? 37.206 33.448 -62.078 1.00 39.33 10 LYS B CA 1
ATOM 2278 C C . LYS B 1 10 ? 37.780 33.597 -60.655 1.00 41.86 10 LYS B C 1
ATOM 2279 O O . LYS B 1 10 ? 37.808 34.715 -60.137 1.00 40.48 10 LYS B O 1
ATOM 2285 N N . LEU B 1 11 ? 38.280 32.483 -60.048 1.00 39.22 11 LEU B N 1
ATOM 2286 C CA . LEU B 1 11 ? 38.919 32.500 -58.713 1.00 38.97 11 LEU B CA 1
ATOM 2287 C C . LEU B 1 11 ? 40.264 33.234 -58.747 1.00 42.66 11 LEU B C 1
ATOM 2288 O O . LEU B 1 11 ? 40.575 33.973 -57.814 1.00 42.32 11 LEU B O 1
ATOM 2293 N N . LYS B 1 12 ? 41.042 33.057 -59.843 1.00 39.44 12 LYS B N 1
ATOM 2294 C CA . LYS B 1 12 ? 42.319 33.739 -60.069 1.00 39.05 12 LYS B CA 1
ATOM 2295 C C . LYS B 1 12 ? 42.054 35.242 -60.190 1.00 44.98 12 LYS B C 1
ATOM 2296 O O . LYS B 1 12 ? 42.760 36.045 -59.581 1.00 45.75 12 LYS B O 1
ATOM 2302 N N . LYS B 1 13 ? 40.980 35.609 -60.917 1.00 42.16 13 LYS B N 1
ATOM 2303 C CA . LYS B 1 13 ? 40.540 36.991 -61.132 1.00 41.66 13 LYS B CA 1
ATOM 2304 C C . LYS B 1 13 ? 39.966 37.654 -59.878 1.00 45.49 13 LYS B C 1
ATOM 2305 O O . LYS B 1 13 ? 39.936 38.888 -59.803 1.00 46.37 13 LYS B O 1
ATOM 2311 N N . SER B 1 14 ? 39.531 36.847 -58.892 1.00 40.79 14 SER B N 1
ATOM 2312 C CA . SER B 1 14 ? 38.978 37.341 -57.628 1.00 40.32 14 SER B CA 1
ATOM 2313 C C . SER B 1 14 ? 40.076 37.581 -56.588 1.00 43.52 14 SER B C 1
ATOM 2314 O O . SER B 1 14 ? 39.809 38.135 -55.516 1.00 42.73 14 SER B O 1
ATOM 2317 N N . GLY B 1 15 ? 41.298 37.168 -56.917 1.00 40.20 15 GLY B N 1
ATOM 2318 C CA . GLY B 1 15 ? 42.463 37.378 -56.064 1.00 40.31 15 GLY B CA 1
ATOM 2319 C C . GLY B 1 15 ? 43.094 36.150 -55.440 1.00 44.25 15 GLY B C 1
ATOM 2320 O O . GLY B 1 15 ? 43.990 36.291 -54.603 1.00 44.31 15 GLY B O 1
ATOM 2321 N N . LEU B 1 16 ? 42.645 34.947 -55.828 1.00 39.09 16 LEU B N 1
ATOM 2322 C CA . LEU B 1 16 ? 43.188 33.716 -55.276 1.00 37.87 16 LEU B CA 1
ATOM 2323 C C . LEU B 1 16 ? 44.467 33.317 -56.008 1.00 41.95 16 LEU B C 1
ATOM 2324 O O . LEU B 1 16 ? 44.511 33.355 -57.243 1.00 43.00 16 LEU B O 1
ATOM 2329 N N . THR B 1 17 ? 45.520 32.963 -55.243 1.00 36.19 17 THR B N 1
ATOM 2330 C CA . THR B 1 17 ? 46.813 32.536 -55.796 1.00 34.43 17 THR B CA 1
ATOM 2331 C C . THR B 1 17 ? 46.697 31.097 -56.268 1.00 39.18 17 THR B C 1
ATOM 2332 O O . THR B 1 17 ? 45.794 30.379 -55.827 1.00 39.68 17 THR B O 1
ATOM 2336 N N . ASN B 1 18 ? 47.629 30.664 -57.141 1.00 35.46 18 ASN B N 1
ATOM 2337 C CA . ASN B 1 18 ? 47.687 29.301 -57.673 1.00 35.02 18 ASN B CA 1
ATOM 2338 C C . ASN B 1 18 ? 47.739 28.275 -56.519 1.00 40.65 18 ASN B C 1
ATOM 2339 O O . ASN B 1 18 ? 47.020 27.280 -56.578 1.00 40.51 18 ASN B O 1
ATOM 2344 N N . GLN B 1 19 ? 48.524 28.562 -55.442 1.00 38.15 19 GLN B N 1
ATOM 2345 C CA . GLN B 1 19 ? 48.646 27.715 -54.242 1.00 37.83 19 GLN B CA 1
ATOM 2346 C C . GLN B 1 19 ? 47.319 27.644 -53.482 1.00 41.08 19 GLN B C 1
ATOM 2347 O O . GLN B 1 19 ? 46.958 26.569 -52.983 1.00 41.61 19 GLN B O 1
ATOM 2353 N N . GLN B 1 20 ? 46.580 28.777 -53.417 1.00 35.58 20 GLN B N 1
ATOM 2354 C CA . GLN B 1 20 ? 45.266 28.838 -52.770 1.00 35.12 20 GLN B CA 1
ATOM 2355 C C . GLN B 1 20 ? 44.213 28.020 -53.530 1.00 40.58 20 GLN B C 1
ATOM 2356 O O . GLN B 1 20 ? 43.434 27.307 -52.893 1.00 42.04 20 GLN B O 1
ATOM 2362 N N . ILE B 1 21 ? 44.214 28.080 -54.884 1.00 36.29 21 ILE B N 1
ATOM 2363 C CA . ILE B 1 21 ? 43.291 27.304 -55.731 1.00 35.56 21 ILE B CA 1
ATOM 2364 C C . ILE B 1 21 ? 43.625 25.804 -55.645 1.00 40.07 21 ILE B C 1
ATOM 2365 O O . ILE B 1 21 ? 42.714 24.975 -55.625 1.00 39.48 21 ILE B O 1
ATOM 2370 N N . LEU B 1 22 ? 44.926 25.465 -55.500 1.00 38.13 22 LEU B N 1
ATOM 2371 C CA . LEU B 1 22 ? 45.398 24.079 -55.336 1.00 37.78 22 LEU B CA 1
ATOM 2372 C C . LEU B 1 22 ? 44.821 23.453 -54.064 1.00 39.61 22 LEU B C 1
ATOM 2373 O O . LEU B 1 22 ? 44.331 22.333 -54.122 1.00 37.88 22 LEU B O 1
ATOM 2378 N N . LYS B 1 23 ? 44.800 24.212 -52.943 1.00 37.15 23 LYS B N 1
ATOM 2379 C CA . LYS B 1 23 ? 44.191 23.776 -51.673 1.00 36.93 23 LYS B CA 1
ATOM 2380 C C . LYS B 1 23 ? 42.689 23.492 -51.874 1.00 42.57 23 LYS B C 1
ATOM 2381 O O . LYS B 1 23 ? 42.204 22.439 -51.445 1.00 43.30 23 LYS B O 1
ATOM 2387 N N . VAL B 1 24 ? 41.969 24.418 -52.553 1.00 37.84 24 VAL B N 1
ATOM 2388 C CA . VAL B 1 24 ? 40.537 24.310 -52.836 1.00 36.76 24 VAL B CA 1
ATOM 2389 C C . VAL B 1 24 ? 40.265 23.053 -53.657 1.00 41.84 24 VAL B C 1
ATOM 2390 O O . VAL B 1 24 ? 39.410 22.256 -53.278 1.00 41.64 24 VAL B O 1
ATOM 2394 N N . LEU B 1 25 ? 41.010 22.859 -54.759 1.00 40.16 25 LEU B N 1
ATOM 2395 C CA . LEU B 1 25 ? 40.830 21.698 -55.639 1.00 41.01 25 LEU B CA 1
ATOM 2396 C C . LEU B 1 25 ? 41.196 20.358 -54.994 1.00 45.41 25 LEU B C 1
ATOM 2397 O O . LEU B 1 25 ? 40.583 19.348 -55.323 1.00 43.84 25 LEU B O 1
ATOM 2402 N N . GLU B 1 26 ? 42.156 20.370 -54.043 1.00 44.65 26 GLU B N 1
ATOM 2403 C CA . GLU B 1 26 ? 42.620 19.220 -53.249 1.00 45.90 26 GLU B CA 1
ATOM 2404 C C . GLU B 1 26 ? 41.482 18.702 -52.356 1.00 51.58 26 GLU B C 1
ATOM 2405 O O . GLU B 1 26 ? 41.253 17.491 -52.270 1.00 51.49 26 GLU B O 1
ATOM 2411 N N . TYR B 1 27 ? 40.771 19.639 -51.708 1.00 48.38 27 TYR B N 1
ATOM 2412 C CA . TYR B 1 27 ? 39.640 19.361 -50.835 1.00 48.24 27 TYR B CA 1
ATOM 2413 C C . TYR B 1 27 ? 38.435 18.965 -51.682 1.00 54.44 27 TYR B C 1
ATOM 2414 O O . TYR B 1 27 ? 37.734 18.020 -51.331 1.00 54.51 27 TYR B O 1
ATOM 2423 N N . GLY B 1 28 ? 38.207 19.692 -52.774 1.00 52.37 28 GLY B N 1
ATOM 2424 C CA . GLY B 1 28 ? 37.078 19.478 -53.668 1.00 53.28 28 GLY B CA 1
ATOM 2425 C C . GLY B 1 28 ? 37.014 18.137 -54.371 1.00 61.02 28 GLY B C 1
ATOM 2426 O O . GLY B 1 28 ? 35.953 17.775 -54.889 1.00 60.66 28 GLY B O 1
ATOM 2427 N N . GLU B 1 29 ? 38.136 17.386 -54.395 1.00 61.05 29 GLU B N 1
ATOM 2428 C CA . GLU B 1 29 ? 38.258 16.089 -55.069 1.00 62.36 29 GLU B CA 1
ATOM 2429 C C . GLU B 1 29 ? 37.261 15.011 -54.611 1.00 68.08 29 GLU B C 1
ATOM 2430 O O . GLU B 1 29 ? 36.509 14.481 -55.443 1.00 67.67 29 GLU B O 1
ATOM 2436 N N . ASN B 1 30 ? 37.227 14.712 -53.298 1.00 65.90 30 ASN B N 1
ATOM 2437 C CA . ASN B 1 30 ? 36.304 13.708 -52.748 1.00 66.74 30 ASN B CA 1
ATOM 2438 C C . ASN B 1 30 ? 34.840 14.177 -52.614 1.00 69.82 30 ASN B C 1
ATOM 2439 O O . ASN B 1 30 ? 34.031 13.484 -52.002 1.00 70.64 30 ASN B O 1
ATOM 2444 N N . VAL B 1 31 ? 34.493 15.316 -53.241 1.00 64.46 31 VAL B N 1
ATOM 2445 C CA . VAL B 1 31 ? 33.152 15.912 -53.251 1.00 63.16 31 VAL B CA 1
ATOM 2446 C C . VAL B 1 31 ? 32.732 16.322 -54.694 1.00 64.29 31 VAL B C 1
ATOM 2447 O O . VAL B 1 31 ? 31.717 17.004 -54.900 1.00 63.57 31 VAL B O 1
ATOM 2451 N N . ASP B 1 32 ? 33.522 15.848 -55.691 1.00 58.70 32 ASP B N 1
ATOM 2452 C CA . ASP B 1 32 ? 33.320 16.060 -57.130 1.00 57.58 32 ASP B CA 1
ATOM 2453 C C . ASP B 1 32 ? 33.335 17.561 -57.559 1.00 56.49 32 ASP B C 1
ATOM 2454 O O . ASP B 1 32 ? 32.629 17.962 -58.492 1.00 55.52 32 ASP B O 1
ATOM 2459 N N . GLN B 1 33 ? 34.182 18.373 -56.881 1.00 49.21 33 GLN B N 1
ATOM 2460 C CA . GLN B 1 33 ? 34.370 19.812 -57.105 1.00 47.85 33 GLN B CA 1
ATOM 2461 C C . GLN B 1 33 ? 33.094 20.655 -56.904 1.00 51.80 33 GLN B C 1
ATOM 2462 O O . GLN B 1 33 ? 32.939 21.736 -57.484 1.00 51.29 33 GLN B O 1
ATOM 2468 N N . GLU B 1 34 ? 32.201 20.153 -56.040 1.00 48.00 34 GLU B N 1
ATOM 2469 C CA . GLU B 1 34 ? 30.938 20.772 -55.666 1.00 47.06 34 GLU B CA 1
ATOM 2470 C C . GLU B 1 34 ? 31.127 21.352 -54.255 1.00 47.72 34 GLU B C 1
ATOM 2471 O O . GLU B 1 34 ? 31.083 20.616 -53.265 1.00 46.33 34 GLU B O 1
ATOM 2477 N N . LEU B 1 35 ? 31.437 22.662 -54.190 1.00 43.40 35 LEU B N 1
ATOM 2478 C CA . LEU B 1 35 ? 31.726 23.415 -52.961 1.00 42.43 35 LEU B CA 1
ATOM 2479 C C . LEU B 1 35 ? 30.990 24.752 -52.941 1.00 43.68 35 LEU B C 1
ATOM 2480 O O . LEU B 1 35 ? 30.788 25.343 -53.992 1.00 42.53 35 LEU B O 1
ATOM 2485 N N . LEU B 1 36 ? 30.643 25.255 -51.748 1.00 38.63 36 LEU B N 1
ATOM 2486 C CA . LEU B 1 36 ? 29.971 26.553 -51.601 1.00 37.34 36 LEU B CA 1
ATOM 2487 C C . LEU B 1 36 ? 31.007 27.669 -51.622 1.00 39.51 36 LEU B C 1
ATOM 2488 O O . LEU B 1 36 ? 32.137 27.419 -51.209 1.00 40.42 36 LEU B O 1
ATOM 2493 N N . LEU B 1 37 ? 30.638 28.897 -52.062 1.00 34.00 37 LEU B N 1
ATOM 2494 C CA . LEU B 1 37 ? 31.562 30.040 -52.105 1.00 33.88 37 LEU B CA 1
ATOM 2495 C C . LEU B 1 37 ? 32.205 30.377 -50.763 1.00 38.79 37 LEU B C 1
ATOM 2496 O O . LEU B 1 37 ? 33.395 30.691 -50.724 1.00 38.98 37 LEU B O 1
ATOM 2501 N N . GLY B 1 38 ? 31.424 30.278 -49.683 1.00 35.35 38 GLY B N 1
ATOM 2502 C CA . GLY B 1 38 ? 31.886 30.510 -48.319 1.00 34.68 38 GLY B CA 1
ATOM 2503 C C . GLY B 1 38 ? 32.922 29.481 -47.901 1.00 39.59 38 GLY B C 1
ATOM 2504 O O . GLY B 1 38 ? 33.852 29.809 -47.164 1.00 39.53 38 GLY B O 1
ATOM 2505 N N . ASP B 1 39 ? 32.788 28.227 -48.396 1.00 36.83 39 ASP B N 1
ATOM 2506 C CA . ASP B 1 39 ? 33.732 27.142 -48.138 1.00 37.45 39 ASP B CA 1
ATOM 2507 C C . ASP B 1 39 ? 34.998 27.335 -48.956 1.00 42.15 39 ASP B C 1
ATOM 2508 O O . ASP B 1 39 ? 36.085 27.191 -48.407 1.00 42.04 39 ASP B O 1
ATOM 2513 N N . ILE B 1 40 ? 34.866 27.730 -50.247 1.00 38.64 40 ILE B N 1
ATOM 2514 C CA . ILE B 1 40 ? 36.008 28.039 -51.120 1.00 37.96 40 ILE B CA 1
ATOM 2515 C C . ILE B 1 40 ? 36.873 29.117 -50.447 1.00 42.45 40 ILE B C 1
ATOM 2516 O O . ILE B 1 40 ? 38.075 28.924 -50.330 1.00 42.72 40 ILE B O 1
ATOM 2521 N N . ALA B 1 41 ? 36.243 30.193 -49.933 1.00 39.74 41 ALA B N 1
ATOM 2522 C CA . ALA B 1 41 ? 36.904 31.300 -49.233 1.00 40.60 41 ALA B CA 1
ATOM 2523 C C . ALA B 1 41 ? 37.660 30.816 -47.998 1.00 46.13 41 ALA B C 1
ATOM 2524 O O . ALA B 1 41 ? 38.753 31.301 -47.703 1.00 46.29 41 ALA B O 1
ATOM 2526 N N . ASP B 1 42 ? 37.072 29.844 -47.294 1.00 43.52 42 ASP B N 1
ATOM 2527 C CA . ASP B 1 42 ? 37.619 29.239 -46.087 1.00 43.49 42 ASP B CA 1
ATOM 2528 C C . ASP B 1 42 ? 38.814 28.321 -46.395 1.00 44.83 42 ASP B C 1
ATOM 2529 O O . ASP B 1 42 ? 39.925 28.616 -45.952 1.00 45.37 42 ASP B O 1
ATOM 2534 N N . ILE B 1 43 ? 38.594 27.252 -47.194 1.00 38.63 43 ILE B N 1
ATOM 2535 C CA . ILE B 1 43 ? 39.579 26.245 -47.618 1.00 37.39 43 ILE B CA 1
ATOM 2536 C C . ILE B 1 43 ? 40.854 26.879 -48.218 1.00 42.65 43 ILE B C 1
ATOM 2537 O O . ILE B 1 43 ? 41.962 26.454 -47.872 1.00 42.89 43 ILE B O 1
ATOM 2542 N N . SER B 1 44 ? 40.694 27.923 -49.061 1.00 39.33 44 SER B N 1
ATOM 2543 C CA . SER B 1 44 ? 41.788 28.661 -49.713 1.00 39.23 44 SER B CA 1
ATOM 2544 C C . SER B 1 44 ? 42.839 29.214 -48.741 1.00 46.31 44 SER B C 1
ATOM 2545 O O . SER B 1 44 ? 44.012 29.294 -49.096 1.00 46.66 44 SER B O 1
ATOM 2548 N N . GLY B 1 45 ? 42.407 29.601 -47.547 1.00 44.14 45 GLY B N 1
ATOM 2549 C CA . GLY B 1 45 ? 43.283 30.167 -46.533 1.00 44.95 45 GLY B CA 1
ATOM 2550 C C . GLY B 1 45 ? 43.709 31.595 -46.820 1.00 53.08 45 GLY B C 1
ATOM 2551 O O . GLY B 1 45 ? 44.757 32.030 -46.340 1.00 54.17 45 GLY B O 1
ATOM 2552 N N . CYS B 1 46 ? 42.907 32.343 -47.600 1.00 51.17 46 CYS B N 1
ATOM 2553 C CA . CYS B 1 46 ? 43.198 33.733 -47.934 1.00 51.50 46 CYS B CA 1
ATOM 2554 C C . CYS B 1 46 ? 42.975 34.626 -46.714 1.00 57.10 46 CYS B C 1
ATOM 2555 O O . CYS B 1 46 ? 42.151 34.302 -45.855 1.00 56.44 46 CYS B O 1
ATOM 2558 N N . ARG B 1 47 ? 43.738 35.738 -46.641 1.00 55.50 47 ARG B N 1
ATOM 2559 C CA . ARG B 1 47 ? 43.737 36.733 -45.561 1.00 55.50 47 ARG B CA 1
ATOM 2560 C C . ARG B 1 47 ? 42.319 37.234 -45.224 1.00 58.85 47 ARG B C 1
ATOM 2561 O O . ARG B 1 47 ? 41.876 37.072 -44.083 1.00 58.19 47 ARG B O 1
ATOM 2569 N N . ASN B 1 48 ? 41.638 37.889 -46.190 1.00 54.75 48 ASN B N 1
ATOM 2570 C CA . ASN B 1 48 ? 40.279 38.343 -45.958 1.00 53.75 48 ASN B CA 1
ATOM 2571 C C . ASN B 1 48 ? 39.291 37.711 -46.913 1.00 54.87 48 ASN B C 1
ATOM 2572 O O . ASN B 1 48 ? 39.179 38.110 -48.081 1.00 54.08 48 ASN B O 1
ATOM 2577 N N . PRO B 1 49 ? 38.578 36.691 -46.374 1.00 49.08 49 PRO B N 1
ATOM 2578 C CA . PRO B 1 49 ? 37.559 35.977 -47.159 1.00 47.74 49 PRO B CA 1
ATOM 2579 C C . PRO B 1 49 ? 36.449 36.879 -47.699 1.00 49.61 49 PRO B C 1
ATOM 2580 O O . PRO B 1 49 ? 35.986 36.663 -48.816 1.00 48.96 49 PRO B O 1
ATOM 2584 N N . ALA B 1 50 ? 36.052 37.905 -46.925 1.00 45.23 50 ALA B N 1
ATOM 2585 C CA . ALA B 1 50 ? 35.024 38.884 -47.295 1.00 43.60 50 ALA B CA 1
ATOM 2586 C C . ALA B 1 50 ? 35.469 39.720 -48.502 1.00 46.56 50 ALA B C 1
ATOM 2587 O O . ALA B 1 50 ? 34.642 40.039 -49.361 1.00 46.93 50 ALA B O 1
ATOM 2589 N N . VAL B 1 51 ? 36.773 40.040 -48.584 1.00 40.63 51 VAL B N 1
ATOM 2590 C CA . VAL B 1 51 ? 37.356 40.788 -49.698 1.00 39.24 51 VAL B CA 1
ATOM 2591 C C . VAL B 1 51 ? 37.337 39.920 -50.968 1.00 42.25 51 VAL B C 1
ATOM 2592 O O . VAL B 1 51 ? 36.910 40.407 -52.021 1.00 43.16 51 VAL B O 1
ATOM 2596 N N . PHE B 1 52 ? 37.743 38.629 -50.862 1.00 35.81 52 PHE B N 1
ATOM 2597 C CA . PHE B 1 52 ? 37.726 37.710 -52.006 1.00 33.95 52 PHE B CA 1
ATOM 2598 C C . PHE B 1 52 ? 36.306 37.581 -52.582 1.00 38.24 52 PHE B C 1
ATOM 2599 O O . PHE B 1 52 ? 36.108 37.716 -53.795 1.00 36.81 52 PHE B O 1
ATOM 2615 N N . GLU B 1 54 ? 33.697 39.595 -52.178 1.00 38.19 54 GLU B N 1
ATOM 2616 C CA . GLU B 1 54 ? 33.260 40.855 -52.791 1.00 39.00 54 GLU B CA 1
ATOM 2617 C C . GLU B 1 54 ? 33.788 40.995 -54.210 1.00 43.05 54 GLU B C 1
ATOM 2618 O O . GLU B 1 54 ? 33.037 41.378 -55.097 1.00 43.22 54 GLU B O 1
ATOM 2624 N N . ARG B 1 55 ? 35.072 40.661 -54.425 1.00 39.98 55 ARG B N 1
ATOM 2625 C CA . ARG B 1 55 ? 35.753 40.696 -55.724 1.00 39.41 55 ARG B CA 1
ATOM 2626 C C . ARG B 1 55 ? 35.108 39.701 -56.692 1.00 43.49 55 ARG B C 1
ATOM 2627 O O . ARG B 1 55 ? 34.983 40.007 -57.873 1.00 44.65 55 ARG B O 1
ATOM 2635 N N . TYR B 1 56 ? 34.711 38.512 -56.193 1.00 39.50 56 TYR B N 1
ATOM 2636 C CA . TYR B 1 56 ? 34.049 37.464 -56.978 1.00 39.02 56 TYR B CA 1
ATOM 2637 C C . TYR B 1 56 ? 32.679 37.961 -57.484 1.00 44.67 56 TYR B C 1
ATOM 2638 O O . TYR B 1 56 ? 32.356 37.797 -58.664 1.00 44.20 56 TYR B O 1
ATOM 2647 N N . PHE B 1 57 ? 31.892 38.580 -56.584 1.00 42.01 57 PHE B N 1
ATOM 2648 C CA . PHE B 1 57 ? 30.573 39.120 -56.895 1.00 41.54 57 PHE B CA 1
ATOM 2649 C C . PHE B 1 57 ? 30.595 40.302 -57.854 1.00 48.94 57 PHE B C 1
ATOM 2650 O O . PHE B 1 57 ? 29.659 40.440 -58.644 1.00 50.36 57 PHE B O 1
ATOM 2658 N N . GLN B 1 58 ? 31.653 41.143 -57.808 1.00 45.78 58 GLN B N 1
ATOM 2659 C CA . GLN B 1 58 ? 31.778 42.304 -58.703 1.00 45.60 58 GLN B CA 1
ATOM 2660 C C . GLN B 1 58 ? 32.109 41.914 -60.151 1.00 51.11 58 GLN B C 1
ATOM 2661 O O . GLN B 1 58 ? 31.926 42.736 -61.042 1.00 52.53 58 GLN B O 1
ATOM 2667 N N . ILE B 1 59 ? 32.575 40.675 -60.387 1.00 48.30 59 ILE B N 1
ATOM 2668 C CA . ILE B 1 59 ? 32.942 40.175 -61.712 1.00 48.86 59 ILE B CA 1
ATOM 2669 C C . ILE B 1 59 ? 31.757 40.107 -62.674 1.00 57.10 59 ILE B C 1
ATOM 2670 O O . ILE B 1 59 ? 30.747 39.464 -62.377 1.00 57.28 59 ILE B O 1
ATOM 2675 N N . ASP B 1 60 ? 31.895 40.782 -63.827 1.00 56.33 60 ASP B N 1
ATOM 2676 C CA . ASP B 1 60 ? 30.911 40.767 -64.903 1.00 57.20 60 ASP B CA 1
ATOM 2677 C C . ASP B 1 60 ? 31.157 39.474 -65.683 1.00 60.76 60 ASP B C 1
ATOM 2678 O O . ASP B 1 60 ? 32.085 39.409 -66.491 1.00 60.13 60 ASP B O 1
ATOM 2683 N N . ASP B 1 61 ? 30.347 38.437 -65.400 1.00 58.20 61 ASP B N 1
ATOM 2684 C CA . ASP B 1 61 ? 30.436 37.108 -66.016 1.00 58.64 61 ASP B CA 1
ATOM 2685 C C . ASP B 1 61 ? 30.410 37.111 -67.532 1.00 63.94 61 ASP B C 1
ATOM 2686 O O . ASP B 1 61 ? 31.085 36.283 -68.136 1.00 63.99 61 ASP B O 1
ATOM 2691 N N . ALA B 1 62 ? 29.644 38.033 -68.146 1.00 61.90 62 ALA B N 1
ATOM 2692 C CA . ALA B 1 62 ? 29.534 38.159 -69.604 1.00 61.87 62 ALA B CA 1
ATOM 2693 C C . ALA B 1 62 ? 30.861 38.597 -70.224 1.00 66.06 62 ALA B C 1
ATOM 2694 O O . ALA B 1 62 ? 31.303 37.987 -71.197 1.00 64.43 62 ALA B O 1
ATOM 2696 N N . HIS B 1 63 ? 31.491 39.583 -69.608 1.00 64.85 63 HIS B N 1
ATOM 2697 C CA . HIS B 1 63 ? 32.772 40.123 -70.020 1.00 66.72 63 HIS B CA 1
ATOM 2698 C C . HIS B 1 63 ? 33.987 39.233 -69.753 1.00 70.03 63 HIS B C 1
ATOM 2699 O O . HIS B 1 63 ? 34.940 39.279 -70.498 1.00 70.12 63 HIS B O 1
ATOM 2706 N N . LEU B 1 64 ? 33.958 38.472 -68.669 1.00 65.02 64 LEU B N 1
ATOM 2707 C CA . LEU B 1 64 ? 34.965 37.476 -68.310 1.00 63.63 64 LEU B CA 1
ATOM 2708 C C . LEU B 1 64 ? 34.850 36.199 -69.134 1.00 63.94 64 LEU B C 1
ATOM 2709 O O . LEU B 1 64 ? 35.880 35.604 -69.450 1.00 63.51 64 LEU B O 1
ATOM 2714 N N . SER B 1 65 ? 33.621 35.777 -69.483 1.00 58.75 65 SER B N 1
ATOM 2715 C CA . SER B 1 65 ? 33.405 34.569 -70.287 1.00 58.30 65 SER B CA 1
ATOM 2716 C C . SER B 1 65 ? 33.948 34.744 -71.700 1.00 63.15 65 SER B C 1
ATOM 2717 O O . SER B 1 65 ? 34.442 33.783 -72.290 1.00 62.75 65 SER B O 1
ATOM 2720 N N . LYS B 1 66 ? 33.891 35.984 -72.221 1.00 60.30 66 LYS B N 1
ATOM 2721 C CA . LYS B 1 66 ? 34.410 36.326 -73.541 1.00 60.19 66 LYS B CA 1
ATOM 2722 C C . LYS B 1 66 ? 35.941 36.240 -73.508 1.00 62.10 66 LYS B C 1
ATOM 2723 O O . LYS B 1 66 ? 36.532 35.635 -74.404 1.00 62.44 66 LYS B O 1
ATOM 2729 N N . GLU B 1 67 ? 36.562 36.811 -72.449 1.00 56.22 67 GLU B N 1
ATOM 2730 C CA . GLU B 1 67 ? 38.003 36.831 -72.166 1.00 54.82 67 GLU B CA 1
ATOM 2731 C C . GLU B 1 67 ? 38.558 35.397 -72.020 1.00 56.42 67 GLU B C 1
ATOM 2732 O O . GLU B 1 67 ? 39.518 35.036 -72.712 1.00 56.95 67 GLU B O 1
ATOM 2738 N N . PHE B 1 68 ? 37.922 34.578 -71.152 1.00 49.86 68 PHE B N 1
ATOM 2739 C CA . PHE B 1 68 ? 38.281 33.178 -70.900 1.00 48.39 68 PHE B CA 1
ATOM 2740 C C . PHE B 1 68 ? 38.216 32.297 -72.155 1.00 54.17 68 PHE B C 1
ATOM 2741 O O . PHE B 1 68 ? 39.050 31.400 -72.313 1.00 54.72 68 PHE B O 1
ATOM 2749 N N . GLN B 1 69 ? 37.231 32.546 -73.030 1.00 51.10 69 GLN B N 1
ATOM 2750 C CA . GLN B 1 69 ? 37.025 31.753 -74.242 1.00 51.08 69 GLN B CA 1
ATOM 2751 C C . GLN B 1 69 ? 37.847 32.161 -75.476 1.00 54.01 69 GLN B C 1
ATOM 2752 O O . GLN B 1 69 ? 37.877 31.385 -76.439 1.00 53.41 69 GLN B O 1
ATOM 2758 N N . LYS B 1 70 ? 38.557 33.330 -75.427 1.00 49.59 70 LYS B N 1
ATOM 2759 C CA . LYS B 1 70 ? 39.406 33.836 -76.519 1.00 49.28 70 LYS B CA 1
ATOM 2760 C C . LYS B 1 70 ? 40.419 32.788 -76.996 1.00 54.62 70 LYS B C 1
ATOM 2761 O O . LYS B 1 70 ? 40.595 32.614 -78.204 1.00 55.13 70 LYS B O 1
ATOM 2767 N N . PHE B 1 71 ? 41.058 32.073 -76.045 1.00 50.75 71 PHE B N 1
ATOM 2768 C CA . PHE B 1 71 ? 41.994 30.978 -76.328 1.00 49.06 71 PHE B CA 1
ATOM 2769 C C . PHE B 1 71 ? 41.542 29.758 -75.531 1.00 51.30 71 PHE B C 1
ATOM 2770 O O . PHE B 1 71 ? 41.119 29.933 -74.378 1.00 51.16 71 PHE B O 1
ATOM 2778 N N . PRO B 1 72 ? 41.617 28.527 -76.099 1.00 45.78 72 PRO B N 1
ATOM 2779 C CA . PRO B 1 72 ? 41.197 27.336 -75.334 1.00 45.50 72 PRO B CA 1
ATOM 2780 C C . PRO B 1 72 ? 42.082 27.092 -74.110 1.00 49.09 72 PRO B C 1
ATOM 2781 O O . PRO B 1 72 ? 43.119 27.748 -73.951 1.00 47.40 72 PRO B O 1
ATOM 2785 N N . SER B 1 73 ? 41.659 26.170 -73.228 1.00 45.95 73 SER B N 1
ATOM 2786 C CA . SER B 1 73 ? 42.392 25.886 -72.002 1.00 45.47 73 SER B CA 1
ATOM 2787 C C . SER B 1 73 ? 42.160 24.479 -71.491 1.00 49.93 73 SER B C 1
ATOM 2788 O O . SER B 1 73 ? 41.331 23.742 -72.029 1.00 49.79 73 SER B O 1
ATOM 2791 N N . PHE B 1 74 ? 42.944 24.096 -70.476 1.00 47.50 74 PHE B N 1
ATOM 2792 C CA . PHE B 1 74 ? 42.852 22.840 -69.735 1.00 48.05 74 PHE B CA 1
ATOM 2793 C C . PHE B 1 74 ? 43.380 23.098 -68.331 1.00 49.73 74 PHE B C 1
ATOM 2794 O O . PHE B 1 74 ? 44.213 23.988 -68.139 1.00 49.76 74 PHE B O 1
ATOM 2802 N N . SER B 1 75 ? 42.881 22.351 -67.357 1.00 44.73 75 SER B N 1
ATOM 2803 C CA . SER B 1 75 ? 43.259 22.529 -65.960 1.00 44.06 75 SER B CA 1
ATOM 2804 C C . SER B 1 75 ? 43.838 21.249 -65.362 1.00 47.77 75 SER B C 1
ATOM 2805 O O . SER B 1 75 ? 43.773 20.184 -65.980 1.00 46.39 75 SER B O 1
ATOM 2808 N N . ILE B 1 76 ? 44.329 21.351 -64.114 1.00 44.88 76 ILE B N 1
ATOM 2809 C CA . ILE B 1 76 ? 44.861 20.227 -63.344 1.00 44.84 76 ILE B CA 1
ATOM 2810 C C . ILE B 1 76 ? 43.775 19.143 -63.075 1.00 49.20 76 ILE B C 1
ATOM 2811 O O . ILE B 1 76 ? 44.112 18.027 -62.684 1.00 48.60 76 ILE B O 1
ATOM 2816 N N . LEU B 1 77 ? 42.483 19.471 -63.334 1.00 46.82 77 LEU B N 1
ATOM 2817 C CA . LEU B 1 77 ? 41.341 18.561 -63.167 1.00 46.86 77 LEU B CA 1
ATOM 2818 C C . LEU B 1 77 ? 41.144 17.679 -64.395 1.00 53.14 77 LEU B C 1
ATOM 2819 O O . LEU B 1 77 ? 40.629 16.569 -64.274 1.00 52.34 77 LEU B O 1
ATOM 2824 N N . ASP B 1 78 ? 41.579 18.169 -65.570 1.00 52.19 78 ASP B N 1
ATOM 2825 C CA . ASP B 1 78 ? 41.462 17.481 -66.855 1.00 52.56 78 ASP B CA 1
ATOM 2826 C C . ASP B 1 78 ? 42.444 16.333 -67.038 1.00 59.45 78 ASP B C 1
ATOM 2827 O O . ASP B 1 78 ? 43.559 16.378 -66.519 1.00 59.76 78 ASP B O 1
ATOM 2832 N N . ASP B 1 79 ? 42.004 15.298 -67.777 1.00 58.08 79 ASP B N 1
ATOM 2833 C CA . ASP B 1 79 ? 42.737 14.062 -68.086 1.00 58.77 79 ASP B CA 1
ATOM 2834 C C . ASP B 1 79 ? 43.995 14.321 -68.918 1.00 62.53 79 ASP B C 1
ATOM 2835 O O . ASP B 1 79 ? 44.986 13.606 -68.768 1.00 62.39 79 ASP B O 1
ATOM 2840 N N . CYS B 1 80 ? 43.946 15.329 -69.802 1.00 58.59 80 CYS B N 1
ATOM 2841 C CA . CYS B 1 80 ? 45.057 15.685 -70.679 1.00 58.32 80 CYS B CA 1
ATOM 2842 C C . CYS B 1 80 ? 46.237 16.345 -69.953 1.00 62.32 80 CYS B C 1
ATOM 2843 O O . CYS B 1 80 ? 47.331 16.408 -70.522 1.00 63.27 80 CYS B O 1
ATOM 2846 N N . TYR B 1 81 ? 46.018 16.864 -68.723 1.00 56.22 81 TYR B N 1
ATOM 2847 C CA . TYR B 1 81 ? 47.072 17.513 -67.948 1.00 54.47 81 TYR B CA 1
ATOM 2848 C C . TYR B 1 81 ? 48.213 16.499 -67.716 1.00 60.97 81 TYR B C 1
ATOM 2849 O O . TYR B 1 81 ? 47.963 15.411 -67.179 1.00 60.92 81 TYR B O 1
ATOM 2858 N N . PRO B 1 82 ? 49.446 16.801 -68.201 1.00 58.51 82 PRO B N 1
ATOM 2859 C CA . PRO B 1 82 ? 50.543 15.822 -68.062 1.00 58.56 82 PRO B CA 1
ATOM 2860 C C . PRO B 1 82 ? 51.017 15.556 -66.647 1.00 64.11 82 PRO B C 1
ATOM 2861 O O . PRO B 1 82 ? 51.188 16.484 -65.855 1.00 64.89 82 PRO B O 1
ATOM 2865 N N . TRP B 1 83 ? 51.269 14.268 -66.373 1.00 61.35 83 TRP B N 1
ATOM 2866 C CA . TRP B 1 83 ? 51.732 13.684 -65.116 1.00 62.37 83 TRP B CA 1
ATOM 2867 C C . TRP B 1 83 ? 52.930 14.378 -64.509 1.00 64.32 83 TRP B C 1
ATOM 2868 O O . TRP B 1 83 ? 52.919 14.652 -63.308 1.00 64.35 83 TRP B O 1
ATOM 2879 N N . ASP B 1 84 ? 54.009 14.560 -65.304 1.00 58.38 84 ASP B N 1
ATOM 2880 C CA . ASP B 1 84 ? 55.250 15.167 -64.816 1.00 56.98 84 ASP B CA 1
ATOM 2881 C C . ASP B 1 84 ? 55.022 16.555 -64.284 1.00 55.37 84 ASP B C 1
ATOM 2882 O O . ASP B 1 84 ? 55.615 16.914 -63.274 1.00 54.59 84 ASP B O 1
ATOM 2887 N N . LEU B 1 85 ? 54.132 17.319 -64.930 1.00 48.73 85 LEU B N 1
ATOM 2888 C CA . LEU B 1 85 ? 53.853 18.684 -64.524 1.00 47.50 85 LEU B CA 1
ATOM 2889 C C . LEU B 1 85 ? 53.055 18.759 -63.213 1.00 52.33 85 LEU B C 1
ATOM 2890 O O . LEU B 1 85 ? 53.300 19.657 -62.414 1.00 51.82 85 LEU B O 1
ATOM 2895 N N . SER B 1 86 ? 52.153 17.795 -62.968 1.00 49.82 86 SER B N 1
ATOM 2896 C CA . SER B 1 86 ? 51.339 17.745 -61.746 1.00 50.02 86 SER B CA 1
ATOM 2897 C C . SER B 1 86 ? 52.167 17.484 -60.484 1.00 55.36 86 SER B C 1
ATOM 2898 O O . SER B 1 86 ? 51.738 17.842 -59.389 1.00 56.81 86 SER B O 1
ATOM 2901 N N . GLU B 1 87 ? 53.334 16.843 -60.638 1.00 51.15 87 GLU B N 1
ATOM 2902 C CA . GLU B 1 87 ? 54.232 16.464 -59.537 1.00 50.53 87 GLU B CA 1
ATOM 2903 C C . GLU B 1 87 ? 55.094 17.606 -58.983 1.00 52.23 87 GLU B C 1
ATOM 2904 O O . GLU B 1 87 ? 55.709 17.437 -57.930 1.00 53.16 87 GLU B O 1
ATOM 2910 N N . ILE B 1 88 ? 55.173 18.739 -59.688 1.00 45.89 88 ILE B N 1
ATOM 2911 C CA . ILE B 1 88 ? 56.003 19.855 -59.241 1.00 44.75 88 ILE B CA 1
ATOM 2912 C C . ILE B 1 88 ? 55.347 20.669 -58.140 1.00 48.89 88 ILE B C 1
ATOM 2913 O O . ILE B 1 88 ? 54.127 20.631 -57.971 1.00 48.57 88 ILE B O 1
ATOM 2918 N N . TYR B 1 89 ? 56.166 21.429 -57.408 1.00 45.88 89 TYR B N 1
ATOM 2919 C CA . TYR B 1 89 ? 55.688 22.347 -56.395 1.00 46.25 89 TYR B CA 1
ATOM 2920 C C . TYR B 1 89 ? 55.054 23.523 -57.163 1.00 51.10 89 TYR B C 1
ATOM 2921 O O . TYR B 1 89 ? 55.654 24.020 -58.127 1.00 51.40 89 TYR B O 1
ATOM 2930 N N . ASP B 1 90 ? 53.844 23.943 -56.743 1.00 46.41 90 ASP B N 1
ATOM 2931 C CA . ASP B 1 90 ? 53.073 25.034 -57.348 1.00 45.17 90 ASP B CA 1
ATOM 2932 C C . ASP B 1 90 ? 52.733 24.768 -58.830 1.00 46.30 90 ASP B C 1
ATOM 2933 O O . ASP B 1 90 ? 52.846 25.663 -59.661 1.00 45.33 90 ASP B O 1
ATOM 2938 N N . ALA B 1 91 ? 52.306 23.530 -59.149 1.00 42.09 91 ALA B N 1
ATOM 2939 C CA . ALA B 1 91 ? 51.923 23.137 -60.502 1.00 42.51 91 ALA B CA 1
ATOM 2940 C C . ALA B 1 91 ? 50.852 24.107 -61.048 1.00 49.71 91 ALA B C 1
ATOM 2941 O O . ALA B 1 91 ? 49.924 24.461 -60.295 1.00 48.58 91 ALA B O 1
ATOM 2943 N N . PRO B 1 92 ? 50.988 24.603 -62.316 1.00 47.79 92 PRO B N 1
ATOM 2944 C CA . PRO B 1 92 ? 49.967 25.534 -62.841 1.00 46.93 92 PRO B CA 1
ATOM 2945 C C . PRO B 1 92 ? 48.577 24.911 -62.752 1.00 48.04 92 PRO B C 1
ATOM 2946 O O . PRO B 1 92 ? 48.370 23.759 -63.147 1.00 47.06 92 PRO B O 1
ATOM 2950 N N . VAL B 1 93 ? 47.657 25.642 -62.138 1.00 43.49 93 VAL B N 1
ATOM 2951 C CA . VAL B 1 93 ? 46.285 25.183 -61.928 1.00 42.97 93 VAL B CA 1
ATOM 2952 C C . VAL B 1 93 ? 45.426 25.242 -63.215 1.00 46.97 93 VAL B C 1
ATOM 2953 O O . VAL B 1 93 ? 44.573 24.379 -63.429 1.00 47.36 93 VAL B O 1
ATOM 2957 N N . LEU B 1 94 ? 45.726 26.210 -64.101 1.00 42.83 94 LEU B N 1
ATOM 2958 C CA . LEU B 1 94 ? 45.046 26.412 -65.378 1.00 42.08 94 LEU B CA 1
ATOM 2959 C C . LEU B 1 94 ? 46.054 26.915 -66.423 1.00 46.10 94 LEU B C 1
ATOM 2960 O O . LEU B 1 94 ? 46.841 27.823 -66.132 1.00 46.06 94 LEU B O 1
ATOM 2965 N N . LEU B 1 95 ? 46.027 26.316 -67.632 1.00 43.26 95 LEU B N 1
ATOM 2966 C CA . LEU B 1 95 ? 46.892 26.692 -68.762 1.00 43.48 95 LEU B CA 1
ATOM 2967 C C . LEU B 1 95 ? 46.090 26.924 -70.031 1.00 49.55 95 LEU B C 1
ATOM 2968 O O . LEU B 1 95 ? 45.302 26.068 -70.442 1.00 48.31 95 LEU B O 1
ATOM 2973 N N . PHE B 1 96 ? 46.318 28.078 -70.660 1.00 49.25 96 PHE B N 1
ATOM 2974 C CA . PHE B 1 96 ? 45.724 28.443 -71.943 1.00 50.24 96 PHE B CA 1
ATOM 2975 C C . PHE B 1 96 ? 46.693 27.971 -73.018 1.00 58.36 96 PHE B C 1
ATOM 2976 O O . PHE B 1 96 ? 47.905 27.999 -72.790 1.00 58.92 96 PHE B O 1
ATOM 2984 N N . TYR B 1 97 ? 46.174 27.516 -74.167 1.00 56.73 97 TYR B N 1
ATOM 2985 C CA . TYR B 1 97 ? 47.005 27.016 -75.260 1.00 57.24 97 TYR B CA 1
ATOM 2986 C C . TYR B 1 97 ? 46.552 27.447 -76.662 1.00 62.88 97 TYR B C 1
ATOM 2987 O O . TYR B 1 97 ? 45.423 27.897 -76.837 1.00 62.49 97 TYR B O 1
ATOM 2996 N N . LYS B 1 98 ? 47.443 27.275 -77.662 1.00 60.04 98 LYS B N 1
ATOM 2997 C CA . LYS B 1 98 ? 47.220 27.557 -79.081 1.00 59.16 98 LYS B CA 1
ATOM 2998 C C . LYS B 1 98 ? 48.033 26.525 -79.840 1.00 62.09 98 LYS B C 1
ATOM 2999 O O . LYS B 1 98 ? 49.251 26.650 -79.900 1.00 62.97 98 LYS B O 1
ATOM 3005 N N . GLY B 1 99 ? 47.368 25.478 -80.329 1.00 56.78 99 GLY B N 1
ATOM 3006 C CA . GLY B 1 99 ? 48.003 24.381 -81.049 1.00 56.09 99 GLY B CA 1
ATOM 3007 C C . GLY B 1 99 ? 47.397 23.021 -80.769 1.00 60.73 99 GLY B C 1
ATOM 3008 O O . GLY B 1 99 ? 46.248 22.917 -80.327 1.00 61.01 99 GLY B O 1
ATOM 3009 N N . ASN B 1 100 ? 48.173 21.967 -81.041 1.00 57.53 100 ASN B N 1
ATOM 30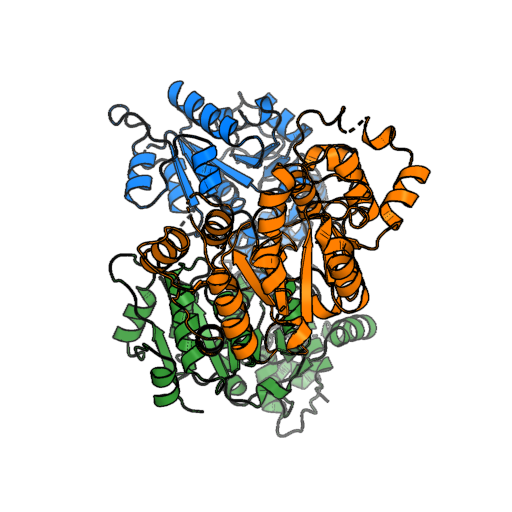10 C CA . ASN B 1 100 ? 47.782 20.570 -80.878 1.00 58.10 100 ASN B CA 1
ATOM 3011 C C . ASN B 1 100 ? 48.197 20.006 -79.508 1.00 66.38 100 ASN B C 1
ATOM 3012 O O . ASN B 1 100 ? 49.389 19.847 -79.237 1.00 66.73 100 ASN B O 1
ATOM 3017 N N . LEU B 1 101 ? 47.209 19.662 -78.667 1.00 65.49 101 LEU B N 1
ATOM 3018 C CA . LEU B 1 101 ? 47.441 19.087 -77.336 1.00 66.51 101 LEU B CA 1
ATOM 3019 C C . LEU B 1 101 ? 48.044 17.679 -77.370 1.00 73.46 101 LEU B C 1
ATOM 3020 O O . LEU B 1 101 ? 48.496 17.195 -76.325 1.00 73.61 101 LEU B O 1
ATOM 3025 N N . ASP B 1 102 ? 48.044 17.022 -78.563 1.00 71.54 102 ASP B N 1
ATOM 3026 C CA . ASP B 1 102 ? 48.590 15.671 -78.775 1.00 71.96 102 ASP B CA 1
ATOM 3027 C C . ASP B 1 102 ? 50.108 15.596 -78.488 1.00 74.48 102 ASP B C 1
ATOM 3028 O O . ASP B 1 102 ? 50.603 14.515 -78.164 1.00 73.92 102 ASP B O 1
ATOM 3033 N N . LEU B 1 103 ? 50.821 16.750 -78.566 1.00 69.99 103 LEU B N 1
ATOM 3034 C CA . LEU B 1 103 ? 52.257 16.896 -78.298 1.00 69.69 103 LEU B CA 1
ATOM 3035 C C . LEU B 1 103 ? 52.602 16.629 -76.825 1.00 73.43 103 LEU B C 1
ATOM 3036 O O . LEU B 1 103 ? 53.731 16.232 -76.525 1.00 73.69 103 LEU B O 1
ATOM 3041 N N . LEU B 1 104 ? 51.618 16.810 -75.918 1.00 68.69 104 LEU B N 1
ATOM 3042 C CA . LEU B 1 104 ? 51.780 16.573 -74.483 1.00 67.87 104 LEU B CA 1
ATOM 3043 C C . LEU B 1 104 ? 51.823 15.074 -74.160 1.00 73.04 104 LEU B C 1
ATOM 3044 O O . LEU B 1 104 ? 52.167 14.709 -73.037 1.00 73.18 104 LEU B O 1
ATOM 3049 N N . LYS B 1 105 ? 51.464 14.209 -75.124 1.00 70.22 105 LYS B N 1
ATOM 3050 C CA . LYS B 1 105 ? 51.450 12.749 -74.948 1.00 70.55 105 LYS B CA 1
ATOM 3051 C C . LYS B 1 105 ? 52.807 12.084 -75.247 1.00 74.60 105 LYS B C 1
ATOM 3052 O O . LYS B 1 105 ? 53.021 10.935 -74.853 1.00 73.11 105 LYS B O 1
ATOM 3058 N N . PHE B 1 106 ? 53.703 12.789 -75.963 1.00 72.88 106 PHE B N 1
ATOM 3059 C CA . PHE B 1 106 ? 55.022 12.278 -76.362 1.00 73.67 106 PHE B CA 1
ATOM 3060 C C . PHE B 1 106 ? 56.157 12.652 -75.377 1.00 75.66 106 PHE B C 1
ATOM 3061 O O . PHE B 1 106 ? 56.007 13.646 -74.659 1.00 75.26 106 PHE B O 1
ATOM 3069 N N . PRO B 1 107 ? 57.299 11.892 -75.338 1.00 70.30 107 PRO B N 1
ATOM 3070 C CA . PRO B 1 107 ? 58.401 12.243 -74.416 1.00 68.86 107 PRO B CA 1
ATOM 3071 C C . PRO B 1 107 ? 58.999 13.604 -74.744 1.00 68.53 107 PRO B C 1
ATOM 3072 O O . PRO B 1 107 ? 59.151 13.933 -75.922 1.00 68.68 107 PRO B O 1
ATOM 3076 N N . LYS B 1 108 ? 59.251 14.422 -73.699 1.00 61.16 108 LYS B N 1
ATOM 3077 C CA . LYS B 1 108 ? 59.717 15.804 -73.829 1.00 59.16 108 LYS B CA 1
ATOM 3078 C C . LYS B 1 108 ? 61.062 16.080 -73.144 1.00 59.50 108 LYS B C 1
ATOM 3079 O O . LYS B 1 108 ? 61.357 15.497 -72.096 1.00 59.24 108 LYS B O 1
ATOM 3085 N N . VAL B 1 109 ? 61.852 17.001 -73.733 1.00 51.78 109 VAL B N 1
ATOM 3086 C CA . VAL B 1 109 ? 63.128 17.462 -73.200 1.00 50.14 109 VAL B CA 1
ATOM 3087 C C . VAL B 1 109 ? 63.164 18.981 -73.234 1.00 51.32 109 VAL B C 1
ATOM 3088 O O . VAL B 1 109 ? 62.758 19.580 -74.227 1.00 51.16 109 VAL B O 1
ATOM 3092 N N . ALA B 1 110 ? 63.584 19.600 -72.129 1.00 46.41 110 ALA B N 1
ATOM 3093 C CA . ALA B 1 110 ? 63.688 21.051 -72.032 1.00 46.35 110 ALA B CA 1
ATOM 3094 C C . ALA B 1 110 ? 65.064 21.508 -72.543 1.00 49.52 110 ALA B C 1
ATOM 3095 O O . ALA B 1 110 ? 66.027 20.740 -72.494 1.00 49.57 110 ALA B O 1
ATOM 3097 N N . VAL B 1 111 ? 65.137 22.726 -73.088 1.00 45.43 111 VAL B N 1
ATOM 3098 C CA . VAL B 1 111 ? 66.371 23.325 -73.600 1.00 45.33 111 VAL B CA 1
ATOM 3099 C C . VAL B 1 111 ? 66.408 24.773 -73.109 1.00 51.70 111 VAL B C 1
ATOM 3100 O O . VAL B 1 111 ? 65.505 25.551 -73.413 1.00 51.16 111 VAL B O 1
ATOM 3104 N N . VAL B 1 112 ? 67.417 25.108 -72.293 1.00 50.73 112 VAL B N 1
ATOM 3105 C CA . VAL B 1 112 ? 67.581 26.447 -71.709 1.00 51.77 112 VAL B CA 1
ATOM 3106 C C . VAL B 1 112 ? 68.997 26.994 -71.933 1.00 58.18 112 VAL B C 1
ATOM 3107 O O . VAL B 1 112 ? 69.927 26.221 -72.181 1.00 57.48 112 VAL B O 1
ATOM 3111 N N . GLY B 1 113 ? 69.142 28.312 -71.828 1.00 56.98 113 GLY B N 1
ATOM 3112 C CA . GLY B 1 113 ? 70.429 28.974 -71.970 1.00 58.19 113 GLY B CA 1
ATOM 3113 C C . GLY B 1 113 ? 70.373 30.470 -72.186 1.00 66.89 113 GLY B C 1
ATOM 3114 O O . GLY B 1 113 ? 69.288 31.061 -72.233 1.00 67.66 113 GLY B O 1
ATOM 3115 N N . SER B 1 114 ? 71.571 31.079 -72.337 1.00 66.05 114 SER B N 1
ATOM 3116 C CA . SER B 1 114 ? 71.823 32.509 -72.551 1.00 66.81 114 SER B CA 1
ATOM 3117 C C . SER B 1 114 ? 70.867 33.200 -73.525 1.00 72.23 114 SER B C 1
ATOM 3118 O O . SER B 1 114 ? 70.617 32.703 -74.633 1.00 70.48 114 SER B O 1
ATOM 3121 N N . ARG B 1 115 ? 70.335 34.354 -73.079 1.00 71.58 115 ARG B N 1
ATOM 3122 C CA . ARG B 1 115 ? 69.456 35.234 -73.850 1.00 72.54 115 ARG B CA 1
ATOM 3123 C C . ARG B 1 115 ? 70.307 35.879 -74.970 1.00 77.93 115 ARG B C 1
ATOM 3124 O O . ARG B 1 115 ? 69.834 36.024 -76.100 1.00 77.61 115 ARG B O 1
ATOM 3132 N N . ALA B 1 116 ? 71.586 36.190 -74.661 1.00 75.02 116 ALA B N 1
ATOM 3133 C CA . ALA B 1 116 ? 72.566 36.748 -75.601 1.00 74.98 116 ALA B CA 1
ATOM 3134 C C . ALA B 1 116 ? 73.656 35.691 -75.926 1.00 78.99 116 ALA B C 1
ATOM 3135 O O . ALA B 1 116 ? 74.809 35.832 -75.506 1.00 78.66 116 ALA B O 1
ATOM 3137 N N . CYS B 1 117 ? 73.276 34.648 -76.702 1.00 75.29 117 CYS B N 1
ATOM 3138 C CA . CYS B 1 117 ? 74.133 33.513 -77.049 1.00 75.38 117 CYS B CA 1
ATOM 3139 C C . CYS B 1 117 ? 75.112 33.707 -78.206 1.00 81.64 117 CYS B C 1
ATOM 3140 O O . CYS B 1 117 ? 74.828 34.467 -79.139 1.00 82.26 117 CYS B O 1
ATOM 3143 N N . SER B 1 118 ? 76.266 32.997 -78.147 1.00 77.93 118 SER B N 1
ATOM 3144 C CA . SER B 1 118 ? 77.289 33.061 -79.190 1.00 77.61 118 SER B CA 1
ATOM 3145 C C . SER B 1 118 ? 76.891 32.145 -80.343 1.00 80.95 118 SER B C 1
ATOM 3146 O O . SER B 1 118 ? 76.059 31.254 -80.149 1.00 81.41 118 SER B O 1
ATOM 3149 N N . LYS B 1 119 ? 77.495 32.345 -81.532 1.00 75.83 119 LYS B N 1
ATOM 3150 C CA . LYS B 1 119 ? 77.240 31.533 -82.727 1.00 75.34 119 LYS B CA 1
ATOM 3151 C C . LYS B 1 119 ? 77.671 30.072 -82.461 1.00 78.39 119 LYS B C 1
ATOM 3152 O O . LYS B 1 119 ? 77.121 29.127 -83.041 1.00 77.52 119 LYS B O 1
ATOM 3158 N N . GLN B 1 120 ? 78.649 29.912 -81.548 1.00 74.57 120 GLN B N 1
ATOM 3159 C CA . GLN B 1 120 ? 79.211 28.635 -81.111 1.00 73.76 120 GLN B CA 1
ATOM 3160 C C . GLN B 1 120 ? 78.113 27.890 -80.348 1.00 73.61 120 GLN B C 1
ATOM 3161 O O . GLN B 1 120 ? 77.748 26.767 -80.714 1.00 72.74 120 GLN B O 1
ATOM 3167 N N . GLY B 1 121 ? 77.568 28.576 -79.337 1.00 67.48 121 GLY B N 1
ATOM 3168 C CA . GLY B 1 121 ? 76.499 28.109 -78.465 1.00 66.05 121 GLY B CA 1
ATOM 3169 C C . GLY B 1 121 ? 75.301 27.582 -79.222 1.00 66.81 121 GLY B C 1
ATOM 3170 O O . GLY B 1 121 ? 74.847 26.466 -78.945 1.00 66.73 121 GLY B O 1
ATOM 3171 N N . ALA B 1 122 ? 74.821 28.360 -80.227 1.00 59.97 122 ALA B N 1
ATOM 3172 C CA . ALA B 1 122 ? 73.691 27.976 -81.075 1.00 58.75 122 ALA B CA 1
ATOM 3173 C C . ALA B 1 122 ? 73.968 26.728 -81.910 1.00 60.97 122 ALA B C 1
ATOM 3174 O O . ALA B 1 122 ? 73.073 25.888 -82.068 1.00 60.05 122 ALA B O 1
ATOM 3176 N N . LYS B 1 123 ? 75.198 26.581 -82.417 1.00 56.64 123 LYS B N 1
ATOM 3177 C CA . LYS B 1 123 ? 75.559 25.393 -83.190 1.00 56.05 123 LYS B CA 1
ATOM 3178 C C . LYS B 1 123 ? 75.591 24.148 -82.305 1.00 59.42 123 LYS B C 1
ATOM 3179 O O . LYS B 1 123 ? 75.186 23.060 -82.728 1.00 58.27 123 LYS B O 1
ATOM 3185 N N . SER B 1 124 ? 76.074 24.316 -81.071 1.00 56.19 124 SER B N 1
ATOM 3186 C CA . SER B 1 124 ? 76.174 23.231 -80.096 1.00 56.15 124 SER B CA 1
ATOM 3187 C C . SER B 1 124 ? 74.789 22.634 -79.834 1.00 58.16 124 SER B C 1
ATOM 3188 O O . SER B 1 124 ? 74.635 21.410 -79.869 1.00 57.16 124 SER B O 1
ATOM 3191 N N . VAL B 1 125 ? 73.780 23.508 -79.613 1.00 54.12 125 VAL B N 1
ATOM 3192 C CA . VAL B 1 125 ? 72.381 23.135 -79.372 1.00 53.80 125 VAL B CA 1
ATOM 3193 C C . VAL B 1 125 ? 71.822 22.402 -80.593 1.00 57.19 125 VAL B C 1
ATOM 3194 O O . VAL B 1 125 ? 71.234 21.321 -80.448 1.00 56.12 125 VAL B O 1
ATOM 3198 N N . GLU B 1 126 ? 72.044 22.955 -81.792 1.00 53.67 126 GLU B N 1
ATOM 3199 C CA . GLU B 1 126 ? 71.597 22.305 -83.022 1.00 53.32 126 GLU B CA 1
ATOM 3200 C C . GLU B 1 126 ? 72.182 20.901 -83.160 1.00 58.07 126 GLU B C 1
ATOM 3201 O O . GLU B 1 126 ? 71.452 19.941 -83.424 1.00 57.94 126 GLU B O 1
ATOM 3207 N N . LYS B 1 127 ? 73.500 20.781 -82.976 1.00 55.33 127 LYS B N 1
ATOM 3208 C CA . LYS B 1 127 ? 74.197 19.500 -83.095 1.00 55.48 127 LYS B CA 1
ATOM 3209 C C . LYS B 1 127 ? 73.585 18.453 -82.164 1.00 60.00 127 LYS B C 1
ATOM 3210 O O . LYS B 1 127 ? 73.269 17.352 -82.619 1.00 59.27 127 LYS B O 1
ATOM 3216 N N . VAL B 1 128 ? 73.387 18.812 -80.873 1.00 57.81 128 VAL B N 1
ATOM 3217 C CA . VAL B 1 128 ? 72.777 17.935 -79.859 1.00 57.78 128 VAL B CA 1
ATOM 3218 C C . VAL B 1 128 ? 71.344 17.549 -80.274 1.00 60.69 128 VAL B C 1
ATOM 3219 O O . VAL B 1 128 ? 71.006 16.369 -80.234 1.00 59.39 128 VAL B O 1
ATOM 3223 N N . ILE B 1 129 ? 70.532 18.527 -80.720 1.00 58.37 129 ILE B N 1
ATOM 3224 C CA . ILE B 1 129 ? 69.149 18.273 -81.152 1.00 59.19 129 ILE B CA 1
ATOM 3225 C C . ILE B 1 129 ? 69.070 17.334 -82.369 1.00 65.10 129 ILE B C 1
ATOM 3226 O O . ILE B 1 129 ? 68.269 16.388 -82.367 1.00 64.61 129 ILE B O 1
ATOM 3231 N N . GLN B 1 130 ? 69.917 17.560 -83.379 1.00 62.57 130 GLN B N 1
ATOM 3232 C CA . GLN B 1 130 ? 69.952 16.674 -84.540 1.00 62.89 130 GLN B CA 1
ATOM 3233 C C . GLN B 1 130 ? 70.199 15.221 -84.115 1.00 68.54 130 GLN B C 1
ATOM 3234 O O . GLN B 1 130 ? 69.510 14.308 -84.575 1.00 69.04 130 GLN B O 1
ATOM 3240 N N . GLY B 1 131 ? 71.173 15.031 -83.232 1.00 65.60 131 GLY B N 1
ATOM 3241 C CA . GLY B 1 131 ? 71.539 13.718 -82.716 1.00 65.90 131 GLY B CA 1
ATOM 3242 C C . GLY B 1 131 ? 70.448 13.013 -81.936 1.00 71.71 131 GLY B C 1
ATOM 3243 O O . GLY B 1 131 ? 70.549 11.804 -81.700 1.00 70.45 131 GLY B O 1
ATOM 3244 N N . LEU B 1 132 ? 69.397 13.766 -81.518 1.00 71.13 132 LEU B N 1
ATOM 3245 C CA . LEU B 1 132 ? 68.249 13.219 -80.775 1.00 71.87 132 LEU B CA 1
ATOM 3246 C C . LEU B 1 132 ? 67.347 12.369 -81.685 1.00 78.61 132 LEU B C 1
ATOM 3247 O O . LEU B 1 132 ? 66.590 11.518 -81.192 1.00 77.82 132 LEU B O 1
ATOM 3252 N N . GLU B 1 133 ? 67.473 12.580 -83.023 1.00 77.06 133 GLU B N 1
ATOM 3253 C CA . GLU B 1 133 ? 66.770 11.857 -84.093 1.00 77.57 133 GLU B CA 1
ATOM 3254 C C . GLU B 1 133 ? 65.242 11.893 -83.918 1.00 81.26 133 GLU B C 1
ATOM 3255 O O . GLU B 1 133 ? 64.568 10.860 -84.059 1.00 80.58 133 GLU B O 1
ATOM 3261 N N . ASN B 1 134 ? 64.711 13.092 -83.578 1.00 76.83 134 ASN B N 1
ATOM 3262 C CA . ASN B 1 134 ? 63.287 13.370 -83.355 1.00 75.70 134 ASN B CA 1
ATOM 3263 C C . ASN B 1 134 ? 62.574 12.439 -82.366 1.00 76.63 134 ASN B C 1
ATOM 3264 O O . ASN B 1 134 ? 61.349 12.297 -82.423 1.00 76.21 134 ASN B O 1
ATOM 3269 N N . GLU B 1 135 ? 63.337 11.835 -81.443 1.00 70.95 135 GLU B N 1
ATOM 3270 C CA . GLU B 1 135 ? 62.802 10.944 -80.415 1.00 70.08 135 GLU B CA 1
ATOM 3271 C C . GLU B 1 135 ? 62.102 11.732 -79.296 1.00 71.98 135 GLU B C 1
ATOM 3272 O O . GLU B 1 135 ? 61.270 11.162 -78.580 1.00 71.88 135 GLU B O 1
ATOM 3278 N N . LEU B 1 136 ? 62.462 13.029 -79.130 1.00 66.00 136 LEU B N 1
ATOM 3279 C CA . LEU B 1 136 ? 61.928 13.886 -78.071 1.00 64.46 136 LEU B CA 1
ATOM 3280 C C . LEU B 1 136 ? 61.345 15.187 -78.580 1.00 66.78 136 LEU B C 1
ATOM 3281 O O . LEU B 1 136 ? 61.870 15.779 -79.529 1.00 66.67 136 LEU B O 1
ATOM 3286 N N . VAL B 1 137 ? 60.290 15.661 -77.897 1.00 61.24 137 VAL B N 1
ATOM 3287 C CA . VAL B 1 137 ? 59.653 16.944 -78.174 1.00 60.03 137 VAL B CA 1
ATOM 3288 C C . VAL B 1 137 ? 60.524 18.002 -77.482 1.00 61.92 137 VAL B C 1
ATOM 3289 O O . VAL B 1 137 ? 60.849 17.855 -76.301 1.00 62.35 137 VAL B O 1
ATOM 3293 N N . ILE B 1 138 ? 60.917 19.040 -78.221 1.00 55.76 138 ILE B N 1
ATOM 3294 C CA . ILE B 1 138 ? 61.766 20.106 -77.699 1.00 54.49 138 ILE B CA 1
ATOM 3295 C C . ILE B 1 138 ? 60.922 21.151 -77.003 1.00 57.31 138 ILE B C 1
ATOM 3296 O O . ILE B 1 138 ? 60.166 21.863 -77.663 1.00 58.41 138 ILE B O 1
ATOM 3301 N N . VAL B 1 139 ? 61.053 21.253 -75.669 1.00 51.07 139 VAL B N 1
ATOM 3302 C CA . VAL B 1 139 ? 60.308 22.237 -74.878 1.00 48.62 139 VAL B CA 1
ATOM 3303 C C . VAL B 1 139 ? 61.220 23.408 -74.521 1.00 50.44 139 VAL B C 1
ATOM 3304 O O . VAL B 1 139 ? 62.286 23.200 -73.959 1.00 51.13 139 VAL B O 1
ATOM 3308 N N . SER B 1 140 ? 60.820 24.628 -74.867 1.00 45.65 140 SER B N 1
ATOM 3309 C CA . SER B 1 140 ? 61.587 25.840 -74.570 1.00 45.39 140 SER B CA 1
ATOM 3310 C C . SER B 1 140 ? 60.656 27.051 -74.421 1.00 50.95 140 SER B C 1
ATOM 3311 O O . SER B 1 140 ? 59.456 26.903 -74.621 1.00 50.81 140 SER B O 1
ATOM 3314 N N . GLY B 1 141 ? 61.205 28.205 -74.039 1.00 49.85 141 GLY B N 1
ATOM 3315 C CA . GLY B 1 141 ? 60.441 29.411 -73.746 1.00 51.84 141 GLY B CA 1
ATOM 3316 C C . GLY B 1 141 ? 60.406 30.562 -74.732 1.00 61.92 141 GLY B C 1
ATOM 3317 O O . GLY B 1 141 ? 60.083 31.689 -74.330 1.00 61.44 141 GLY B O 1
ATOM 3318 N N . LEU B 1 142 ? 60.726 30.304 -76.023 1.00 62.76 142 LEU B N 1
ATOM 3319 C CA . LEU B 1 142 ? 60.660 31.289 -77.114 1.00 64.52 142 LEU B CA 1
ATOM 3320 C C . LEU B 1 142 ? 61.489 32.581 -76.957 1.00 71.71 142 LEU B C 1
ATOM 3321 O O . LEU B 1 142 ? 61.411 33.423 -77.850 1.00 72.39 142 LEU B O 1
ATOM 3326 N N . ALA B 1 143 ? 62.256 32.766 -75.856 1.00 69.70 143 ALA B N 1
ATOM 3327 C CA . ALA B 1 143 ? 63.073 33.980 -75.666 1.00 70.05 143 ALA B CA 1
ATOM 3328 C C . ALA B 1 143 ? 64.278 34.010 -76.631 1.00 75.27 143 ALA B C 1
ATOM 3329 O O . ALA B 1 143 ? 64.611 32.985 -77.235 1.00 74.83 143 ALA B O 1
ATOM 3331 N N . LYS B 1 144 ? 64.908 35.186 -76.804 1.00 72.73 144 LYS B N 1
ATOM 3332 C CA . LYS B 1 144 ? 66.074 35.323 -77.690 1.00 72.91 144 LYS B CA 1
ATOM 3333 C C . LYS B 1 144 ? 67.269 34.527 -77.153 1.00 77.42 144 LYS B C 1
ATOM 3334 O O . LYS B 1 144 ? 67.384 34.339 -75.940 1.00 77.62 144 LYS B O 1
ATOM 3340 N N . GLY B 1 145 ? 68.123 34.051 -78.053 1.00 73.00 145 GLY B N 1
ATOM 3341 C CA . GLY B 1 145 ? 69.305 33.281 -77.690 1.00 71.95 145 GLY B CA 1
ATOM 3342 C C . GLY B 1 145 ? 69.172 31.826 -78.053 1.00 74.25 145 GLY B C 1
ATOM 3343 O O . GLY B 1 145 ? 68.763 31.514 -79.176 1.00 73.78 145 GLY B O 1
ATOM 3344 N N . ILE B 1 146 ? 69.518 30.917 -77.115 1.00 69.82 146 ILE B N 1
ATOM 3345 C CA . ILE B 1 146 ? 69.436 29.480 -77.413 1.00 69.20 146 ILE B CA 1
ATOM 3346 C C . ILE B 1 146 ? 68.032 28.890 -77.442 1.00 71.42 146 ILE B C 1
ATOM 3347 O O . ILE B 1 146 ? 67.837 27.873 -78.123 1.00 70.72 146 ILE B O 1
ATOM 3352 N N . ASP B 1 147 ? 67.040 29.534 -76.760 1.00 67.47 147 ASP B N 1
ATOM 3353 C CA . ASP B 1 147 ? 65.635 29.090 -76.829 1.00 66.82 147 ASP B CA 1
ATOM 3354 C C . ASP B 1 147 ? 65.184 29.074 -78.308 1.00 65.49 147 ASP B C 1
ATOM 3355 O O . ASP B 1 147 ? 64.700 28.039 -78.780 1.00 63.36 147 ASP B O 1
ATOM 3360 N N . THR B 1 148 ? 65.428 30.186 -79.051 1.00 60.61 148 THR B N 1
ATOM 3361 C CA . THR B 1 148 ? 65.108 30.282 -80.485 1.00 60.35 148 THR B CA 1
ATOM 3362 C C . THR B 1 148 ? 65.817 29.181 -81.288 1.00 63.23 148 THR B C 1
ATOM 3363 O O . THR B 1 148 ? 65.154 28.476 -82.055 1.00 62.98 148 THR B O 1
ATOM 3367 N N . ALA B 1 149 ? 67.146 28.995 -81.059 1.00 58.16 149 ALA B N 1
ATOM 3368 C CA . ALA B 1 149 ? 67.969 27.988 -81.742 1.00 57.18 149 ALA B CA 1
ATOM 3369 C C . ALA B 1 149 ? 67.457 26.573 -81.523 1.00 60.49 149 ALA B C 1
ATOM 3370 O O . ALA B 1 149 ? 67.541 25.750 -82.440 1.00 59.77 149 ALA B O 1
ATOM 3372 N N . ALA B 1 150 ? 66.918 26.289 -80.319 1.00 57.12 150 ALA B N 1
ATOM 3373 C CA . ALA B 1 150 ? 66.389 24.967 -79.975 1.00 56.85 150 ALA B CA 1
ATOM 3374 C C . ALA B 1 150 ? 65.057 24.679 -80.680 1.00 59.57 150 ALA B C 1
ATOM 3375 O O . ALA B 1 150 ? 64.823 23.541 -81.107 1.00 58.50 150 ALA B O 1
ATOM 3377 N N . HIS B 1 151 ? 64.192 25.714 -80.804 1.00 55.45 151 HIS B N 1
ATOM 3378 C CA . HIS B 1 151 ? 62.907 25.608 -81.499 1.00 54.89 151 HIS B CA 1
ATOM 3379 C C . HIS B 1 151 ? 63.150 25.343 -82.987 1.00 60.03 151 HIS B C 1
ATOM 3380 O O . HIS B 1 151 ? 62.675 24.323 -83.504 1.00 59.84 151 HIS B O 1
ATOM 3395 N N . ALA B 1 153 ? 65.887 24.288 -84.595 1.00 60.55 153 ALA B N 1
ATOM 3396 C CA . ALA B 1 153 ? 66.550 22.990 -84.788 1.00 61.77 153 ALA B CA 1
ATOM 3397 C C . ALA B 1 153 ? 65.593 21.784 -84.792 1.00 68.12 153 ALA B C 1
ATOM 3398 O O . ALA B 1 153 ? 65.783 20.861 -85.586 1.00 67.54 153 ALA B O 1
ATOM 3400 N N . ALA B 1 154 ? 64.571 21.785 -83.914 1.00 66.83 154 ALA B N 1
ATOM 3401 C CA . ALA B 1 154 ? 63.581 20.696 -83.842 1.00 66.89 154 ALA B CA 1
ATOM 3402 C C . ALA B 1 154 ? 62.650 20.744 -85.051 1.00 69.85 154 ALA B C 1
ATOM 3403 O O . ALA B 1 154 ? 62.202 19.696 -85.529 1.00 68.51 154 ALA B O 1
ATOM 3405 N N . LEU B 1 155 ? 62.343 21.970 -85.523 1.00 66.50 155 LEU B N 1
ATOM 3406 C CA . LEU B 1 155 ? 61.489 22.192 -86.684 1.00 66.58 155 LEU B CA 1
ATOM 3407 C C . LEU B 1 155 ? 62.175 21.700 -87.961 1.00 70.65 155 LEU B C 1
ATOM 3408 O O . LEU B 1 155 ? 61.579 20.936 -88.728 1.00 69.63 155 LEU B O 1
ATOM 3413 N N . GLN B 1 156 ? 63.444 22.117 -88.162 1.00 67.25 156 GLN B N 1
ATOM 3414 C CA . GLN B 1 156 ? 64.263 21.742 -89.309 1.00 66.46 156 GLN B CA 1
ATOM 3415 C C . GLN B 1 156 ? 64.520 20.244 -89.362 1.00 70.86 156 GLN B C 1
ATOM 3416 O O . GLN B 1 156 ? 64.543 19.682 -90.446 1.00 70.81 156 GLN B O 1
ATOM 3422 N N . ASN B 1 157 ? 64.653 19.580 -88.207 1.00 68.28 157 ASN B N 1
ATOM 3423 C CA . ASN B 1 157 ? 64.871 18.126 -88.167 1.00 68.53 157 ASN B CA 1
ATOM 3424 C C . ASN B 1 157 ? 63.599 17.306 -88.465 1.00 73.89 157 ASN B C 1
ATOM 3425 O O . ASN B 1 157 ? 63.681 16.083 -88.569 1.00 72.65 157 ASN B O 1
ATOM 3430 N N . GLY B 1 158 ? 62.460 17.990 -88.652 1.00 72.76 158 GLY B N 1
ATOM 3431 C CA . GLY B 1 158 ? 61.170 17.374 -88.967 1.00 73.03 158 GLY B CA 1
ATOM 3432 C C . GLY B 1 158 ? 60.491 16.701 -87.788 1.00 77.82 158 GLY B C 1
ATOM 3433 O O . GLY B 1 158 ? 59.792 15.695 -87.961 1.00 77.42 158 GLY B O 1
ATOM 3434 N N . GLY B 1 159 ? 60.725 17.243 -86.592 1.00 74.20 159 GLY B N 1
ATOM 3435 C CA . GLY B 1 159 ? 60.145 16.754 -85.347 1.00 73.33 159 GLY B CA 1
ATOM 3436 C C . GLY B 1 159 ? 59.022 17.649 -84.868 1.00 76.07 159 GLY B C 1
ATOM 3437 O O . GLY B 1 159 ? 58.282 18.208 -85.687 1.00 76.45 159 GLY B O 1
ATOM 3438 N N . LYS B 1 160 ? 58.896 17.802 -83.536 1.00 70.65 160 LYS B N 1
ATOM 3439 C CA . LYS B 1 160 ? 57.848 18.626 -82.907 1.00 69.44 160 LYS B CA 1
ATOM 3440 C C . LYS B 1 160 ? 58.343 19.398 -81.672 1.00 70.73 160 LYS B C 1
ATOM 3441 O O . LYS B 1 160 ? 59.134 18.866 -80.897 1.00 70.89 160 LYS B O 1
ATOM 3447 N N . THR B 1 161 ? 57.900 20.661 -81.517 1.00 64.70 161 THR B N 1
ATOM 3448 C CA . THR B 1 161 ? 58.298 21.548 -80.418 1.00 63.30 161 THR B CA 1
ATOM 3449 C C . THR B 1 161 ? 57.124 22.166 -79.584 1.00 65.98 161 THR B C 1
ATOM 3450 O O . THR B 1 161 ? 56.034 22.387 -80.118 1.00 65.86 161 THR B O 1
ATOM 3454 N N . ILE B 1 162 ? 57.374 22.468 -78.282 1.00 59.74 162 ILE B N 1
ATOM 3455 C CA . ILE B 1 162 ? 56.416 23.124 -77.381 1.00 57.34 162 ILE B CA 1
ATOM 3456 C C . ILE B 1 162 ? 57.051 24.404 -76.869 1.00 59.21 162 ILE B C 1
ATOM 3457 O O . ILE B 1 162 ? 58.168 24.386 -76.363 1.00 59.47 162 ILE B O 1
ATOM 3462 N N . ALA B 1 163 ? 56.344 25.507 -77.003 1.00 54.44 163 ALA B N 1
ATOM 3463 C CA . ALA B 1 163 ? 56.786 26.782 -76.477 1.00 53.55 163 ALA B CA 1
ATOM 3464 C C . ALA B 1 163 ? 55.894 27.120 -75.274 1.00 57.02 163 ALA B C 1
ATOM 3465 O O . ALA B 1 163 ? 54.703 26.803 -75.278 1.00 56.93 163 ALA B O 1
ATOM 3467 N N . VAL B 1 164 ? 56.485 27.682 -74.214 1.00 51.81 164 VAL B N 1
ATOM 3468 C CA . VAL B 1 164 ? 55.760 28.111 -73.020 1.00 50.20 164 VAL B CA 1
ATOM 3469 C C . VAL B 1 164 ? 56.172 29.543 -72.790 1.00 53.44 164 VAL B C 1
ATOM 3470 O O . VAL B 1 164 ? 57.363 29.823 -72.819 1.00 52.66 164 VAL B O 1
ATOM 3474 N N . ILE B 1 165 ? 55.199 30.469 -72.718 1.00 50.20 165 ILE B N 1
ATOM 3475 C CA . ILE B 1 165 ? 55.480 31.907 -72.711 1.00 50.42 165 ILE B CA 1
ATOM 3476 C C . ILE B 1 165 ? 55.114 32.730 -71.457 1.00 53.76 165 ILE B C 1
ATOM 3477 O O . ILE B 1 165 ? 54.344 32.264 -70.617 1.00 54.28 165 ILE B O 1
ATOM 3482 N N . GLY B 1 166 ? 55.712 33.916 -71.329 1.00 49.48 166 GLY B N 1
ATOM 3483 C CA . GLY B 1 166 ? 55.529 34.809 -70.190 1.00 49.47 166 GLY B CA 1
ATOM 3484 C C . GLY B 1 166 ? 54.605 35.983 -70.437 1.00 54.01 166 GLY B C 1
ATOM 3485 O O . GLY B 1 166 ? 54.686 36.993 -69.732 1.00 53.00 166 GLY B O 1
ATOM 3486 N N . THR B 1 167 ? 53.727 35.862 -71.453 1.00 51.97 167 THR B N 1
ATOM 3487 C CA . THR B 1 167 ? 52.736 36.872 -71.856 1.00 52.58 167 THR B CA 1
ATOM 3488 C C . THR B 1 167 ? 51.416 36.150 -72.206 1.00 59.04 167 THR B C 1
ATOM 3489 O O . THR B 1 167 ? 51.372 34.911 -72.175 1.00 58.59 167 THR B O 1
ATOM 3493 N N . GLY B 1 168 ? 50.373 36.920 -72.563 1.00 56.59 168 GLY B N 1
ATOM 3494 C CA . GLY B 1 168 ? 49.099 36.369 -73.021 1.00 56.53 168 GLY B CA 1
ATOM 3495 C C . GLY B 1 168 ? 49.290 35.828 -74.423 1.00 61.35 168 GLY B C 1
ATOM 3496 O O . GLY B 1 168 ? 50.095 36.388 -75.158 1.00 61.70 168 GLY B O 1
ATOM 3497 N N . LEU B 1 169 ? 48.602 34.733 -74.809 1.00 59.03 169 LEU B N 1
ATOM 3498 C CA . LEU B 1 169 ? 48.750 34.089 -76.131 1.00 59.91 169 LEU B CA 1
ATOM 3499 C C . LEU B 1 169 ? 48.594 34.992 -77.374 1.00 67.67 169 LEU B C 1
ATOM 3500 O O . LEU B 1 169 ? 48.871 34.551 -78.495 1.00 67.52 169 LEU B O 1
ATOM 3505 N N . ASP B 1 170 ? 48.147 36.243 -77.168 1.00 66.83 170 ASP B N 1
ATOM 3506 C CA . ASP B 1 170 ? 47.956 37.263 -78.201 1.00 67.56 170 ASP B CA 1
ATOM 3507 C C . ASP B 1 170 ? 49.096 38.279 -78.202 1.00 71.96 170 ASP B C 1
ATOM 3508 O O . ASP B 1 170 ? 49.276 38.987 -79.191 1.00 72.49 170 ASP B O 1
ATOM 3513 N N . VAL B 1 171 ? 49.840 38.371 -77.088 1.00 68.36 171 VAL B N 1
ATOM 3514 C CA . VAL B 1 171 ? 51.029 39.215 -76.950 1.00 68.48 171 VAL B CA 1
ATOM 3515 C C . VAL B 1 171 ? 52.234 38.368 -77.448 1.00 73.97 171 VAL B C 1
ATOM 3516 O O . VAL B 1 171 ? 52.239 37.144 -77.287 1.00 72.35 171 VAL B O 1
ATOM 3520 N N . PHE B 1 172 ? 53.201 39.015 -78.120 1.00 73.57 172 PHE B N 1
ATOM 3521 C CA . PHE B 1 172 ? 54.400 38.365 -78.656 1.00 74.51 172 PHE B CA 1
ATOM 3522 C C . PHE B 1 172 ? 55.678 38.895 -78.022 1.00 81.86 172 PHE B C 1
ATOM 3523 O O . PHE B 1 172 ? 55.938 40.104 -78.056 1.00 81.65 172 PHE B O 1
ATOM 3531 N N . TYR B 1 173 ? 56.477 37.970 -77.446 1.00 80.51 173 TYR B N 1
ATOM 3532 C CA . TYR B 1 173 ? 57.746 38.271 -76.785 1.00 81.21 173 TYR B CA 1
ATOM 3533 C C . TYR B 1 173 ? 58.804 37.152 -76.957 1.00 86.85 173 TYR B C 1
ATOM 3534 O O . TYR B 1 173 ? 58.525 35.990 -76.656 1.00 86.35 173 TYR B O 1
ATOM 3543 N N . PRO B 1 174 ? 60.035 37.495 -77.414 1.00 84.45 174 PRO B N 1
ATOM 3544 C CA . PRO B 1 174 ? 60.469 38.827 -77.866 1.00 84.21 174 PRO B CA 1
ATOM 3545 C C . PRO B 1 174 ? 59.830 39.156 -79.221 1.00 87.06 174 PRO B C 1
ATOM 3546 O O . PRO B 1 174 ? 59.569 38.258 -80.037 1.00 85.52 174 PRO B O 1
ATOM 3550 N N . LYS B 1 175 ? 59.517 40.449 -79.414 1.00 83.63 175 LYS B N 1
ATOM 3551 C CA . LYS B 1 175 ? 58.845 41.029 -80.586 1.00 83.09 175 LYS B CA 1
ATOM 3552 C C . LYS B 1 175 ? 59.248 40.415 -81.930 1.00 85.64 175 LYS B C 1
ATOM 3553 O O . LYS B 1 175 ? 58.386 40.213 -82.781 1.00 85.12 175 LYS B O 1
ATOM 3559 N N . ALA B 1 176 ? 60.538 40.053 -82.086 1.00 81.09 176 ALA B N 1
ATOM 3560 C CA . ALA B 1 176 ? 61.076 39.438 -83.295 1.00 80.62 176 ALA B CA 1
ATOM 3561 C C . ALA B 1 176 ? 60.539 38.022 -83.581 1.00 84.03 176 ALA B C 1
ATOM 3562 O O . ALA B 1 176 ? 60.563 37.598 -84.741 1.00 83.11 176 ALA B O 1
ATOM 3564 N N . ASN B 1 177 ? 60.066 37.291 -82.545 1.00 80.31 177 ASN B N 1
ATOM 3565 C CA . ASN B 1 177 ? 59.592 35.904 -82.697 1.00 79.82 177 ASN B CA 1
ATOM 3566 C C . ASN B 1 177 ? 58.128 35.680 -83.072 1.00 81.66 177 ASN B C 1
ATOM 3567 O O . ASN B 1 177 ? 57.691 34.523 -83.123 1.00 80.52 177 ASN B O 1
ATOM 3572 N N . LYS B 1 178 ? 57.393 36.776 -83.381 1.00 77.13 178 LYS B N 1
ATOM 3573 C CA . LYS B 1 178 ? 55.980 36.791 -83.781 1.00 76.13 178 LYS B CA 1
ATOM 3574 C C . LYS B 1 178 ? 55.605 35.663 -84.759 1.00 79.00 178 LYS B C 1
ATOM 3575 O O . LYS B 1 178 ? 54.622 34.955 -84.525 1.00 79.08 178 LYS B O 1
ATOM 3581 N N . ARG B 1 179 ? 56.415 35.473 -85.816 1.00 74.12 179 ARG B N 1
ATOM 3582 C CA . ARG B 1 179 ? 56.222 34.461 -86.860 1.00 73.84 179 ARG B CA 1
ATOM 3583 C C . ARG B 1 179 ? 56.389 33.049 -86.296 1.00 76.00 179 ARG B C 1
ATOM 3584 O O . ARG B 1 179 ? 55.567 32.165 -86.565 1.00 75.15 179 ARG B O 1
ATOM 3592 N N . LEU B 1 180 ? 57.477 32.847 -85.524 1.00 71.37 180 LEU B N 1
ATOM 3593 C CA . LEU B 1 180 ? 57.822 31.577 -84.888 1.00 69.69 180 LEU B CA 1
ATOM 3594 C C . LEU B 1 180 ? 56.770 31.184 -83.845 1.00 72.09 180 LEU B C 1
ATOM 3595 O O . LEU B 1 180 ? 56.398 30.012 -83.786 1.00 71.36 180 LEU B O 1
ATOM 3600 N N . GLN B 1 181 ? 56.270 32.159 -83.052 1.00 68.16 181 GLN B N 1
ATOM 3601 C CA . GLN B 1 181 ? 55.219 31.910 -82.056 1.00 68.15 181 GLN B CA 1
ATOM 3602 C C . GLN B 1 181 ? 53.917 31.488 -82.761 1.00 73.36 181 GLN B C 1
ATOM 3603 O O . GLN B 1 181 ? 53.269 30.519 -82.339 1.00 71.92 181 GLN B O 1
ATOM 3609 N N . ASP B 1 182 ? 53.570 32.205 -83.859 1.00 71.40 182 ASP B N 1
ATOM 3610 C CA . ASP B 1 182 ? 52.396 31.935 -84.679 1.00 71.43 182 ASP B CA 1
ATOM 3611 C C . ASP B 1 182 ? 52.480 30.557 -85.322 1.00 74.90 182 ASP B C 1
ATOM 3612 O O . ASP B 1 182 ? 51.473 29.851 -85.305 1.00 75.14 182 ASP B O 1
ATOM 3617 N N . TYR B 1 183 ? 53.673 30.155 -85.848 1.00 70.72 183 TYR B N 1
ATOM 3618 C CA . TYR B 1 183 ? 53.879 28.852 -86.513 1.00 71.10 183 TYR B CA 1
ATOM 3619 C C . TYR B 1 183 ? 53.673 27.650 -85.582 1.00 77.28 183 TYR B C 1
ATOM 3620 O O . TYR B 1 183 ? 52.917 26.734 -85.935 1.00 76.90 183 TYR B O 1
ATOM 3629 N N . ILE B 1 184 ? 54.384 27.632 -84.420 1.00 75.59 184 ILE B N 1
ATOM 3630 C CA . ILE B 1 184 ? 54.302 26.568 -83.398 1.00 75.73 184 ILE B CA 1
ATOM 3631 C C . ILE B 1 184 ? 52.856 26.542 -82.879 1.00 79.33 184 ILE B C 1
ATOM 3632 O O . ILE B 1 184 ? 52.297 25.466 -82.680 1.00 77.00 184 ILE B O 1
ATOM 3637 N N . GLY B 1 185 ? 52.252 27.734 -82.786 1.00 77.90 185 GLY B N 1
ATOM 3638 C CA . GLY B 1 185 ? 50.859 27.952 -82.407 1.00 78.65 185 GLY B CA 1
ATOM 3639 C C . GLY B 1 185 ? 49.812 27.309 -83.309 1.00 84.15 185 GLY B C 1
ATOM 3640 O O . GLY B 1 185 ? 48.641 27.248 -82.926 1.00 84.26 185 GLY B O 1
ATOM 3641 N N . ASN B 1 186 ? 50.215 26.815 -84.506 1.00 81.01 186 ASN B N 1
ATOM 3642 C CA . ASN B 1 186 ? 49.314 26.161 -85.461 1.00 81.03 186 ASN B CA 1
ATOM 3643 C C . ASN B 1 186 ? 49.569 24.653 -85.538 1.00 85.22 186 ASN B C 1
ATOM 3644 O O . ASN B 1 186 ? 48.688 23.858 -85.209 1.00 84.56 186 ASN B O 1
ATOM 3649 N N . ASP B 1 187 ? 50.778 24.265 -85.969 1.00 82.38 187 ASP B N 1
ATOM 3650 C CA . ASP B 1 187 ? 51.171 22.870 -86.166 1.00 82.28 187 ASP B CA 1
ATOM 3651 C C . ASP B 1 187 ? 51.671 22.151 -84.908 1.00 83.18 187 ASP B C 1
ATOM 3652 O O . ASP B 1 187 ? 51.622 20.915 -84.848 1.00 82.24 187 ASP B O 1
ATOM 3657 N N . HIS B 1 188 ? 52.166 22.913 -83.918 1.00 77.71 188 HIS B N 1
ATOM 3658 C CA . HIS B 1 188 ? 52.720 22.326 -82.701 1.00 76.60 188 HIS B CA 1
ATOM 3659 C C . HIS B 1 188 ? 51.955 22.731 -81.407 1.00 77.64 188 HIS B C 1
ATOM 3660 O O . HIS B 1 188 ? 50.786 22.365 -81.298 1.00 77.54 188 HIS B O 1
ATOM 3667 N N . LEU B 1 189 ? 52.579 23.480 -80.450 1.00 71.11 189 LEU B N 1
ATOM 3668 C CA . LEU B 1 189 ? 51.932 23.906 -79.194 1.00 68.70 189 LEU B CA 1
ATOM 3669 C C . LEU B 1 189 ? 52.590 25.095 -78.517 1.00 67.96 189 LEU B C 1
ATOM 3670 O O . LEU B 1 189 ? 53.781 25.059 -78.246 1.00 67.69 189 LEU B O 1
ATOM 3675 N N . VAL B 1 190 ? 51.795 26.100 -78.154 1.00 61.58 190 VAL B N 1
ATOM 3676 C CA . VAL B 1 190 ? 52.240 27.250 -77.370 1.00 60.11 190 VAL B CA 1
ATOM 3677 C C . VAL B 1 190 ? 51.373 27.259 -76.086 1.00 62.71 190 VAL B C 1
ATOM 3678 O O . VAL B 1 190 ? 50.148 27.259 -76.200 1.00 63.62 190 VAL B O 1
ATOM 3682 N N . LEU B 1 191 ? 52.002 27.211 -74.878 1.00 55.90 191 LEU B N 1
ATOM 3683 C CA . LEU B 1 191 ? 51.321 27.206 -73.566 1.00 53.24 191 LEU B CA 1
ATOM 3684 C C . LEU B 1 191 ? 51.548 28.502 -72.795 1.00 55.48 191 LEU B C 1
ATOM 3685 O O . LEU B 1 191 ? 52.614 29.109 -72.915 1.00 55.20 191 LEU B O 1
ATOM 3690 N N . SER B 1 192 ? 50.541 28.931 -71.998 1.00 51.44 192 SER B N 1
ATOM 3691 C CA . SER B 1 192 ? 50.606 30.141 -71.164 1.00 50.72 192 SER B CA 1
ATOM 3692 C C . SER B 1 192 ? 49.653 30.084 -69.968 1.00 54.33 192 SER B C 1
ATOM 3693 O O . SER B 1 192 ? 48.565 29.530 -70.079 1.00 54.36 192 SER B O 1
ATOM 3696 N N . GLU B 1 193 ? 50.062 30.669 -68.839 1.00 51.08 193 GLU B N 1
ATOM 3697 C CA . GLU B 1 193 ? 49.267 30.760 -67.610 1.00 51.64 193 GLU B CA 1
ATOM 3698 C C . GLU B 1 193 ? 48.519 32.088 -67.606 1.00 58.72 193 GLU B C 1
ATOM 3699 O O . GLU B 1 193 ? 47.609 32.293 -66.804 1.00 58.93 193 GLU B O 1
ATOM 3705 N N . TYR B 1 194 ? 48.941 33.001 -68.488 1.00 57.14 194 TYR B N 1
ATOM 3706 C CA . TYR B 1 194 ? 48.445 34.363 -68.605 1.00 57.54 194 TYR B CA 1
ATOM 3707 C C . TYR B 1 194 ? 47.328 34.523 -69.618 1.00 64.59 194 TYR B C 1
ATOM 3708 O O . TYR B 1 194 ? 47.368 33.944 -70.705 1.00 64.13 194 TYR B O 1
ATOM 3717 N N . GLY B 1 195 ? 46.318 35.282 -69.217 1.00 63.65 195 GLY B N 1
ATOM 3718 C CA . GLY B 1 195 ? 45.144 35.555 -70.028 1.00 64.70 195 GLY B CA 1
ATOM 3719 C C . GLY B 1 195 ? 45.389 36.573 -71.122 1.00 71.02 195 GLY B C 1
ATOM 3720 O O . GLY B 1 195 ? 46.485 37.131 -71.214 1.00 71.51 195 GLY B O 1
ATOM 3721 N N . PRO B 1 196 ? 44.365 36.858 -71.951 1.00 67.85 196 PRO B N 1
ATOM 3722 C CA . PRO B 1 196 ? 44.547 37.821 -73.049 1.00 67.34 196 PRO B CA 1
ATOM 3723 C C . PRO B 1 196 ? 45.076 39.206 -72.665 1.00 70.71 196 PRO B C 1
ATOM 3724 O O . PRO B 1 196 ? 44.658 39.787 -71.658 1.00 69.63 196 PRO B O 1
ATOM 3728 N N . GLY B 1 197 ? 46.031 39.692 -73.460 1.00 67.61 197 GLY B N 1
ATOM 3729 C CA . GLY B 1 197 ? 46.640 41.010 -73.297 1.00 67.69 197 GLY B CA 1
ATOM 3730 C C . GLY B 1 197 ? 47.618 41.211 -72.154 1.00 72.95 197 GLY B C 1
ATOM 3731 O O . GLY B 1 197 ? 48.052 42.347 -71.920 1.00 72.01 197 GLY B O 1
ATOM 3732 N N . GLU B 1 198 ? 47.993 40.123 -71.439 1.00 71.27 198 GLU B N 1
ATOM 3733 C CA . GLU B 1 198 ? 48.961 40.202 -70.334 1.00 71.41 198 GLU B CA 1
ATOM 3734 C C . GLU B 1 198 ? 50.382 40.450 -70.861 1.00 75.16 198 GLU B C 1
ATOM 3735 O O . GLU B 1 198 ? 50.835 39.785 -71.797 1.00 73.64 198 GLU B O 1
ATOM 3741 N N . GLN B 1 199 ? 51.053 41.437 -70.263 1.00 73.08 199 GLN B N 1
ATOM 3742 C CA . GLN B 1 199 ? 52.363 41.947 -70.653 1.00 74.25 199 GLN B CA 1
ATOM 3743 C C . GLN B 1 199 ? 53.603 41.176 -70.132 1.00 81.65 199 GLN B C 1
ATOM 3744 O O . GLN B 1 199 ? 53.517 40.545 -69.075 1.00 81.84 199 GLN B O 1
ATOM 3750 N N . PRO B 1 200 ? 54.779 41.272 -70.824 1.00 79.31 200 PRO B N 1
ATOM 3751 C CA . PRO B 1 200 ? 55.986 40.574 -70.339 1.00 78.69 200 PRO B CA 1
ATOM 3752 C C . PRO B 1 200 ? 56.603 41.161 -69.055 1.00 80.22 200 PRO B C 1
ATOM 3753 O O . PRO B 1 200 ? 57.708 41.712 -69.074 1.00 80.18 200 PRO B O 1
ATOM 3757 N N . LEU B 1 201 ? 55.891 41.017 -67.931 1.00 74.71 201 LEU B N 1
ATOM 3758 C CA . LEU B 1 201 ? 56.326 41.477 -66.610 1.00 73.71 201 LEU B CA 1
ATOM 3759 C C . LEU B 1 201 ? 57.478 40.589 -66.142 1.00 77.32 201 LEU B C 1
ATOM 3760 O O . LEU B 1 201 ? 57.456 39.379 -66.391 1.00 76.77 201 LEU B O 1
ATOM 3765 N N . LYS B 1 202 ? 58.506 41.199 -65.512 1.00 73.40 202 LYS B N 1
ATOM 3766 C CA . LYS B 1 202 ? 59.721 40.509 -65.045 1.00 72.59 202 LYS B CA 1
ATOM 3767 C C . LYS B 1 202 ? 59.490 39.150 -64.379 1.00 73.97 202 LYS B C 1
ATOM 3768 O O . LYS B 1 202 ? 60.072 38.159 -64.818 1.00 73.95 202 LYS B O 1
ATOM 3774 N N . PHE B 1 203 ? 58.609 39.101 -63.363 1.00 68.06 203 PHE B N 1
ATOM 3775 C CA . PHE B 1 203 ? 58.286 37.894 -62.591 1.00 66.62 203 PHE B CA 1
ATOM 3776 C C . PHE B 1 203 ? 57.642 36.735 -63.367 1.00 65.63 203 PHE B C 1
ATOM 3777 O O . PHE B 1 203 ? 57.645 35.605 -62.872 1.00 64.32 203 PHE B O 1
ATOM 3785 N N . HIS B 1 204 ? 57.093 37.010 -64.561 1.00 59.63 204 HIS B N 1
ATOM 3786 C CA . HIS B 1 204 ? 56.442 36.004 -65.399 1.00 58.56 204 HIS B CA 1
ATOM 3787 C C . HIS B 1 204 ? 57.441 34.974 -65.940 1.00 61.03 204 HIS B C 1
ATOM 3788 O O . HIS B 1 204 ? 57.078 33.818 -66.157 1.00 60.74 204 HIS B O 1
ATOM 3795 N N . PHE B 1 205 ? 58.690 35.400 -66.165 1.00 56.22 205 PHE B N 1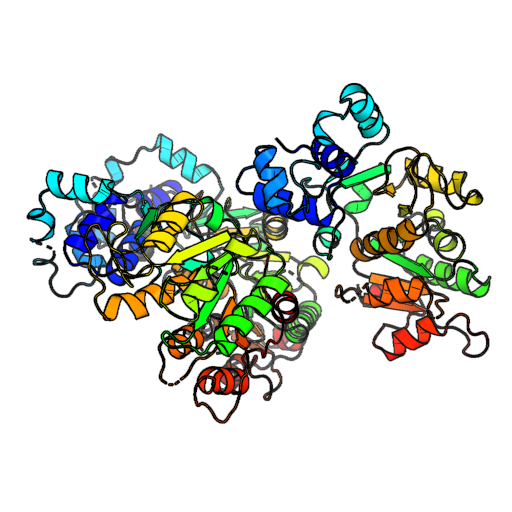
ATOM 3796 C CA . PHE B 1 205 ? 59.753 34.562 -66.725 1.00 55.21 205 PHE B CA 1
ATOM 3797 C C . PHE B 1 205 ? 60.299 33.463 -65.801 1.00 56.13 205 PHE B C 1
ATOM 3798 O O . PHE B 1 205 ? 60.205 32.297 -66.204 1.00 55.72 205 PHE B O 1
ATOM 3806 N N . PRO B 1 206 ? 60.730 33.747 -64.535 1.00 49.69 206 PRO B N 1
ATOM 3807 C CA . PRO B 1 206 ? 61.092 32.645 -63.622 1.00 48.44 206 PRO B CA 1
ATOM 3808 C C . PRO B 1 206 ? 59.915 31.689 -63.378 1.00 51.40 206 PRO B C 1
ATOM 3809 O O . PRO B 1 206 ? 60.130 30.478 -63.261 1.00 51.16 206 PRO B O 1
ATOM 3813 N N . ALA B 1 207 ? 58.667 32.232 -63.348 1.00 46.71 207 ALA B N 1
ATOM 3814 C CA . ALA B 1 207 ? 57.416 31.480 -63.161 1.00 45.88 207 ALA B CA 1
ATOM 3815 C C . ALA B 1 207 ? 57.162 30.499 -64.318 1.00 48.46 207 ALA B C 1
ATOM 3816 O O . ALA B 1 207 ? 56.856 29.332 -64.093 1.00 48.04 207 ALA B O 1
ATOM 3818 N N . ARG B 1 208 ? 57.314 30.992 -65.550 1.00 44.78 208 ARG B N 1
ATOM 3819 C CA . ARG B 1 208 ? 57.196 30.290 -66.827 1.00 44.36 208 ARG B CA 1
ATOM 3820 C C . ARG B 1 208 ? 58.228 29.134 -66.875 1.00 46.59 208 ARG B C 1
ATOM 3821 O O . ARG B 1 208 ? 57.893 28.042 -67.346 1.00 46.87 208 ARG B O 1
ATOM 3829 N N . ASN B 1 209 ? 59.466 29.381 -66.371 1.00 41.01 209 ASN B N 1
ATOM 3830 C CA . ASN B 1 209 ? 60.567 28.401 -66.334 1.00 40.54 209 ASN B CA 1
ATOM 3831 C C . ASN B 1 209 ? 60.260 27.142 -65.543 1.00 40.84 209 ASN B C 1
ATOM 3832 O O . ASN B 1 209 ? 60.727 26.065 -65.917 1.00 39.39 209 ASN B O 1
ATOM 3837 N N . ARG B 1 210 ? 59.467 27.284 -64.464 1.00 36.62 210 ARG B N 1
ATOM 3838 C CA . ARG B 1 210 ? 58.972 26.209 -63.593 1.00 36.10 210 ARG B CA 1
ATOM 3839 C C . ARG B 1 210 ? 58.167 25.190 -64.426 1.00 39.40 210 ARG B C 1
ATOM 3840 O O . ARG B 1 210 ? 58.329 23.983 -64.231 1.00 38.48 210 ARG B O 1
ATOM 3848 N N . ILE B 1 211 ? 57.351 25.691 -65.386 1.00 36.79 211 ILE B N 1
ATOM 3849 C CA . ILE B 1 211 ? 56.525 24.892 -66.311 1.00 37.03 211 ILE B CA 1
ATOM 3850 C C . ILE B 1 211 ? 57.411 24.177 -67.349 1.00 42.49 211 ILE B C 1
ATOM 3851 O O . ILE B 1 211 ? 57.219 22.974 -67.574 1.00 42.68 211 ILE B O 1
ATOM 3856 N N . ILE B 1 212 ? 58.380 24.910 -67.970 1.00 38.82 212 ILE B N 1
ATOM 3857 C CA . ILE B 1 212 ? 59.337 24.349 -68.949 1.00 38.54 212 ILE B CA 1
ATOM 3858 C C . ILE B 1 212 ? 60.019 23.113 -68.338 1.00 43.48 212 ILE B C 1
ATOM 3859 O O . ILE B 1 212 ? 59.993 22.041 -68.940 1.00 43.89 212 ILE B O 1
ATOM 3864 N N . ALA B 1 213 ? 60.594 23.271 -67.131 1.00 39.62 213 ALA B N 1
ATOM 3865 C CA . ALA B 1 213 ? 61.264 22.200 -66.411 1.00 39.30 213 ALA B CA 1
ATOM 3866 C C . ALA B 1 213 ? 60.293 21.098 -65.995 1.00 42.85 213 ALA B C 1
ATOM 3867 O O . ALA B 1 213 ? 60.554 19.927 -66.281 1.00 43.79 213 ALA B O 1
ATOM 3869 N N . GLY B 1 214 ? 59.171 21.487 -65.386 1.00 38.08 214 GLY B N 1
ATOM 3870 C CA . GLY B 1 214 ? 58.134 20.584 -64.898 1.00 37.90 214 GLY B CA 1
ATOM 3871 C C . GLY B 1 214 ? 57.525 19.651 -65.917 1.00 43.06 214 GLY B C 1
ATOM 3872 O O . GLY B 1 214 ? 57.202 18.510 -65.593 1.00 43.01 214 GLY B O 1
ATOM 3873 N N . LEU B 1 215 ? 57.374 20.127 -67.158 1.00 40.90 215 LEU B N 1
ATOM 3874 C CA . LEU B 1 215 ? 56.827 19.374 -68.287 1.00 41.05 215 LEU B CA 1
ATOM 3875 C C . LEU B 1 215 ? 57.727 18.190 -68.699 1.00 48.60 215 LEU B C 1
ATOM 3876 O O . LEU B 1 215 ? 57.221 17.191 -69.206 1.00 48.90 215 LEU B O 1
ATOM 3881 N N . CYS B 1 216 ? 59.056 18.306 -68.482 1.00 47.37 216 CYS B N 1
ATOM 3882 C CA . CYS B 1 216 ? 60.056 17.344 -68.958 1.00 47.88 216 CYS B CA 1
ATOM 3883 C C . CYS B 1 216 ? 60.781 16.512 -67.933 1.00 53.14 216 CYS B C 1
ATOM 3884 O O . CYS B 1 216 ? 60.922 16.921 -66.783 1.00 52.30 216 CYS B O 1
ATOM 3887 N N . ARG B 1 217 ? 61.307 15.366 -68.371 1.00 51.08 217 ARG B N 1
ATOM 3888 C CA . ARG B 1 21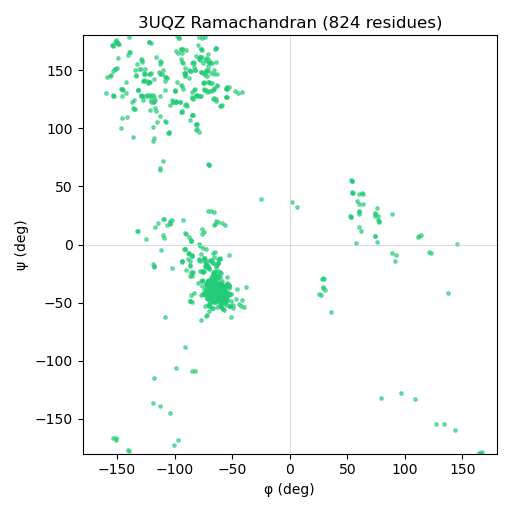7 ? 62.125 14.523 -67.507 1.00 51.99 217 ARG B CA 1
ATOM 3889 C C . ARG B 1 217 ? 63.557 15.068 -67.400 1.00 54.75 217 ARG B C 1
ATOM 3890 O O . ARG B 1 217 ? 64.202 14.924 -66.359 1.00 55.40 217 ARG B O 1
ATOM 3898 N N . GLY B 1 218 ? 64.039 15.681 -68.474 1.00 48.50 218 GLY B N 1
ATOM 3899 C CA . GLY B 1 218 ? 65.381 16.239 -68.513 1.00 47.13 218 GLY B CA 1
ATOM 3900 C C . GLY B 1 218 ? 65.459 17.643 -69.069 1.00 49.38 218 GLY B C 1
ATOM 3901 O O . GLY B 1 218 ? 64.589 18.062 -69.837 1.00 49.66 218 GLY B O 1
ATOM 3902 N N . VAL B 1 219 ? 66.512 18.381 -68.682 1.00 43.98 219 VAL B N 1
ATOM 3903 C CA . VAL B 1 219 ? 66.770 19.743 -69.142 1.00 43.39 219 VAL B CA 1
ATOM 3904 C C . VAL B 1 219 ? 68.169 19.808 -69.768 1.00 48.49 219 VAL B C 1
ATOM 3905 O O . VAL B 1 219 ? 69.140 19.388 -69.137 1.00 47.95 219 VAL B O 1
ATOM 3909 N N . ILE B 1 220 ? 68.266 20.353 -71.003 1.00 45.31 220 ILE B N 1
ATOM 3910 C CA . ILE B 1 220 ? 69.522 20.558 -71.728 1.00 44.18 220 ILE B CA 1
ATOM 3911 C C . ILE B 1 220 ? 69.956 22.018 -71.555 1.00 49.79 220 ILE B C 1
ATOM 3912 O O . ILE B 1 220 ? 69.190 22.924 -71.874 1.00 49.31 220 ILE B O 1
ATOM 3917 N N . VAL B 1 221 ? 71.176 22.237 -71.016 1.00 48.71 221 VAL B N 1
ATOM 3918 C CA . VAL B 1 221 ? 71.772 23.569 -70.805 1.00 49.01 221 VAL B CA 1
ATOM 3919 C C . VAL B 1 221 ? 72.892 23.814 -71.779 1.00 53.65 221 VAL B C 1
ATOM 3920 O O . VAL B 1 221 ? 73.673 22.910 -72.079 1.00 53.00 221 VAL B O 1
ATOM 3924 N N . ALA B 1 222 ? 73.007 25.067 -72.210 1.00 51.25 222 ALA B N 1
ATOM 3925 C CA . ALA B 1 222 ? 74.038 25.538 -73.112 1.00 51.61 222 ALA B CA 1
ATOM 3926 C C . ALA B 1 222 ? 74.242 27.004 -72.841 1.00 56.65 222 ALA B C 1
ATOM 3927 O O . ALA B 1 222 ? 73.281 27.767 -72.801 1.00 56.74 222 ALA B O 1
ATOM 3929 N N . GLU B 1 223 ? 75.495 27.387 -72.615 1.00 53.54 223 GLU B N 1
ATOM 3930 C CA . GLU B 1 223 ? 75.918 28.757 -72.352 1.00 53.39 223 GLU B CA 1
ATOM 3931 C C . GLU B 1 223 ? 75.177 29.416 -71.204 1.00 55.92 223 GLU B C 1
ATOM 3932 O O . GLU B 1 223 ? 74.595 30.483 -71.364 1.00 56.40 223 GLU B O 1
ATOM 3938 N N . ALA B 1 224 ? 75.204 28.766 -70.036 1.00 51.85 224 ALA B N 1
ATOM 3939 C CA . ALA B 1 224 ? 74.620 29.288 -68.801 1.00 51.40 224 ALA B CA 1
ATOM 3940 C C . ALA B 1 224 ? 75.747 29.940 -67.969 1.00 55.62 224 ALA B C 1
ATOM 3941 O O . ALA B 1 224 ? 76.815 29.360 -67.865 1.00 55.26 224 ALA B O 1
ATOM 3943 N N . LYS B 1 225 ? 75.499 31.095 -67.325 1.00 53.27 225 LYS B N 1
ATOM 3944 C CA . LYS B 1 225 ? 76.482 31.801 -66.477 1.00 53.20 225 LYS B CA 1
ATOM 3945 C C . LYS B 1 225 ? 76.286 31.535 -64.968 1.00 58.95 225 LYS B C 1
ATOM 3946 O O . LYS B 1 225 ? 75.317 30.880 -64.594 1.00 59.74 225 LYS B O 1
ATOM 3960 N N . ARG B 1 227 ? 75.184 33.028 -62.248 1.00 65.18 227 ARG B N 1
ATOM 3961 C CA . ARG B 1 227 ? 74.037 33.599 -61.523 1.00 65.99 227 ARG B CA 1
ATOM 3962 C C . ARG B 1 227 ? 72.961 34.035 -62.552 1.00 70.07 227 ARG B C 1
ATOM 3963 O O . ARG B 1 227 ? 72.311 35.075 -62.406 1.00 70.81 227 ARG B O 1
ATOM 3971 N N . SER B 1 228 ? 72.797 33.205 -63.601 1.00 64.85 228 SER B N 1
ATOM 3972 C CA . SER B 1 228 ? 71.886 33.403 -64.724 1.00 63.43 228 SER B CA 1
ATOM 3973 C C . SER B 1 228 ? 70.535 32.731 -64.472 1.00 64.55 228 SER B C 1
ATOM 3974 O O . SER B 1 228 ? 70.404 31.918 -63.545 1.00 64.24 228 SER B O 1
ATOM 3977 N N . GLY B 1 229 ? 69.567 33.052 -65.326 1.00 58.56 229 GLY B N 1
ATOM 3978 C CA . GLY B 1 229 ? 68.226 32.484 -65.284 1.00 57.47 229 GLY B CA 1
ATOM 3979 C C . GLY B 1 229 ? 68.209 31.006 -65.617 1.00 59.29 229 GLY B C 1
ATOM 3980 O O . GLY B 1 229 ? 67.477 30.244 -64.981 1.00 59.29 229 GLY B O 1
ATOM 3981 N N . SER B 1 230 ? 69.037 30.589 -66.605 1.00 54.06 230 SER B N 1
ATOM 3982 C CA . SER B 1 230 ? 69.174 29.201 -67.068 1.00 53.07 230 SER B CA 1
ATOM 3983 C C . SER B 1 230 ? 69.687 28.293 -65.955 1.00 56.04 230 SER B C 1
ATOM 3984 O O . SER B 1 230 ? 69.199 27.173 -65.811 1.00 55.34 230 SER B O 1
ATOM 3987 N N . LEU B 1 231 ? 70.666 28.785 -65.166 1.00 52.48 231 LEU B N 1
ATOM 3988 C CA . LEU B 1 231 ? 71.262 28.075 -64.033 1.00 51.88 231 LEU B CA 1
ATOM 3989 C C . LEU B 1 231 ? 70.205 27.827 -62.954 1.00 55.34 231 LEU B C 1
ATOM 3990 O O . LEU B 1 231 ? 70.102 26.704 -62.453 1.00 54.54 231 LEU B O 1
ATOM 3995 N N . ILE B 1 232 ? 69.395 28.868 -62.638 1.00 51.87 232 ILE B N 1
ATOM 3996 C CA . ILE B 1 232 ? 68.305 28.823 -61.657 1.00 51.43 232 ILE B CA 1
ATOM 3997 C C . ILE B 1 232 ? 67.261 27.755 -62.057 1.00 55.49 232 ILE B C 1
ATOM 3998 O O . ILE B 1 232 ? 66.851 26.963 -61.204 1.00 56.87 232 ILE B O 1
ATOM 4003 N N . THR B 1 233 ? 66.901 27.690 -63.357 1.00 49.84 233 THR B N 1
ATOM 4004 C CA . THR B 1 233 ? 65.974 26.702 -63.931 1.00 48.92 233 THR B CA 1
ATOM 4005 C C . THR B 1 233 ? 66.512 25.267 -63.724 1.00 53.46 233 THR B C 1
ATOM 4006 O O . THR B 1 233 ? 65.748 24.383 -63.345 1.00 53.39 233 THR B O 1
ATOM 4010 N N . CYS B 1 234 ? 67.823 25.059 -63.949 1.00 50.69 234 CYS B N 1
ATOM 4011 C CA . CYS B 1 234 ? 68.507 23.766 -63.802 1.00 50.80 234 CYS B CA 1
ATOM 4012 C C . CYS B 1 234 ? 68.643 23.334 -62.364 1.00 55.65 234 CYS B C 1
ATOM 4013 O O . CYS B 1 234 ? 68.425 22.158 -62.061 1.00 53.71 234 CYS B O 1
ATOM 4016 N N . GLU B 1 235 ? 69.006 24.284 -61.481 1.00 54.36 235 GLU B N 1
ATOM 4017 C CA . GLU B 1 235 ? 69.128 24.027 -60.052 1.00 55.09 235 GLU B CA 1
ATOM 4018 C C . GLU B 1 235 ? 67.752 23.631 -59.490 1.00 61.70 235 GLU B C 1
ATOM 4019 O O . GLU B 1 235 ? 67.676 22.650 -58.752 1.00 61.92 235 GLU B O 1
ATOM 4025 N N . ARG B 1 236 ? 66.663 24.322 -59.925 1.00 59.57 236 ARG B N 1
ATOM 4026 C CA . ARG B 1 236 ? 65.278 24.004 -59.538 1.00 60.07 236 ARG B CA 1
ATOM 4027 C C . ARG B 1 236 ? 64.792 22.678 -60.162 1.00 63.84 236 ARG B C 1
ATOM 4028 O O . ARG B 1 236 ? 63.976 21.988 -59.545 1.00 63.98 236 ARG B O 1
ATOM 4036 N N . ALA B 1 237 ? 65.289 22.322 -61.376 1.00 59.74 237 ALA B N 1
ATOM 4037 C CA . ALA B 1 237 ? 64.952 21.061 -62.056 1.00 59.36 237 ALA B CA 1
ATOM 4038 C C . ALA B 1 237 ? 65.612 19.870 -61.340 1.00 62.90 237 ALA B C 1
ATOM 4039 O O . ALA B 1 237 ? 65.014 18.797 -61.246 1.00 61.42 237 ALA B O 1
ATOM 4049 N N . GLU B 1 239 ? 66.303 19.861 -58.127 1.00 60.59 239 GLU B N 1
ATOM 4050 C CA . GLU B 1 239 ? 65.529 19.782 -56.884 1.00 60.34 239 GLU B CA 1
ATOM 4051 C C . GLU B 1 239 ? 64.227 18.990 -57.101 1.00 63.55 239 GLU B C 1
ATOM 4052 O O . GLU B 1 239 ? 63.747 18.347 -56.174 1.00 64.31 239 GLU B O 1
ATOM 4058 N N . GLU B 1 240 ? 63.676 19.016 -58.329 1.00 58.27 240 GLU B N 1
ATOM 4059 C CA . GLU B 1 240 ? 62.464 18.279 -58.697 1.00 57.15 240 GLU B CA 1
ATOM 4060 C C . GLU B 1 240 ? 62.768 16.828 -59.134 1.00 60.56 240 GLU B C 1
ATOM 4061 O O . GLU B 1 240 ? 61.851 16.095 -59.524 1.00 59.87 240 GLU B O 1
ATOM 4067 N N . GLY B 1 241 ? 64.046 16.434 -59.048 1.00 56.73 241 GLY B N 1
ATOM 4068 C CA . GLY B 1 241 ? 64.528 15.102 -59.409 1.00 55.83 241 GLY B CA 1
ATOM 4069 C C . GLY B 1 241 ? 64.670 14.846 -60.899 1.00 58.03 241 GLY B C 1
ATOM 4070 O O . GLY B 1 241 ? 64.709 13.685 -61.328 1.00 57.12 241 GLY B O 1
ATOM 4071 N N . ARG B 1 242 ? 64.756 15.929 -61.703 1.00 53.72 242 ARG B N 1
ATOM 4072 C CA . ARG B 1 242 ? 64.904 15.848 -63.160 1.00 52.87 242 ARG B CA 1
ATOM 4073 C C . ARG B 1 242 ? 66.382 15.854 -63.556 1.00 55.01 242 ARG B C 1
ATOM 4074 O O . ARG B 1 242 ? 67.207 16.469 -62.869 1.00 54.15 242 ARG B O 1
ATOM 4082 N N . ASP B 1 243 ? 66.721 15.160 -64.659 1.00 50.12 243 ASP B N 1
ATOM 4083 C CA . ASP B 1 243 ? 68.102 15.096 -65.156 1.00 48.59 243 ASP B CA 1
ATOM 4084 C C . ASP B 1 243 ? 68.504 16.407 -65.821 1.00 51.00 243 ASP B C 1
ATOM 4085 O O . ASP B 1 243 ? 67.696 17.009 -66.529 1.00 50.84 243 ASP B O 1
ATOM 4090 N N . VAL B 1 244 ? 69.754 16.844 -65.591 1.00 45.71 244 VAL B N 1
ATOM 4091 C CA . VAL B 1 244 ? 70.327 18.031 -66.221 1.00 44.52 244 VAL B CA 1
ATOM 4092 C C . VAL B 1 244 ? 71.441 17.536 -67.165 1.00 47.75 244 VAL B C 1
ATOM 4093 O O . VAL B 1 244 ? 72.274 16.724 -66.761 1.00 46.58 244 VAL B O 1
ATOM 4097 N N . PHE B 1 245 ? 71.396 17.970 -68.439 1.00 44.75 245 PHE B N 1
ATOM 4098 C CA . PHE B 1 245 ? 72.383 17.632 -69.465 1.00 44.25 245 PHE B CA 1
ATOM 4099 C C . PHE B 1 245 ? 73.079 18.917 -69.868 1.00 50.21 245 PHE B C 1
ATOM 4100 O O . PHE B 1 245 ? 72.477 19.757 -70.538 1.00 50.77 245 PHE B O 1
ATOM 4108 N N . ALA B 1 246 ? 74.330 19.105 -69.414 1.00 46.24 246 ALA B N 1
ATOM 4109 C CA . ALA B 1 246 ? 75.062 20.331 -69.707 1.00 45.43 246 ALA B CA 1
ATOM 4110 C C . ALA B 1 246 ? 76.060 20.190 -70.858 1.00 50.01 246 ALA B C 1
ATOM 4111 O O . ALA B 1 246 ? 76.815 19.215 -70.917 1.00 49.45 246 ALA B O 1
ATOM 4113 N N . ILE B 1 247 ? 76.026 21.162 -71.790 1.00 46.82 247 ILE B N 1
ATOM 4114 C CA . ILE B 1 247 ? 76.928 21.236 -72.933 1.00 46.72 247 ILE B CA 1
ATOM 4115 C C . ILE B 1 247 ? 78.141 22.074 -72.493 1.00 46.30 247 ILE B C 1
ATOM 4116 O O . ILE B 1 247 ? 77.961 23.236 -72.096 1.00 43.82 247 ILE B O 1
ATOM 4121 N N . PRO B 1 248 ? 79.376 21.502 -72.529 1.00 41.21 248 PRO B N 1
ATOM 4122 C CA . PRO B 1 248 ? 80.549 22.279 -72.102 1.00 40.79 248 PRO B CA 1
ATOM 4123 C C . PRO B 1 248 ? 81.003 23.309 -73.130 1.00 47.01 248 PRO B C 1
ATOM 4124 O O . PRO B 1 248 ? 80.566 23.282 -74.286 1.00 46.88 248 PRO B O 1
ATOM 4128 N N . GLY B 1 249 ? 81.878 24.206 -72.686 1.00 44.39 249 GLY B N 1
ATOM 4129 C CA . GLY B 1 249 ? 82.468 25.252 -73.507 1.00 44.76 249 GLY B CA 1
ATOM 4130 C C . GLY B 1 249 ? 83.847 25.642 -73.024 1.00 50.14 249 GLY B C 1
ATOM 4131 O O . GLY B 1 249 ? 84.440 24.941 -72.197 1.00 50.74 249 GLY B O 1
ATOM 4132 N N . SER B 1 250 ? 84.360 26.772 -73.532 1.00 46.17 250 SER B N 1
ATOM 4133 C CA . SER B 1 250 ? 85.673 27.292 -73.168 1.00 45.75 250 SER B CA 1
ATOM 4134 C C . SER B 1 250 ? 85.641 27.757 -71.723 1.00 51.24 250 SER B C 1
ATOM 4135 O O . SER B 1 250 ? 84.598 28.215 -71.260 1.00 52.03 250 SER B O 1
ATOM 4138 N N . ILE B 1 251 ? 86.773 27.628 -71.011 1.00 46.64 251 ILE B N 1
ATOM 4139 C CA . ILE B 1 251 ? 86.885 28.078 -69.626 1.00 45.80 251 ILE B CA 1
ATOM 4140 C C . ILE B 1 251 ? 87.387 29.520 -69.594 1.00 53.42 251 ILE B C 1
ATOM 4141 O O . ILE B 1 251 ? 87.479 30.123 -68.521 1.00 53.93 251 ILE B O 1
ATOM 4146 N N . LEU B 1 252 ? 87.711 30.067 -70.783 1.00 52.30 252 LEU B N 1
ATOM 4147 C CA . LEU B 1 252 ? 88.262 31.412 -70.971 1.00 52.97 252 LEU B CA 1
ATOM 4148 C C . LEU B 1 252 ? 87.200 32.505 -71.092 1.00 60.54 252 LEU B C 1
ATOM 4149 O O . LEU B 1 252 ? 87.329 33.527 -70.423 1.00 59.75 252 LEU B O 1
ATOM 4154 N N . ASP B 1 253 ? 86.172 32.300 -71.957 1.00 60.53 253 ASP B N 1
ATOM 4155 C CA . ASP B 1 253 ? 85.114 33.277 -72.251 1.00 61.82 253 ASP B CA 1
ATOM 4156 C C . ASP B 1 253 ? 84.124 33.660 -71.148 1.00 68.31 253 ASP B C 1
ATOM 4157 O O . ASP B 1 253 ? 83.670 34.805 -71.139 1.00 69.62 253 ASP B O 1
ATOM 4162 N N . GLY B 1 254 ? 83.792 32.734 -70.248 1.00 64.65 254 GLY B N 1
ATOM 4163 C CA . GLY B 1 254 ? 82.848 33.000 -69.162 1.00 64.04 254 GLY B CA 1
ATOM 4164 C C . GLY B 1 254 ? 81.402 32.663 -69.486 1.00 67.03 254 GLY B C 1
ATOM 4165 O O . GLY B 1 254 ? 80.548 32.658 -68.592 1.00 67.20 254 GLY B O 1
ATOM 4166 N N . LEU B 1 255 ? 81.124 32.348 -70.764 1.00 61.92 255 LEU B N 1
ATOM 4167 C CA . LEU B 1 255 ? 79.795 31.983 -71.272 1.00 60.83 255 LEU B CA 1
ATOM 4168 C C . LEU B 1 255 ? 79.240 30.629 -70.770 1.00 62.93 255 LEU B C 1
ATOM 4169 O O . LEU B 1 255 ? 78.023 30.482 -70.734 1.00 63.36 255 LEU B O 1
ATOM 4174 N N . SER B 1 256 ? 80.106 29.647 -70.417 1.00 57.24 256 SER B N 1
ATOM 4175 C CA . SER B 1 256 ? 79.700 28.298 -69.976 1.00 55.70 256 SER B CA 1
ATOM 4176 C C . SER B 1 256 ? 80.032 27.936 -68.497 1.00 57.28 256 SER B C 1
ATOM 4177 O O . SER B 1 256 ? 79.999 26.750 -68.144 1.00 56.80 256 SER B O 1
ATOM 4180 N N . ASP B 1 257 ? 80.301 28.959 -67.636 1.00 51.78 257 ASP B N 1
ATOM 4181 C CA . ASP B 1 257 ? 80.650 28.796 -66.216 1.00 51.46 257 ASP B CA 1
ATOM 4182 C C . ASP B 1 257 ? 79.570 28.114 -65.381 1.00 54.85 257 ASP B C 1
ATOM 4183 O O . ASP B 1 257 ? 79.903 27.423 -64.415 1.00 55.08 257 ASP B O 1
ATOM 4188 N N . GLY B 1 258 ? 78.303 28.334 -65.739 1.00 49.79 258 GLY B N 1
ATOM 4189 C CA . GLY B 1 258 ? 77.154 27.734 -65.070 1.00 48.74 258 GLY B CA 1
ATOM 4190 C C . GLY B 1 258 ? 77.003 26.269 -65.422 1.00 50.92 258 GLY B C 1
ATOM 4191 O O . GLY B 1 258 ? 76.678 25.459 -64.553 1.00 49.59 258 GLY B O 1
ATOM 4192 N N . CYS B 1 259 ? 77.253 25.923 -66.708 1.00 47.98 259 CYS B N 1
ATOM 4193 C CA . CYS B 1 259 ? 77.219 24.552 -67.238 1.00 48.47 259 CYS B CA 1
ATOM 4194 C C . CYS B 1 259 ? 78.288 23.726 -66.537 1.00 47.66 259 CYS B C 1
ATOM 4195 O O . CYS B 1 259 ? 78.028 22.593 -66.134 1.00 46.49 259 CYS B O 1
ATOM 4198 N N . HIS B 1 260 ? 79.497 24.312 -66.396 1.00 41.29 260 HIS B N 1
ATOM 4199 C CA . HIS B 1 260 ? 80.651 23.680 -65.769 1.00 39.90 260 HIS B CA 1
ATOM 4200 C C . HIS B 1 260 ? 80.410 23.444 -64.291 1.00 45.76 260 HIS B C 1
ATOM 4201 O O . HIS B 1 260 ? 80.725 22.359 -63.800 1.00 45.48 260 HIS B O 1
ATOM 4208 N N . HIS B 1 261 ? 79.791 24.429 -63.597 1.00 43.51 261 HIS B N 1
ATOM 4209 C CA . HIS B 1 261 ? 79.416 24.329 -62.184 1.00 44.02 261 HIS B CA 1
ATOM 4210 C C . HIS B 1 261 ? 78.400 23.195 -61.997 1.00 46.94 261 HIS B C 1
ATOM 4211 O O . HIS B 1 261 ? 78.547 22.408 -61.063 1.00 47.12 261 HIS B O 1
ATOM 4218 N N . LEU B 1 262 ? 77.403 23.093 -62.910 1.00 41.84 262 LEU B N 1
ATOM 4219 C CA . LEU B 1 262 ? 76.366 22.058 -62.881 1.00 40.88 262 LEU B CA 1
ATOM 4220 C C . LEU B 1 262 ? 76.951 20.652 -63.025 1.00 42.31 262 LEU B C 1
ATOM 4221 O O . LEU B 1 262 ? 76.547 19.752 -62.279 1.00 40.53 262 LEU B O 1
ATOM 4226 N N . ILE B 1 263 ? 77.917 20.472 -63.967 1.00 38.40 263 ILE B N 1
ATOM 4227 C CA . ILE B 1 263 ? 78.611 19.193 -64.207 1.00 37.54 263 ILE B CA 1
ATOM 4228 C C . ILE B 1 263 ? 79.376 18.769 -62.940 1.00 42.60 263 ILE B C 1
ATOM 4229 O O . ILE B 1 263 ? 79.293 17.609 -62.536 1.00 42.57 263 ILE B O 1
ATOM 4234 N N . GLN B 1 264 ? 80.063 19.725 -62.297 1.00 39.86 264 GLN B N 1
ATOM 4235 C CA . GLN B 1 264 ? 80.796 19.508 -61.046 1.00 40.15 264 GLN B CA 1
ATOM 4236 C C . GLN B 1 264 ? 79.843 19.056 -59.939 1.00 47.10 264 GLN B C 1
ATOM 4237 O O . GLN B 1 264 ? 80.187 18.161 -59.170 1.00 48.48 264 GLN B O 1
ATOM 4243 N N . GLU B 1 265 ? 78.632 19.641 -59.900 1.00 43.98 265 GLU B N 1
ATOM 4244 C CA . GLU B 1 265 ? 77.585 19.346 -58.923 1.00 44.06 265 GLU B CA 1
ATOM 4245 C C . GLU B 1 265 ? 76.784 18.064 -59.197 1.00 47.00 265 GLU B C 1
ATOM 4246 O O . GLU B 1 265 ? 75.873 17.750 -58.432 1.00 47.74 265 GLU B O 1
ATOM 4252 N N . GLY B 1 266 ? 77.106 17.349 -60.271 1.00 41.76 266 GLY B N 1
ATOM 4253 C CA . GLY B 1 266 ? 76.458 16.082 -60.582 1.00 40.99 266 GLY B CA 1
ATOM 4254 C C . GLY B 1 266 ? 75.734 15.962 -61.905 1.00 45.71 266 GLY B C 1
ATOM 4255 O O . GLY B 1 266 ? 75.289 14.861 -62.238 1.00 45.86 266 GLY B O 1
ATOM 4256 N N . ALA B 1 267 ? 75.609 17.065 -62.682 1.00 42.11 267 ALA B N 1
ATOM 4257 C CA . ALA B 1 267 ? 74.925 17.007 -63.980 1.00 41.80 267 ALA B CA 1
ATOM 4258 C C . ALA B 1 267 ? 75.730 16.226 -65.011 1.00 46.33 267 ALA B C 1
ATOM 4259 O O . ALA B 1 267 ? 76.952 16.078 -64.883 1.00 46.70 267 ALA B O 1
ATOM 4261 N N . LYS B 1 268 ? 75.040 15.709 -66.021 1.00 42.39 268 LYS B N 1
ATOM 4262 C CA . LYS B 1 268 ? 75.664 14.923 -67.073 1.00 41.65 268 LYS B CA 1
ATOM 4263 C C . LYS B 1 268 ? 76.230 15.846 -68.149 1.00 43.73 268 LYS B C 1
ATOM 4264 O O . LYS B 1 268 ? 75.520 16.724 -68.650 1.00 43.40 268 LYS B O 1
ATOM 4270 N N . LEU B 1 269 ? 77.526 15.671 -68.472 1.00 38.69 269 LEU B N 1
ATOM 4271 C CA . LEU B 1 269 ? 78.194 16.421 -69.539 1.00 37.58 269 LEU B CA 1
ATOM 4272 C C . LEU B 1 269 ? 77.750 15.751 -70.837 1.00 41.93 269 LEU B C 1
ATOM 4273 O O . LEU B 1 269 ? 77.842 14.521 -70.960 1.00 41.94 269 LEU B O 1
ATOM 4278 N N . VAL B 1 270 ? 77.245 16.538 -71.788 1.00 38.43 270 VAL B N 1
ATOM 4279 C CA . VAL B 1 270 ? 76.780 15.995 -73.074 1.00 38.21 270 VAL B CA 1
ATOM 4280 C C . VAL B 1 270 ? 77.518 16.620 -74.267 1.00 44.11 270 VAL B C 1
ATOM 4281 O O . VAL B 1 270 ? 77.800 17.824 -74.265 1.00 42.35 270 VAL B O 1
ATOM 4285 N N . THR B 1 271 ? 77.856 15.782 -75.262 1.00 44.35 271 THR B N 1
ATOM 4286 C CA . THR B 1 271 ? 78.562 16.196 -76.483 1.00 45.95 271 THR B CA 1
ATOM 4287 C C . THR B 1 271 ? 77.715 15.942 -77.738 1.00 53.01 271 THR B C 1
ATOM 4288 O O . THR B 1 271 ? 77.999 16.520 -78.789 1.00 53.46 271 THR B O 1
ATOM 4292 N N . SER B 1 272 ? 76.699 15.067 -77.627 1.00 50.23 272 SER B N 1
ATOM 4293 C CA . SER B 1 272 ? 75.803 14.703 -78.719 1.00 50.68 272 SER B CA 1
ATOM 4294 C C . SER B 1 272 ? 74.391 14.372 -78.199 1.00 57.53 272 SER B C 1
ATOM 4295 O O . SER B 1 272 ? 74.182 14.280 -76.985 1.00 57.78 272 SER B O 1
ATOM 4298 N N . GLY B 1 273 ? 73.454 14.168 -79.130 1.00 54.55 273 GLY B N 1
ATOM 4299 C CA . GLY B 1 273 ? 72.088 13.761 -78.831 1.00 54.28 273 GLY B CA 1
ATOM 4300 C C . GLY B 1 273 ? 72.071 12.350 -78.292 1.00 60.05 273 GLY B C 1
ATOM 4301 O O . GLY B 1 273 ? 71.229 12.012 -77.456 1.00 59.88 273 GLY B O 1
ATOM 4302 N N . GLN B 1 274 ? 73.038 11.529 -78.743 1.00 58.00 274 GLN B N 1
ATOM 4303 C CA . GLN B 1 274 ? 73.216 10.150 -78.297 1.00 58.91 274 GLN B CA 1
ATOM 4304 C C . GLN B 1 274 ? 73.575 10.105 -76.812 1.00 64.18 274 GLN B C 1
ATOM 4305 O O . GLN B 1 274 ? 73.133 9.191 -76.114 1.00 64.60 274 GLN B O 1
ATOM 4311 N N . ASP B 1 275 ? 74.350 11.107 -76.325 1.00 60.71 275 ASP B N 1
ATOM 4312 C CA . ASP B 1 275 ? 74.729 11.246 -74.912 1.00 60.32 275 ASP B CA 1
ATOM 4313 C C . ASP B 1 275 ? 73.484 11.498 -74.062 1.00 63.22 275 ASP B C 1
ATOM 4314 O O . ASP B 1 275 ? 73.382 10.957 -72.962 1.00 62.41 275 ASP B O 1
ATOM 4319 N N . VAL B 1 276 ? 72.529 12.291 -74.594 1.00 59.88 276 VAL B N 1
ATOM 4320 C CA . VAL B 1 276 ? 71.241 12.610 -73.960 1.00 59.69 276 VAL B CA 1
ATOM 4321 C C . VAL B 1 276 ? 70.345 11.348 -73.946 1.00 65.56 276 VAL B C 1
ATOM 4322 O O . VAL B 1 276 ? 69.864 10.961 -72.878 1.00 65.44 276 VAL B O 1
ATOM 4326 N N . LEU B 1 277 ? 70.172 10.690 -75.128 1.00 63.28 277 LEU B N 1
ATOM 4327 C CA . LEU B 1 277 ? 69.356 9.478 -75.315 1.00 63.96 277 LEU B CA 1
ATOM 4328 C C . LEU B 1 277 ? 69.801 8.297 -74.458 1.00 71.95 277 LEU B C 1
ATOM 4329 O O . LEU B 1 277 ? 68.952 7.513 -74.026 1.00 72.22 277 LEU B O 1
ATOM 4334 N N . ALA B 1 278 ? 71.122 8.156 -74.225 1.00 71.20 278 ALA B N 1
ATOM 4335 C CA . ALA B 1 278 ? 71.710 7.073 -73.421 1.00 72.13 278 ALA B CA 1
ATOM 4336 C C . ALA B 1 278 ? 71.180 7.048 -71.981 1.00 78.58 278 ALA B C 1
ATOM 4337 O O . ALA B 1 278 ? 71.069 5.971 -71.395 1.00 77.93 278 ALA B O 1
ATOM 4339 N N . GLU B 1 279 ? 70.839 8.234 -71.427 1.00 77.49 279 GLU B N 1
ATOM 4340 C CA . GLU B 1 279 ? 70.320 8.402 -70.065 1.00 78.32 279 GLU B CA 1
ATOM 4341 C C . GLU B 1 279 ? 68.798 8.224 -69.977 1.00 83.44 279 GLU B C 1
ATOM 4342 O O . GLU B 1 279 ? 68.320 7.578 -69.042 1.00 83.22 279 GLU B O 1
ATOM 4348 N N . PHE B 1 280 ? 68.049 8.803 -70.946 1.00 80.15 280 PHE B N 1
ATOM 4349 C CA . PHE B 1 280 ? 66.587 8.741 -71.062 1.00 100.08 280 PHE B CA 1
ATOM 4350 C C . PHE B 1 280 ? 66.082 7.295 -71.072 1.00 136.26 280 PHE B C 1
ATOM 4351 O O . PHE B 1 280 ? 66.666 6.437 -71.735 1.00 100.57 280 PHE B O 1
ATOM 4367 N N . LYS C 1 2 ? 26.270 -26.154 -62.618 1.00 69.14 2 LYS C N 1
ATOM 4368 C CA . LYS C 1 2 ? 27.582 -25.881 -63.198 1.00 68.86 2 LYS C CA 1
ATOM 4369 C C . LYS C 1 2 ? 28.172 -24.652 -62.478 1.00 72.12 2 LYS C C 1
ATOM 4370 O O . LYS C 1 2 ? 27.552 -23.573 -62.478 1.00 71.65 2 LYS C O 1
ATOM 4376 N N . ILE C 1 3 ? 29.344 -24.836 -61.829 1.00 67.54 3 ILE C N 1
ATOM 4377 C CA . ILE C 1 3 ? 30.007 -23.750 -61.114 1.00 66.93 3 ILE C CA 1
ATOM 4378 C C . ILE C 1 3 ? 30.772 -22.901 -62.121 1.00 69.40 3 ILE C C 1
ATOM 4379 O O . ILE C 1 3 ? 31.824 -23.324 -62.605 1.00 68.86 3 ILE C O 1
ATOM 4384 N N . THR C 1 4 ? 30.203 -21.725 -62.455 1.00 64.88 4 THR C N 1
ATOM 4385 C CA . THR C 1 4 ? 30.767 -20.722 -63.359 1.00 64.37 4 THR C CA 1
ATOM 4386 C C . THR C 1 4 ? 31.478 -19.663 -62.504 1.00 68.02 4 THR C C 1
ATOM 4387 O O . THR C 1 4 ? 31.437 -19.750 -61.270 1.00 68.17 4 THR C O 1
ATOM 4391 N N . ASN C 1 5 ? 32.114 -18.659 -63.141 1.00 63.42 5 ASN C N 1
ATOM 4392 C CA . ASN C 1 5 ? 32.805 -17.591 -62.408 1.00 62.43 5 ASN C CA 1
ATOM 4393 C C . ASN C 1 5 ? 31.832 -16.773 -61.570 1.00 63.88 5 ASN C C 1
ATOM 4394 O O . ASN C 1 5 ? 32.167 -16.409 -60.439 1.00 63.40 5 ASN C O 1
ATOM 4399 N N . TYR C 1 6 ? 30.609 -16.537 -62.104 1.00 58.52 6 TYR C N 1
ATOM 4400 C CA . TYR C 1 6 ? 29.553 -15.825 -61.383 1.00 57.40 6 TYR C CA 1
ATOM 4401 C C . TYR C 1 6 ? 29.148 -16.617 -60.140 1.00 58.99 6 TYR C C 1
ATOM 4402 O O . TYR C 1 6 ? 28.895 -16.017 -59.092 1.00 58.33 6 TYR C O 1
ATOM 4411 N N . GLU C 1 7 ? 29.089 -17.959 -60.266 1.00 53.99 7 GLU C N 1
ATOM 4412 C CA . GLU C 1 7 ? 28.722 -18.850 -59.165 1.00 53.30 7 GLU C CA 1
ATOM 4413 C C . GLU C 1 7 ? 29.775 -18.837 -58.077 1.00 55.75 7 GLU C C 1
ATOM 4414 O O . GLU C 1 7 ? 29.413 -18.795 -56.901 1.00 55.70 7 GLU C O 1
ATOM 4420 N N . ILE C 1 8 ? 31.071 -18.784 -58.465 1.00 50.51 8 ILE C N 1
ATOM 4421 C CA . ILE C 1 8 ? 32.200 -18.672 -57.531 1.00 49.07 8 ILE C CA 1
ATOM 4422 C C . ILE C 1 8 ? 32.004 -17.400 -56.682 1.00 50.72 8 ILE C C 1
ATOM 4423 O O . ILE C 1 8 ? 32.045 -17.479 -55.452 1.00 50.43 8 ILE C O 1
ATOM 4428 N N . TYR C 1 9 ? 31.716 -16.257 -57.344 1.00 45.63 9 TYR C N 1
ATOM 4429 C CA . TYR C 1 9 ? 31.446 -14.984 -56.671 1.00 45.41 9 TYR C CA 1
ATOM 4430 C C . TYR C 1 9 ? 30.227 -15.113 -55.753 1.00 50.02 9 TYR C C 1
ATOM 4431 O O . TYR C 1 9 ? 30.293 -14.690 -54.594 1.00 49.44 9 TYR C O 1
ATOM 4440 N N . LYS C 1 10 ? 29.142 -15.758 -56.256 1.00 46.45 10 LYS C N 1
ATOM 4441 C CA . LYS C 1 10 ? 27.904 -16.006 -55.508 1.00 45.72 10 LYS C CA 1
ATOM 4442 C C . LYS C 1 10 ? 28.156 -16.871 -54.255 1.00 49.49 10 LYS C C 1
ATOM 4443 O O . LYS C 1 10 ? 27.519 -16.622 -53.229 1.00 48.92 10 LYS C O 1
ATOM 4449 N N . LEU C 1 11 ? 29.108 -17.845 -54.324 1.00 45.42 11 LEU C N 1
ATOM 4450 C CA . LEU C 1 11 ? 29.481 -18.701 -53.185 1.00 44.82 11 LEU C CA 1
ATOM 4451 C C . LEU C 1 11 ? 30.208 -17.893 -52.108 1.00 49.67 11 LEU C C 1
ATOM 4452 O O . LEU C 1 11 ? 29.967 -18.120 -50.920 1.00 48.50 11 LEU C O 1
ATOM 4457 N N . LYS C 1 12 ? 31.075 -16.927 -52.529 1.00 47.46 12 LYS C N 1
ATOM 4458 C CA . LYS C 1 12 ? 31.807 -16.018 -51.635 1.00 47.22 12 LYS C CA 1
ATOM 4459 C C . LYS C 1 12 ? 30.776 -15.149 -50.896 1.00 49.85 12 LYS C C 1
ATOM 4460 O O . LYS C 1 12 ? 30.865 -14.984 -49.683 1.00 49.08 12 LYS C O 1
ATOM 4466 N N . LYS C 1 13 ? 29.759 -14.670 -51.630 1.00 46.33 13 LYS C N 1
ATOM 4467 C CA . LYS C 1 13 ? 28.676 -13.831 -51.116 1.00 45.87 13 LYS C CA 1
ATOM 4468 C C . LYS C 1 13 ? 27.693 -14.587 -50.214 1.00 50.61 13 LYS C C 1
ATOM 4469 O O . LYS C 1 13 ? 26.987 -13.951 -49.427 1.00 50.76 13 LYS C O 1
ATOM 4475 N N . SER C 1 14 ? 27.656 -15.938 -50.310 1.00 46.99 14 SER C N 1
ATOM 4476 C CA . SER C 1 14 ? 26.777 -16.800 -49.497 1.00 46.35 14 SER C CA 1
ATOM 4477 C C . SER C 1 14 ? 27.424 -17.180 -48.180 1.00 50.98 14 SER C C 1
ATOM 4478 O O . SER C 1 14 ? 26.766 -17.770 -47.316 1.00 51.50 14 SER C O 1
ATOM 4481 N N . GLY C 1 15 ? 28.705 -16.842 -48.041 1.00 47.31 15 GLY C N 1
ATOM 4482 C CA . GLY C 1 15 ? 29.462 -17.066 -46.818 1.00 47.01 15 GLY C CA 1
ATOM 4483 C C . GLY C 1 15 ? 30.604 -18.054 -46.887 1.00 51.01 15 GLY C C 1
ATOM 4484 O O . GLY C 1 15 ? 31.179 -18.385 -45.848 1.00 51.23 15 GLY C O 1
ATOM 4485 N N . LEU C 1 16 ? 30.950 -18.531 -48.086 1.00 47.36 16 LEU C N 1
ATOM 4486 C CA . LEU C 1 16 ? 32.046 -19.485 -48.250 1.00 46.69 16 LEU C CA 1
ATOM 4487 C C . LEU C 1 16 ? 33.394 -18.771 -48.362 1.00 50.74 16 LEU C C 1
ATOM 4488 O O . LEU C 1 16 ? 33.514 -17.804 -49.110 1.00 51.59 16 LEU C O 1
ATOM 4493 N N . THR C 1 17 ? 34.392 -19.215 -47.590 1.00 46.94 17 THR C N 1
ATOM 4494 C CA . THR C 1 17 ? 35.747 -18.634 -47.612 1.00 46.47 17 THR C CA 1
ATOM 4495 C C . THR C 1 17 ? 36.502 -19.127 -48.852 1.00 52.25 17 THR C C 1
ATOM 4496 O O . THR C 1 17 ? 36.113 -20.151 -49.425 1.00 52.18 17 THR C O 1
ATOM 4500 N N . ASN C 1 18 ? 37.595 -18.420 -49.245 1.00 49.70 18 ASN C N 1
ATOM 4501 C CA . ASN C 1 18 ? 38.444 -18.774 -50.396 1.00 49.74 18 ASN C CA 1
ATOM 4502 C C . ASN C 1 18 ? 38.935 -20.218 -50.243 1.00 54.42 18 ASN C C 1
ATOM 4503 O O . ASN C 1 18 ? 38.887 -20.986 -51.203 1.00 54.58 18 ASN C O 1
ATOM 4508 N N . GLN C 1 19 ? 39.327 -20.586 -49.007 1.00 50.82 19 GLN C N 1
ATOM 4509 C CA . GLN C 1 19 ? 39.790 -21.913 -48.632 1.00 51.21 19 GLN C CA 1
ATOM 4510 C C . GLN C 1 19 ? 38.696 -22.984 -48.805 1.00 56.30 19 GLN C C 1
ATOM 4511 O O . GLN C 1 19 ? 39.008 -24.087 -49.245 1.00 56.15 19 GLN C O 1
ATOM 4517 N N . GLN C 1 20 ? 37.422 -22.641 -48.496 1.00 53.69 20 GLN C N 1
ATOM 4518 C CA . GLN C 1 20 ? 36.251 -23.518 -48.649 1.00 53.52 20 GLN C CA 1
ATOM 4519 C C . GLN C 1 20 ? 35.883 -23.722 -50.127 1.00 58.01 20 GLN C C 1
ATOM 4520 O O . GLN C 1 20 ? 35.564 -24.847 -50.510 1.00 58.30 20 GLN C O 1
ATOM 4526 N N . ILE C 1 21 ? 35.956 -22.653 -50.954 1.00 54.31 21 ILE C N 1
ATOM 4527 C CA . ILE C 1 21 ? 35.674 -22.719 -52.397 1.00 54.45 21 ILE C CA 1
ATOM 4528 C C . ILE C 1 21 ? 36.749 -23.544 -53.120 1.00 61.47 21 ILE C C 1
ATOM 4529 O O . ILE C 1 21 ? 36.405 -24.306 -54.023 1.00 61.54 21 ILE C O 1
ATOM 4534 N N . LEU C 1 22 ? 38.033 -23.437 -52.696 1.00 59.67 22 LEU C N 1
ATOM 4535 C CA . LEU C 1 22 ? 39.123 -24.244 -53.268 1.00 59.97 22 LEU C CA 1
ATOM 4536 C C . LEU C 1 22 ? 38.810 -25.750 -53.074 1.00 66.04 22 LEU C C 1
ATOM 4537 O O . LEU C 1 22 ? 38.901 -26.520 -54.036 1.00 65.84 22 LEU C O 1
ATOM 4542 N N . LYS C 1 23 ? 38.371 -26.135 -51.846 1.00 63.28 23 LYS C N 1
ATOM 4543 C CA . LYS C 1 23 ? 37.982 -27.500 -51.465 1.00 63.33 23 LYS C CA 1
ATOM 4544 C C . LYS C 1 23 ? 36.854 -28.040 -52.365 1.00 68.51 23 LYS C C 1
ATOM 4545 O O . LYS C 1 23 ? 36.890 -29.207 -52.745 1.00 68.89 23 LYS C O 1
ATOM 4551 N N . VAL C 1 24 ? 35.880 -27.178 -52.717 1.00 65.23 24 VAL C N 1
ATOM 4552 C CA . VAL C 1 24 ? 34.756 -27.486 -53.606 1.00 65.45 24 VAL C CA 1
ATOM 4553 C C . VAL C 1 24 ? 35.274 -27.671 -55.035 1.00 71.39 24 VAL C C 1
ATOM 4554 O O . VAL C 1 24 ? 34.948 -28.674 -55.667 1.00 71.86 24 VAL C O 1
ATOM 4558 N N . LEU C 1 25 ? 36.087 -26.719 -55.534 1.00 68.42 25 LEU C N 1
ATOM 4559 C CA . LEU C 1 25 ? 36.616 -26.766 -56.896 1.00 68.02 25 LEU C CA 1
ATOM 4560 C C . LEU C 1 25 ? 37.592 -27.912 -57.154 1.00 73.55 25 LEU C C 1
ATOM 4561 O O . LEU C 1 25 ? 37.598 -28.435 -58.268 1.00 73.09 25 LEU C O 1
ATOM 4566 N N . GLU C 1 26 ? 38.387 -28.326 -56.137 1.00 71.69 26 GLU C N 1
ATOM 4567 C CA . GLU C 1 26 ? 39.317 -29.452 -56.287 1.00 72.56 26 GLU C CA 1
ATOM 4568 C C . GLU C 1 26 ? 38.583 -30.807 -56.383 1.00 79.60 26 GLU C C 1
ATOM 4569 O O . GLU C 1 26 ? 39.079 -31.717 -57.053 1.00 79.49 26 GLU C O 1
ATOM 4575 N N . TYR C 1 27 ? 37.409 -30.933 -55.708 1.00 78.23 27 TYR C N 1
ATOM 4576 C CA . TYR C 1 27 ? 36.550 -32.116 -55.769 1.00 78.93 27 TYR C CA 1
ATOM 4577 C C . TYR C 1 27 ? 35.781 -32.092 -57.109 1.00 84.59 27 TYR C C 1
ATOM 4578 O O . TYR C 1 27 ? 35.670 -33.121 -57.767 1.00 84.62 27 TYR C O 1
ATOM 4587 N N . GLY C 1 28 ? 35.268 -30.926 -57.492 1.00 82.49 28 GLY C N 1
ATOM 4588 C CA . GLY C 1 28 ? 34.493 -30.737 -58.715 1.00 83.21 28 GLY C CA 1
ATOM 4589 C C . GLY C 1 28 ? 35.226 -30.924 -60.028 1.00 89.32 28 GLY C C 1
ATOM 4590 O O . GLY C 1 28 ? 34.588 -30.971 -61.082 1.00 88.93 28 GLY C O 1
ATOM 4591 N N . GLU C 1 29 ? 36.567 -31.027 -59.977 1.00 87.66 29 GLU C N 1
ATOM 4592 C CA . GLU C 1 29 ? 37.443 -31.200 -61.141 1.00 88.36 29 GLU C CA 1
ATOM 4593 C C . GLU C 1 29 ? 37.151 -32.460 -61.982 1.00 93.15 29 GLU C C 1
ATOM 4594 O O . GLU C 1 29 ? 36.916 -32.333 -63.190 1.00 92.94 29 GLU C O 1
ATOM 4600 N N . ASN C 1 30 ? 37.149 -33.660 -61.356 1.00 89.72 30 ASN C N 1
ATOM 4601 C CA . ASN C 1 30 ? 36.878 -34.917 -62.065 1.00 89.45 30 ASN C CA 1
ATOM 4602 C C . ASN C 1 30 ? 35.385 -35.145 -62.399 1.00 93.40 30 ASN C C 1
ATOM 4603 O O . ASN C 1 30 ? 35.012 -36.228 -62.856 1.00 93.25 30 ASN C O 1
ATOM 4608 N N . VAL C 1 31 ? 34.541 -34.115 -62.181 1.00 89.72 31 VAL C N 1
ATOM 4609 C CA . VAL C 1 31 ? 33.091 -34.134 -62.421 1.00 89.12 31 VAL C CA 1
ATOM 4610 C C . VAL C 1 31 ? 32.687 -32.953 -63.371 1.00 92.76 31 VAL C C 1
ATOM 4611 O O . VAL C 1 31 ? 31.501 -32.782 -63.667 1.00 92.51 31 VAL C O 1
ATOM 4615 N N . ASP C 1 32 ? 33.693 -32.188 -63.886 1.00 89.04 32 ASP C N 1
ATOM 4616 C CA . ASP C 1 32 ? 33.564 -31.029 -64.801 1.00 88.76 32 ASP C CA 1
ATOM 4617 C C . ASP C 1 32 ? 32.797 -29.828 -64.176 1.00 90.57 32 ASP C C 1
ATOM 4618 O O . ASP C 1 32 ? 32.089 -29.086 -64.872 1.00 90.20 32 ASP C O 1
ATOM 4623 N N . GLN C 1 33 ? 32.980 -29.633 -62.850 1.00 84.98 33 GLN C N 1
ATOM 4624 C CA . GLN C 1 33 ? 32.360 -28.574 -62.032 1.00 83.43 33 GLN C CA 1
ATOM 4625 C C . GLN C 1 33 ? 30.831 -28.594 -61.993 1.00 84.66 33 GLN C C 1
ATOM 4626 O O . GLN C 1 33 ? 30.190 -27.562 -61.772 1.00 84.21 33 GLN C O 1
ATOM 4632 N N . GLU C 1 34 ? 30.259 -29.791 -62.196 1.00 79.39 34 GLU C N 1
ATOM 4633 C CA . GLU C 1 34 ? 28.825 -30.054 -62.139 1.00 78.23 34 GLU C CA 1
ATOM 4634 C C . GLU C 1 34 ? 28.570 -30.783 -60.819 1.00 79.12 34 GLU C C 1
ATOM 4635 O O . GLU C 1 34 ? 28.806 -31.992 -60.694 1.00 78.68 34 GLU C O 1
ATOM 4641 N N . LEU C 1 35 ? 28.183 -29.998 -59.805 1.00 72.68 35 LEU C N 1
ATOM 4642 C CA . LEU C 1 35 ? 27.920 -30.455 -58.444 1.00 70.61 35 LEU C CA 1
ATOM 4643 C C . LEU C 1 35 ? 26.584 -29.909 -57.980 1.00 72.95 35 LEU C C 1
ATOM 4644 O O . LEU C 1 35 ? 26.193 -28.813 -58.385 1.00 72.99 35 LEU C O 1
ATOM 4649 N N . LEU C 1 36 ? 25.911 -30.643 -57.090 1.00 67.46 36 LEU C N 1
ATOM 4650 C CA . LEU C 1 36 ? 24.638 -30.210 -56.520 1.00 66.35 36 LEU C CA 1
ATOM 4651 C C . LEU C 1 36 ? 24.913 -29.245 -55.361 1.00 66.43 36 LEU C C 1
ATOM 4652 O O . LEU C 1 36 ? 25.946 -29.386 -54.706 1.00 66.05 36 LEU C O 1
ATOM 4657 N N . LEU C 1 37 ? 24.000 -28.286 -55.094 1.00 60.56 37 LEU C N 1
ATOM 4658 C CA . LEU C 1 37 ? 24.158 -27.328 -53.990 1.00 59.52 37 LEU C CA 1
ATOM 4659 C C . LEU C 1 37 ? 24.338 -27.985 -52.624 1.00 63.38 37 LEU C C 1
ATOM 4660 O O . LEU C 1 37 ? 25.138 -27.491 -51.829 1.00 64.40 37 LEU C O 1
ATOM 4665 N N . GLY C 1 38 ? 23.647 -29.102 -52.387 1.00 58.71 38 GLY C N 1
ATOM 4666 C CA . GLY C 1 38 ? 23.763 -29.879 -51.155 1.00 58.47 38 GLY C CA 1
ATOM 4667 C C . GLY C 1 38 ? 25.143 -30.487 -50.990 1.00 62.81 38 GLY C C 1
ATOM 4668 O O . GLY C 1 38 ? 25.651 -30.592 -49.869 1.00 62.31 38 GLY C O 1
ATOM 4669 N N . ASP C 1 39 ? 25.771 -30.867 -52.123 1.00 59.80 39 ASP C N 1
ATOM 4670 C CA . ASP C 1 39 ? 27.124 -31.420 -52.150 1.00 59.98 39 ASP C CA 1
ATOM 4671 C C . ASP C 1 39 ? 28.152 -30.312 -51.938 1.00 62.26 39 ASP C C 1
ATOM 4672 O O . ASP C 1 39 ? 29.082 -30.503 -51.153 1.00 61.10 39 ASP C O 1
ATOM 4677 N N . ILE C 1 40 ? 27.953 -29.135 -52.590 1.00 58.06 40 ILE C N 1
ATOM 4678 C CA . ILE C 1 40 ? 28.813 -27.958 -52.428 1.00 57.42 40 ILE C CA 1
ATOM 4679 C C . ILE C 1 40 ? 28.870 -27.595 -50.936 1.00 62.51 40 ILE C C 1
ATOM 4680 O O . ILE C 1 40 ? 29.967 -27.430 -50.407 1.00 62.52 40 ILE C O 1
ATOM 4685 N N . ALA C 1 41 ? 27.700 -27.559 -50.254 1.00 59.34 41 ALA C N 1
ATOM 4686 C CA . ALA C 1 41 ? 27.570 -27.267 -48.819 1.00 59.41 41 ALA C CA 1
ATOM 4687 C C . ALA C 1 41 ? 28.353 -28.239 -47.952 1.00 64.53 41 ALA C C 1
ATOM 4688 O O . ALA C 1 41 ? 28.950 -27.809 -46.966 1.00 63.61 41 ALA C O 1
ATOM 4690 N N . ASP C 1 42 ? 28.379 -29.540 -48.326 1.00 63.41 42 ASP C N 1
ATOM 4691 C CA . ASP C 1 42 ? 29.094 -30.569 -47.562 1.00 64.37 42 ASP C CA 1
ATOM 4692 C C . ASP C 1 42 ? 30.591 -30.685 -47.843 1.00 68.74 42 ASP C C 1
ATOM 4693 O O . ASP C 1 42 ? 31.372 -30.825 -46.897 1.00 68.72 42 ASP C O 1
ATOM 4698 N N . ILE C 1 43 ? 30.996 -30.597 -49.123 1.00 64.82 43 ILE C N 1
ATOM 4699 C CA . ILE C 1 43 ? 32.407 -30.615 -49.516 1.00 64.50 43 ILE C CA 1
ATOM 4700 C C . ILE C 1 43 ? 33.166 -29.422 -48.912 1.00 67.18 43 ILE C C 1
ATOM 4701 O O . ILE C 1 43 ? 34.265 -29.619 -48.391 1.00 67.16 43 ILE C O 1
ATOM 4706 N N . SER C 1 44 ? 32.556 -28.212 -48.929 1.00 62.42 44 SER C N 1
ATOM 4707 C CA . SER C 1 44 ? 33.127 -26.969 -48.388 1.00 61.78 44 SER C CA 1
ATOM 4708 C C . SER C 1 44 ? 33.596 -27.080 -46.936 1.00 66.27 44 SER C C 1
ATOM 4709 O O . SER C 1 44 ? 34.591 -26.454 -46.570 1.00 66.86 44 SER C O 1
ATOM 4712 N N . GLY C 1 45 ? 32.872 -27.864 -46.136 1.00 62.01 45 GLY C N 1
ATOM 4713 C CA . GLY C 1 45 ? 33.158 -28.071 -44.722 1.00 61.66 45 GLY C CA 1
ATOM 4714 C C . GLY C 1 45 ? 32.793 -26.878 -43.859 1.00 65.15 45 GLY C C 1
ATOM 4715 O O . GLY C 1 45 ? 33.393 -26.676 -42.797 1.00 64.83 45 GLY C O 1
ATOM 4716 N N . CYS C 1 46 ? 31.802 -26.075 -44.309 1.00 60.93 46 CYS C N 1
ATOM 4717 C CA . CYS C 1 46 ? 31.332 -24.905 -43.572 1.00 60.35 46 CYS C CA 1
ATOM 4718 C C . CYS C 1 46 ? 30.557 -25.323 -42.340 1.00 63.17 46 CYS C C 1
ATOM 4719 O O . CYS C 1 46 ? 29.959 -26.400 -42.329 1.00 62.79 46 CYS C O 1
ATOM 4722 N N . ARG C 1 47 ? 30.602 -24.484 -41.293 1.00 58.90 47 ARG C N 1
ATOM 4723 C CA . ARG C 1 47 ? 29.990 -24.732 -39.994 1.00 58.15 47 ARG C CA 1
ATOM 4724 C C . ARG C 1 47 ? 28.488 -25.000 -40.079 1.00 60.54 47 ARG C C 1
ATOM 4725 O O . ARG C 1 47 ? 28.045 -26.021 -39.559 1.00 60.75 47 ARG C O 1
ATOM 4733 N N . ASN C 1 48 ? 27.721 -24.138 -40.783 1.00 54.74 48 ASN C N 1
ATOM 4734 C CA . ASN C 1 48 ? 26.266 -24.279 -40.906 1.00 53.39 48 ASN C CA 1
ATOM 4735 C C . ASN C 1 48 ? 25.817 -24.461 -42.368 1.00 55.88 48 ASN C C 1
ATOM 4736 O O . ASN C 1 48 ? 25.538 -23.461 -43.033 1.00 55.47 48 ASN C O 1
ATOM 4741 N N . PRO C 1 49 ? 25.740 -25.716 -42.893 1.00 51.30 49 PRO C N 1
ATOM 4742 C CA . PRO C 1 49 ? 25.368 -25.907 -44.314 1.00 50.37 49 PRO C CA 1
ATOM 4743 C C . PRO C 1 49 ? 23.979 -25.400 -44.700 1.00 52.60 49 PRO C C 1
ATOM 4744 O O . PRO C 1 49 ? 23.794 -24.861 -45.796 1.00 51.88 49 PRO C O 1
ATOM 4748 N N . ALA C 1 50 ? 23.012 -25.555 -43.785 1.00 48.66 50 ALA C N 1
ATOM 4749 C CA . ALA C 1 50 ? 21.624 -25.129 -43.975 1.00 48.35 50 ALA C CA 1
ATOM 4750 C C . ALA C 1 50 ? 21.522 -23.620 -44.087 1.00 52.52 50 ALA C C 1
ATOM 4751 O O . ALA C 1 50 ? 20.719 -23.129 -44.883 1.00 53.47 50 ALA C O 1
ATOM 4753 N N . VAL C 1 51 ? 22.360 -22.889 -43.316 1.00 47.96 51 VAL C N 1
ATOM 4754 C CA . VAL C 1 51 ? 22.419 -21.432 -43.349 1.00 47.63 51 VAL C CA 1
ATOM 4755 C C . VAL C 1 51 ? 23.035 -20.966 -44.677 1.00 51.31 51 VAL C C 1
ATOM 4756 O O . VAL C 1 51 ? 22.471 -20.070 -45.300 1.00 51.78 51 VAL C O 1
ATOM 4760 N N . PHE C 1 52 ? 24.137 -21.605 -45.140 1.00 46.88 52 PHE C N 1
ATOM 4761 C CA . PHE C 1 52 ? 24.792 -21.272 -46.412 1.00 46.43 52 PHE C CA 1
ATOM 4762 C C . PHE C 1 52 ? 23.788 -21.374 -47.554 1.00 52.39 52 PHE C C 1
ATOM 4763 O O . PHE C 1 52 ? 23.667 -20.435 -48.342 1.00 52.72 52 PHE C O 1
ATOM 4779 N N . GLU C 1 54 ? 20.409 -21.463 -47.449 1.00 49.98 54 GLU C N 1
ATOM 4780 C CA . GLU C 1 54 ? 19.360 -20.459 -47.296 1.00 50.02 54 GLU C CA 1
ATOM 4781 C C . GLU C 1 54 ? 19.850 -19.090 -47.770 1.00 53.52 54 GLU C C 1
ATOM 4782 O O . GLU C 1 54 ? 19.115 -18.406 -48.480 1.00 52.75 54 GLU C O 1
ATOM 4788 N N . ARG C 1 55 ? 21.106 -18.717 -47.422 1.00 50.08 55 ARG C N 1
ATOM 4789 C CA . ARG C 1 55 ? 21.706 -17.448 -47.836 1.00 50.24 55 ARG C CA 1
ATOM 4790 C C . ARG C 1 55 ? 21.873 -17.401 -49.349 1.00 53.78 55 ARG C C 1
ATOM 4791 O O . ARG C 1 55 ? 21.533 -16.382 -49.955 1.00 52.59 55 ARG C O 1
ATOM 4799 N N . TYR C 1 56 ? 22.350 -18.519 -49.958 1.00 50.61 56 TYR C N 1
ATOM 4800 C CA . TYR C 1 56 ? 22.515 -18.659 -51.407 1.00 50.99 56 TYR C CA 1
ATOM 4801 C C . TYR C 1 56 ? 21.185 -18.353 -52.123 1.00 55.50 56 TYR C C 1
ATOM 4802 O O . TYR C 1 56 ? 21.165 -17.577 -53.083 1.00 55.19 56 TYR C O 1
ATOM 4811 N N . PHE C 1 57 ? 20.084 -18.946 -51.637 1.00 52.52 57 PHE C N 1
ATOM 4812 C CA . PHE C 1 57 ? 18.751 -18.741 -52.200 1.00 52.26 57 PHE C CA 1
ATOM 4813 C C . PHE C 1 57 ? 18.206 -17.324 -51.998 1.00 58.39 57 PHE C C 1
ATOM 4814 O O . PHE C 1 57 ? 17.484 -16.842 -52.862 1.00 58.56 57 PHE C O 1
ATOM 4822 N N . GLN C 1 58 ? 18.585 -16.643 -50.896 1.00 56.67 58 GLN C N 1
ATOM 4823 C CA . GLN C 1 58 ? 18.150 -15.267 -50.603 1.00 57.16 58 GLN C CA 1
ATOM 4824 C C . GLN C 1 58 ? 18.858 -14.206 -51.469 1.00 64.56 58 GLN C C 1
ATOM 4825 O O . GLN C 1 58 ? 18.411 -13.057 -51.504 1.00 64.84 58 GLN C O 1
ATOM 4831 N N . ILE C 1 59 ? 19.942 -14.583 -52.176 1.00 62.74 59 ILE C N 1
ATOM 4832 C CA . ILE C 1 59 ? 20.701 -13.672 -53.037 1.00 62.99 59 ILE C CA 1
ATOM 4833 C C . ILE C 1 59 ? 19.888 -13.187 -54.218 1.00 67.69 59 ILE C C 1
ATOM 4834 O O . ILE C 1 59 ? 19.354 -14.005 -54.973 1.00 67.50 59 ILE C O 1
ATOM 4839 N N . ASP C 1 60 ? 19.810 -11.850 -54.373 1.00 65.22 60 ASP C N 1
ATOM 4840 C CA . ASP C 1 60 ? 19.149 -11.193 -55.494 1.00 65.67 60 ASP C CA 1
ATOM 4841 C C . ASP C 1 60 ? 20.117 -11.256 -56.685 1.00 71.05 60 ASP C C 1
ATOM 4842 O O . ASP C 1 60 ? 21.031 -10.428 -56.784 1.00 70.84 60 ASP C O 1
ATOM 4847 N N . ASP C 1 61 ? 19.922 -12.266 -57.566 1.00 68.08 61 ASP C N 1
ATOM 4848 C CA . ASP C 1 61 ? 20.749 -12.518 -58.748 1.00 68.05 61 ASP C CA 1
ATOM 4849 C C . ASP C 1 61 ? 20.881 -11.320 -59.670 1.00 73.69 61 ASP C C 1
ATOM 4850 O O . ASP C 1 61 ? 21.940 -11.150 -60.263 1.00 74.43 61 ASP C O 1
ATOM 4855 N N . ALA C 1 62 ? 19.824 -10.494 -59.793 1.00 70.05 62 ALA C N 1
ATOM 4856 C CA . ALA C 1 62 ? 19.816 -9.305 -60.646 1.00 69.69 62 ALA C CA 1
ATOM 4857 C C . ALA C 1 62 ? 20.796 -8.250 -60.133 1.00 73.11 62 ALA C C 1
ATOM 4858 O O . ALA C 1 62 ? 21.580 -7.725 -60.926 1.00 72.39 62 ALA C O 1
ATOM 4860 N N . HIS C 1 63 ? 20.769 -7.967 -58.806 1.00 69.19 63 HIS C N 1
ATOM 4861 C CA . HIS C 1 63 ? 21.648 -7.003 -58.142 1.00 68.58 63 HIS C CA 1
ATOM 4862 C C . HIS C 1 63 ? 23.112 -7.474 -58.167 1.00 70.43 63 HIS C C 1
ATOM 4863 O O . HIS C 1 63 ? 24.005 -6.665 -58.444 1.00 69.74 63 HIS C O 1
ATOM 4870 N N . LEU C 1 64 ? 23.348 -8.779 -57.873 1.00 65.33 64 LEU C N 1
ATOM 4871 C CA . LEU C 1 64 ? 24.679 -9.387 -57.840 1.00 64.10 64 LEU C CA 1
ATOM 4872 C C . LEU C 1 64 ? 25.313 -9.506 -59.217 1.00 67.41 64 LEU C C 1
ATOM 4873 O O . LEU C 1 64 ? 26.528 -9.338 -59.330 1.00 66.76 64 LEU C O 1
ATOM 4878 N N . SER C 1 65 ? 24.506 -9.792 -60.259 1.00 63.87 65 SER C N 1
ATOM 4879 C CA . SER C 1 65 ? 25.009 -9.921 -61.626 1.00 63.50 65 SER C CA 1
ATOM 4880 C C . SER C 1 65 ? 25.513 -8.584 -62.147 1.00 66.41 65 SER C C 1
ATOM 4881 O O . SER C 1 65 ? 26.477 -8.558 -62.904 1.00 66.06 65 SER C O 1
ATOM 4884 N N . LYS C 1 66 ? 24.889 -7.477 -61.714 1.00 62.66 66 LYS C N 1
ATOM 4885 C CA . LYS C 1 66 ? 25.291 -6.121 -62.087 1.00 62.53 66 LYS C CA 1
ATOM 4886 C C . LYS C 1 66 ? 26.647 -5.805 -61.441 1.00 66.68 66 LYS C C 1
ATOM 4887 O O . LYS C 1 66 ? 27.546 -5.317 -62.121 1.00 67.07 66 LYS C O 1
ATOM 4893 N N . GLU C 1 67 ? 26.796 -6.142 -60.143 1.00 62.60 67 GLU C N 1
ATOM 4894 C CA . GLU C 1 67 ? 27.995 -5.967 -59.319 1.00 61.77 67 GLU C CA 1
ATOM 4895 C C . GLU C 1 67 ? 29.184 -6.763 -59.901 1.00 63.70 67 GLU C C 1
ATOM 4896 O O . GLU C 1 67 ? 30.247 -6.181 -60.158 1.00 63.62 67 GLU C O 1
ATOM 4902 N N . PHE C 1 68 ? 28.973 -8.082 -60.141 1.00 57.96 68 PHE C N 1
ATOM 4903 C CA . PHE C 1 68 ? 29.950 -9.015 -60.711 1.00 56.61 68 PHE C CA 1
ATOM 4904 C C . PHE C 1 68 ? 30.450 -8.579 -62.102 1.00 61.41 68 PHE C C 1
ATOM 4905 O O . PHE C 1 68 ? 31.629 -8.768 -62.412 1.00 61.38 68 PHE C O 1
ATOM 4913 N N . GLN C 1 69 ? 29.557 -8.019 -62.936 1.00 57.59 69 GLN C N 1
ATOM 4914 C CA . GLN C 1 69 ? 29.883 -7.623 -64.301 1.00 56.87 69 GLN C CA 1
ATOM 4915 C C . GLN C 1 69 ? 30.500 -6.238 -64.481 1.00 59.68 69 GLN C C 1
ATOM 4916 O O . GLN C 1 69 ? 30.990 -5.950 -65.581 1.00 59.50 69 GLN C O 1
ATOM 4922 N N . LYS C 1 70 ? 30.521 -5.399 -63.412 1.00 55.06 70 LYS C N 1
ATOM 4923 C CA . LYS C 1 70 ? 31.093 -4.045 -63.454 1.00 54.74 70 LYS C CA 1
ATOM 4924 C C . LYS C 1 70 ? 32.544 -4.046 -63.986 1.00 59.23 70 LYS C C 1
ATOM 4925 O O . LYS C 1 70 ? 32.892 -3.199 -64.813 1.00 59.72 70 LYS C O 1
ATOM 4931 N N . PHE C 1 71 ? 33.361 -5.013 -63.532 1.00 54.72 71 PHE C N 1
ATOM 4932 C CA . PHE C 1 71 ? 34.732 -5.214 -63.989 1.00 54.82 71 PHE C CA 1
ATOM 4933 C C . PHE C 1 71 ? 34.887 -6.671 -64.427 1.00 59.18 71 PHE C C 1
ATOM 4934 O O . PHE C 1 71 ? 34.335 -7.554 -63.754 1.00 58.87 71 PHE C O 1
ATOM 4942 N N . PRO C 1 72 ? 35.628 -6.959 -65.531 1.00 55.28 72 PRO C N 1
ATOM 4943 C CA . PRO C 1 72 ? 35.797 -8.364 -65.950 1.00 54.99 72 PRO C CA 1
ATOM 4944 C C . PRO C 1 72 ? 36.558 -9.201 -64.922 1.00 58.81 72 PRO C C 1
ATOM 4945 O O . PRO C 1 72 ? 37.114 -8.653 -63.967 1.00 59.07 72 PRO C O 1
ATOM 4949 N N . SER C 1 73 ? 36.565 -10.527 -65.101 1.00 54.72 73 SER C N 1
ATOM 4950 C CA . SER C 1 73 ? 37.227 -11.427 -64.164 1.00 54.19 73 SER C CA 1
ATOM 4951 C C . SER C 1 73 ? 37.678 -12.726 -64.813 1.00 58.32 73 SER C C 1
ATOM 4952 O O . SER C 1 73 ? 37.373 -12.985 -65.978 1.00 58.28 73 SER C O 1
ATOM 4955 N N . PHE C 1 74 ? 38.441 -13.519 -64.052 1.00 54.57 74 PHE C N 1
ATOM 4956 C CA . PHE C 1 74 ? 38.913 -14.859 -64.396 1.00 54.18 74 PHE C CA 1
ATOM 4957 C C . PHE C 1 74 ? 39.091 -15.628 -63.090 1.00 59.23 74 PHE C C 1
ATOM 4958 O O . PHE C 1 74 ? 39.334 -15.015 -62.040 1.00 59.38 74 PHE C O 1
ATOM 4966 N N . SER C 1 75 ? 38.925 -16.955 -63.143 1.00 55.69 75 SER C N 1
ATOM 4967 C CA . SER C 1 75 ? 39.021 -17.795 -61.958 1.00 55.72 75 SER C CA 1
ATOM 4968 C C . SER C 1 75 ? 40.081 -18.854 -62.103 1.00 59.35 75 SER C C 1
ATOM 4969 O O . SER C 1 75 ? 40.608 -19.044 -63.197 1.00 59.03 75 SER C O 1
ATOM 4972 N N . ILE C 1 76 ? 40.328 -19.603 -61.014 1.00 56.30 76 ILE C N 1
ATOM 4973 C CA . ILE C 1 76 ? 41.274 -20.719 -60.968 1.00 56.58 76 ILE C CA 1
ATOM 4974 C C . ILE C 1 76 ? 40.892 -21.857 -61.961 1.00 63.93 76 ILE C C 1
ATOM 4975 O O . ILE C 1 76 ? 41.705 -22.744 -62.236 1.00 64.17 76 ILE C O 1
ATOM 4980 N N . LEU C 1 77 ? 39.672 -21.795 -62.520 1.00 62.60 77 LEU C N 1
ATOM 4981 C CA . LEU C 1 77 ? 39.168 -22.778 -63.484 1.00 63.73 77 LEU C CA 1
ATOM 4982 C C . LEU C 1 77 ? 39.560 -22.436 -64.917 1.00 70.51 77 LEU C C 1
ATOM 4983 O O . LEU C 1 77 ? 39.657 -23.335 -65.761 1.00 70.10 77 LEU C O 1
ATOM 4988 N N . ASP C 1 78 ? 39.771 -21.139 -65.185 1.00 69.08 78 ASP C N 1
ATOM 4989 C CA . ASP C 1 78 ? 40.132 -20.624 -66.498 1.00 69.78 78 ASP C CA 1
ATOM 4990 C C . ASP C 1 78 ? 41.576 -20.925 -66.892 1.00 75.61 78 ASP C C 1
ATOM 4991 O O . ASP C 1 78 ? 42.456 -21.012 -66.030 1.00 74.63 78 ASP C O 1
ATOM 4996 N N . ASP C 1 79 ? 41.797 -21.099 -68.212 1.00 74.01 79 ASP C N 1
ATOM 4997 C CA . ASP C 1 79 ? 43.079 -21.424 -68.851 1.00 74.53 79 ASP C CA 1
ATOM 4998 C C . ASP C 1 79 ? 44.123 -20.335 -68.635 1.00 77.41 79 ASP C C 1
ATOM 4999 O O . ASP C 1 79 ? 45.305 -20.649 -68.511 1.00 76.65 79 ASP C O 1
ATOM 5004 N N . CYS C 1 80 ? 43.683 -19.063 -68.606 1.00 73.70 80 CYS C N 1
ATOM 5005 C CA . CYS C 1 80 ? 44.543 -17.897 -68.441 1.00 73.46 80 CYS C CA 1
ATOM 5006 C C . CYS C 1 80 ? 45.119 -17.748 -67.035 1.00 76.72 80 CYS C C 1
ATOM 5007 O O . CYS C 1 80 ? 46.095 -17.020 -66.869 1.00 76.85 80 CYS C O 1
ATOM 5010 N N . TYR C 1 81 ? 44.522 -18.409 -66.025 1.00 72.46 81 TYR C N 1
ATOM 5011 C CA . TYR C 1 81 ? 45.014 -18.339 -64.644 1.00 71.70 81 TYR C CA 1
ATOM 5012 C C . TYR C 1 81 ? 46.457 -18.875 -64.602 1.00 76.59 81 TYR C C 1
ATOM 5013 O O . TYR C 1 81 ? 46.705 -20.015 -65.017 1.00 76.40 81 TYR C O 1
ATOM 5022 N N . PRO C 1 82 ? 47.426 -18.033 -64.187 1.00 73.70 82 PRO C N 1
ATOM 5023 C CA . PRO C 1 82 ? 48.833 -18.480 -64.182 1.00 73.65 82 PRO C CA 1
ATOM 5024 C C . PRO C 1 82 ? 49.133 -19.635 -63.211 1.00 78.00 82 PRO C C 1
ATOM 5025 O O . PRO C 1 82 ? 48.767 -19.556 -62.040 1.00 77.56 82 PRO C O 1
ATOM 5029 N N . TRP C 1 83 ? 49.717 -20.748 -63.728 1.00 75.12 83 TRP C N 1
ATOM 5030 C CA . TRP C 1 83 ? 50.031 -21.970 -62.963 1.00 75.38 83 TRP C CA 1
ATOM 5031 C C . TRP C 1 83 ? 50.857 -21.752 -61.678 1.00 77.28 83 TRP C C 1
ATOM 5032 O O . TRP C 1 83 ? 50.645 -22.471 -60.693 1.00 76.32 83 TRP C O 1
ATOM 5043 N N . ASP C 1 84 ? 51.804 -20.787 -61.700 1.00 72.63 84 ASP C N 1
ATOM 5044 C CA . ASP C 1 84 ? 52.648 -20.457 -60.549 1.00 71.76 84 ASP C CA 1
ATOM 5045 C C . ASP C 1 84 ? 51.810 -19.945 -59.376 1.00 73.13 84 ASP C C 1
ATOM 5046 O O . ASP C 1 84 ? 52.061 -20.345 -58.242 1.00 71.79 84 ASP C O 1
ATOM 5051 N N . LEU C 1 85 ? 50.787 -19.110 -59.658 1.00 69.27 85 LEU C N 1
ATOM 5052 C CA . LEU C 1 85 ? 49.861 -18.590 -58.647 1.00 68.96 85 LEU C CA 1
ATOM 5053 C C . LEU C 1 85 ? 48.975 -19.715 -58.085 1.00 73.75 85 LEU C C 1
ATOM 5054 O O . LEU C 1 85 ? 48.649 -19.685 -56.903 1.00 73.93 85 LEU C O 1
ATOM 5059 N N . SER C 1 86 ? 48.638 -20.728 -58.912 1.00 70.32 86 SER C N 1
ATOM 5060 C CA . SER C 1 86 ? 47.811 -21.870 -58.507 1.00 69.94 86 SER C CA 1
ATOM 5061 C C . SER C 1 86 ? 48.494 -22.743 -57.441 1.00 74.05 86 SER C C 1
ATOM 5062 O O . SER C 1 86 ? 47.805 -23.417 -56.675 1.00 74.04 86 SER C O 1
ATOM 5065 N N . GLU C 1 87 ? 49.840 -22.747 -57.415 1.00 70.85 87 GLU C N 1
ATOM 5066 C CA . GLU C 1 87 ? 50.661 -23.563 -56.511 1.00 70.84 87 GLU C CA 1
ATOM 5067 C C . GLU C 1 87 ? 50.794 -23.040 -55.078 1.00 73.75 87 GLU C C 1
ATOM 5068 O O . GLU C 1 87 ? 51.280 -23.769 -54.205 1.00 73.04 87 GLU C O 1
ATOM 5074 N N . ILE C 1 88 ? 50.385 -21.792 -54.829 1.00 69.96 88 ILE C N 1
ATOM 5075 C CA . ILE C 1 88 ? 50.492 -21.218 -53.486 1.00 69.56 88 ILE C CA 1
ATOM 5076 C C . ILE C 1 88 ? 49.390 -21.699 -52.562 1.00 73.42 88 ILE C C 1
ATOM 5077 O O . ILE C 1 88 ? 48.335 -22.149 -53.026 1.00 73.54 88 ILE C O 1
ATOM 5082 N N . TYR C 1 89 ? 49.629 -21.587 -51.251 1.00 69.29 89 TYR C N 1
ATOM 5083 C CA . TYR C 1 89 ? 48.618 -21.916 -50.264 1.00 68.68 89 TYR C CA 1
ATOM 5084 C C . TYR C 1 89 ? 47.602 -20.759 -50.296 1.00 70.00 89 TYR C C 1
ATOM 5085 O O . TYR C 1 89 ? 48.001 -19.585 -50.314 1.00 69.88 89 TYR C O 1
ATOM 5094 N N . ASP C 1 90 ? 46.301 -21.100 -50.345 1.00 63.25 90 ASP C N 1
ATOM 5095 C CA . ASP C 1 90 ? 45.186 -20.151 -50.398 1.00 61.47 90 ASP C CA 1
ATOM 5096 C C . ASP C 1 90 ? 45.214 -19.290 -51.667 1.00 60.32 90 ASP C C 1
ATOM 5097 O O . ASP C 1 90 ? 44.981 -18.081 -51.609 1.00 59.43 90 ASP C O 1
ATOM 5102 N N . ALA C 1 91 ? 45.474 -19.932 -52.822 1.00 54.21 91 ALA C N 1
ATOM 5103 C CA . ALA C 1 91 ? 45.511 -19.267 -54.126 1.00 53.16 91 ALA C CA 1
ATOM 5104 C C . ALA C 1 91 ? 44.190 -18.529 -54.370 1.00 55.75 91 ALA C C 1
ATOM 5105 O O . ALA C 1 91 ? 43.141 -19.094 -54.067 1.00 54.18 91 ALA C O 1
ATOM 5107 N N . PRO C 1 92 ? 44.204 -17.257 -54.842 1.00 53.18 92 PRO C N 1
ATOM 5108 C CA . PRO C 1 92 ? 42.929 -16.556 -55.072 1.00 53.23 92 PRO C CA 1
ATOM 5109 C C . PRO C 1 92 ? 42.039 -17.364 -56.010 1.00 58.97 92 PRO C C 1
ATOM 5110 O O . PRO C 1 92 ? 42.486 -17.823 -57.065 1.00 59.09 92 PRO C O 1
ATOM 5114 N N . VAL C 1 93 ? 40.812 -17.621 -55.569 1.00 55.80 93 VAL C N 1
ATOM 5115 C CA . VAL C 1 93 ? 39.857 -18.419 -56.328 1.00 55.23 93 VAL C CA 1
ATOM 5116 C C . VAL C 1 93 ? 39.233 -17.643 -57.519 1.00 58.12 93 VAL C C 1
ATOM 5117 O O . VAL C 1 93 ? 38.962 -18.229 -58.570 1.00 57.81 93 VAL C O 1
ATOM 5121 N N . LEU C 1 94 ? 39.102 -16.315 -57.368 1.00 53.72 94 LEU C N 1
ATOM 5122 C CA . LEU C 1 94 ? 38.553 -15.411 -58.374 1.00 53.03 94 LEU C CA 1
ATOM 5123 C C . LEU C 1 94 ? 39.270 -14.048 -58.289 1.00 56.98 94 LEU C C 1
ATOM 5124 O O . LEU C 1 94 ? 39.465 -13.513 -57.186 1.00 56.56 94 LEU C O 1
ATOM 5129 N N . LEU C 1 95 ? 39.677 -13.510 -59.464 1.00 53.14 95 LEU C N 1
ATOM 5130 C CA . LEU C 1 95 ? 40.357 -12.216 -59.591 1.00 52.52 95 LEU C CA 1
ATOM 5131 C C . LEU C 1 95 ? 39.684 -11.329 -60.622 1.00 56.52 95 LEU C C 1
ATOM 5132 O O . LEU C 1 95 ? 39.474 -11.749 -61.761 1.00 56.01 95 LEU C O 1
ATOM 5137 N N . PHE C 1 96 ? 39.362 -10.096 -60.217 1.00 53.80 96 PHE C N 1
ATOM 5138 C CA . PHE C 1 96 ? 38.798 -9.068 -61.082 1.00 54.15 96 PHE C CA 1
ATOM 5139 C C . PHE C 1 96 ? 39.978 -8.291 -61.654 1.00 60.37 96 PHE C C 1
ATOM 5140 O O . PHE C 1 96 ? 41.001 -8.153 -60.975 1.00 59.99 96 PHE C O 1
ATOM 5148 N N . TYR C 1 97 ? 39.861 -7.820 -62.906 1.00 58.21 97 TYR C N 1
ATOM 5149 C CA . TYR C 1 97 ? 40.943 -7.087 -63.562 1.00 58.70 97 TYR C CA 1
ATOM 5150 C C . TYR C 1 97 ? 40.478 -5.895 -64.397 1.00 62.58 97 TYR C C 1
ATOM 5151 O O . TYR C 1 97 ? 39.298 -5.775 -64.728 1.00 61.62 97 TYR C O 1
ATOM 5160 N N . LYS C 1 98 ? 41.437 -5.037 -64.763 1.00 59.86 98 LYS C N 1
ATOM 5161 C CA . LYS C 1 98 ? 41.268 -3.902 -65.660 1.00 59.78 98 LYS C CA 1
ATOM 5162 C C . LYS C 1 98 ? 42.573 -3.780 -66.443 1.00 66.14 98 LYS C C 1
ATOM 5163 O O . LYS C 1 98 ? 43.621 -3.460 -65.871 1.00 66.17 98 LYS C O 1
ATOM 5169 N N . GLY C 1 99 ? 42.498 -4.117 -67.729 1.00 63.95 99 GLY C N 1
ATOM 5170 C CA . GLY C 1 99 ? 43.624 -4.069 -68.650 1.00 63.99 99 GLY C CA 1
ATOM 5171 C C . GLY C 1 99 ? 43.784 -5.286 -69.534 1.00 68.64 99 GLY C C 1
ATOM 5172 O O . GLY C 1 99 ? 42.815 -5.994 -69.815 1.00 68.25 99 GLY C O 1
ATOM 5173 N N . ASN C 1 100 ? 45.025 -5.525 -69.974 1.00 66.25 100 ASN C N 1
ATOM 5174 C CA . ASN C 1 100 ? 45.401 -6.609 -70.875 1.00 66.61 100 ASN C CA 1
ATOM 5175 C C . ASN C 1 100 ? 45.879 -7.863 -70.139 1.00 70.55 100 ASN C C 1
ATOM 5176 O O . ASN C 1 100 ? 46.941 -7.843 -69.509 1.00 70.48 100 ASN C O 1
ATOM 5181 N N . LEU C 1 101 ? 45.108 -8.967 -70.265 1.00 66.79 101 LEU C N 1
ATOM 5182 C CA . LEU C 1 101 ? 45.434 -10.255 -69.650 1.00 66.76 101 LEU C CA 1
ATOM 5183 C C . LEU C 1 101 ? 46.644 -10.936 -70.261 1.00 71.54 101 LEU C C 1
ATOM 5184 O O . LEU C 1 101 ? 47.147 -11.897 -69.668 1.00 71.17 101 LEU C O 1
ATOM 5189 N N . ASP C 1 102 ? 47.107 -10.466 -71.442 1.00 68.86 102 ASP C N 1
ATOM 5190 C CA . ASP C 1 102 ? 48.266 -11.042 -72.132 1.00 69.17 102 ASP C CA 1
ATOM 5191 C C . ASP C 1 102 ? 49.552 -10.943 -71.322 1.00 72.19 102 ASP C C 1
ATOM 5192 O O . ASP C 1 102 ? 50.422 -11.803 -71.459 1.00 72.23 102 ASP C O 1
ATOM 5197 N N . LEU C 1 103 ? 49.637 -9.932 -70.435 1.00 67.55 103 LEU C N 1
ATOM 5198 C CA . LEU C 1 103 ? 50.773 -9.698 -69.546 1.00 67.17 103 LEU C CA 1
ATOM 5199 C C . LEU C 1 103 ? 51.026 -10.887 -68.605 1.00 72.08 103 LEU C C 1
ATOM 5200 O O . LEU C 1 103 ? 52.158 -11.090 -68.168 1.00 71.70 103 LEU C O 1
ATOM 5205 N N . LEU C 1 104 ? 49.985 -11.699 -68.339 1.00 69.83 104 LEU C N 1
ATOM 5206 C CA . LEU C 1 104 ? 50.084 -12.890 -67.491 1.00 70.00 104 LEU C CA 1
ATOM 5207 C C . LEU C 1 104 ? 50.792 -14.042 -68.205 1.00 75.35 104 LEU C C 1
ATOM 5208 O O . LEU C 1 104 ? 51.137 -15.033 -67.555 1.00 75.96 104 LEU C O 1
ATOM 5213 N N . LYS C 1 105 ? 50.998 -13.926 -69.536 1.00 71.69 105 LYS C N 1
ATOM 5214 C CA . LYS C 1 105 ? 51.660 -14.955 -70.344 1.00 71.66 105 LYS C CA 1
ATOM 5215 C C . LYS C 1 105 ? 53.196 -14.815 -70.355 1.00 76.95 105 LYS C C 1
ATOM 5216 O O . LYS C 1 105 ? 53.894 -15.774 -70.696 1.00 77.34 105 LYS C O 1
ATOM 5222 N N . PHE C 1 106 ? 53.713 -13.629 -69.988 1.00 73.44 106 PHE C N 1
ATOM 5223 C CA . PHE C 1 106 ? 55.147 -13.332 -69.987 1.00 73.45 106 PHE C CA 1
ATOM 5224 C C . PHE C 1 106 ? 55.830 -13.592 -68.622 1.00 76.73 106 PHE C C 1
ATOM 5225 O O . PHE C 1 106 ? 55.138 -13.576 -67.599 1.00 76.18 106 PHE C O 1
ATOM 5233 N N . PRO C 1 107 ? 57.176 -13.830 -68.578 1.00 72.19 107 PRO C N 1
ATOM 5234 C CA . PRO C 1 107 ? 57.851 -14.057 -67.283 1.00 71.26 107 PRO C CA 1
ATOM 5235 C C . PRO C 1 107 ? 57.761 -12.815 -66.397 1.00 72.24 107 PRO C C 1
ATOM 5236 O O . PRO C 1 107 ? 57.863 -11.687 -66.895 1.00 71.88 107 PRO C O 1
ATOM 5240 N N . LYS C 1 108 ? 57.485 -13.028 -65.096 1.00 65.89 108 LYS C N 1
ATOM 5241 C CA . LYS C 1 108 ? 57.244 -11.959 -64.121 1.00 63.90 108 LYS C CA 1
ATOM 5242 C C . LYS C 1 108 ? 58.195 -11.978 -62.931 1.00 65.19 108 LYS C C 1
ATOM 5243 O O . LYS C 1 108 ? 58.603 -13.053 -62.473 1.00 64.74 108 LYS C O 1
ATOM 5249 N N . VAL C 1 109 ? 58.517 -10.778 -62.418 1.00 59.55 109 VAL C N 1
ATOM 5250 C CA . VAL C 1 109 ? 59.352 -10.584 -61.236 1.00 58.61 109 VAL C CA 1
ATOM 5251 C C . VAL C 1 109 ? 58.661 -9.603 -60.292 1.00 62.79 109 VAL C C 1
ATOM 5252 O O . VAL C 1 109 ? 58.134 -8.579 -60.743 1.00 61.81 109 VAL C O 1
ATOM 5256 N N . ALA C 1 110 ? 58.610 -9.950 -59.000 1.00 60.22 110 ALA C N 1
ATOM 5257 C CA . ALA C 1 110 ? 58.005 -9.087 -57.989 1.00 60.38 110 ALA C CA 1
ATOM 5258 C C . ALA C 1 110 ? 59.049 -8.085 -57.471 1.00 63.82 110 ALA C C 1
ATOM 5259 O O . ALA C 1 110 ? 60.248 -8.382 -57.494 1.00 63.60 110 ALA C O 1
ATOM 5261 N N . VAL C 1 111 ? 58.599 -6.880 -57.075 1.00 58.90 111 VAL C N 1
ATOM 5262 C CA . VAL C 1 111 ? 59.451 -5.818 -56.525 1.00 57.89 111 VAL C CA 1
ATOM 5263 C C . VAL C 1 111 ? 58.738 -5.254 -55.296 1.00 59.73 111 VAL C C 1
ATOM 5264 O O . VAL C 1 111 ? 57.622 -4.747 -55.404 1.00 57.90 111 VAL C O 1
ATOM 5268 N N . VAL C 1 112 ? 59.363 -5.405 -54.121 1.00 56.71 112 VAL C N 1
ATOM 5269 C CA . VAL C 1 112 ? 58.814 -4.945 -52.842 1.00 56.30 112 VAL C CA 1
ATOM 5270 C C . VAL C 1 112 ? 59.822 -4.084 -52.079 1.00 61.66 112 VAL C C 1
ATOM 5271 O O . VAL C 1 112 ? 61.023 -4.171 -52.329 1.00 62.49 112 VAL C O 1
ATOM 5275 N N . GLY C 1 113 ? 59.326 -3.274 -51.155 1.00 58.49 113 GLY C N 1
ATOM 5276 C CA . GLY C 1 113 ? 60.166 -2.411 -50.339 1.00 58.43 113 GLY C CA 1
ATOM 5277 C C . GLY C 1 113 ? 59.432 -1.320 -49.593 1.00 64.12 113 GLY C C 1
ATOM 5278 O O . GLY C 1 113 ? 58.207 -1.204 -49.685 1.00 64.04 113 GLY C O 1
ATOM 5279 N N . SER C 1 114 ? 60.207 -0.512 -48.849 1.00 62.48 114 SER C N 1
ATOM 5280 C CA . SER C 1 114 ? 59.767 0.582 -47.991 1.00 63.18 114 SER C CA 1
ATOM 5281 C C . SER C 1 114 ? 58.712 1.496 -48.608 1.00 68.33 114 SER C C 1
ATOM 5282 O O . SER C 1 114 ? 58.872 1.949 -49.746 1.00 68.42 114 SER C O 1
ATOM 5285 N N . ARG C 1 115 ? 57.629 1.750 -47.844 1.00 65.29 115 ARG C N 1
ATOM 5286 C CA . ARG C 1 115 ? 56.543 2.656 -48.220 1.00 65.39 115 ARG C CA 1
ATOM 5287 C C . ARG C 1 115 ? 57.110 4.093 -48.158 1.00 69.47 115 ARG C C 1
ATOM 5288 O O . ARG C 1 115 ? 56.771 4.921 -48.999 1.00 69.75 115 ARG C O 1
ATOM 5296 N N . ALA C 1 116 ? 58.037 4.350 -47.209 1.00 65.62 116 ALA C N 1
ATOM 5297 C CA . ALA C 1 116 ? 58.729 5.629 -47.021 1.00 65.33 116 ALA C CA 1
ATOM 5298 C C . ALA C 1 116 ? 60.229 5.455 -47.365 1.00 68.71 116 ALA C C 1
ATOM 5299 O O . ALA C 1 116 ? 61.095 5.538 -46.489 1.00 68.28 116 ALA C O 1
ATOM 5301 N N . CYS C 1 117 ? 60.517 5.173 -48.649 1.00 64.40 117 CYS C N 1
ATOM 5302 C CA . CYS C 1 117 ? 61.872 4.932 -49.147 1.00 63.66 117 CYS C CA 1
ATOM 5303 C C . CYS C 1 117 ? 62.699 6.212 -49.332 1.00 68.30 117 CYS C C 1
ATOM 5304 O O . CYS C 1 117 ? 62.134 7.302 -49.438 1.00 68.28 117 CYS C O 1
ATOM 5307 N N . SER C 1 118 ? 64.040 6.060 -49.410 1.00 64.61 118 SER C N 1
ATOM 5308 C CA . SER C 1 118 ? 64.991 7.153 -49.624 1.00 64.13 118 SER C CA 1
ATOM 5309 C C . SER C 1 118 ? 65.232 7.354 -51.113 1.00 67.63 118 SER C C 1
ATOM 5310 O O . SER C 1 118 ? 64.903 6.477 -51.919 1.00 67.55 118 SER C O 1
ATOM 5313 N N . LYS C 1 119 ? 65.877 8.488 -51.455 1.00 63.25 119 LYS C N 1
ATOM 5314 C CA . LYS C 1 119 ? 66.244 8.899 -52.812 1.00 62.47 119 LYS C CA 1
ATOM 5315 C C . LYS C 1 119 ? 67.175 7.874 -53.451 1.00 63.95 119 LYS C C 1
ATOM 5316 O O . LYS C 1 119 ? 67.002 7.549 -54.622 1.00 62.83 119 LYS C O 1
ATOM 5322 N N . GLN C 1 120 ? 68.124 7.327 -52.668 1.00 60.65 120 GLN C N 1
ATOM 5323 C CA . GLN C 1 120 ? 69.049 6.294 -53.143 1.00 60.77 120 GLN C CA 1
ATOM 5324 C C . GLN C 1 120 ? 68.348 4.944 -53.349 1.00 64.51 120 GLN C C 1
ATOM 5325 O O . GLN C 1 120 ? 68.619 4.286 -54.356 1.00 63.85 120 GLN C O 1
ATOM 5331 N N . GLY C 1 121 ? 67.420 4.587 -52.444 1.00 61.35 121 GLY C N 1
ATOM 5332 C CA . GLY C 1 121 ? 66.614 3.369 -52.541 1.00 61.13 121 GLY C CA 1
ATOM 5333 C C . GLY C 1 121 ? 65.866 3.259 -53.855 1.00 65.32 121 GLY C C 1
ATOM 5334 O O . GLY C 1 121 ? 65.945 2.226 -54.529 1.00 65.59 121 GLY C O 1
ATOM 5335 N N . ALA C 1 122 ? 65.191 4.354 -54.254 1.00 61.79 122 ALA C N 1
ATOM 5336 C CA . ALA C 1 122 ? 64.455 4.443 -55.517 1.00 62.17 122 ALA C CA 1
ATOM 5337 C C . ALA C 1 122 ? 65.389 4.331 -56.727 1.00 67.51 122 ALA C C 1
ATOM 5338 O O . ALA C 1 122 ? 65.014 3.701 -57.716 1.00 66.78 122 ALA C O 1
ATOM 5340 N N . LYS C 1 123 ? 66.606 4.929 -56.645 1.00 65.36 123 LYS C N 1
ATOM 5341 C CA . LYS C 1 123 ? 67.590 4.883 -57.742 1.00 65.60 123 LYS C CA 1
ATOM 5342 C C . LYS C 1 123 ? 68.177 3.474 -57.888 1.00 68.57 123 LYS C C 1
ATOM 5343 O O . LYS C 1 123 ? 68.498 3.070 -59.007 1.00 67.71 123 LYS C O 1
ATOM 5349 N N . SER C 1 124 ? 68.286 2.724 -56.764 1.00 64.59 124 SER C N 1
ATOM 5350 C CA . SER C 1 124 ? 68.778 1.340 -56.726 1.00 64.28 124 SER C CA 1
ATOM 5351 C C . SER C 1 124 ? 67.826 0.424 -57.498 1.00 68.42 124 SER C C 1
ATOM 5352 O O . SER C 1 124 ? 68.279 -0.372 -58.322 1.00 68.66 124 SER C O 1
ATOM 5355 N N . VAL C 1 125 ? 66.508 0.569 -57.249 1.00 63.92 125 VAL C N 1
ATOM 5356 C CA . VAL C 1 125 ? 65.439 -0.190 -57.899 1.00 63.35 125 VAL C CA 1
ATOM 5357 C C . VAL C 1 125 ? 65.442 0.113 -59.400 1.00 66.07 125 VAL C C 1
ATOM 5358 O O . VAL C 1 125 ? 65.411 -0.820 -60.209 1.00 64.81 125 VAL C O 1
ATOM 5362 N N . GLU C 1 126 ? 65.520 1.416 -59.758 1.00 62.92 126 GLU C N 1
ATOM 5363 C CA . GLU C 1 126 ? 65.558 1.900 -61.141 1.00 63.25 126 GLU C CA 1
ATOM 5364 C C . GLU C 1 126 ? 66.751 1.311 -61.908 1.00 66.65 126 GLU C C 1
ATOM 5365 O O . GLU C 1 126 ? 66.573 0.877 -63.046 1.00 66.05 126 GLU C O 1
ATOM 5371 N N . LYS C 1 127 ? 67.944 1.261 -61.269 1.00 63.21 127 LYS C N 1
ATOM 5372 C CA . LYS C 1 127 ? 69.178 0.704 -61.838 1.00 62.98 127 LYS C CA 1
ATOM 5373 C C . LYS C 1 127 ? 69.023 -0.800 -62.115 1.00 67.41 127 LYS C C 1
ATOM 5374 O O . LYS C 1 127 ? 69.325 -1.236 -63.227 1.00 67.91 127 LYS C O 1
ATOM 5380 N N . VAL C 1 128 ? 68.534 -1.580 -61.119 1.00 62.67 128 VAL C N 1
ATOM 5381 C CA . VAL C 1 128 ? 68.301 -3.024 -61.252 1.00 61.65 128 VAL C CA 1
ATOM 5382 C C . VAL C 1 128 ? 67.272 -3.303 -62.366 1.00 65.98 128 VAL C C 1
ATOM 5383 O O . VAL C 1 128 ? 67.523 -4.165 -63.204 1.00 65.77 128 VAL C O 1
ATOM 5387 N N . ILE C 1 129 ? 66.152 -2.547 -62.408 1.00 63.11 129 ILE C N 1
ATOM 5388 C CA . ILE C 1 129 ? 65.109 -2.703 -63.437 1.00 63.16 129 ILE C CA 1
ATOM 5389 C C . ILE C 1 129 ? 65.641 -2.407 -64.846 1.00 68.47 129 ILE C C 1
ATOM 5390 O O . ILE C 1 129 ? 65.378 -3.185 -65.764 1.00 67.44 129 ILE C O 1
ATOM 5395 N N . GLN C 1 130 ? 66.428 -1.320 -65.001 1.00 66.50 130 GLN C N 1
ATOM 5396 C CA . GLN C 1 130 ? 67.045 -0.949 -66.280 1.00 66.64 130 GLN C CA 1
ATOM 5397 C C . GLN C 1 130 ? 67.914 -2.093 -66.823 1.00 70.75 130 GLN C C 1
ATOM 5398 O O . GLN C 1 130 ? 67.800 -2.432 -67.999 1.00 70.42 130 GLN C O 1
ATOM 5404 N N . GLY C 1 131 ? 68.688 -2.726 -65.936 1.00 67.47 131 GLY C N 1
ATOM 5405 C CA . GLY C 1 131 ? 69.552 -3.860 -66.246 1.00 67.67 131 GLY C CA 1
ATOM 5406 C C . GLY C 1 131 ? 68.826 -5.133 -66.636 1.00 72.93 131 GLY C C 1
ATOM 5407 O O . GLY C 1 131 ? 69.450 -6.047 -67.182 1.00 73.23 131 GLY C O 1
ATOM 5408 N N . LEU C 1 132 ? 67.507 -5.215 -66.347 1.00 69.90 132 LEU C N 1
ATOM 5409 C CA . LEU C 1 132 ? 66.664 -6.366 -66.693 1.00 69.83 132 LEU C CA 1
ATOM 5410 C C . LEU C 1 132 ? 66.362 -6.398 -68.195 1.00 74.52 132 LEU C C 1
ATOM 5411 O O . LEU C 1 132 ? 66.022 -7.457 -68.724 1.00 73.79 132 LEU C O 1
ATOM 5416 N N . GLU C 1 133 ? 66.539 -5.240 -68.882 1.00 72.40 133 GLU C N 1
ATOM 5417 C CA . GLU C 1 133 ? 66.377 -5.027 -70.330 1.00 72.89 133 GLU C CA 1
ATOM 5418 C C . GLU C 1 133 ? 64.999 -5.484 -70.834 1.00 76.85 133 GLU C C 1
ATOM 5419 O O . GLU C 1 133 ? 64.908 -6.163 -71.862 1.00 77.52 133 GLU C O 1
ATOM 5425 N N . ASN C 1 134 ? 63.933 -5.131 -70.083 1.00 71.79 134 ASN C N 1
ATOM 5426 C CA . ASN C 1 134 ? 62.537 -5.460 -70.379 1.00 70.87 134 ASN C CA 1
ATOM 5427 C C . ASN C 1 134 ? 62.240 -6.948 -70.628 1.00 74.60 134 ASN C C 1
ATOM 5428 O O . ASN C 1 134 ? 61.236 -7.278 -71.266 1.00 74.43 134 ASN C O 1
ATOM 5433 N N . GLU C 1 135 ? 63.091 -7.841 -70.095 1.00 71.00 135 GLU C N 1
ATOM 5434 C CA . GLU C 1 135 ? 62.931 -9.292 -70.208 1.00 70.91 135 GLU C CA 1
ATOM 5435 C C . GLU C 1 135 ? 61.830 -9.813 -69.271 1.00 74.03 135 GLU C C 1
ATOM 5436 O O . GLU C 1 135 ? 61.295 -10.902 -69.505 1.00 74.10 135 GLU C O 1
ATOM 5442 N N . LEU C 1 136 ? 61.525 -9.061 -68.191 1.00 68.86 136 LEU C N 1
ATOM 5443 C CA . LEU C 1 136 ? 60.538 -9.452 -67.182 1.00 67.49 136 LEU C CA 1
ATOM 5444 C C . LEU C 1 136 ? 59.473 -8.401 -66.948 1.00 70.26 136 LEU C C 1
ATOM 5445 O O . LEU C 1 136 ? 59.752 -7.197 -66.994 1.00 69.64 136 LEU C O 1
ATOM 5450 N N . VAL C 1 137 ? 58.256 -8.870 -66.645 1.00 65.73 137 VAL C N 1
ATOM 5451 C CA . VAL C 1 137 ? 57.126 -8.016 -66.290 1.00 64.90 137 VAL C CA 1
ATOM 5452 C C . VAL C 1 137 ? 57.308 -7.671 -64.806 1.00 65.52 137 VAL C C 1
ATOM 5453 O O . VAL C 1 137 ? 57.529 -8.567 -63.983 1.00 64.21 137 VAL C O 1
ATOM 5457 N N . ILE C 1 138 ? 57.249 -6.374 -64.481 1.00 60.89 138 ILE C N 1
ATOM 5458 C CA . ILE C 1 138 ? 57.415 -5.894 -63.107 1.00 59.89 138 ILE C CA 1
ATOM 5459 C C . ILE C 1 138 ? 56.086 -5.975 -62.364 1.00 60.78 138 ILE C C 1
ATOM 5460 O O . ILE C 1 138 ? 55.150 -5.242 -62.685 1.00 59.35 138 ILE C O 1
ATOM 5465 N N . VAL C 1 139 ? 56.006 -6.882 -61.382 1.00 56.30 139 VAL C N 1
ATOM 5466 C CA . VAL C 1 139 ? 54.804 -7.054 -60.570 1.00 55.70 139 VAL C CA 1
ATOM 5467 C C . VAL C 1 139 ? 55.002 -6.367 -59.217 1.00 59.85 139 VAL C C 1
ATOM 5468 O O . VAL C 1 139 ? 55.968 -6.664 -58.516 1.00 59.56 139 VAL C O 1
ATOM 5472 N N . SER C 1 140 ? 54.115 -5.419 -58.874 1.00 56.28 140 SER C N 1
ATOM 5473 C CA . SER C 1 140 ? 54.171 -4.687 -57.606 1.00 55.63 140 SER C CA 1
ATOM 5474 C C . SER C 1 140 ? 52.763 -4.275 -57.154 1.00 57.98 140 SER C C 1
ATOM 5475 O O . SER C 1 140 ? 51.798 -4.519 -57.880 1.00 57.14 140 SER C O 1
ATOM 5478 N N . GLY C 1 141 ? 52.658 -3.700 -55.955 1.00 53.26 141 GLY C N 1
ATOM 5479 C CA . GLY C 1 141 ? 51.384 -3.361 -55.335 1.00 52.15 141 GLY C CA 1
ATOM 5480 C C . GLY C 1 141 ? 50.900 -1.931 -55.305 1.00 54.40 141 GLY C C 1
ATOM 5481 O O . GLY C 1 141 ? 50.010 -1.627 -54.510 1.00 53.77 141 GLY C O 1
ATOM 5482 N N . LEU C 1 142 ? 51.446 -1.046 -56.164 1.00 50.40 142 LEU C N 1
ATOM 5483 C CA . LEU C 1 142 ? 51.027 0.362 -56.306 1.00 49.50 142 LEU C CA 1
ATOM 5484 C C . LEU C 1 142 ? 51.161 1.234 -55.045 1.00 52.65 142 LEU C C 1
ATOM 5485 O O . LEU C 1 142 ? 50.631 2.343 -55.004 1.00 51.73 142 LEU C O 1
ATOM 5490 N N . ALA C 1 143 ? 51.914 0.750 -54.046 1.00 50.77 143 ALA C N 1
ATOM 5491 C CA . ALA C 1 143 ? 52.176 1.445 -52.782 1.00 51.54 143 ALA C CA 1
ATOM 5492 C C . ALA C 1 143 ? 53.141 2.616 -52.980 1.00 58.30 143 ALA C C 1
ATOM 5493 O O . ALA C 1 143 ? 53.871 2.650 -53.975 1.00 59.01 143 ALA C O 1
ATOM 5495 N N . LYS C 1 144 ? 53.164 3.566 -52.021 1.00 54.56 144 LYS C N 1
ATOM 5496 C CA . LYS C 1 144 ? 54.104 4.688 -52.036 1.00 53.85 144 LYS C CA 1
ATOM 5497 C C . LYS C 1 144 ? 55.516 4.109 -51.909 1.00 56.76 144 LYS C C 1
ATOM 5498 O O . LYS C 1 144 ? 55.679 2.986 -51.412 1.00 55.96 144 LYS C O 1
ATOM 5504 N N . GLY C 1 145 ? 56.510 4.865 -52.363 1.00 52.74 145 GLY C N 1
ATOM 5505 C CA . GLY C 1 145 ? 57.903 4.453 -52.265 1.00 52.43 145 GLY C CA 1
ATOM 5506 C C . GLY C 1 145 ? 58.352 3.460 -53.313 1.00 57.24 145 GLY C C 1
ATOM 5507 O O . GLY C 1 145 ? 58.093 3.664 -54.505 1.00 57.31 145 GLY C O 1
ATOM 5508 N N . ILE C 1 146 ? 59.042 2.376 -52.866 1.00 54.31 146 ILE C N 1
ATOM 5509 C CA . ILE C 1 146 ? 59.630 1.323 -53.714 1.00 54.53 146 ILE C CA 1
ATOM 5510 C C . ILE C 1 146 ? 58.694 0.801 -54.802 1.00 60.77 146 ILE C C 1
ATOM 5511 O O . ILE C 1 146 ? 59.116 0.716 -55.958 1.00 60.96 146 ILE C O 1
ATOM 5516 N N . ASP C 1 147 ? 57.425 0.492 -54.444 1.00 58.30 147 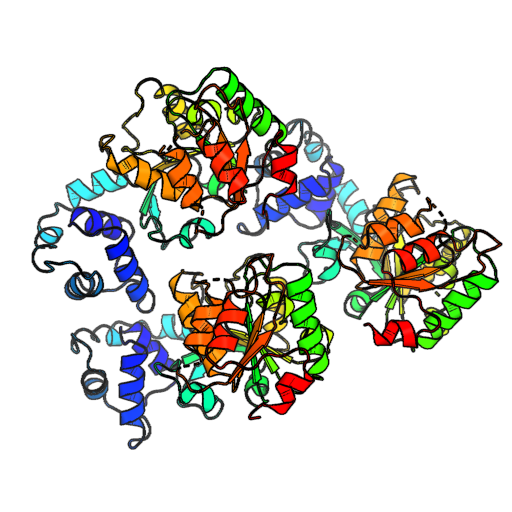ASP C N 1
ATOM 5517 C CA . ASP C 1 147 ? 56.408 -0.012 -55.377 1.00 58.21 147 ASP C CA 1
ATOM 5518 C C . ASP C 1 147 ? 56.196 0.968 -56.526 1.00 61.45 147 ASP C C 1
ATOM 5519 O O . ASP C 1 147 ? 56.281 0.564 -57.685 1.00 60.68 147 ASP C O 1
ATOM 5524 N N . THR C 1 148 ? 56.003 2.264 -56.208 1.00 58.57 148 THR C N 1
ATOM 5525 C CA . THR C 1 148 ? 55.802 3.320 -57.210 1.00 58.67 148 THR C CA 1
ATOM 5526 C C . THR C 1 148 ? 57.027 3.479 -58.119 1.00 62.49 148 THR C C 1
ATOM 5527 O O . THR C 1 148 ? 56.869 3.600 -59.337 1.00 61.44 148 THR C O 1
ATOM 5531 N N . ALA C 1 149 ? 58.238 3.444 -57.525 1.00 59.68 149 ALA C N 1
ATOM 5532 C CA . ALA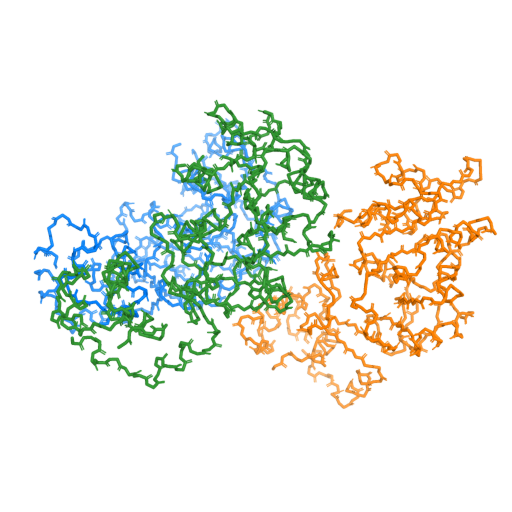 C 1 149 ? 59.510 3.536 -58.244 1.00 59.98 149 ALA C CA 1
ATOM 5533 C C . ALA C 1 149 ? 59.709 2.356 -59.199 1.00 64.88 149 ALA C C 1
ATOM 5534 O O . ALA C 1 149 ? 60.286 2.550 -60.262 1.00 65.00 149 ALA C O 1
ATOM 5536 N N . ALA C 1 150 ? 59.228 1.150 -58.836 1.00 61.56 150 ALA C N 1
ATOM 5537 C CA . ALA C 1 150 ? 59.341 -0.032 -59.691 1.00 61.25 150 ALA C CA 1
ATOM 5538 C C . ALA C 1 150 ? 58.409 0.067 -60.892 1.00 65.74 150 ALA C C 1
ATOM 5539 O O . ALA C 1 150 ? 58.830 -0.244 -62.007 1.00 66.10 150 ALA C O 1
ATOM 5541 N N . HIS C 1 151 ? 57.156 0.525 -60.672 1.00 62.51 151 HIS C N 1
ATOM 5542 C CA . HIS C 1 151 ? 56.160 0.712 -61.732 1.00 62.37 151 HIS C CA 1
ATOM 5543 C C . HIS C 1 151 ? 56.645 1.758 -62.728 1.00 65.54 151 HIS C C 1
ATOM 5544 O O . HIS C 1 151 ? 56.692 1.466 -63.917 1.00 65.03 151 HIS C O 1
ATOM 5559 N N . ALA C 1 153 ? 59.739 2.860 -63.266 1.00 62.89 153 ALA C N 1
ATOM 5560 C CA . ALA C 1 153 ? 60.961 2.384 -63.934 1.00 62.99 153 ALA C CA 1
ATOM 5561 C C . ALA C 1 153 ? 60.625 1.442 -65.088 1.00 68.19 153 ALA C C 1
ATOM 5562 O O . ALA C 1 153 ? 61.286 1.507 -66.122 1.00 68.85 153 ALA C O 1
ATOM 5564 N N . ALA C 1 154 ? 59.582 0.602 -64.925 1.00 64.49 154 ALA C N 1
ATOM 5565 C CA . ALA C 1 154 ? 59.108 -0.333 -65.946 1.00 64.51 154 ALA C CA 1
ATOM 5566 C C . ALA C 1 154 ? 58.472 0.421 -67.113 1.00 70.26 154 ALA C C 1
ATOM 5567 O O . ALA C 1 154 ? 58.639 0.034 -68.266 1.00 70.33 154 ALA C O 1
ATOM 5569 N N . LEU C 1 155 ? 57.751 1.497 -66.808 1.00 68.11 155 LEU C N 1
ATOM 5570 C CA . LEU C 1 155 ? 57.066 2.325 -67.794 1.00 68.93 155 LEU C CA 1
ATOM 5571 C C . LEU C 1 155 ? 58.044 3.152 -68.614 1.00 75.29 155 LEU C C 1
ATOM 5572 O O . LEU C 1 155 ? 57.939 3.182 -69.847 1.00 74.89 155 LEU C O 1
ATOM 5577 N N . GLN C 1 156 ? 59.012 3.798 -67.930 1.00 73.37 156 GLN C N 1
ATOM 5578 C CA . GLN C 1 156 ? 60.044 4.625 -68.555 1.00 73.68 156 GLN C CA 1
ATOM 5579 C C . GLN C 1 156 ? 60.973 3.812 -69.456 1.00 79.75 156 GLN C C 1
ATOM 5580 O O . GLN C 1 156 ? 61.337 4.294 -70.531 1.00 79.96 156 GLN C O 1
ATOM 5586 N N . ASN C 1 157 ? 61.321 2.570 -69.037 1.00 76.70 157 ASN C N 1
ATOM 5587 C CA . ASN C 1 157 ? 62.191 1.643 -69.776 1.00 76.68 157 ASN C CA 1
ATOM 5588 C C . ASN C 1 157 ? 61.498 1.025 -71.015 1.00 80.36 157 ASN C C 1
ATOM 5589 O O . ASN C 1 157 ? 62.139 0.292 -71.768 1.00 80.30 157 ASN C O 1
ATOM 5594 N N . GLY C 1 158 ? 60.216 1.337 -71.212 1.00 76.33 158 GLY C N 1
ATOM 5595 C CA . GLY C 1 158 ? 59.409 0.837 -72.319 1.00 75.89 158 GLY C CA 1
ATOM 5596 C C . GLY C 1 158 ? 58.959 -0.596 -72.123 1.00 79.57 158 GLY C C 1
ATOM 5597 O O . GLY C 1 158 ? 58.686 -1.298 -73.101 1.00 79.40 158 GLY C O 1
ATOM 5598 N N . GLY C 1 159 ? 58.886 -1.020 -70.859 1.00 75.47 159 GLY C N 1
ATOM 5599 C CA . GLY C 1 159 ? 58.471 -2.364 -70.476 1.00 74.75 159 GLY C CA 1
ATOM 5600 C C . GLY C 1 159 ? 57.010 -2.449 -70.090 1.00 76.94 159 GLY C C 1
ATOM 5601 O O . GLY C 1 159 ? 56.243 -1.507 -70.325 1.00 76.35 159 GLY C O 1
ATOM 5602 N N . LYS C 1 160 ? 56.620 -3.588 -69.497 1.00 72.19 160 LYS C N 1
ATOM 5603 C CA . LYS C 1 160 ? 55.244 -3.840 -69.066 1.00 71.17 160 LYS C CA 1
ATOM 5604 C C . LYS C 1 160 ? 55.161 -4.181 -67.580 1.00 72.40 160 LYS C C 1
ATOM 5605 O O . LYS C 1 160 ? 56.039 -4.874 -67.057 1.00 72.00 160 LYS C O 1
ATOM 5611 N N . THR C 1 161 ? 54.113 -3.669 -66.902 1.00 66.77 161 THR C N 1
ATOM 5612 C CA . THR C 1 161 ? 53.912 -3.842 -65.458 1.00 65.26 161 THR C CA 1
ATOM 5613 C C . THR C 1 161 ? 52.518 -4.360 -65.030 1.00 67.33 161 THR C C 1
ATOM 5614 O O . THR C 1 161 ? 51.518 -4.098 -65.710 1.00 66.65 161 THR C O 1
ATOM 5618 N N . ILE C 1 162 ? 52.468 -5.086 -63.886 1.00 61.91 162 ILE C N 1
ATOM 5619 C CA . ILE C 1 162 ? 51.226 -5.600 -63.286 1.00 60.35 162 ILE C CA 1
ATOM 5620 C C . ILE C 1 162 ? 51.110 -5.035 -61.868 1.00 61.22 162 ILE C C 1
ATOM 5621 O O . ILE C 1 162 ? 52.056 -5.139 -61.083 1.00 60.25 162 ILE C O 1
ATOM 5626 N N . ALA C 1 163 ? 49.952 -4.445 -61.545 1.00 55.85 163 ALA C N 1
ATOM 5627 C CA . ALA C 1 163 ? 49.694 -3.902 -60.219 1.00 54.40 163 ALA C CA 1
ATOM 5628 C C . ALA C 1 163 ? 48.536 -4.637 -59.561 1.00 56.26 163 ALA C C 1
ATOM 5629 O O . ALA C 1 163 ? 47.426 -4.660 -60.089 1.00 56.06 163 ALA C O 1
ATOM 5631 N N . VAL C 1 164 ? 48.812 -5.298 -58.443 1.00 51.19 164 VAL C N 1
ATOM 5632 C CA . VAL C 1 164 ? 47.771 -5.987 -57.684 1.00 49.73 164 VAL C CA 1
ATOM 5633 C C . VAL C 1 164 ? 47.442 -5.131 -56.453 1.00 50.37 164 VAL C C 1
ATOM 5634 O O . VAL C 1 164 ? 48.345 -4.752 -55.716 1.00 48.50 164 VAL C O 1
ATOM 5638 N N . ILE C 1 165 ? 46.176 -4.694 -56.350 1.00 46.06 165 ILE C N 1
ATOM 5639 C CA . ILE C 1 165 ? 45.691 -3.748 -55.339 1.00 45.28 165 ILE C CA 1
ATOM 5640 C C . ILE C 1 165 ? 44.980 -4.363 -54.131 1.00 50.39 165 ILE C C 1
ATOM 5641 O O . ILE C 1 165 ? 44.633 -5.552 -54.144 1.00 50.50 165 ILE C O 1
ATOM 5646 N N . GLY C 1 166 ? 44.796 -3.541 -53.096 1.00 46.83 166 GLY C N 1
ATOM 5647 C CA . GLY C 1 166 ? 44.102 -3.903 -51.864 1.00 46.67 166 GLY C CA 1
ATOM 5648 C C . GLY C 1 166 ? 42.751 -3.226 -51.704 1.00 50.19 166 GLY C C 1
ATOM 5649 O O . GLY C 1 166 ? 42.263 -3.083 -50.583 1.00 49.44 166 GLY C O 1
ATOM 5650 N N . THR C 1 167 ? 42.151 -2.781 -52.824 1.00 46.64 167 THR C N 1
ATOM 5651 C CA . THR C 1 167 ? 40.849 -2.110 -52.885 1.00 46.84 167 THR C CA 1
ATOM 5652 C C . THR C 1 167 ? 40.079 -2.620 -54.118 1.00 52.68 167 THR C C 1
ATOM 5653 O O . THR C 1 167 ? 40.594 -3.453 -54.871 1.00 52.93 167 THR C O 1
ATOM 5657 N N . GLY C 1 168 ? 38.894 -2.052 -54.348 1.00 49.34 168 GLY C N 1
ATOM 5658 C CA . GLY C 1 168 ? 38.101 -2.323 -55.535 1.00 49.13 168 GLY C CA 1
ATOM 5659 C C . GLY C 1 168 ? 38.738 -1.577 -56.690 1.00 53.33 168 GLY C C 1
ATOM 5660 O O . GLY C 1 168 ? 39.448 -0.588 -56.461 1.00 53.56 168 GLY C O 1
ATOM 5661 N N . LEU C 1 169 ? 38.500 -2.032 -57.939 1.00 48.66 169 LEU C N 1
ATOM 5662 C CA . LEU C 1 169 ? 39.087 -1.408 -59.139 1.00 47.48 169 LEU C CA 1
ATOM 5663 C C . LEU C 1 169 ? 38.616 0.038 -59.425 1.00 51.99 169 LEU C C 1
ATOM 5664 O O . LEU C 1 169 ? 39.167 0.696 -60.317 1.00 52.25 169 LEU C O 1
ATOM 5669 N N . ASP C 1 170 ? 37.632 0.531 -58.634 1.00 48.05 170 ASP C N 1
ATOM 5670 C CA . ASP C 1 170 ? 37.051 1.875 -58.712 1.00 47.92 170 ASP C CA 1
ATOM 5671 C C . ASP C 1 170 ? 37.460 2.744 -57.517 1.00 51.55 170 ASP C C 1
ATOM 5672 O O . ASP C 1 170 ? 36.962 3.865 -57.369 1.00 51.75 170 ASP C O 1
ATOM 5677 N N . VAL C 1 171 ? 38.348 2.218 -56.660 1.00 47.09 171 VAL C N 1
ATOM 5678 C CA . VAL C 1 171 ? 38.867 2.920 -55.480 1.00 46.80 171 VAL C CA 1
ATOM 5679 C C . VAL C 1 171 ? 40.411 2.990 -55.531 1.00 50.48 171 VAL C C 1
ATOM 5680 O O . VAL C 1 171 ? 41.059 2.043 -55.993 1.00 49.85 171 VAL C O 1
ATOM 5684 N N . PHE C 1 172 ? 40.979 4.147 -55.153 1.00 46.43 172 PHE C N 1
ATOM 5685 C CA . PHE C 1 172 ? 42.399 4.425 -55.334 1.00 45.90 172 PHE C CA 1
ATOM 5686 C C . PHE C 1 172 ? 43.178 4.611 -54.056 1.00 49.62 172 PHE C C 1
ATOM 5687 O O . PHE C 1 172 ? 42.910 5.552 -53.301 1.00 49.66 172 PHE C O 1
ATOM 5695 N N . TYR C 1 173 ? 44.120 3.689 -53.793 1.00 45.81 173 TYR C N 1
ATOM 5696 C CA . TYR C 1 173 ? 44.964 3.757 -52.606 1.00 46.06 173 TYR C CA 1
ATOM 5697 C C . TYR C 1 173 ? 46.449 3.473 -52.910 1.00 52.62 173 TYR C C 1
ATOM 5698 O O . TYR C 1 173 ? 46.761 2.389 -53.411 1.00 53.22 173 TYR C O 1
ATOM 5707 N N . PRO C 1 174 ? 47.389 4.382 -52.556 1.00 50.33 174 PRO C N 1
ATOM 5708 C CA . PRO C 1 174 ? 47.185 5.715 -51.956 1.00 50.84 174 PRO C CA 1
ATOM 5709 C C . PRO C 1 174 ? 46.540 6.684 -52.946 1.00 56.64 174 PRO C C 1
ATOM 5710 O O . PRO C 1 174 ? 46.640 6.472 -54.160 1.00 55.92 174 PRO C O 1
ATOM 5714 N N . LYS C 1 175 ? 45.862 7.727 -52.427 1.00 55.12 175 LYS C N 1
ATOM 5715 C CA . LYS C 1 175 ? 45.171 8.737 -53.237 1.00 55.89 175 LYS C CA 1
ATOM 5716 C C . LYS C 1 175 ? 46.056 9.377 -54.320 1.00 61.67 175 LYS C C 1
ATOM 5717 O O . LYS C 1 175 ? 45.576 9.608 -55.435 1.00 62.24 175 LYS C O 1
ATOM 5723 N N . ALA C 1 176 ? 47.356 9.608 -54.003 1.00 58.18 176 ALA C N 1
ATOM 5724 C CA . ALA C 1 176 ? 48.367 10.190 -54.902 1.00 57.91 176 ALA C CA 1
ATOM 5725 C C . ALA C 1 176 ? 48.607 9.375 -56.166 1.00 62.83 176 ALA C C 1
ATOM 5726 O O . ALA C 1 176 ? 49.012 9.945 -57.183 1.00 64.32 176 ALA C O 1
ATOM 5728 N N . ASN C 1 177 ? 48.391 8.048 -56.096 1.00 57.93 177 ASN C N 1
ATOM 5729 C CA . ASN C 1 177 ? 48.608 7.141 -57.217 1.00 57.08 177 ASN C CA 1
ATOM 5730 C C . ASN C 1 177 ? 47.376 6.882 -58.099 1.00 61.32 177 ASN C C 1
ATOM 5731 O O . ASN C 1 177 ? 47.367 5.897 -58.837 1.00 61.60 177 ASN C O 1
ATOM 5736 N N . LYS C 1 178 ? 46.368 7.778 -58.078 1.00 57.96 178 LYS C N 1
ATOM 5737 C CA . LYS C 1 178 ? 45.177 7.600 -58.917 1.00 58.17 178 LYS C CA 1
ATOM 5738 C C . LYS C 1 178 ? 45.523 7.550 -60.411 1.00 63.22 178 LYS C C 1
ATOM 5739 O O . LYS C 1 178 ? 45.161 6.575 -61.075 1.00 62.89 178 LYS C O 1
ATOM 5745 N N . ARG C 1 179 ? 46.248 8.576 -60.920 1.00 60.21 179 ARG C N 1
ATOM 5746 C CA . ARG C 1 179 ? 46.666 8.692 -62.326 1.00 59.73 179 ARG C CA 1
ATOM 5747 C C . ARG C 1 179 ? 47.466 7.480 -62.804 1.00 62.51 179 ARG C C 1
ATOM 5748 O O . ARG C 1 179 ? 47.228 6.998 -63.913 1.00 62.98 179 ARG C O 1
ATOM 5756 N N . LEU C 1 180 ? 48.379 6.968 -61.951 1.00 57.46 180 LEU C N 1
ATOM 5757 C CA . LEU C 1 180 ? 49.199 5.790 -62.232 1.00 56.60 180 LEU C CA 1
ATOM 5758 C C . LEU C 1 180 ? 48.339 4.526 -62.270 1.00 62.43 180 LEU C C 1
ATOM 5759 O O . LEU C 1 180 ? 48.539 3.703 -63.157 1.00 63.06 180 LEU C O 1
ATOM 5764 N N . GLN C 1 181 ? 47.367 4.385 -61.346 1.00 60.08 181 GLN C N 1
ATOM 5765 C CA . GLN C 1 181 ? 46.455 3.230 -61.312 1.00 60.27 181 GLN C CA 1
ATOM 5766 C C . GLN C 1 181 ? 45.563 3.229 -62.556 1.00 65.95 181 GLN C C 1
ATOM 5767 O O . GLN C 1 181 ? 45.371 2.177 -63.167 1.00 65.43 181 GLN C O 1
ATOM 5773 N N . ASP C 1 182 ? 45.036 4.419 -62.927 1.00 64.14 182 ASP C N 1
ATOM 5774 C CA . ASP C 1 182 ? 44.189 4.616 -64.103 1.00 64.50 182 ASP C CA 1
ATOM 5775 C C . ASP C 1 182 ? 44.936 4.259 -65.380 1.00 68.73 182 ASP C C 1
ATOM 5776 O O . ASP C 1 182 ? 44.369 3.574 -66.230 1.00 68.26 182 ASP C O 1
ATOM 5781 N N . TYR C 1 183 ? 46.214 4.682 -65.493 1.00 65.71 183 TYR C N 1
ATOM 5782 C CA . TYR C 1 183 ? 47.053 4.385 -66.650 1.00 65.94 183 TYR C CA 1
ATOM 5783 C C . TYR C 1 183 ? 47.388 2.900 -66.777 1.00 68.85 183 TYR C C 1
ATOM 5784 O O . TYR C 1 183 ? 47.300 2.371 -67.885 1.00 68.44 183 TYR C O 1
ATOM 5793 N N . ILE C 1 184 ? 47.785 2.229 -65.669 1.00 64.71 184 ILE C N 1
ATOM 5794 C CA . ILE C 1 184 ? 48.092 0.788 -65.681 1.00 64.37 184 ILE C CA 1
ATOM 5795 C C . ILE C 1 184 ? 46.808 -0.010 -66.024 1.00 70.14 184 ILE C C 1
ATOM 5796 O O . ILE C 1 184 ? 46.887 -1.042 -66.681 1.00 69.76 184 ILE C O 1
ATOM 5801 N N . GLY C 1 185 ? 45.648 0.538 -65.656 1.00 68.61 185 GLY C N 1
ATOM 5802 C CA . GLY C 1 185 ? 44.334 -0.046 -65.914 1.00 69.33 185 GLY C CA 1
ATOM 5803 C C . GLY C 1 185 ? 43.932 -0.120 -67.374 1.00 75.00 185 GLY C C 1
ATOM 5804 O O . GLY C 1 185 ? 43.101 -0.949 -67.744 1.00 74.80 185 GLY C O 1
ATOM 5805 N N . ASN C 1 186 ? 44.498 0.758 -68.208 1.00 72.99 186 ASN C N 1
ATOM 5806 C CA . ASN C 1 186 ? 44.223 0.798 -69.642 1.00 73.43 186 ASN C CA 1
ATOM 5807 C C . ASN C 1 186 ? 45.524 0.979 -70.418 1.00 78.45 186 ASN C C 1
ATOM 5808 O O . ASN C 1 186 ? 45.995 2.109 -70.591 1.00 78.67 186 ASN C O 1
ATOM 5813 N N . ASP C 1 187 ? 46.122 -0.170 -70.828 1.00 74.82 187 ASP C N 1
ATOM 5814 C CA . ASP C 1 187 ? 47.383 -0.396 -71.572 1.00 74.51 187 ASP C CA 1
ATOM 5815 C C . ASP C 1 187 ? 48.139 -1.567 -70.965 1.00 75.39 187 ASP C C 1
ATOM 5816 O O . ASP C 1 187 ? 48.677 -2.397 -71.700 1.00 75.14 187 ASP C O 1
ATOM 5821 N N . HIS C 1 188 ? 48.173 -1.628 -69.620 1.00 69.08 188 HIS C N 1
ATOM 5822 C CA . HIS C 1 188 ? 48.845 -2.677 -68.858 1.00 67.43 188 HIS C CA 1
ATOM 5823 C C . HIS C 1 188 ? 47.805 -3.529 -68.126 1.00 68.45 188 HIS C C 1
ATOM 5824 O O . HIS C 1 188 ? 46.772 -3.812 -68.726 1.00 68.03 188 HIS C O 1
ATOM 5831 N N . LEU C 1 189 ? 48.043 -3.931 -66.860 1.00 62.91 189 LEU C N 1
ATOM 5832 C CA . LEU C 1 189 ? 47.104 -4.767 -66.108 1.00 61.70 189 LEU C CA 1
ATOM 5833 C C . LEU C 1 189 ? 47.059 -4.447 -64.608 1.00 64.10 189 LEU C C 1
ATOM 5834 O O . LEU C 1 189 ? 48.104 -4.343 -63.967 1.00 63.79 189 LEU C O 1
ATOM 5839 N N . VAL C 1 190 ? 45.840 -4.320 -64.056 1.00 59.39 190 VAL C N 1
ATOM 5840 C CA . VAL C 1 190 ? 45.596 -4.113 -62.624 1.00 58.49 190 VAL C CA 1
ATOM 5841 C C . VAL C 1 190 ? 44.722 -5.289 -62.144 1.00 60.68 190 VAL C C 1
ATOM 5842 O O . VAL C 1 190 ? 43.656 -5.522 -62.723 1.00 60.00 190 VAL C O 1
ATOM 5846 N N . LEU C 1 191 ? 45.177 -6.030 -61.103 1.00 55.55 191 LEU C N 1
ATOM 5847 C CA . LEU C 1 191 ? 44.445 -7.172 -60.526 1.00 54.08 191 LEU C CA 1
ATOM 5848 C C . LEU C 1 191 ? 43.913 -6.870 -59.125 1.00 55.15 191 LEU C C 1
ATOM 5849 O O . LEU C 1 191 ? 44.527 -6.091 -58.390 1.00 54.02 191 LEU C O 1
ATOM 5854 N N . SER C 1 192 ? 42.775 -7.499 -58.754 1.00 50.57 192 SER C N 1
ATOM 5855 C CA . SER C 1 192 ? 42.134 -7.345 -57.436 1.00 49.57 192 SER C CA 1
ATOM 5856 C C . SER C 1 192 ? 41.206 -8.522 -57.093 1.00 54.09 192 SER C C 1
ATOM 5857 O O . SER C 1 192 ? 40.539 -9.064 -57.973 1.00 53.69 192 SER C O 1
ATOM 5860 N N . GLU C 1 193 ? 41.157 -8.899 -55.808 1.00 51.30 193 GLU C N 1
ATOM 5861 C CA . GLU C 1 193 ? 40.283 -9.960 -55.293 1.00 51.34 193 GLU C CA 1
ATOM 5862 C C . GLU C 1 193 ? 38.982 -9.328 -54.797 1.00 55.34 193 GLU C C 1
ATOM 5863 O O . GLU C 1 193 ? 38.000 -10.037 -54.537 1.00 55.84 193 GLU C O 1
ATOM 5869 N N . TYR C 1 194 ? 39.002 -7.992 -54.648 1.00 50.05 194 TYR C N 1
ATOM 5870 C CA . TYR C 1 194 ? 37.931 -7.174 -54.099 1.00 49.12 194 TYR C CA 1
ATOM 5871 C C . TYR C 1 194 ? 36.976 -6.627 -55.138 1.00 53.66 194 TYR C C 1
ATOM 5872 O O . TYR C 1 194 ? 37.405 -6.159 -56.196 1.00 53.75 194 TYR C O 1
ATOM 5881 N N . GLY C 1 195 ? 35.684 -6.750 -54.833 1.00 50.30 195 GLY C N 1
ATOM 5882 C CA . GLY C 1 195 ? 34.587 -6.300 -55.678 1.00 50.22 195 GLY C CA 1
ATOM 5883 C C . GLY C 1 195 ? 34.430 -4.791 -55.691 1.00 54.22 195 GLY C C 1
ATOM 5884 O O . GLY C 1 195 ? 35.148 -4.070 -54.981 1.00 53.33 195 GLY C O 1
ATOM 5885 N N . PRO C 1 196 ? 33.460 -4.285 -56.480 1.00 51.23 196 PRO C N 1
ATOM 5886 C CA . PRO C 1 196 ? 33.266 -2.827 -56.569 1.00 51.26 196 PRO C CA 1
ATOM 5887 C C . PRO C 1 196 ? 33.069 -2.083 -55.241 1.00 56.33 196 PRO C C 1
ATOM 5888 O O . PRO C 1 196 ? 32.324 -2.550 -54.374 1.00 57.16 196 PRO C O 1
ATOM 5892 N N . GLY C 1 197 ? 33.771 -0.953 -55.102 1.00 52.23 197 GLY C N 1
ATOM 5893 C CA . GLY C 1 197 ? 33.703 -0.053 -53.956 1.00 51.90 197 GLY C CA 1
ATOM 5894 C C . GLY C 1 197 ? 34.363 -0.491 -52.664 1.00 56.74 197 GLY C C 1
ATOM 5895 O O . GLY C 1 197 ? 34.204 0.196 -51.648 1.00 56.85 197 GLY C O 1
ATOM 5896 N N . GLU C 1 198 ? 35.109 -1.622 -52.674 1.00 52.75 198 GLU C N 1
ATOM 5897 C CA . GLU C 1 198 ? 35.789 -2.121 -51.472 1.00 52.15 198 GLU C CA 1
ATOM 5898 C C . GLU C 1 198 ? 36.964 -1.217 -51.064 1.00 55.15 198 GLU C C 1
ATOM 5899 O O . GLU C 1 198 ? 37.775 -0.829 -51.898 1.00 54.45 198 GLU C O 1
ATOM 5905 N N . GLN C 1 199 ? 37.017 -0.865 -49.774 1.00 51.22 199 GLN C N 1
ATOM 5906 C CA . GLN C 1 199 ? 37.952 0.092 -49.174 1.00 50.11 199 GLN C CA 1
ATOM 5907 C C . GLN C 1 199 ? 39.349 -0.440 -48.775 1.00 52.73 199 GLN C C 1
ATOM 5908 O O . GLN C 1 199 ? 39.472 -1.635 -48.505 1.00 52.11 199 GLN C O 1
ATOM 5914 N N . PRO C 1 200 ? 40.396 0.442 -48.669 1.00 47.97 200 PRO C N 1
ATOM 5915 C CA . PRO C 1 200 ? 41.729 -0.034 -48.256 1.00 47.72 200 PRO C CA 1
ATOM 5916 C C . PRO C 1 200 ? 41.843 -0.449 -46.778 1.00 54.14 200 PRO C C 1
ATOM 5917 O O . PRO C 1 200 ? 42.541 0.198 -45.978 1.00 54.98 200 PRO C O 1
ATOM 5921 N N . LEU C 1 201 ? 41.182 -1.562 -46.430 1.00 50.26 201 LEU C N 1
ATOM 5922 C CA . LEU C 1 201 ? 41.183 -2.140 -45.092 1.00 49.81 201 LEU C CA 1
ATOM 5923 C C . LEU C 1 201 ? 42.557 -2.737 -44.818 1.00 53.18 201 LEU C C 1
ATOM 5924 O O . LEU C 1 201 ? 43.152 -3.308 -45.730 1.00 52.56 201 LEU C O 1
ATOM 5929 N N . LYS C 1 202 ? 43.080 -2.561 -43.586 1.00 50.19 202 LYS C N 1
ATOM 5930 C CA . LYS C 1 202 ? 44.399 -3.043 -43.137 1.00 49.95 202 LYS C CA 1
ATOM 5931 C C . LYS C 1 202 ? 44.771 -4.450 -43.655 1.00 54.07 202 LYS C C 1
ATOM 5932 O O . LYS C 1 202 ? 45.821 -4.599 -44.288 1.00 55.82 202 LYS C O 1
ATOM 5938 N N . PHE C 1 203 ? 43.898 -5.452 -43.422 1.00 48.10 203 PHE C N 1
ATOM 5939 C CA . PHE C 1 203 ? 44.108 -6.851 -43.784 1.00 47.62 203 PHE C CA 1
ATOM 5940 C C . PHE C 1 203 ? 44.207 -7.144 -45.283 1.00 50.48 203 PHE C C 1
ATOM 5941 O O . PHE C 1 203 ? 44.694 -8.217 -45.650 1.00 51.08 203 PHE C O 1
ATOM 5949 N N . HIS C 1 204 ? 43.717 -6.224 -46.140 1.00 44.99 204 HIS C N 1
ATOM 5950 C CA . HIS C 1 204 ? 43.763 -6.384 -47.596 1.00 44.15 204 HIS C CA 1
ATOM 5951 C C . HIS C 1 204 ? 45.190 -6.427 -48.131 1.00 47.34 204 HIS C C 1
ATOM 5952 O O . HIS C 1 204 ? 45.451 -7.151 -49.082 1.00 47.17 204 HIS C O 1
ATOM 5959 N N . PHE C 1 205 ? 46.103 -5.665 -47.507 1.00 43.01 205 PHE C N 1
ATOM 5960 C CA . PHE C 1 205 ? 47.502 -5.524 -47.912 1.00 42.62 205 PHE C CA 1
ATOM 5961 C C . PHE C 1 205 ? 48.385 -6.765 -47.724 1.00 46.97 205 PHE C C 1
ATOM 5962 O O . PHE C 1 205 ? 48.906 -7.234 -48.737 1.00 46.33 205 PHE C O 1
ATOM 5970 N N . PRO C 1 206 ? 48.467 -7.414 -46.527 1.00 43.95 206 PRO C N 1
ATOM 5971 C CA . PRO C 1 206 ? 49.203 -8.691 -46.437 1.00 43.67 206 PRO C CA 1
ATOM 5972 C C . PRO C 1 206 ? 48.614 -9.763 -47.366 1.00 50.10 206 PRO C C 1
ATOM 5973 O O . PRO C 1 206 ? 49.369 -10.560 -47.928 1.00 50.55 206 PRO C O 1
ATOM 5977 N N . ALA C 1 207 ? 47.269 -9.761 -47.550 1.00 47.29 207 ALA C N 1
ATOM 5978 C CA . ALA C 1 207 ? 46.525 -10.689 -48.418 1.00 47.08 207 ALA C CA 1
ATOM 5979 C C . ALA C 1 207 ? 46.914 -10.521 -49.898 1.00 50.76 207 ALA C C 1
ATOM 5980 O O . ALA C 1 207 ? 47.181 -11.503 -50.588 1.00 50.00 207 ALA C O 1
ATOM 5982 N N . ARG C 1 208 ? 46.952 -9.265 -50.359 1.00 47.36 208 ARG C N 1
ATOM 5983 C CA . ARG C 1 208 ? 47.345 -8.784 -51.684 1.00 46.62 208 ARG C CA 1
ATOM 5984 C C . ARG C 1 208 ? 48.801 -9.212 -51.966 1.00 50.57 208 ARG C C 1
ATOM 5985 O O . ARG C 1 208 ? 49.091 -9.639 -53.080 1.00 50.15 208 ARG C O 1
ATOM 5993 N N . ASN C 1 209 ? 49.699 -9.122 -50.944 1.00 47.15 209 ASN C N 1
ATOM 5994 C CA . ASN C 1 209 ? 51.123 -9.479 -51.040 1.00 47.02 209 ASN C CA 1
ATOM 5995 C C . ASN C 1 209 ? 51.378 -10.927 -51.414 1.00 52.70 209 ASN C C 1
ATOM 5996 O O . ASN C 1 209 ? 52.360 -11.203 -52.110 1.00 53.80 209 ASN C O 1
ATOM 6001 N N . ARG C 1 210 ? 50.489 -11.846 -50.957 1.00 47.88 210 ARG C N 1
ATOM 6002 C CA . ARG C 1 210 ? 50.494 -13.286 -51.238 1.00 46.47 210 ARG C CA 1
ATOM 6003 C C . ARG C 1 210 ? 50.380 -13.507 -52.763 1.00 49.93 210 ARG C C 1
ATOM 6004 O O . ARG C 1 210 ? 51.084 -14.358 -53.305 1.00 49.64 210 ARG C O 1
ATOM 6012 N N . ILE C 1 211 ? 49.533 -12.696 -53.445 1.00 46.32 211 ILE C N 1
ATOM 6013 C CA . ILE C 1 211 ? 49.305 -12.726 -54.896 1.00 46.32 211 ILE C CA 1
ATOM 6014 C C . ILE C 1 211 ? 50.543 -12.176 -55.642 1.00 52.29 211 ILE C C 1
ATOM 6015 O O . ILE C 1 211 ? 50.981 -12.807 -56.603 1.00 52.11 211 ILE C O 1
ATOM 6020 N N . ILE C 1 212 ? 51.103 -11.014 -55.197 1.00 49.56 212 ILE C N 1
ATOM 6021 C CA . ILE C 1 212 ? 52.307 -10.397 -55.782 1.00 49.28 212 ILE C CA 1
ATOM 6022 C C . ILE C 1 212 ? 53.425 -11.441 -55.839 1.00 55.58 212 ILE C C 1
ATOM 6023 O O . ILE C 1 212 ? 53.987 -11.673 -56.909 1.00 56.18 212 ILE C O 1
ATOM 6028 N N . ALA C 1 213 ? 53.716 -12.086 -54.696 1.00 53.06 213 ALA C N 1
ATOM 6029 C CA . ALA C 1 213 ? 54.742 -13.114 -54.581 1.00 53.66 213 ALA C CA 1
ATOM 6030 C C . ALA C 1 213 ? 54.386 -14.362 -55.400 1.00 60.30 213 ALA C C 1
ATOM 6031 O O . ALA C 1 213 ? 55.206 -14.811 -56.199 1.00 60.83 213 ALA C O 1
ATOM 6033 N N . GLY C 1 214 ? 53.158 -14.858 -55.236 1.00 57.94 214 GLY C N 1
ATOM 6034 C CA . GLY C 1 214 ? 52.642 -16.048 -55.906 1.00 58.05 214 GLY C CA 1
ATOM 6035 C C . GLY C 1 214 ? 52.686 -16.032 -57.421 1.00 63.54 214 GLY C C 1
ATOM 6036 O O . GLY C 1 214 ? 52.917 -17.068 -58.046 1.00 64.08 214 GLY C O 1
ATOM 6037 N N . LEU C 1 215 ? 52.464 -14.858 -58.021 1.00 60.30 215 LEU C N 1
ATOM 6038 C CA . LEU C 1 215 ? 52.469 -14.624 -59.468 1.00 60.05 215 LEU C CA 1
ATOM 6039 C C . LEU C 1 215 ? 53.865 -14.826 -60.095 1.00 66.24 215 LEU C C 1
ATOM 6040 O O . LEU C 1 215 ? 53.961 -15.170 -61.275 1.00 65.54 215 LEU C O 1
ATOM 6045 N N . CYS C 1 216 ? 54.939 -14.596 -59.308 1.00 64.51 216 CYS C N 1
ATOM 6046 C CA . CYS C 1 216 ? 56.320 -14.588 -59.782 1.00 64.61 216 CYS C CA 1
ATOM 6047 C C . CYS C 1 216 ? 57.239 -15.707 -59.295 1.00 68.54 216 CYS C C 1
ATOM 6048 O O . CYS C 1 216 ? 57.041 -16.268 -58.213 1.00 67.83 216 CYS C O 1
ATOM 6051 N N . ARG C 1 217 ? 58.283 -15.981 -60.110 1.00 65.60 217 ARG C N 1
ATOM 6052 C CA . ARG C 1 217 ? 59.350 -16.962 -59.876 1.00 65.52 217 ARG C CA 1
ATOM 6053 C C . ARG C 1 217 ? 60.383 -16.407 -58.871 1.00 67.87 217 ARG C C 1
ATOM 6054 O O . ARG C 1 217 ? 61.097 -17.181 -58.220 1.00 67.01 217 ARG C O 1
ATOM 6062 N N . GLY C 1 218 ? 60.428 -15.077 -58.758 1.00 63.59 218 GLY C N 1
ATOM 6063 C CA . GLY C 1 218 ? 61.312 -14.360 -57.846 1.00 63.24 218 GLY C CA 1
ATOM 6064 C C . GLY C 1 218 ? 60.771 -13.037 -57.334 1.00 66.30 218 GLY C C 1
ATOM 6065 O O . GLY C 1 218 ? 59.856 -12.456 -57.930 1.00 65.92 218 GLY C O 1
ATOM 6066 N N . VAL C 1 219 ? 61.337 -12.556 -56.209 1.00 62.39 219 VAL C N 1
ATOM 6067 C CA . VAL C 1 219 ? 60.975 -11.281 -55.561 1.00 62.32 219 VAL C CA 1
ATOM 6068 C C . VAL C 1 219 ? 62.237 -10.427 -55.358 1.00 66.45 219 VAL C C 1
ATOM 6069 O O . VAL C 1 219 ? 63.211 -10.905 -54.783 1.00 65.86 219 VAL C O 1
ATOM 6073 N N . ILE C 1 220 ? 62.202 -9.164 -55.810 1.00 63.21 220 ILE C N 1
ATOM 6074 C CA . ILE C 1 220 ? 63.290 -8.200 -55.638 1.00 62.83 220 ILE C CA 1
ATOM 6075 C C . ILE C 1 220 ? 62.957 -7.293 -54.439 1.00 66.50 220 ILE C C 1
ATOM 6076 O O . ILE C 1 220 ? 61.895 -6.666 -54.426 1.00 65.05 220 ILE C O 1
ATOM 6081 N N . VAL C 1 221 ? 63.860 -7.245 -53.436 1.00 63.82 221 VAL C N 1
ATOM 6082 C CA . VAL C 1 221 ? 63.735 -6.399 -52.242 1.00 63.61 221 VAL C CA 1
ATOM 6083 C C . VAL C 1 221 ? 64.711 -5.255 -52.285 1.00 68.26 221 VAL C C 1
ATOM 6084 O O . VAL C 1 221 ? 65.856 -5.422 -52.701 1.00 67.51 221 VAL C O 1
ATOM 6088 N N . ALA C 1 222 ? 64.273 -4.110 -51.771 1.00 65.89 222 ALA C N 1
ATOM 6089 C CA . ALA C 1 222 ? 65.062 -2.894 -51.661 1.00 66.12 222 ALA C CA 1
ATOM 6090 C C . ALA C 1 222 ? 64.522 -2.092 -50.515 1.00 70.71 222 ALA C C 1
ATOM 6091 O O . ALA C 1 222 ? 63.315 -1.855 -50.434 1.00 70.54 222 ALA C O 1
ATOM 6093 N N . GLU C 1 223 ? 65.421 -1.687 -49.619 1.00 67.70 223 GLU C N 1
ATOM 6094 C CA . GLU C 1 223 ? 65.118 -0.902 -48.429 1.00 67.87 223 GLU C CA 1
ATOM 6095 C C . GLU C 1 223 ? 64.018 -1.515 -47.562 1.00 72.23 223 GLU C C 1
ATOM 6096 O O . GLU C 1 223 ? 63.006 -0.874 -47.275 1.00 72.34 223 GLU C O 1
ATOM 6102 N N . ALA C 1 224 ? 64.219 -2.770 -47.166 1.00 68.56 224 ALA C N 1
ATOM 6103 C CA . ALA C 1 224 ? 63.303 -3.458 -46.272 1.00 68.25 224 ALA C CA 1
ATOM 6104 C C . ALA C 1 224 ? 63.878 -3.294 -44.870 1.00 73.63 224 ALA C C 1
ATOM 6105 O O . ALA C 1 224 ? 65.065 -3.544 -44.639 1.00 73.05 224 ALA C O 1
ATOM 6107 N N . LYS C 1 225 ? 63.071 -2.725 -43.982 1.00 71.70 225 LYS C N 1
ATOM 6108 C CA . LYS C 1 225 ? 63.450 -2.501 -42.599 1.00 72.09 225 LYS C CA 1
ATOM 6109 C C . LYS C 1 225 ? 63.165 -3.787 -41.827 1.00 76.68 225 LYS C C 1
ATOM 6110 O O . LYS C 1 225 ? 62.529 -4.702 -42.362 1.00 76.10 225 LYS C O 1
ATOM 6124 N N . ARG C 1 227 ? 61.183 -6.046 -39.241 1.00 77.70 227 ARG C N 1
ATOM 6125 C CA . ARG C 1 227 ? 59.749 -6.190 -38.945 1.00 77.71 227 ARG C CA 1
ATOM 6126 C C . ARG C 1 227 ? 58.828 -5.327 -39.828 1.00 79.62 227 ARG C C 1
ATOM 6127 O O . ARG C 1 227 ? 57.797 -4.824 -39.380 1.00 80.19 227 ARG C O 1
ATOM 6135 N N . SER C 1 228 ? 59.214 -5.191 -41.106 1.00 73.23 228 SER C N 1
ATOM 6136 C CA . SER C 1 228 ? 58.483 -4.454 -42.133 1.00 71.77 228 SER C CA 1
ATOM 6137 C C . SER C 1 228 ? 57.577 -5.408 -42.939 1.00 74.34 228 SER C C 1
ATOM 6138 O O . SER C 1 228 ? 57.730 -6.634 -42.851 1.00 73.74 228 SER C O 1
ATOM 6141 N N . GLY C 1 229 ? 56.676 -4.827 -43.737 1.00 69.45 229 GLY C N 1
ATOM 6142 C CA . GLY C 1 229 ? 55.763 -5.560 -44.607 1.00 68.56 229 GLY C CA 1
ATOM 6143 C C . GLY C 1 229 ? 56.479 -6.277 -45.733 1.00 71.96 229 GLY C C 1
ATOM 6144 O O . GLY C 1 229 ? 56.122 -7.412 -46.068 1.00 72.04 229 GLY C O 1
ATOM 6145 N N . SER C 1 230 ? 57.522 -5.622 -46.304 1.00 67.45 230 SER C N 1
ATOM 6146 C CA . SER C 1 230 ? 58.359 -6.143 -47.397 1.00 66.35 230 SER C CA 1
ATOM 6147 C C . SER C 1 230 ? 59.101 -7.403 -46.974 1.00 67.72 230 SER C C 1
ATOM 6148 O O . SER C 1 230 ? 59.177 -8.352 -47.756 1.00 66.75 230 SER C O 1
ATOM 6151 N N . LEU C 1 231 ? 59.631 -7.410 -45.731 1.00 63.22 231 LEU C N 1
ATOM 6152 C CA . LEU C 1 231 ? 60.355 -8.534 -45.141 1.00 62.88 231 LEU C CA 1
ATOM 6153 C C . LEU C 1 231 ? 59.428 -9.744 -45.000 1.00 66.03 231 LEU C C 1
ATOM 6154 O O . LEU C 1 231 ? 59.820 -10.850 -45.381 1.00 65.98 231 LEU C O 1
ATOM 6159 N N . ILE C 1 232 ? 58.190 -9.513 -44.497 1.00 61.13 232 ILE C N 1
ATOM 6160 C CA . ILE C 1 232 ? 57.147 -10.527 -44.312 1.00 60.11 232 ILE C CA 1
ATOM 6161 C C . ILE C 1 232 ? 56.792 -11.186 -45.660 1.00 62.80 232 ILE C C 1
ATOM 6162 O O . ILE C 1 232 ? 56.720 -12.416 -45.723 1.00 62.58 232 ILE C O 1
ATOM 6167 N N . THR C 1 233 ? 56.655 -10.375 -46.737 1.00 58.38 233 THR C N 1
ATOM 6168 C CA . THR C 1 233 ? 56.375 -10.835 -48.107 1.00 58.24 233 THR C CA 1
ATOM 6169 C C . THR C 1 233 ? 57.496 -11.770 -48.610 1.00 64.09 233 THR C C 1
ATOM 6170 O O . THR C 1 233 ? 57.198 -12.810 -49.205 1.00 63.52 233 THR C O 1
ATOM 6174 N N . CYS C 1 234 ? 58.773 -11.401 -48.340 1.00 61.59 234 CYS C N 1
ATOM 6175 C CA . CYS C 1 234 ? 59.963 -12.164 -48.736 1.00 61.82 234 CYS C CA 1
ATOM 6176 C C . CYS C 1 234 ? 60.117 -13.454 -47.960 1.00 68.28 234 CYS C C 1
ATOM 6177 O O . CYS C 1 234 ? 60.445 -14.487 -48.550 1.00 68.00 234 CYS C O 1
ATOM 6180 N N . GLU C 1 235 ? 59.890 -13.392 -46.636 1.00 66.22 235 GLU C N 1
ATOM 6181 C CA . GLU C 1 235 ? 59.953 -14.566 -45.775 1.00 66.68 235 GLU C CA 1
ATOM 6182 C C . GLU C 1 235 ? 58.869 -15.576 -46.217 1.00 73.82 235 GLU C C 1
ATOM 6183 O O . GLU C 1 235 ? 59.170 -16.769 -46.339 1.00 73.54 235 GLU C O 1
ATOM 6189 N N . ARG C 1 236 ? 57.656 -15.070 -46.576 1.00 72.18 236 ARG C N 1
ATOM 6190 C CA . ARG C 1 236 ? 56.543 -15.877 -47.093 1.00 72.80 236 ARG C CA 1
ATOM 6191 C C . ARG C 1 236 ? 56.859 -16.443 -48.485 1.00 77.20 236 ARG C C 1
ATOM 6192 O O . ARG C 1 236 ? 56.476 -17.578 -48.777 1.00 77.08 236 ARG C O 1
ATOM 6200 N N . ALA C 1 237 ? 57.560 -15.659 -49.333 1.00 73.86 237 ALA C N 1
ATOM 6201 C CA . ALA C 1 237 ? 57.956 -16.063 -50.688 1.00 73.76 237 ALA C CA 1
ATOM 6202 C C . ALA C 1 237 ? 59.006 -17.174 -50.643 1.00 77.99 237 ALA C C 1
ATOM 6203 O O . ALA C 1 237 ? 58.985 -18.074 -51.484 1.00 77.20 237 ALA C O 1
ATOM 6213 N N . GLU C 1 239 ? 59.209 -19.352 -48.191 1.00 78.70 239 GLU C N 1
ATOM 6214 C CA . GLU C 1 239 ? 58.420 -20.502 -47.733 1.00 78.85 239 GLU C CA 1
ATOM 6215 C C . GLU C 1 239 ? 57.711 -21.184 -48.919 1.00 82.46 239 GLU C C 1
ATOM 6216 O O . GLU C 1 239 ? 57.502 -22.394 -48.887 1.00 81.74 239 GLU C O 1
ATOM 6222 N N . GLU C 1 240 ? 57.369 -20.411 -49.969 1.00 79.45 240 GLU C N 1
ATOM 6223 C CA . GLU C 1 240 ? 56.730 -20.915 -51.193 1.00 79.47 240 GLU C CA 1
ATOM 6224 C C . GLU C 1 240 ? 57.754 -21.438 -52.224 1.00 83.40 240 GLU C C 1
ATOM 6225 O O . GLU C 1 240 ? 57.366 -21.851 -53.325 1.00 82.97 240 GLU C O 1
ATOM 6231 N N . GLY C 1 241 ? 59.040 -21.422 -51.847 1.00 79.82 241 GLY C N 1
ATOM 6232 C CA . GLY C 1 241 ? 60.154 -21.880 -52.675 1.00 79.33 241 GLY C CA 1
ATOM 6233 C C . GLY C 1 241 ? 60.568 -20.921 -53.775 1.00 82.49 241 GLY C C 1
ATOM 6234 O O . GLY C 1 241 ? 61.196 -21.338 -54.753 1.00 82.07 241 GLY C O 1
ATOM 6235 N N . ARG C 1 242 ? 60.214 -19.628 -53.625 1.00 78.49 242 ARG C N 1
ATOM 6236 C CA . ARG C 1 242 ? 60.541 -18.575 -54.593 1.00 77.56 242 ARG C CA 1
ATOM 6237 C C . ARG C 1 242 ? 61.872 -17.912 -54.245 1.00 80.26 242 ARG C C 1
ATOM 6238 O O . ARG C 1 242 ? 62.226 -17.805 -53.063 1.00 79.35 242 ARG C O 1
ATOM 6246 N N . ASP C 1 243 ? 62.609 -17.480 -55.281 1.00 76.31 243 ASP C N 1
ATOM 6247 C CA . ASP C 1 243 ? 63.894 -16.813 -55.122 1.00 76.00 243 ASP C CA 1
ATOM 6248 C C . ASP C 1 243 ? 63.680 -15.392 -54.637 1.00 78.51 243 ASP C C 1
ATOM 6249 O O . ASP C 1 243 ? 62.767 -14.700 -55.103 1.00 78.06 243 ASP C O 1
ATOM 6254 N N . VAL C 1 244 ? 64.523 -14.955 -53.704 1.00 73.56 244 VAL C N 1
ATOM 6255 C CA . VAL C 1 244 ? 64.502 -13.582 -53.223 1.00 72.82 244 VAL C CA 1
ATOM 6256 C C . VAL C 1 244 ? 65.837 -12.905 -53.520 1.00 75.28 244 VAL C C 1
ATOM 6257 O O . VAL C 1 244 ? 66.897 -13.440 -53.187 1.00 74.71 244 VAL C O 1
ATOM 6261 N N . PHE C 1 245 ? 65.769 -11.793 -54.257 1.00 70.49 245 PHE C N 1
ATOM 6262 C CA . PHE C 1 245 ? 66.913 -11.017 -54.705 1.00 69.47 245 PHE C CA 1
ATOM 6263 C C . PHE C 1 245 ? 66.957 -9.732 -53.900 1.00 70.08 245 PHE C C 1
ATOM 6264 O O . PHE C 1 245 ? 66.124 -8.851 -54.101 1.00 69.18 245 PHE C O 1
ATOM 6272 N N . ALA C 1 246 ? 67.897 -9.642 -52.954 1.00 65.16 246 ALA C N 1
ATOM 6273 C CA . ALA C 1 246 ? 68.000 -8.466 -52.099 1.00 64.46 246 ALA C CA 1
ATOM 6274 C C . ALA C 1 246 ? 69.081 -7.479 -52.539 1.00 67.31 246 ALA C C 1
ATOM 6275 O O . ALA C 1 246 ? 70.212 -7.880 -52.836 1.00 67.58 246 ALA C O 1
ATOM 6277 N N . ILE C 1 247 ? 68.708 -6.187 -52.604 1.00 61.65 247 ILE C N 1
ATOM 6278 C CA . ILE C 1 247 ? 69.599 -5.081 -52.952 1.00 60.30 247 ILE C CA 1
ATOM 6279 C C . ILE C 1 247 ? 70.224 -4.574 -51.639 1.00 62.68 247 ILE C C 1
ATOM 6280 O O . ILE C 1 247 ? 69.479 -4.146 -50.744 1.00 62.72 247 ILE C O 1
ATOM 6285 N N . PRO C 1 248 ? 71.575 -4.629 -51.490 1.00 57.01 248 PRO C N 1
ATOM 6286 C CA . PRO C 1 248 ? 72.186 -4.159 -50.241 1.00 55.54 248 PRO C CA 1
ATOM 6287 C C . PRO C 1 248 ? 72.258 -2.638 -50.159 1.00 56.76 248 PRO C C 1
ATOM 6288 O O . PRO C 1 248 ? 72.029 -1.930 -51.145 1.00 55.45 248 PRO C O 1
ATOM 6292 N N . GLY C 1 249 ? 72.571 -2.160 -48.968 1.00 52.73 249 GLY C N 1
ATOM 6293 C CA . GLY C 1 249 ? 72.721 -0.746 -48.688 1.00 53.03 249 GLY C CA 1
ATOM 6294 C C . GLY C 1 249 ? 73.699 -0.516 -47.562 1.00 59.14 249 GLY C C 1
ATOM 6295 O O . GLY C 1 249 ? 74.414 -1.436 -47.144 1.00 58.38 249 GLY C O 1
ATOM 6296 N N . SER C 1 250 ? 73.722 0.721 -47.063 1.00 57.29 250 SER C N 1
ATOM 6297 C CA . SER C 1 250 ? 74.577 1.131 -45.960 1.00 57.80 250 SER C CA 1
ATOM 6298 C C . SER C 1 250 ? 74.147 0.408 -44.683 1.00 62.62 250 SER C C 1
ATOM 6299 O O . SER C 1 250 ? 72.959 0.125 -44.501 1.00 63.63 250 SER C O 1
ATOM 6302 N N . ILE C 1 251 ? 75.114 0.101 -43.816 1.00 58.44 251 ILE C N 1
ATOM 6303 C CA . ILE C 1 251 ? 74.857 -0.543 -42.529 1.00 57.91 251 ILE C CA 1
ATOM 6304 C C . ILE C 1 251 ? 74.667 0.535 -41.455 1.00 64.29 251 ILE C C 1
ATOM 6305 O O . ILE C 1 251 ? 74.358 0.220 -40.304 1.00 63.77 251 ILE C O 1
ATOM 6310 N N . LEU C 1 252 ? 74.842 1.811 -41.849 1.00 63.28 252 LEU C N 1
ATOM 6311 C CA . LEU C 1 252 ? 74.741 2.982 -40.976 1.00 64.27 252 LEU C CA 1
ATOM 6312 C C . LEU C 1 252 ? 73.309 3.539 -40.837 1.00 71.38 252 LEU C C 1
ATOM 6313 O O . LEU C 1 252 ? 72.888 3.808 -39.712 1.00 71.47 252 LEU C O 1
ATOM 6318 N N . ASP C 1 253 ? 72.584 3.735 -41.967 1.00 69.35 253 ASP C N 1
ATOM 6319 C CA . ASP C 1 253 ? 71.232 4.311 -42.006 1.00 69.86 253 ASP C CA 1
ATOM 6320 C C . ASP C 1 253 ? 70.084 3.476 -41.416 1.00 74.84 253 ASP C C 1
ATOM 6321 O O . ASP C 1 253 ? 69.121 4.048 -40.902 1.00 74.98 253 ASP C O 1
ATOM 6326 N N . GLY C 1 254 ? 70.184 2.152 -41.521 1.00 71.70 254 GLY C N 1
ATOM 6327 C CA . GLY C 1 254 ? 69.184 1.229 -40.989 1.00 71.57 254 GLY C CA 1
ATOM 6328 C C . GLY C 1 254 ? 68.037 0.865 -41.914 1.00 75.21 254 GLY C C 1
ATOM 6329 O O . GLY C 1 254 ? 67.240 -0.021 -41.585 1.00 75.14 254 GLY C O 1
ATOM 6330 N N . LEU C 1 255 ? 67.939 1.519 -43.079 1.00 70.83 255 LEU C N 1
ATOM 6331 C CA . LEU C 1 255 ? 66.854 1.222 -44.016 1.00 70.49 255 LEU C CA 1
ATOM 6332 C C . LEU C 1 255 ? 66.991 -0.053 -44.860 1.00 72.81 255 LEU C C 1
ATOM 6333 O O . LEU C 1 255 ? 66.024 -0.431 -45.516 1.00 73.04 255 LEU C O 1
ATOM 6338 N N . SER C 1 256 ? 68.156 -0.734 -44.818 1.00 67.37 256 SER C N 1
ATOM 6339 C CA . SER C 1 256 ? 68.389 -1.986 -45.557 1.00 66.19 256 SER C CA 1
ATOM 6340 C C . SER C 1 256 ? 68.674 -3.206 -44.647 1.00 68.06 256 SER C C 1
ATOM 6341 O O . SER C 1 256 ? 69.137 -4.234 -45.139 1.00 66.50 256 SER C O 1
ATOM 6344 N N . ASP C 1 257 ? 68.378 -3.105 -43.335 1.00 64.84 257 ASP C N 1
ATOM 6345 C CA . ASP C 1 257 ? 68.605 -4.187 -42.367 1.00 64.82 257 ASP C CA 1
ATOM 6346 C C . ASP C 1 257 ? 67.815 -5.483 -42.615 1.00 68.89 257 ASP C C 1
ATOM 6347 O O . ASP C 1 257 ? 68.294 -6.559 -42.244 1.00 68.87 257 ASP C O 1
ATOM 6352 N N . GLY C 1 258 ? 66.636 -5.368 -43.233 1.00 64.65 258 GLY C N 1
ATOM 6353 C CA . GLY C 1 258 ? 65.802 -6.505 -43.612 1.00 63.94 258 GLY C CA 1
ATOM 6354 C C . GLY C 1 258 ? 66.396 -7.244 -44.792 1.00 67.06 258 GLY C C 1
ATOM 6355 O O . GLY C 1 258 ? 66.376 -8.477 -44.820 1.00 66.16 258 GLY C O 1
ATOM 6356 N N . CYS C 1 259 ? 66.942 -6.482 -45.773 1.00 64.13 259 CYS C N 1
ATOM 6357 C CA . CYS C 1 259 ? 67.618 -6.991 -46.972 1.00 64.04 259 CYS C CA 1
ATOM 6358 C C . CYS C 1 259 ? 68.855 -7.767 -46.550 1.00 67.33 259 CYS C C 1
ATOM 6359 O O . CYS C 1 259 ? 69.095 -8.863 -47.051 1.00 66.52 259 CYS C O 1
ATOM 6362 N N . HIS C 1 260 ? 69.630 -7.189 -45.611 1.00 64.05 260 HIS C N 1
ATOM 6363 C CA . HIS C 1 260 ? 70.854 -7.769 -45.061 1.00 63.71 260 HIS C CA 1
ATOM 6364 C C . HIS C 1 260 ? 70.565 -9.051 -44.293 1.00 69.44 260 HIS C C 1
ATOM 6365 O O . HIS C 1 260 ? 71.288 -10.032 -44.469 1.00 68.72 260 HIS C O 1
ATOM 6372 N N . HIS C 1 261 ? 69.470 -9.063 -43.495 1.00 67.74 261 HIS C N 1
ATOM 6373 C CA . HIS C 1 261 ? 69.009 -10.234 -42.744 1.00 67.82 261 HIS C CA 1
ATOM 6374 C C . HIS C 1 261 ? 68.626 -11.351 -43.718 1.00 69.06 261 HIS C C 1
ATOM 6375 O O . HIS C 1 261 ? 69.006 -12.500 -43.492 1.00 68.12 261 HIS C O 1
ATOM 6382 N N . LEU C 1 262 ? 67.915 -11.004 -44.814 1.00 65.23 262 LEU C N 1
ATOM 6383 C CA . LEU C 1 262 ? 67.486 -11.951 -45.849 1.00 65.51 262 LEU C CA 1
ATOM 6384 C C . LEU C 1 262 ? 68.673 -12.618 -46.546 1.00 70.69 262 LEU C C 1
ATOM 6385 O O . LEU C 1 262 ? 68.649 -13.841 -46.736 1.00 70.74 262 LEU C O 1
ATOM 6390 N N . ILE C 1 263 ? 69.722 -11.824 -46.890 1.00 66.83 263 ILE C N 1
ATOM 6391 C CA . ILE C 1 263 ? 70.954 -12.317 -47.526 1.00 66.05 263 ILE C CA 1
ATOM 6392 C C . ILE C 1 263 ? 71.647 -13.320 -46.591 1.00 69.47 263 ILE C C 1
ATOM 6393 O O . ILE C 1 263 ? 72.057 -14.388 -47.044 1.00 69.72 263 ILE C O 1
ATOM 6398 N N . GLN C 1 264 ? 71.712 -12.997 -45.286 1.00 65.23 264 GLN C N 1
ATOM 6399 C CA . GLN C 1 264 ? 72.302 -13.858 -44.260 1.00 65.08 264 GLN C CA 1
ATOM 6400 C C . GLN C 1 264 ? 71.565 -15.189 -44.176 1.00 71.71 264 GLN C C 1
ATOM 6401 O O . GLN C 1 264 ? 72.210 -16.224 -44.039 1.00 71.36 264 GLN C O 1
ATOM 6407 N N . GLU C 1 265 ? 70.221 -15.169 -44.293 1.00 70.53 265 GLU C N 1
ATOM 6408 C CA . GLU C 1 265 ? 69.392 -16.382 -44.233 1.00 70.83 265 GLU C CA 1
ATOM 6409 C C . GLU C 1 265 ? 69.591 -17.292 -45.440 1.00 73.82 265 GLU C C 1
ATOM 6410 O O . GLU C 1 265 ? 69.466 -18.509 -45.302 1.00 74.13 265 GLU C O 1
ATOM 6416 N N . GLY C 1 266 ? 69.910 -16.706 -46.593 1.00 68.95 266 GLY C N 1
ATOM 6417 C CA . GLY C 1 266 ? 70.109 -17.453 -47.829 1.00 68.43 266 GLY C CA 1
ATOM 6418 C C . GLY C 1 266 ? 69.678 -16.767 -49.113 1.00 72.22 266 GLY C C 1
ATOM 6419 O O . GLY C 1 266 ? 69.813 -17.360 -50.188 1.00 71.96 266 GLY C O 1
ATOM 6420 N N . ALA C 1 267 ? 69.156 -15.525 -49.036 1.00 68.89 267 ALA C N 1
ATOM 6421 C CA . ALA C 1 267 ? 68.734 -14.795 -50.240 1.00 68.75 267 ALA C CA 1
ATOM 6422 C C . ALA C 1 267 ? 69.935 -14.357 -51.073 1.00 72.85 267 ALA C C 1
ATOM 6423 O O . ALA C 1 267 ? 71.052 -14.244 -50.556 1.00 72.93 267 ALA C O 1
ATOM 6425 N N . LYS C 1 268 ? 69.697 -14.124 -52.365 1.00 68.37 268 LYS C N 1
ATOM 6426 C CA . LYS C 1 268 ? 70.726 -13.717 -53.310 1.00 67.51 268 LYS C CA 1
ATOM 6427 C C . LYS C 1 268 ? 70.931 -12.210 -53.263 1.00 70.24 268 LYS C C 1
ATOM 6428 O O . LYS C 1 268 ? 69.966 -11.455 -53.386 1.00 69.79 268 LYS C O 1
ATOM 6434 N N . LEU C 1 269 ? 72.185 -11.772 -53.036 1.00 65.92 269 LEU C N 1
ATOM 6435 C CA . LEU C 1 269 ? 72.552 -10.356 -53.035 1.00 65.00 269 LEU C CA 1
ATOM 6436 C C . LEU C 1 269 ? 72.634 -9.946 -54.511 1.00 69.92 269 LEU C C 1
ATOM 6437 O O . LEU C 1 269 ? 73.300 -10.622 -55.298 1.00 69.75 269 LEU C O 1
ATOM 6442 N N . VAL C 1 270 ? 71.940 -8.867 -54.892 1.00 66.99 270 VAL C N 1
ATOM 6443 C CA . VAL C 1 270 ? 71.947 -8.383 -56.278 1.00 66.88 270 VAL C CA 1
ATOM 6444 C C . VAL C 1 270 ? 72.435 -6.929 -56.385 1.00 70.92 270 VAL C C 1
ATOM 6445 O O . VAL C 1 270 ? 72.109 -6.101 -55.529 1.00 69.87 270 VAL C O 1
ATOM 6449 N N . THR C 1 271 ? 73.237 -6.635 -57.425 1.00 67.90 271 THR C N 1
ATOM 6450 C CA . THR C 1 271 ? 73.805 -5.302 -57.674 1.00 67.72 271 THR C CA 1
ATOM 6451 C C . THR C 1 271 ? 73.323 -4.731 -59.011 1.00 72.13 271 THR C C 1
ATOM 6452 O O . THR C 1 271 ? 73.425 -3.525 -59.237 1.00 72.23 271 THR C O 1
ATOM 6456 N N . SER C 1 272 ? 72.816 -5.601 -59.901 1.00 68.42 272 SER C N 1
ATOM 6457 C CA . SER C 1 272 ? 72.328 -5.221 -61.228 1.00 68.30 272 SER C CA 1
ATOM 6458 C C . SER C 1 272 ? 71.191 -6.142 -61.680 1.00 72.73 272 SER C C 1
ATOM 6459 O O . SER C 1 272 ? 70.910 -7.155 -61.028 1.00 71.55 272 SER C O 1
ATOM 6462 N N . GLY C 1 273 ? 70.577 -5.793 -62.811 1.00 70.34 273 GLY C N 1
ATOM 6463 C CA . GLY C 1 273 ? 69.541 -6.597 -63.445 1.00 70.77 273 GLY C CA 1
ATOM 6464 C C . GLY C 1 273 ? 70.118 -7.894 -63.976 1.00 76.46 273 GLY C C 1
ATOM 6465 O O . GLY C 1 273 ? 69.439 -8.924 -63.991 1.00 76.31 273 GLY C O 1
ATOM 6466 N N . GLN C 1 274 ? 71.403 -7.850 -64.380 1.00 74.18 274 GLN C N 1
ATOM 6467 C CA . GLN C 1 274 ? 72.161 -8.997 -64.866 1.00 74.29 274 GLN C CA 1
ATOM 6468 C C . GLN C 1 274 ? 72.327 -10.047 -63.770 1.00 78.08 274 GLN C C 1
ATOM 6469 O O . GLN C 1 274 ? 72.282 -11.240 -64.073 1.00 77.54 274 GLN C O 1
ATOM 6475 N N . ASP C 1 275 ? 72.478 -9.601 -62.499 1.00 74.54 275 ASP C N 1
ATOM 6476 C CA . ASP C 1 275 ? 72.582 -10.474 -61.326 1.00 74.35 275 ASP C CA 1
ATOM 6477 C C . ASP C 1 275 ? 71.277 -11.241 -61.129 1.00 79.03 275 ASP C C 1
ATOM 6478 O O . ASP C 1 275 ? 71.315 -12.416 -60.768 1.00 78.69 275 ASP C O 1
ATOM 6483 N N . VAL C 1 276 ? 70.126 -10.576 -61.394 1.00 76.09 276 VAL C N 1
ATOM 6484 C CA . VAL C 1 276 ? 68.777 -11.145 -61.291 1.00 75.94 276 VAL C CA 1
ATOM 6485 C C . VAL C 1 276 ? 68.561 -12.168 -62.422 1.00 81.02 276 VAL C C 1
ATOM 6486 O O . VAL C 1 276 ? 68.251 -13.325 -62.137 1.00 80.53 276 VAL C O 1
ATOM 6490 N N . LEU C 1 277 ? 68.716 -11.739 -63.694 1.00 78.92 277 LEU C N 1
ATOM 6491 C CA . LEU C 1 277 ? 68.530 -12.580 -64.889 1.00 79.42 277 LEU C CA 1
ATOM 6492 C C . LEU C 1 277 ? 69.375 -13.866 -64.889 1.00 85.63 277 LEU C C 1
ATOM 6493 O O . LEU C 1 277 ? 68.971 -14.861 -65.501 1.00 85.69 277 LEU C O 1
ATOM 6498 N N . ALA C 1 278 ? 70.536 -13.839 -64.202 1.00 82.92 278 ALA C N 1
ATOM 6499 C CA . ALA C 1 278 ? 71.457 -14.966 -64.096 1.00 82.97 278 ALA C CA 1
ATOM 6500 C C . ALA C 1 278 ? 70.850 -16.113 -63.297 1.00 88.34 278 ALA C C 1
ATOM 6501 O O . ALA C 1 278 ? 70.778 -17.231 -63.808 1.00 87.63 278 ALA C O 1
ATOM 6503 N N . GLU C 1 279 ? 70.385 -15.830 -62.066 1.00 86.65 279 GLU C N 1
ATOM 6504 C CA . GLU C 1 279 ? 69.805 -16.826 -61.161 1.00 87.36 279 GLU C CA 1
ATOM 6505 C C . GLU C 1 279 ? 68.281 -17.012 -61.302 1.00 92.04 279 GLU C C 1
ATOM 6506 O O . GLU C 1 279 ? 67.675 -17.721 -60.492 1.00 91.49 279 GLU C O 1
ATOM 6512 N N . PHE C 1 280 ? 67.672 -16.410 -62.346 1.00 89.42 280 PHE C N 1
ATOM 6513 C CA . PHE C 1 280 ? 66.230 -16.486 -62.594 1.00 89.54 280 PHE C CA 1
ATOM 6514 C C . PHE C 1 280 ? 65.776 -17.815 -63.209 1.00 93.43 280 PHE C C 1
ATOM 6515 O O . PHE C 1 280 ? 66.529 -18.430 -63.965 1.00 93.39 280 PHE C O 1
ATOM 6523 N N . GLU C 1 281 ? 64.538 -18.249 -62.877 1.00 89.61 281 GLU C N 1
ATOM 6524 C CA . GLU C 1 281 ? 63.926 -19.509 -63.329 1.00 89.02 281 GLU C CA 1
ATOM 6525 C C . GLU C 1 281 ? 63.219 -19.454 -64.693 1.00 91.77 281 GLU C C 1
ATOM 6526 O O . GLU C 1 281 ? 63.050 -20.496 -65.335 1.00 91.16 281 GLU C O 1
ATOM 6532 N N . PHE C 1 282 ? 62.796 -18.250 -65.117 1.00 87.70 282 PHE C N 1
ATOM 6533 C CA . PHE C 1 282 ? 62.096 -17.953 -66.375 1.00 107.64 282 PHE C CA 1
ATOM 6534 C C . PHE C 1 282 ? 60.818 -18.748 -66.642 1.00 130.48 282 PHE C C 1
ATOM 6535 O O . PHE C 1 282 ? 59.749 -18.153 -66.793 1.00 86.63 282 PHE C O 1
#

Solvent-accessible surface area: 37058 Å² total

B-factor: mean 58.42, std 18.49, range [19.19, 141.58]

CATH classification: 3.40.50.450